Protein 5VNX (pdb70)

Solvent-accessible surface area: 40251 Å² total

Structure (mmCIF, N/CA/C/O backbone):
data_5VNX
#
_entry.id   5VNX
#
_cell.length_a   177.530
_cell.length_b   262.090
_cell.length_c   65.340
_cell.angle_alpha   90.000
_cell.angle_beta   90.000
_cell.angle_gamma   90.000
#
_symmetry.space_group_name_H-M   'C 2 2 2'
#
loop_
_entity.id
_entity.type
_entity.pdbx_description
1 polymer '8-amino-7-oxononanoate synthase'
2 non-polymer BENZAMIDINE
3 non-polymer 1,2-ETHANEDIOL
4 non-polymer 'SULFATE ION'
5 water water
#
loop_
_atom_site.group_PDB
_atom_site.id
_atom_site.type_symbol
_atom_site.label_atom_id
_atom_site.label_alt_id
_atom_site.label_comp_id
_atom_site.label_asym_id
_atom_site.label_entity_id
_atom_site.label_seq_id
_atom_site.pdbx_PDB_ins_code
_atom_site.Cartn_x
_atom_site.Cartn_y
_atom_site.Cartn_z
_atom_site.occupancy
_atom_site.B_iso_or_equiv
_atom_site.auth_seq_id
_atom_site.auth_comp_id
_atom_site.auth_asym_id
_atom_site.auth_atom_id
_atom_site.pdbx_PDB_model_num
ATOM 1 N N . MET A 1 1 ? 70.077 67.725 -6.381 1.00 83.75 1 MET A N 1
ATOM 2 C CA . MET A 1 1 ? 70.988 68.035 -5.285 1.00 75.33 1 MET A CA 1
ATOM 3 C C . MET A 1 1 ? 70.263 68.697 -4.116 1.00 68.96 1 MET A C 1
ATOM 4 O O . MET A 1 1 ? 70.613 68.444 -2.968 1.00 60.60 1 MET A O 1
ATOM 6 N N . ASN A 1 2 ? 69.251 69.530 -4.397 1.00 57.37 2 ASN A N 1
ATOM 7 C CA . ASN A 1 2 ? 68.589 70.258 -3.314 1.00 48.83 2 ASN A CA 1
ATOM 8 C C . ASN A 1 2 ? 67.931 69.310 -2.321 1.00 40.31 2 ASN A C 1
ATOM 9 O O . ASN A 1 2 ? 67.984 69.538 -1.101 1.00 38.64 2 ASN A O 1
ATOM 11 N N . LEU A 1 3 ? 67.337 68.214 -2.812 1.00 38.05 3 LEU A N 1
ATOM 12 C CA . LEU A 1 3 ? 66.741 67.245 -1.900 1.00 35.88 3 LEU A CA 1
ATOM 13 C C . LEU A 1 3 ? 67.800 66.595 -1.028 1.00 33.81 3 LEU A C 1
ATOM 14 O O . LEU A 1 3 ? 67.623 66.455 0.191 1.00 38.89 3 LEU A O 1
ATOM 19 N N . LEU A 1 4 ? 68.918 66.184 -1.636 1.00 36.71 4 LEU A N 1
ATOM 20 C CA . LEU A 1 4 ? 69.954 65.546 -0.831 1.00 32.17 4 LEU A CA 1
ATOM 21 C C . LEU A 1 4 ? 70.633 66.548 0.084 1.00 32.44 4 LEU A C 1
ATOM 22 O O . LEU A 1 4 ? 71.016 66.198 1.203 1.00 31.49 4 LEU A O 1
ATOM 27 N N . ASP A 1 5 ? 70.782 67.796 -0.362 1.00 35.66 5 ASP A N 1
ATOM 28 C CA . ASP A 1 5 ? 71.429 68.791 0.496 1.00 34.89 5 ASP A CA 1
ATOM 29 C C . ASP A 1 5 ? 70.610 69.067 1.757 1.00 35.94 5 ASP A C 1
ATOM 30 O O . ASP A 1 5 ? 71.176 69.289 2.832 1.00 32.55 5 ASP A O 1
ATOM 35 N N . THR A 1 6 ? 69.278 69.066 1.647 1.00 36.46 6 THR A N 1
ATOM 36 C CA . THR A 1 6 ? 68.442 69.260 2.830 1.00 31.72 6 THR A CA 1
ATOM 37 C C . THR A 1 6 ? 68.657 68.151 3.851 1.00 33.57 6 THR A C 1
ATOM 38 O O . THR A 1 6 ? 68.769 68.420 5.056 1.00 32.42 6 THR A O 1
ATOM 42 N N . LEU A 1 7 ? 68.724 66.898 3.394 1.00 29.03 7 LEU A N 1
ATOM 43 C CA . LEU A 1 7 ? 69.014 65.809 4.323 1.00 27.27 7 LEU A CA 1
ATOM 44 C C . LEU A 1 7 ? 70.406 65.963 4.918 1.00 26.63 7 LEU A C 1
ATOM 45 O O . LEU A 1 7 ? 70.596 65.727 6.116 1.00 25.53 7 LEU A O 1
ATOM 50 N N . GLN A 1 8 ? 71.397 66.356 4.101 1.00 27.51 8 GLN A N 1
ATOM 51 C CA . GLN A 1 8 ? 72.756 66.552 4.620 1.00 28.19 8 GLN A CA 1
ATOM 52 C C . GLN A 1 8 ? 72.777 67.599 5.729 1.00 28.30 8 GLN A C 1
ATOM 53 O O . GLN A 1 8 ? 73.420 67.402 6.775 1.00 28.30 8 GLN A O 1
ATOM 55 N N . ARG A 1 9 ? 72.035 68.696 5.551 1.00 30.60 9 ARG A N 1
ATOM 56 C CA . ARG A 1 9 ? 71.994 69.700 6.611 1.00 30.87 9 ARG A CA 1
ATOM 57 C C . ARG A 1 9 ? 71.322 69.136 7.852 1.00 29.75 9 ARG A C 1
ATOM 58 O O . ARG A 1 9 ? 71.701 69.481 8.983 1.00 31.48 9 ARG A O 1
ATOM 66 N N . GLY A 1 10 ? 70.288 68.313 7.664 1.00 26.87 10 GLY A N 1
ATOM 67 C CA . GLY A 1 10 ? 69.649 67.687 8.814 1.00 25.82 10 GLY A CA 1
ATOM 68 C C . GLY A 1 10 ? 70.594 66.787 9.587 1.00 26.84 10 GLY A C 1
ATOM 69 O O . GLY A 1 10 ? 70.587 66.774 10.824 1.00 25.18 10 GLY A O 1
ATOM 70 N N . LEU A 1 11 ? 71.407 66.007 8.869 1.00 24.08 11 LEU A N 1
ATOM 71 C CA . LEU A 1 11 ? 72.369 65.146 9.543 1.00 23.07 11 LEU A CA 1
ATOM 72 C C . LEU A 1 11 ? 73.384 65.979 10.314 1.00 23.55 11 LEU A C 1
ATOM 73 O O . LEU A 1 11 ? 73.753 65.635 11.439 1.00 24.36 11 LEU A O 1
ATOM 78 N N . ALA A 1 12 ? 73.866 67.061 9.701 1.00 24.80 12 ALA A N 1
ATOM 79 C CA . ALA A 1 12 ? 74.820 67.922 10.381 1.00 28.11 12 ALA A CA 1
ATOM 80 C C . ALA A 1 12 ? 74.203 68.526 11.628 1.00 27.48 12 ALA A C 1
ATOM 81 O O . ALA A 1 12 ? 74.867 68.647 12.665 1.00 28.38 12 ALA A O 1
ATOM 83 N N . ASP A 1 13 ? 72.923 68.896 11.550 1.00 27.04 13 ASP A N 1
ATOM 84 C CA A ASP A 1 13 ? 72.244 69.471 12.706 0.42 28.63 13 ASP A CA 1
ATOM 85 C CA B ASP A 1 13 ? 72.259 69.475 12.712 0.58 28.25 13 ASP A CA 1
ATOM 86 C C . ASP A 1 13 ? 72.139 68.458 13.840 1.00 26.05 13 ASP A C 1
ATOM 87 O O . ASP A 1 13 ? 72.357 68.799 15.010 1.00 27.92 13 ASP A O 1
ATOM 96 N N . LEU A 1 14 ? 71.791 67.212 13.513 1.00 23.78 14 LEU A N 1
ATOM 97 C CA . LEU A 1 14 ? 71.740 66.165 14.538 1.00 22.71 14 LEU A CA 1
ATOM 98 C C . LEU A 1 14 ? 73.091 66.004 15.210 1.00 25.99 14 LEU A C 1
ATOM 99 O O . LEU A 1 14 ? 73.171 65.883 16.440 1.00 23.18 14 LEU A O 1
ATOM 104 N N . ASP A 1 15 ? 74.165 65.947 14.413 1.00 23.75 15 ASP A N 1
ATOM 105 C CA A ASP A 1 15 ? 75.532 65.871 14.940 0.51 28.54 15 ASP A CA 1
ATOM 106 C CA B ASP A 1 15 ? 75.478 65.801 15.015 0.49 27.67 15 ASP A CA 1
ATOM 107 C C . ASP A 1 15 ? 75.784 66.966 15.955 1.00 29.36 15 ASP A C 1
ATOM 108 O O . ASP A 1 15 ? 76.313 66.741 17.054 1.00 29.36 15 ASP A O 1
ATOM 117 N N . ALA A 1 16 ? 75.440 68.191 15.563 1.00 25.41 16 ALA A N 1
ATOM 118 C CA . ALA A 1 16 ? 75.748 69.353 16.398 1.00 27.95 16 ALA A CA 1
ATOM 119 C C . ALA A 1 16 ? 74.969 69.324 17.700 1.00 31.07 16 ALA A C 1
ATOM 120 O O . ALA A 1 16 ? 75.423 69.881 18.707 1.00 30.38 16 ALA A O 1
ATOM 122 N N . GLN A 1 17 ? 73.798 68.700 17.697 1.00 26.63 17 GLN A N 1
ATOM 123 C CA . GLN A 1 17 ? 72.978 68.587 18.892 1.00 25.81 17 GLN A CA 1
ATOM 124 C C . GLN A 1 17 ? 73.376 67.418 19.775 1.00 25.13 17 GLN A C 1
ATOM 125 O O . GLN A 1 17 ? 72.761 67.226 20.835 1.00 28.13 17 GLN A O 1
ATOM 131 N N . GLY A 1 18 ? 74.354 66.622 19.358 1.00 24.16 18 GLY A N 1
ATOM 132 C CA . GLY A 1 18 ? 74.724 65.451 20.124 1.00 24.53 18 GLY A CA 1
ATOM 133 C C . GLY A 1 18 ? 73.772 64.296 19.953 1.00 22.03 18 GLY A C 1
ATOM 134 O O . GLY A 1 18 ? 73.652 63.463 20.856 1.00 21.60 18 GLY A O 1
ATOM 135 N N . LEU A 1 19 ? 73.092 64.216 18.808 1.00 21.49 19 LEU A N 1
ATOM 136 C CA . LEU A 1 19 ? 72.035 63.237 18.600 1.00 21.30 19 LEU A CA 1
ATOM 137 C C . LEU A 1 19 ? 72.380 62.215 17.530 1.00 19.51 19 LEU A C 1
ATOM 138 O O . LEU A 1 19 ? 71.511 61.429 17.135 1.00 21.20 19 LEU A O 1
ATOM 143 N N . ARG A 1 20 ? 73.615 62.203 17.023 1.00 19.64 20 ARG A N 1
ATOM 144 C CA . ARG A 1 20 ? 73.935 61.232 15.976 1.00 18.96 20 ARG A CA 1
ATOM 145 C C . ARG A 1 20 ? 73.921 59.812 16.529 1.00 21.84 20 ARG A C 1
ATOM 146 O O . ARG A 1 20 ? 74.557 59.522 17.553 1.00 22.06 20 ARG A O 1
ATOM 154 N N . ARG A 1 21 ? 73.221 58.932 15.831 1.00 19.78 21 ARG A N 1
ATOM 155 C CA . ARG A 1 21 ? 73.111 57.514 16.151 1.00 20.86 21 ARG A CA 1
ATOM 156 C C . ARG A 1 21 ? 74.089 56.719 15.300 1.00 22.93 21 ARG A C 1
ATOM 157 O O . ARG A 1 21 ? 74.270 57.006 14.111 1.00 21.67 21 ARG A O 1
ATOM 165 N N . VAL A 1 22 ? 74.694 55.707 15.916 1.00 21.23 22 VAL A N 1
ATOM 166 C CA . VAL A 1 22 ? 75.739 54.901 15.289 1.00 23.86 22 VAL A CA 1
ATOM 167 C C . VAL A 1 22 ? 75.465 53.444 15.629 1.00 21.20 22 VAL A C 1
ATOM 168 O O . VAL A 1 22 ? 75.466 53.076 16.816 1.00 23.09 22 VAL A O 1
ATOM 172 N N . ARG A 1 23 ? 75.269 52.617 14.604 1.00 20.16 23 ARG A N 1
ATOM 173 C CA . ARG A 1 23 ? 75.128 51.187 14.823 1.00 16.28 23 ARG A CA 1
ATOM 174 C C . ARG A 1 23 ? 76.482 50.560 15.150 1.00 19.09 23 ARG A C 1
ATOM 175 O O . ARG A 1 23 ? 77.535 51.007 14.678 1.00 23.01 23 ARG A O 1
ATOM 183 N N . ARG A 1 24 ? 76.446 49.528 15.982 1.00 16.78 24 ARG A N 1
ATOM 184 C CA . ARG A 1 24 ? 77.586 48.647 16.204 1.00 16.73 24 ARG A CA 1
ATOM 185 C C . ARG A 1 24 ? 77.215 47.277 15.658 1.00 16.77 24 ARG A C 1
ATOM 186 O O . ARG A 1 24 ? 76.029 46.931 15.602 1.00 21.97 24 ARG A O 1
ATOM 194 N N . THR A 1 25 ? 78.207 46.498 15.257 1.00 17.37 25 THR A N 1
ATOM 195 C CA . THR A 1 25 ? 77.938 45.229 14.584 1.00 19.17 25 THR A CA 1
ATOM 196 C C . THR A 1 25 ? 78.390 44.050 15.442 1.00 20.94 25 THR A C 1
ATOM 197 O O . THR A 1 25 ? 79.579 43.927 15.750 1.00 20.61 25 THR A O 1
ATOM 201 N N . ALA A 1 26 ? 77.463 43.141 15.744 1.00 18.61 26 ALA A N 1
ATOM 202 C CA . ALA A 1 26 ? 77.792 41.957 16.536 1.00 19.46 26 ALA A CA 1
ATOM 203 C C . ALA A 1 26 ? 78.371 40.870 15.649 1.00 21.34 26 ALA A C 1
ATOM 204 O O . ALA A 1 26 ? 77.778 40.478 14.639 1.00 20.86 26 ALA A O 1
ATOM 206 N N . ASP A 1 27 ? 79.517 40.340 16.045 1.00 20.23 27 ASP A N 1
ATOM 207 C CA A ASP A 1 27 ? 80.154 39.261 15.326 0.50 20.01 27 ASP A CA 1
ATOM 208 C CA B ASP A 1 27 ? 80.130 39.250 15.307 0.50 20.00 27 ASP A CA 1
ATOM 209 C C . ASP A 1 27 ? 79.875 37.882 15.922 1.00 26.77 27 ASP A C 1
ATOM 210 O O . ASP A 1 27 ? 80.279 36.873 15.335 1.00 33.78 27 ASP A O 1
ATOM 219 N N . SER A 1 28 ? 79.203 37.812 17.062 1.00 20.44 28 SER A N 1
ATOM 220 C CA . SER A 1 28 ? 78.848 36.551 17.682 1.00 22.67 28 SER A CA 1
ATOM 221 C C . SER A 1 28 ? 77.414 36.700 18.150 1.00 21.74 28 SER A C 1
ATOM 222 O O . SER A 1 28 ? 76.847 37.792 18.094 1.00 24.01 28 SER A O 1
ATOM 225 N N . ALA A 1 29 ? 76.824 35.598 18.613 1.00 21.83 29 ALA A N 1
ATOM 226 C CA . ALA A 1 29 ? 75.440 35.631 19.064 1.00 19.70 29 ALA A CA 1
ATOM 227 C C . ALA A 1 29 ? 75.250 36.579 20.240 1.00 21.04 29 ALA A C 1
ATOM 228 O O . ALA A 1 29 ? 76.163 36.816 21.048 1.00 21.49 29 ALA A O 1
ATOM 230 N N . CYS A 1 30 ? 74.035 37.106 20.343 1.00 17.90 30 CYS A N 1
ATOM 231 C CA . CYS A 1 30 ? 73.664 37.926 21.488 1.00 16.17 30 CYS A CA 1
ATOM 232 C C . CYS A 1 30 ? 73.813 37.131 22.786 1.00 18.59 30 CYS A C 1
ATOM 233 O O . CYS A 1 30 ? 73.247 36.043 22.925 1.00 19.88 30 CYS A O 1
ATOM 236 N N . ASP A 1 31 ? 74.599 37.656 23.719 1.00 17.40 31 ASP A N 1
ATOM 237 C CA . ASP A 1 31 ? 74.905 36.943 24.962 1.00 18.48 31 ASP A CA 1
ATOM 238 C C . ASP A 1 31 ? 75.545 37.951 25.911 1.00 20.30 31 ASP A C 1
ATOM 239 O O . ASP A 1 31 ? 75.915 39.052 25.506 1.00 18.99 31 ASP A O 1
ATOM 244 N N . ALA A 1 32 ? 75.691 37.569 27.181 1.00 18.25 32 ALA A N 1
ATOM 245 C CA . ALA A 1 32 ? 76.321 38.487 28.129 1.00 18.85 32 ALA A CA 1
ATOM 246 C C . ALA A 1 32 ? 77.739 38.861 27.699 1.00 23.87 32 ALA A C 1
ATOM 247 O O . ALA A 1 32 ? 78.154 40.025 27.802 1.00 20.03 32 ALA A O 1
ATOM 249 N N . HIS A 1 33 ? 78.523 37.872 27.287 1.00 20.23 33 HIS A N 1
ATOM 250 C CA . HIS A 1 33 ? 79.848 38.096 26.718 1.00 21.08 33 HIS A CA 1
ATOM 2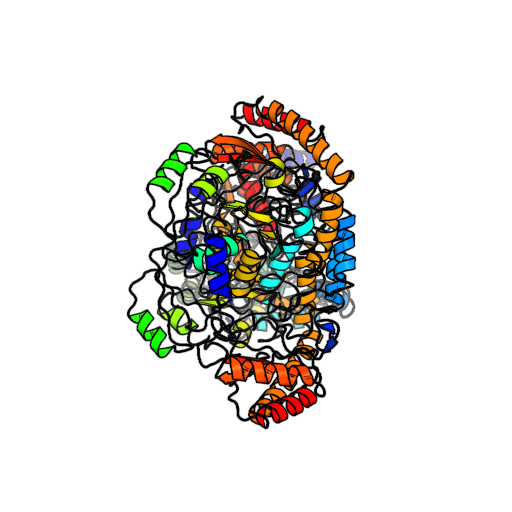51 C C . HIS A 1 33 ? 79.725 37.872 25.220 1.00 28.38 33 HIS A C 1
ATOM 252 O O . HIS A 1 33 ? 79.289 36.798 24.792 1.00 25.73 33 HIS A O 1
ATOM 259 N N A MET A 1 34 ? 80.122 38.853 24.428 0.77 20.14 34 MET A N 1
ATOM 260 N N B MET A 1 34 ? 80.060 38.905 24.440 0.23 23.73 34 MET A N 1
ATOM 261 C CA A MET A 1 34 ? 80.003 38.670 22.984 0.77 19.67 34 MET A CA 1
ATOM 262 C CA B MET A 1 34 ? 79.845 38.973 22.995 0.23 22.18 34 MET A CA 1
ATOM 263 C C A MET A 1 34 ? 80.993 39.585 22.277 0.77 20.23 34 MET A C 1
ATOM 264 C C B MET A 1 34 ? 81.110 39.447 22.293 0.23 21.38 34 MET A C 1
ATOM 265 O O A MET A 1 34 ? 81.699 40.379 22.896 0.77 21.72 34 MET A O 1
ATOM 266 O O B MET A 1 34 ? 82.093 39.838 22.930 0.23 21.52 34 MET A O 1
ATOM 275 N N . THR A 1 35 ? 81.066 39.431 20.955 1.00 20.64 35 THR A N 1
ATOM 276 C CA . THR A 1 35 ? 82.038 40.144 20.123 1.00 22.86 35 THR A CA 1
ATOM 277 C C . THR A 1 35 ? 81.299 41.220 19.348 1.00 25.68 35 THR A C 1
ATOM 278 O O . THR A 1 35 ? 80.334 40.911 18.645 1.00 22.82 35 THR A O 1
ATOM 282 N N . VAL A 1 36 ? 81.715 42.478 19.505 1.00 20.94 36 VAL A N 1
ATOM 283 C CA . VAL A 1 36 ? 81.017 43.606 18.875 1.00 19.88 36 VAL A CA 1
ATOM 284 C C . VAL A 1 36 ? 82.086 44.510 18.295 1.00 24.72 36 VAL A C 1
ATOM 285 O O . VAL A 1 36 ? 83.040 44.860 18.993 1.00 23.26 36 VAL A O 1
ATOM 289 N N . ASN A 1 37 ? 81.941 44.879 17.026 1.00 22.11 37 ASN A N 1
ATOM 290 C CA . ASN A 1 37 ? 82.977 45.642 16.331 1.00 22.96 37 ASN A CA 1
ATOM 291 C C . ASN A 1 37 ? 84.347 44.993 16.529 1.00 25.81 37 ASN A C 1
ATOM 292 O O . ASN A 1 37 ? 85.372 45.664 16.663 1.00 25.88 37 ASN A O 1
ATOM 297 N N . GLY A 1 38 ? 84.381 43.663 16.489 1.00 24.35 38 GLY A N 1
ATOM 298 C CA . GLY A 1 38 ? 85.647 42.963 16.520 1.00 25.42 38 GLY A CA 1
ATOM 299 C C . GLY A 1 38 ? 86.293 42.894 17.885 1.00 25.86 38 GLY A C 1
ATOM 300 O O . GLY A 1 38 ? 87.391 42.343 18.001 1.00 30.16 38 GLY A O 1
ATOM 301 N N . ARG A 1 39 ? 85.625 43.384 18.925 1.00 25.46 39 ARG A N 1
ATOM 302 C CA . ARG A 1 39 ? 86.188 43.389 20.269 1.00 27.40 39 ARG A CA 1
ATOM 303 C C . ARG A 1 39 ? 85.311 42.569 21.204 1.00 25.99 39 ARG A C 1
ATOM 304 O O . ARG A 1 39 ? 84.090 42.571 21.088 1.00 23.64 39 ARG A O 1
ATOM 312 N N . GLU A 1 40 ? 85.950 41.915 22.171 1.00 26.32 40 GLU A N 1
ATOM 313 C CA . GLU A 1 40 ? 85.209 41.165 23.179 1.00 25.27 40 GLU A CA 1
ATOM 314 C C . GLU A 1 40 ? 84.683 42.132 24.234 1.00 24.65 40 GLU A C 1
ATOM 315 O O . GLU A 1 40 ? 85.455 42.922 24.787 1.00 26.54 40 GLU A O 1
ATOM 321 N N . ILE A 1 41 ? 83.377 42.067 24.517 1.00 23.04 41 ILE A N 1
ATOM 322 C CA . ILE A 1 41 ? 82.727 42.977 25.458 1.00 22.50 41 ILE A CA 1
ATOM 323 C C . ILE A 1 41 ? 81.819 42.198 26.398 1.00 23.36 41 ILE A C 1
ATOM 324 O O . ILE A 1 41 ? 81.432 41.058 26.134 1.00 22.63 41 ILE A O 1
ATOM 329 N N . VAL A 1 42 ? 81.477 42.843 27.506 1.00 22.22 42 VAL A N 1
ATOM 330 C CA . VAL A 1 42 ? 80.317 42.454 28.295 1.00 21.57 42 VAL A CA 1
ATOM 331 C C . VAL A 1 42 ? 79.202 43.398 27.877 1.00 20.17 42 VAL A C 1
ATOM 332 O O . VAL A 1 42 ? 79.322 44.613 28.052 1.00 24.14 42 VAL A O 1
ATOM 336 N N . GLY A 1 43 ? 78.126 42.841 27.330 1.00 18.51 43 GLY A N 1
ATOM 337 C CA . GLY A 1 43 ? 77.045 43.640 26.760 1.00 18.75 43 GLY A CA 1
ATOM 338 C C . GLY A 1 43 ? 75.905 43.847 27.740 1.00 20.02 43 GLY A C 1
ATOM 339 O O . GLY A 1 43 ? 75.371 42.891 28.305 1.00 17.90 43 GLY A O 1
ATOM 340 N N . PHE A 1 44 ? 75.518 45.119 27.909 1.00 16.61 44 PHE A N 1
ATOM 341 C CA . PHE A 1 44 ? 74.303 45.462 28.649 1.00 16.41 44 PHE A CA 1
ATOM 342 C C . PHE A 1 44 ? 73.340 46.242 27.763 1.00 17.47 44 PHE A C 1
ATOM 343 O O . PHE A 1 44 ? 72.515 47.032 28.248 1.00 17.30 44 PHE A O 1
ATOM 351 N N . ALA A 1 45 ? 73.418 46.019 26.449 1.00 15.74 45 ALA A N 1
ATOM 352 C CA . ALA A 1 45 ? 72.606 46.784 25.508 1.00 15.17 45 ALA A CA 1
ATOM 353 C C . ALA A 1 45 ? 71.327 46.063 25.106 1.00 19.97 45 ALA A C 1
ATOM 354 O O . ALA A 1 45 ? 70.285 46.709 24.997 1.00 23.65 45 ALA A O 1
ATOM 356 N N . SER A 1 46 ? 71.330 44.737 25.025 1.00 16.88 46 SER A N 1
ATOM 357 C CA . SER A 1 46 ? 70.223 43.995 24.429 1.00 16.04 46 SER A CA 1
ATOM 358 C C . SER A 1 46 ? 69.050 43.866 25.391 1.00 17.80 46 SER A C 1
ATOM 359 O O . SER A 1 46 ? 69.197 44.042 26.604 1.00 23.07 46 SER A O 1
ATOM 362 N N . ASN A 1 47 ? 67.894 43.426 24.873 1.00 13.21 47 ASN A N 1
ATOM 363 C CA . ASN A 1 47 ? 66.724 43.122 25.698 1.00 13.32 47 ASN A CA 1
ATOM 364 C C . ASN A 1 47 ? 66.580 41.628 25.973 1.00 16.30 47 ASN A C 1
ATOM 365 O O . ASN A 1 47 ? 65.468 41.127 26.173 1.00 15.71 47 ASN A O 1
ATOM 370 N N . ASP A 1 48 ? 67.696 40.913 26.015 1.00 15.36 48 ASP A N 1
ATOM 371 C CA . ASP A 1 48 ? 67.694 39.451 26.123 1.00 14.94 48 ASP A CA 1
ATOM 372 C C . ASP A 1 48 ? 67.615 39.025 27.598 1.00 13.73 48 ASP A C 1
ATOM 373 O O . ASP A 1 48 ? 68.517 38.393 28.137 1.00 15.45 48 ASP A O 1
ATOM 378 N N . TYR A 1 49 ? 66.494 39.384 28.246 1.00 14.39 49 TYR A N 1
ATOM 379 C CA . TYR A 1 49 ? 66.447 39.386 29.713 1.00 12.49 49 TYR A CA 1
ATOM 380 C C . TYR A 1 49 ? 66.640 38.001 30.320 1.00 15.22 49 TYR A C 1
ATOM 381 O O . TYR A 1 49 ? 67.105 37.899 31.465 1.00 15.64 49 TYR A O 1
ATOM 390 N N . LEU A 1 50 ? 66.259 36.933 29.605 1.00 13.77 50 LEU A N 1
ATOM 391 C CA . LEU A 1 50 ? 66.410 35.588 30.148 1.00 13.66 50 LEU A CA 1
ATOM 392 C C . LEU A 1 50 ? 67.623 34.861 29.583 1.00 14.30 50 LEU A C 1
ATOM 393 O O . LEU A 1 50 ? 67.821 33.681 29.888 1.00 16.90 50 LEU A O 1
ATOM 398 N N . GLY A 1 51 ? 68.445 35.535 28.765 1.00 15.32 51 GLY A N 1
ATOM 399 C CA . GLY A 1 51 ? 69.596 34.872 28.168 1.00 15.59 51 GLY A CA 1
ATOM 400 C C . GLY A 1 51 ? 69.227 33.827 27.131 1.00 13.42 51 GLY A C 1
ATOM 401 O O . GLY A 1 51 ? 70.008 32.879 26.915 1.00 16.68 51 GLY A O 1
ATOM 402 N N . LEU A 1 52 ? 68.076 33.977 26.475 1.00 16.24 52 LEU A N 1
ATOM 403 C CA . LEU A 1 52 ? 67.629 32.919 25.574 1.00 16.77 52 LEU A CA 1
ATOM 404 C C . LEU A 1 52 ? 68.046 33.128 24.130 1.00 16.49 52 LEU A C 1
ATOM 405 O O . LEU A 1 52 ? 67.986 32.168 23.357 1.00 17.42 52 LEU A O 1
ATOM 410 N N . ALA A 1 53 ? 68.488 34.331 23.750 1.00 15.78 53 ALA A N 1
ATOM 411 C CA . ALA A 1 53 ? 68.756 34.566 22.329 1.00 18.18 53 ALA A CA 1
ATOM 412 C C . ALA A 1 53 ? 69.781 33.595 21.752 1.00 16.83 53 ALA A C 1
ATOM 413 O O . ALA A 1 53 ? 69.722 33.303 20.556 1.00 18.57 53 ALA A O 1
ATOM 415 N N . ALA A 1 54 ? 70.719 33.086 22.558 1.00 14.00 54 ALA A N 1
ATOM 416 C CA . ALA A 1 54 ? 71.734 32.151 22.077 1.00 17.12 54 ALA A CA 1
ATOM 417 C C . ALA A 1 54 ? 71.468 30.714 22.515 1.00 17.05 54 ALA A C 1
ATOM 418 O O . ALA A 1 54 ? 72.367 29.850 22.402 1.00 20.32 54 ALA A O 1
ATOM 420 N N . HIS A 1 55 ? 70.255 30.433 22.991 1.00 17.49 55 HIS A N 1
ATOM 421 C CA . HIS A 1 55 ? 70.000 29.166 23.677 1.00 17.96 55 HIS A CA 1
ATOM 422 C C . HIS A 1 55 ? 70.028 28.005 22.691 1.00 19.37 55 HIS A C 1
ATOM 423 O O . HIS A 1 55 ? 69.401 28.086 21.628 1.00 19.19 55 HIS A O 1
ATOM 430 N N . PRO A 1 56 ? 70.722 26.915 23.012 1.00 18.91 56 PRO A N 1
ATOM 431 C CA . PRO A 1 56 ? 70.826 25.797 22.066 1.00 19.29 56 PRO A CA 1
ATOM 432 C C . PRO A 1 56 ? 69.484 25.209 21.666 1.00 20.52 56 PRO A C 1
ATOM 433 O O . PRO A 1 56 ? 69.373 24.731 20.534 1.00 21.15 56 PRO A O 1
ATOM 437 N N . LYS A 1 57 ? 68.468 25.219 22.531 1.00 19.34 57 LYS A N 1
ATOM 438 C CA . LYS A 1 57 ? 67.176 24.659 22.114 1.00 18.80 57 LYS A CA 1
ATOM 439 C C . LYS A 1 57 ? 66.501 25.509 21.044 1.00 19.01 57 LYS A C 1
ATOM 440 O O . LYS A 1 57 ? 65.793 24.969 20.177 1.00 19.94 57 LYS A O 1
ATOM 446 N N . LEU A 1 58 ? 66.672 26.830 21.117 1.00 18.10 58 LEU A N 1
ATOM 447 C CA . LEU A 1 58 ? 66.082 27.721 20.118 1.00 18.19 58 LEU A CA 1
ATOM 448 C C . LEU A 1 58 ? 66.852 27.626 18.806 1.00 21.75 58 LEU A C 1
ATOM 449 O O . LEU A 1 58 ? 66.259 27.621 17.712 1.00 18.74 58 LEU A O 1
ATOM 454 N N . VAL A 1 59 ? 68.178 27.516 18.888 1.00 18.55 59 VAL A N 1
ATOM 455 C CA . VAL A 1 59 ? 68.988 27.299 17.691 1.00 19.88 59 VAL A CA 1
ATOM 456 C C . VAL A 1 59 ? 68.578 26.007 16.994 1.00 20.10 59 VAL A C 1
ATOM 457 O O . VAL A 1 59 ? 68.425 25.955 15.760 1.00 20.37 59 VAL A O 1
ATOM 461 N N . ALA A 1 60 ? 68.425 24.926 17.766 1.00 17.31 60 ALA A N 1
ATOM 462 C CA . ALA A 1 60 ? 68.049 23.666 17.140 1.00 19.20 60 ALA A CA 1
ATOM 463 C C . ALA A 1 60 ? 66.658 23.750 16.525 1.00 18.95 60 ALA A C 1
ATOM 464 O O . ALA A 1 60 ? 66.386 23.081 15.510 1.00 20.65 60 ALA A O 1
ATOM 466 N N . ALA A 1 61 ? 65.757 24.526 17.148 1.00 19.30 61 ALA A N 1
ATOM 467 C CA . ALA A 1 61 ? 64.404 24.675 16.623 1.00 21.87 61 ALA A CA 1
ATOM 468 C C . ALA A 1 61 ? 64.380 25.435 15.302 1.00 21.01 61 ALA A C 1
ATOM 469 O O . ALA A 1 61 ? 63.534 25.146 14.453 1.00 20.68 61 ALA A O 1
ATOM 471 N N . PHE A 1 62 ? 65.293 26.390 15.093 1.00 21.47 62 PHE A N 1
ATOM 472 C CA . PHE A 1 62 ? 65.392 27.013 13.769 1.00 21.47 62 PHE A CA 1
ATOM 473 C C . PHE A 1 62 ? 65.690 25.979 12.702 1.00 20.90 62 PHE A C 1
ATOM 474 O O . PHE A 1 62 ? 65.096 26.000 11.611 1.00 21.49 62 PHE A O 1
ATOM 482 N N . ALA A 1 63 ? 66.651 25.084 12.967 1.00 19.55 63 ALA A N 1
ATOM 483 C CA . ALA A 1 63 ? 66.984 24.073 11.975 1.00 20.54 63 ALA A CA 1
ATOM 484 C C . ALA A 1 63 ? 65.800 23.155 11.730 1.00 25.36 63 ALA A C 1
ATOM 485 O O . ALA A 1 63 ? 65.442 22.858 10.581 1.00 22.57 63 ALA A O 1
ATOM 487 N N . GLU A 1 64 ? 65.202 22.660 12.811 1.00 20.15 64 GLU A N 1
ATOM 488 C CA . GLU A 1 64 ? 64.123 21.689 12.676 1.00 22.47 64 GLU A CA 1
ATOM 489 C C . GLU A 1 64 ? 62.906 22.316 12.024 1.00 18.19 64 GLU A C 1
ATOM 490 O O . GLU A 1 64 ? 62.252 21.684 11.181 1.00 21.06 64 GLU A O 1
ATOM 496 N N . GLY A 1 65 ? 62.612 23.559 12.393 1.00 17.55 65 GLY A N 1
ATOM 497 C CA . GLY A 1 65 ? 61.456 24.253 11.842 1.00 16.28 65 GLY A CA 1
ATOM 498 C C . GLY A 1 65 ? 61.604 24.489 10.353 1.00 18.84 65 GLY A C 1
ATOM 499 O O . GLY A 1 65 ? 60.643 24.333 9.599 1.00 18.20 65 GLY A O 1
ATOM 500 N N . ALA A 1 66 ? 62.811 24.857 9.907 1.00 17.19 66 ALA A N 1
ATOM 501 C CA . ALA A 1 66 ? 62.990 25.065 8.461 1.00 20.47 66 ALA A CA 1
ATOM 502 C C . ALA A 1 66 ? 62.924 23.747 7.708 1.00 19.65 66 ALA A C 1
ATOM 503 O O . ALA A 1 66 ? 62.393 23.689 6.594 1.00 21.22 66 ALA A O 1
ATOM 505 N N A GLN A 1 67 ? 63.456 22.667 8.288 0.49 20.26 67 GLN A N 1
ATOM 506 N N B GLN A 1 67 ? 63.433 22.675 8.319 0.51 20.12 67 GLN A N 1
ATOM 507 C CA A GLN A 1 67 ? 63.351 21.369 7.626 0.49 22.16 67 GLN A CA 1
ATOM 508 C CA B GLN A 1 67 ? 63.390 21.356 7.704 0.51 22.47 67 GLN A CA 1
ATOM 509 C C A GLN A 1 67 ? 61.899 20.945 7.477 0.49 22.60 67 GLN A C 1
ATOM 510 C C B GLN A 1 67 ? 61.966 20.846 7.558 0.51 21.83 67 GLN A C 1
ATOM 511 O O A GLN A 1 67 ? 61.497 20.424 6.427 0.49 25.55 67 GLN A O 1
ATOM 512 O O B GLN A 1 67 ? 61.649 20.169 6.569 0.51 26.56 67 GLN A O 1
ATOM 523 N N . ARG A 1 68 ? 61.092 21.183 8.508 1.00 19.82 68 ARG A N 1
ATOM 524 C CA . ARG A 1 68 ? 59.711 20.720 8.500 1.00 22.32 68 ARG A CA 1
ATOM 525 C C . ARG A 1 68 ? 58.800 21.601 7.664 1.00 25.90 68 ARG A C 1
ATOM 526 O O . ARG A 1 68 ? 57.899 21.102 6.982 1.00 26.68 68 ARG A O 1
ATOM 534 N N A TYR A 1 69 ? 59.009 22.909 7.669 0.58 21.02 69 TYR A N 1
ATOM 535 N N B TYR A 1 69 ? 59.042 22.908 7.707 0.42 21.33 69 TYR A N 1
ATOM 536 C CA A TYR A 1 69 ? 58.030 23.792 7.060 0.58 19.74 69 TYR A CA 1
ATOM 537 C CA B TYR A 1 69 ? 58.097 23.899 7.236 0.42 20.08 69 TYR A CA 1
ATOM 538 C C A TYR A 1 69 ? 58.599 24.701 5.992 0.58 18.31 69 TYR A C 1
ATOM 539 C C B TYR A 1 69 ? 58.601 24.714 6.053 0.42 19.11 69 TYR A C 1
ATOM 540 O O A TYR A 1 69 ? 57.871 25.576 5.505 0.58 22.07 69 TYR A O 1
ATOM 541 O O B TYR A 1 69 ? 57.827 25.518 5.517 0.42 21.01 69 TYR A O 1
ATOM 558 N N . GLY A 1 70 ? 59.866 24.554 5.649 1.00 17.27 70 GLY A N 1
ATOM 559 C CA . GLY A 1 70 ? 60.446 25.386 4.607 1.00 18.63 70 GLY A CA 1
ATOM 560 C C . GLY A 1 70 ? 60.997 26.683 5.163 1.00 19.79 70 GLY A C 1
ATOM 561 O O . GLY A 1 70 ? 61.099 26.896 6.373 1.00 19.18 70 GLY A O 1
ATOM 562 N N . SER A 1 71 ? 61.383 27.555 4.240 1.00 16.97 71 SER A N 1
ATOM 563 C CA . SER A 1 71 ? 62.002 28.838 4.550 1.00 18.23 71 SER A CA 1
ATOM 564 C C . SER A 1 71 ? 60.967 29.959 4.656 1.00 17.40 71 SER A C 1
ATOM 565 O O . SER A 1 71 ? 60.822 30.596 5.697 1.00 20.45 71 SER A O 1
ATOM 568 N N . GLY A 1 72 ? 60.209 30.199 3.605 1.00 18.17 72 GLY A N 1
ATOM 569 C CA . GLY A 1 72 ? 59.281 31.315 3.591 1.00 17.58 72 GLY A CA 1
ATOM 570 C C . GLY A 1 72 ? 57.854 30.844 3.776 1.00 16.67 72 GLY A C 1
ATOM 571 O O . GLY A 1 72 ? 57.496 29.734 3.379 1.00 18.35 72 GLY A O 1
ATOM 572 N N . SER A 1 73 ? 57.024 31.724 4.357 1.00 15.91 73 SER A N 1
ATOM 573 C CA . SER A 1 73 ? 55.604 31.432 4.457 1.00 14.97 73 SER A CA 1
ATOM 574 C C . SER A 1 73 ? 54.927 31.546 3.106 1.00 17.44 73 SER A C 1
ATOM 575 O O . SER A 1 73 ? 53.919 30.879 2.869 1.00 20.39 73 SER A O 1
ATOM 578 N N . GLY A 1 74 ? 55.453 32.393 2.228 1.00 16.46 74 GLY A N 1
ATOM 579 C CA . GLY A 1 74 ? 54.869 32.605 0.929 1.00 17.31 74 GLY A CA 1
ATOM 580 C C . GLY A 1 74 ? 53.749 33.622 0.861 1.00 21.48 74 GLY A C 1
ATOM 581 O O . GLY A 1 74 ? 53.347 33.974 -0.253 1.00 23.79 74 GLY A O 1
ATOM 582 N N . GLY A 1 75 ? 53.247 34.143 1.982 1.00 16.16 75 GLY A N 1
ATOM 583 C CA . GLY A 1 75 ? 52.248 35.189 1.852 1.00 16.81 75 GLY A CA 1
ATOM 584 C C . GLY A 1 75 ? 51.586 35.565 3.167 1.00 14.19 75 GLY A C 1
ATOM 585 O O . GLY A 1 75 ? 51.973 35.120 4.225 1.00 15.84 75 GLY A O 1
ATOM 586 N N . SER A 1 76 ? 50.540 36.382 3.038 1.00 15.03 76 SER A N 1
ATOM 587 C CA . SER A 1 76 ? 49.746 36.817 4.192 1.00 13.29 76 SER A CA 1
ATOM 588 C C . SER A 1 76 ? 49.127 35.621 4.924 1.00 13.96 76 SER A C 1
ATOM 589 O O . SER A 1 76 ? 48.790 34.597 4.315 1.00 15.73 76 SER A O 1
ATOM 592 N N . HIS A 1 77 ? 48.930 35.769 6.239 1.00 14.36 77 HIS A N 1
ATOM 593 C CA . HIS A 1 77 ? 48.129 34.770 6.967 1.00 15.62 77 HIS A CA 1
ATOM 594 C C . HIS A 1 77 ? 46.735 34.606 6.367 1.00 18.08 77 HIS A C 1
ATOM 595 O O . HIS A 1 77 ? 46.122 33.548 6.549 1.00 18.42 77 HIS A O 1
ATOM 602 N N . LEU A 1 78 ? 46.214 35.609 5.650 1.00 15.49 78 LEU A N 1
ATOM 603 C CA A LEU A 1 78 ? 44.884 35.492 5.067 0.43 18.85 78 LEU A CA 1
ATOM 604 C CA B LEU A 1 78 ? 44.884 35.518 5.061 0.57 19.03 78 LEU A CA 1
ATOM 605 C C . LEU A 1 78 ? 44.908 35.078 3.601 1.00 22.02 78 LEU A C 1
ATOM 606 O O . LEU A 1 78 ? 43.844 35.048 2.952 1.00 24.14 78 LEU A O 1
ATOM 615 N N A LEU A 1 79 ? 46.086 34.829 3.038 0.45 17.71 79 LEU A N 1
ATOM 616 N N B LEU A 1 79 ? 46.067 34.649 3.092 0.55 16.87 79 LEU A N 1
ATOM 617 C CA A LEU A 1 79 ? 46.172 34.234 1.711 0.45 20.39 79 LEU A CA 1
ATOM 618 C CA B LEU A 1 79 ? 46.235 34.348 1.666 0.55 20.63 79 LEU A CA 1
ATOM 619 C C A LEU A 1 79 ? 46.878 32.904 1.927 0.45 22.59 79 LEU A C 1
ATOM 620 C C B LEU A 1 79 ? 47.394 33.370 1.426 0.55 23.48 79 LEU A C 1
ATOM 621 O O A LEU A 1 79 ? 46.421 32.113 2.748 0.45 24.14 79 LEU A O 1
ATOM 622 O O B LEU A 1 79 ? 48.264 33.596 0.584 0.55 25.38 79 LEU A O 1
ATOM 631 N N A GLY A 1 80 ? 48.010 32.668 1.277 0.45 20.58 80 GLY A N 1
ATOM 632 N N B GLY A 1 80 ? 47.430 32.269 2.167 0.55 23.93 80 GLY A N 1
ATOM 633 C CA A GLY A 1 80 ? 48.655 31.386 1.433 0.45 24.46 80 GLY A CA 1
ATOM 634 C CA B GLY A 1 80 ? 48.289 31.145 1.846 0.55 25.71 80 GLY A CA 1
ATOM 635 C C A GLY A 1 80 ? 49.877 31.358 2.329 0.45 21.14 80 GLY A C 1
ATOM 636 C C B GLY A 1 80 ? 49.473 30.966 2.767 0.55 22.45 80 GLY A C 1
ATOM 637 O O A GLY A 1 80 ? 50.859 30.708 1.956 0.45 25.27 80 GLY A O 1
ATOM 638 O O B GLY A 1 80 ? 50.051 29.870 2.812 0.55 22.09 80 GLY A O 1
ATOM 639 N N . GLY A 1 81 ? 49.841 32.003 3.513 1.00 17.60 81 GLY A N 1
ATOM 640 C CA . GLY A 1 81 ? 51.020 31.963 4.365 1.00 16.25 81 GLY A CA 1
ATOM 641 C C . GLY A 1 81 ? 50.837 31.441 5.772 1.00 15.08 81 GLY A C 1
ATOM 642 O O . GLY A 1 81 ? 51.814 31.363 6.518 1.00 18.81 81 GLY A O 1
ATOM 643 N N . HIS A 1 82 ? 49.616 31.089 6.177 1.00 16.14 82 HIS A N 1
ATOM 644 C CA . HIS A 1 82 ? 49.378 30.655 7.550 1.00 15.89 82 HIS A CA 1
ATOM 645 C C . HIS A 1 82 ? 49.737 29.184 7.678 1.00 16.31 82 HIS A C 1
ATOM 646 O O . HIS A 1 82 ? 49.139 28.339 7.002 1.00 20.17 82 HIS A O 1
ATOM 653 N N . SER A 1 83 ? 50.752 28.891 8.490 1.00 15.77 83 SER A N 1
ATOM 654 C CA . SER A 1 83 ? 51.323 27.556 8.641 1.00 16.41 83 SER A CA 1
ATOM 655 C C . SER A 1 83 ? 50.819 26.903 9.917 1.00 15.45 83 SER A C 1
ATOM 656 O O . SER A 1 83 ? 50.452 27.579 10.877 1.00 15.94 83 SER A O 1
ATOM 659 N N . ARG A 1 84 ? 50.848 25.574 9.919 1.00 14.76 84 ARG A N 1
ATOM 660 C CA . ARG A 1 84 ? 50.654 24.837 11.163 1.00 15.87 84 ARG A CA 1
ATOM 661 C C . ARG A 1 84 ? 51.556 25.355 12.284 1.00 16.21 84 ARG A C 1
ATOM 662 O O . ARG A 1 84 ? 51.135 25.392 13.449 1.00 16.82 84 ARG A O 1
ATOM 670 N N . ALA A 1 85 ? 52.777 25.805 11.961 1.00 15.72 85 ALA A N 1
ATOM 671 C CA . ALA A 1 85 ? 53.651 26.344 13.014 1.00 15.90 85 ALA A CA 1
ATOM 672 C C . ALA A 1 85 ? 53.035 27.572 13.682 1.00 14.86 85 ALA A C 1
ATOM 673 O O . ALA A 1 85 ? 53.150 27.749 14.898 1.00 14.64 85 ALA A O 1
ATOM 675 N N . HIS A 1 86 ? 52.398 28.444 12.884 1.00 14.69 86 HIS A N 1
ATOM 676 C CA . HIS A 1 86 ? 51.761 29.637 13.436 1.00 12.70 86 HIS A CA 1
ATOM 677 C C . HIS A 1 86 ? 50.539 29.252 14.249 1.00 13.38 86 HIS A C 1
ATOM 678 O O . HIS A 1 86 ? 50.305 29.806 15.335 1.00 14.01 86 HIS A O 1
ATOM 685 N N . ALA A 1 87 ? 49.750 28.298 13.729 1.00 13.78 87 ALA A N 1
ATOM 686 C CA . ALA A 1 87 ? 48.527 27.882 14.401 1.00 14.10 87 ALA A CA 1
ATOM 687 C C . ALA A 1 87 ? 48.837 27.283 15.764 1.00 14.42 87 ALA A C 1
ATOM 688 O O . ALA A 1 87 ? 48.170 27.589 16.758 1.00 16.11 87 ALA A O 1
ATOM 690 N N . LYS A 1 88 ? 49.829 26.385 15.812 1.00 15.45 88 LYS A N 1
ATOM 691 C CA . LYS A 1 88 ? 50.217 25.769 17.077 1.00 12.94 88 LYS A CA 1
ATOM 692 C C . LYS A 1 88 ? 50.694 26.829 18.065 1.00 14.99 88 LYS A C 1
ATOM 693 O O . LYS A 1 88 ? 50.339 26.790 19.253 1.00 15.08 88 LYS A O 1
ATOM 695 N N . LEU A 1 89 ? 51.525 27.763 17.590 1.00 13.56 89 LEU A N 1
ATOM 696 C CA . LEU A 1 89 ? 52.023 28.818 18.474 1.00 12.55 89 LEU A CA 1
ATOM 697 C C . LEU A 1 89 ? 50.878 29.674 19.014 1.00 15.33 89 LEU A C 1
ATOM 698 O O . LEU A 1 89 ? 50.841 29.985 20.217 1.00 13.62 89 LEU A O 1
ATOM 703 N N . GLU A 1 90 ? 49.902 30.015 18.164 1.00 11.84 90 GLU A N 1
ATOM 704 C CA . GLU A 1 90 ? 48.743 30.762 18.670 1.00 12.90 90 GLU A CA 1
ATOM 705 C C . GLU A 1 90 ? 48.000 29.984 19.754 1.00 15.23 90 GLU A C 1
ATOM 706 O O . GLU A 1 90 ? 47.580 30.570 20.765 1.00 14.42 90 GLU A O 1
ATOM 712 N N . ASP A 1 91 ? 47.830 28.676 19.573 1.00 13.93 91 ASP A N 1
ATOM 713 C CA . ASP A 1 91 ? 47.147 27.888 20.600 1.00 15.16 91 ASP A CA 1
ATOM 714 C C . ASP A 1 91 ? 47.937 27.917 21.898 1.00 15.80 91 ASP A C 1
ATOM 715 O O . ASP A 1 91 ? 47.368 28.049 22.997 1.00 16.45 91 ASP A O 1
ATOM 720 N N . GLU A 1 92 ? 49.263 27.778 21.777 1.00 13.74 92 GLU A N 1
ATOM 721 C CA . GLU A 1 92 ? 50.127 27.751 22.954 1.00 14.63 92 GLU A CA 1
ATOM 722 C C . GLU A 1 92 ? 50.095 29.070 23.705 1.00 13.76 92 GLU A C 1
ATOM 723 O O . GLU A 1 92 ? 50.026 29.079 24.945 1.00 15.35 92 GLU A O 1
ATOM 729 N N . LEU A 1 93 ? 50.133 30.185 22.966 1.00 12.70 93 LEU A N 1
ATOM 730 C CA . LEU A 1 93 ? 50.137 31.513 23.600 1.00 11.79 93 LEU A CA 1
ATOM 731 C C . LEU A 1 93 ? 48.827 31.777 24.333 1.00 12.43 93 LEU A C 1
ATOM 732 O O . LEU A 1 93 ? 48.824 32.326 25.447 1.00 12.40 93 LEU A O 1
ATOM 737 N N . ALA A 1 94 ? 47.693 31.417 23.727 1.00 12.41 94 ALA A N 1
ATOM 738 C CA . ALA A 1 94 ? 46.408 31.595 24.393 1.00 11.93 94 ALA A CA 1
ATOM 739 C C . ALA A 1 94 ? 46.357 30.790 25.696 1.00 13.66 94 ALA A C 1
ATOM 740 O O . ALA A 1 94 ? 45.858 31.267 26.708 1.00 13.53 94 ALA A O 1
ATOM 742 N N . GLY A 1 95 ? 46.883 29.561 25.681 1.00 13.57 95 GLY A N 1
ATOM 743 C CA . GLY A 1 95 ? 46.867 28.751 26.896 1.00 13.85 95 GLY A CA 1
ATOM 744 C C . GLY A 1 95 ? 47.812 29.253 27.963 1.00 15.80 95 GLY A C 1
ATOM 745 O O . GLY A 1 95 ? 47.540 29.092 29.159 1.00 18.71 95 GLY A O 1
ATOM 746 N N . PHE A 1 96 ? 48.914 29.855 27.554 1.00 14.58 96 PHE A N 1
ATOM 747 C CA . PHE A 1 96 ? 49.951 30.278 28.493 1.00 14.63 96 PHE A CA 1
ATOM 748 C C . PHE A 1 96 ? 49.632 31.631 29.114 1.00 15.28 96 PHE A C 1
ATOM 749 O O . PHE A 1 96 ? 49.758 31.804 30.343 1.00 14.50 96 PHE A O 1
ATOM 757 N N . ALA A 1 97 ? 49.257 32.598 28.284 1.00 14.45 97 ALA A N 1
ATOM 758 C CA . ALA A 1 97 ? 49.104 33.990 28.710 1.00 13.11 97 ALA A CA 1
ATOM 759 C C . ALA A 1 97 ? 47.655 34.451 28.756 1.00 14.57 97 ALA A C 1
ATOM 760 O O . ALA A 1 97 ? 47.404 35.603 29.110 1.00 16.28 97 ALA A O 1
ATOM 762 N N . GLY A 1 98 ? 46.681 33.585 28.444 1.00 13.21 98 GLY A N 1
ATOM 763 C CA . GLY A 1 98 ? 45.320 34.074 28.309 1.00 12.00 98 GLY A CA 1
ATOM 764 C C . GLY A 1 98 ? 44.452 33.923 29.544 1.00 13.07 98 GLY A C 1
ATOM 765 O O . GLY A 1 98 ? 43.225 34.006 29.458 1.00 12.33 98 GLY A O 1
ATOM 766 N N . GLY A 1 99 ? 45.077 33.673 30.700 1.00 12.15 99 GLY A N 1
ATOM 767 C CA . GLY A 1 99 ? 44.309 33.409 31.916 1.00 14.81 99 GLY A CA 1
ATOM 768 C C . GLY A 1 99 ? 43.398 34.540 32.362 1.00 12.86 99 GLY A C 1
ATOM 769 O O . GLY A 1 99 ? 42.440 34.293 33.109 1.00 17.32 99 GLY A O 1
ATOM 770 N N . PHE A 1 100 ? 43.686 35.770 31.941 1.00 12.00 100 PHE A N 1
ATOM 771 C CA . PHE A 1 100 ? 42.830 36.903 32.293 1.00 11.13 100 PHE A CA 1
ATOM 772 C C . PHE A 1 100 ? 41.478 36.885 31.597 1.00 11.68 100 PHE A C 1
ATOM 773 O O . PHE A 1 100 ? 40.613 37.689 31.958 1.00 12.52 100 PHE A O 1
ATOM 781 N N . SER A 1 101 ? 41.284 36.029 30.585 1.00 13.28 101 SER A N 1
ATOM 782 C CA . SER A 1 101 ? 40.088 36.011 29.752 1.00 11.72 101 SER A CA 1
ATOM 783 C C . SER A 1 101 ? 39.289 34.748 30.024 1.00 12.90 101 SER A C 1
ATOM 784 O O . SER A 1 101 ? 39.872 33.685 30.243 1.00 14.29 101 SER A O 1
ATOM 787 N N . ASP A 1 102 ? 37.968 34.871 30.003 1.00 13.22 102 ASP A N 1
ATOM 788 C CA . ASP A 1 102 ? 37.116 33.680 30.080 1.00 13.81 102 ASP A CA 1
ATOM 789 C C . ASP A 1 102 ? 36.966 32.970 28.745 1.00 14.54 102 ASP A C 1
ATOM 790 O O . ASP A 1 102 ? 36.385 31.877 28.707 1.00 18.09 102 ASP A O 1
ATOM 795 N N . ALA A 1 103 ? 37.428 33.576 27.650 1.00 13.47 103 ALA A N 1
ATOM 796 C CA . ALA A 1 103 ? 37.296 32.978 26.326 1.00 14.30 103 ALA A CA 1
ATOM 797 C C . ALA A 1 103 ? 38.472 33.440 25.477 1.00 13.62 103 ALA A C 1
ATOM 798 O O . ALA A 1 103 ? 38.308 34.177 24.498 1.00 15.15 103 ALA A O 1
ATOM 800 N N . PRO A 1 104 ? 39.692 33.041 25.840 1.00 12.64 104 PRO A N 1
ATOM 801 C CA . PRO A 1 104 ? 40.882 33.605 25.189 1.00 12.02 104 PRO A CA 1
ATOM 802 C C . PRO A 1 104 ? 41.108 33.093 23.772 1.00 12.42 104 PRO A C 1
ATOM 803 O O . PRO A 1 104 ? 40.772 31.960 23.413 1.00 12.76 104 PRO A O 1
ATOM 807 N N . ARG A 1 105 ? 41.763 33.936 22.984 1.00 12.33 105 ARG A N 1
ATOM 808 C CA . ARG A 1 105 ? 42.334 33.513 21.714 1.00 11.89 105 ARG A CA 1
ATOM 809 C C . ARG A 1 105 ? 43.571 34.378 21.482 1.00 12.08 105 ARG A C 1
ATOM 810 O O . ARG A 1 105 ? 43.647 35.490 21.990 1.00 12.55 105 ARG A O 1
ATOM 818 N N . ALA A 1 106 ? 44.542 33.864 20.734 1.00 12.21 106 ALA A N 1
ATOM 819 C CA . ALA A 1 106 ? 45.773 34.620 20.473 1.00 11.46 106 ALA A CA 1
ATOM 820 C C . ALA A 1 106 ? 45.980 34.747 18.968 1.00 12.24 106 ALA A C 1
ATOM 821 O O . ALA A 1 106 ? 45.533 33.916 18.172 1.00 14.60 106 ALA A O 1
ATOM 823 N N . LEU A 1 107 ? 46.680 35.813 18.593 1.00 10.99 107 LEU A N 1
ATOM 824 C CA . LEU A 1 107 ? 46.928 36.140 17.196 1.00 11.20 107 LEU A CA 1
ATOM 825 C C . LEU A 1 107 ? 48.399 36.500 17.051 1.00 13.62 107 LEU A C 1
ATOM 826 O O . LEU A 1 107 ? 48.867 37.409 17.719 1.00 12.32 107 LEU A O 1
ATOM 831 N N . TYR A 1 108 ? 49.119 35.800 16.174 1.00 11.40 108 TYR A N 1
ATOM 832 C CA . TYR A 1 108 ? 50.566 35.975 16.026 1.00 13.14 108 TYR A CA 1
ATOM 833 C C . TYR A 1 108 ? 50.899 36.962 14.910 1.00 12.88 108 TYR A C 1
ATOM 834 O O . TYR A 1 108 ? 50.394 36.835 13.781 1.00 14.29 108 TYR A O 1
ATOM 843 N N . PHE A 1 109 ? 51.787 37.935 15.218 1.00 11.33 109 PHE A N 1
ATOM 844 C CA . PHE A 1 109 ? 52.264 38.976 14.318 1.00 11.73 109 PHE A CA 1
ATOM 845 C C . PHE A 1 109 ? 53.766 38.859 14.087 1.00 14.51 109 PHE A C 1
ATOM 846 O O . PHE A 1 109 ? 54.483 38.285 14.900 1.00 15.98 109 PHE A O 1
ATOM 854 N N . SER A 1 110 ? 54.257 39.427 12.967 1.00 13.73 110 SER A N 1
ATOM 855 C CA . SER A 1 110 ? 55.688 39.256 12.719 1.00 16.30 110 SER A CA 1
ATOM 856 C C . SER A 1 110 ? 56.549 40.160 13.603 1.00 17.39 110 SER A C 1
ATOM 857 O O . SER A 1 110 ? 57.738 39.846 13.795 1.00 17.90 110 SER A O 1
ATOM 860 N N . THR A 1 111 ? 55.985 41.251 14.126 1.00 15.37 111 THR A N 1
ATOM 861 C CA A THR A 1 111 ? 56.716 42.221 14.969 0.50 15.30 111 THR A CA 1
ATOM 862 C CA B THR A 1 111 ? 56.731 42.028 15.101 0.50 14.57 111 THR A CA 1
ATOM 863 C C . THR A 1 111 ? 55.753 42.818 15.971 1.00 16.92 111 THR A C 1
ATOM 864 O O . THR A 1 111 ? 54.570 43.010 15.648 1.00 14.69 111 THR A O 1
ATOM 871 N N . GLY A 1 112 ? 56.252 43.170 17.171 1.00 12.79 112 GLY A N 1
ATOM 872 C CA . GLY A 1 112 ? 55.408 43.898 18.117 1.00 13.94 112 GLY A CA 1
ATOM 873 C C . GLY A 1 112 ? 54.925 45.227 17.587 1.00 12.21 112 GLY A C 1
ATOM 874 O O . GLY A 1 112 ? 53.801 45.651 17.881 1.00 14.13 112 GLY A O 1
ATOM 875 N N . TYR A 1 113 ? 55.775 45.915 16.797 1.00 14.28 113 TYR A N 1
ATOM 876 C CA . TYR A 1 113 ? 55.362 47.175 16.191 1.00 15.40 113 TYR A CA 1
ATOM 877 C C . TYR A 1 113 ? 54.044 47.004 15.462 1.00 15.24 113 TYR A C 1
ATOM 878 O O . TYR A 1 113 ? 53.106 47.786 15.654 1.00 15.08 113 TYR A O 1
ATOM 887 N N . MET A 1 114 ? 53.946 45.937 14.652 1.00 14.91 114 MET A N 1
ATOM 888 C CA A MET A 1 114 ? 52.708 45.800 13.905 0.53 16.49 114 MET A CA 1
ATOM 889 C CA B MET A 1 114 ? 52.748 45.645 13.858 0.47 16.16 114 MET A CA 1
ATOM 890 C C . MET A 1 114 ? 51.565 45.222 14.739 1.00 13.77 114 MET A C 1
ATOM 891 O O . MET A 1 114 ? 50.399 45.532 14.447 1.00 14.45 114 MET A O 1
ATOM 900 N N . ALA A 1 115 ? 51.834 44.421 15.777 1.00 12.58 115 ALA A N 1
ATOM 901 C CA . ALA A 1 115 ? 50.761 44.024 16.686 1.00 11.00 115 ALA A CA 1
ATOM 902 C C . ALA A 1 115 ? 50.125 45.229 17.355 1.00 14.26 115 ALA A C 1
ATOM 903 O O . ALA A 1 115 ? 48.903 45.299 17.497 1.00 13.42 115 ALA A O 1
ATOM 905 N N . ASN A 1 116 ? 50.949 46.201 17.773 1.00 15.43 116 ASN A N 1
ATOM 906 C CA . ASN A 1 116 ? 50.406 47.403 18.399 1.00 14.74 116 ASN A CA 1
ATOM 907 C C . ASN A 1 116 ? 49.563 48.220 17.421 1.00 14.94 116 ASN A C 1
ATOM 908 O O . ASN A 1 116 ? 48.464 48.675 17.770 1.00 15.53 116 ASN A O 1
ATOM 913 N N . LEU A 1 117 ? 50.039 48.389 16.190 1.00 14.08 117 LEU A N 1
ATOM 914 C CA . LEU A 1 117 ? 49.222 49.101 15.211 1.00 14.66 117 LEU A CA 1
ATOM 915 C C . LEU A 1 117 ? 47.862 48.426 15.066 1.00 15.90 117 LEU A C 1
ATOM 916 O O . LEU A 1 117 ? 46.829 49.097 15.014 1.00 16.56 117 LEU A O 1
ATOM 921 N N . ALA A 1 118 ? 47.848 47.088 15.019 1.00 14.75 118 ALA A N 1
ATOM 922 C CA . ALA A 1 118 ? 46.600 46.358 14.816 1.00 15.19 118 ALA A CA 1
ATOM 923 C C . ALA A 1 118 ? 45.654 46.533 16.000 1.00 16.13 118 ALA A C 1
ATOM 924 O O . ALA A 1 118 ? 44.455 46.807 15.810 1.00 16.31 118 ALA A O 1
ATOM 926 N N . ALA A 1 119 ? 46.159 46.359 17.225 1.00 14.05 119 ALA A N 1
ATOM 927 C CA . ALA A 1 119 ? 45.268 46.443 18.382 1.00 13.61 119 ALA A CA 1
ATOM 928 C C . ALA A 1 119 ? 44.644 47.830 18.505 1.00 18.76 119 ALA A C 1
ATOM 929 O O . ALA A 1 119 ? 43.443 47.958 18.800 1.00 18.87 119 ALA A O 1
ATOM 931 N N . VAL A 1 120 ? 45.431 48.881 18.268 1.00 13.69 120 VAL A N 1
ATOM 932 C CA . VAL A 1 120 ? 44.898 50.227 18.466 1.00 13.27 120 VAL A CA 1
ATOM 933 C C . VAL A 1 120 ? 43.980 50.625 17.328 1.00 15.70 120 VAL A C 1
ATOM 934 O O . VAL A 1 120 ? 42.875 51.128 17.559 1.00 17.15 120 VAL A O 1
ATOM 938 N N . THR A 1 121 ? 44.403 50.411 16.079 1.00 13.52 121 THR A N 1
ATOM 939 C CA . THR A 1 121 ? 43.594 50.892 14.976 1.00 14.67 121 THR A CA 1
ATOM 940 C C . THR A 1 121 ? 42.304 50.090 14.828 1.00 16.57 121 THR A C 1
ATOM 941 O O . THR A 1 121 ? 41.282 50.652 14.421 1.00 17.41 121 THR A O 1
ATOM 945 N N . ALA A 1 122 ? 42.320 48.795 15.156 1.00 15.46 122 ALA A N 1
ATOM 946 C CA . ALA A 1 122 ? 41.107 48.011 14.946 1.00 17.78 122 ALA A CA 1
ATOM 947 C C . ALA A 1 122 ? 40.052 48.334 15.995 1.00 16.42 122 ALA A C 1
ATOM 948 O O . ALA A 1 122 ? 38.847 48.225 15.727 1.00 18.60 122 ALA A O 1
ATOM 950 N N . LEU A 1 123 ? 40.478 48.741 17.181 1.00 14.81 123 LEU A N 1
ATOM 951 C CA . LEU A 1 123 ? 39.523 48.971 18.251 1.00 13.28 123 LEU A CA 1
ATOM 952 C C . LEU A 1 123 ? 39.102 50.426 18.427 1.00 20.16 123 LEU A C 1
ATOM 953 O O . LEU A 1 123 ? 38.094 50.681 19.091 1.00 19.56 123 LEU A O 1
ATOM 958 N N . ALA A 1 124 ? 39.820 51.386 17.845 1.00 17.54 124 ALA A N 1
ATOM 959 C CA . ALA A 1 124 ? 39.513 52.799 18.074 1.00 19.45 124 ALA A CA 1
ATOM 960 C C . ALA A 1 124 ? 39.322 53.467 16.732 1.00 18.17 124 ALA A C 1
ATOM 961 O O . ALA A 1 124 ? 40.280 53.582 15.964 1.00 23.27 124 ALA A O 1
ATOM 963 N N . GLY A 1 125 ? 38.096 53.857 16.428 1.00 19.57 125 GLY A N 1
ATOM 964 C CA . GLY A 1 125 ? 37.777 54.509 15.167 1.00 25.82 125 GLY A CA 1
ATOM 965 C C . GLY A 1 125 ? 37.625 56.016 15.287 1.00 28.10 125 GLY A C 1
ATOM 966 O O . GLY A 1 125 ? 38.044 56.635 16.270 1.00 23.54 125 GLY A O 1
ATOM 967 N N . LYS A 1 126 ? 37.017 56.622 14.251 1.00 28.08 126 LYS A N 1
ATOM 968 C CA . LYS A 1 126 ? 37.034 58.078 14.118 1.00 27.11 126 LYS A CA 1
ATOM 969 C C . LYS A 1 126 ? 36.290 58.776 15.241 1.00 29.31 126 LYS A C 1
ATOM 970 O O . LYS A 1 126 ? 36.567 59.943 15.537 1.00 33.17 126 LYS A O 1
ATOM 972 N N . ASP A 1 127 ? 35.332 58.108 15.859 1.00 26.19 127 ASP A N 1
ATOM 973 C CA . ASP A 1 127 ? 34.562 58.746 16.915 1.00 28.06 127 ASP A CA 1
ATOM 974 C C . ASP A 1 127 ? 35.024 58.336 18.314 1.00 23.88 127 ASP A C 1
ATOM 975 O O . ASP A 1 127 ? 34.411 58.744 19.298 1.00 25.80 127 ASP A O 1
ATOM 980 N N . ALA A 1 128 ? 36.101 57.570 18.424 1.00 19.67 128 ALA A N 1
ATOM 981 C CA . ALA A 1 128 ? 36.572 57.107 19.718 1.00 15.70 128 ALA A CA 1
ATOM 982 C C . ALA A 1 128 ? 37.556 58.113 20.318 1.00 17.72 128 ALA A C 1
ATOM 983 O O . ALA A 1 128 ? 38.047 59.022 19.645 1.00 18.35 128 ALA A O 1
ATOM 985 N N . THR A 1 129 ? 37.833 57.949 21.609 1.00 14.74 129 THR A N 1
ATOM 986 C CA . THR A 1 129 ? 38.922 58.687 22.246 1.00 15.91 129 THR A CA 1
ATOM 987 C C . THR A 1 129 ? 39.897 57.698 22.855 1.00 14.72 129 THR A C 1
ATOM 988 O O . THR A 1 129 ? 39.490 56.761 23.563 1.00 13.48 129 THR A O 1
ATOM 992 N N . ILE A 1 130 ? 41.180 57.891 22.564 1.00 13.20 130 ILE A N 1
ATOM 993 C CA . ILE A 1 130 ? 42.263 57.079 23.134 1.00 12.53 130 ILE A CA 1
ATOM 994 C C . ILE A 1 130 ? 42.944 57.880 24.232 1.00 13.83 130 ILE A C 1
ATOM 995 O O . ILE A 1 130 ? 43.252 59.055 24.033 1.00 15.48 130 ILE A O 1
ATOM 1000 N N . PHE A 1 131 ? 43.181 57.254 25.369 1.00 12.11 131 PHE A N 1
ATOM 1001 C CA . PHE A 1 131 ? 43.927 57.858 26.474 1.00 12.00 131 PHE A CA 1
ATOM 1002 C C . PHE A 1 131 ? 45.246 57.100 26.581 1.00 13.33 131 PHE A C 1
ATOM 1003 O O . PHE A 1 131 ? 45.244 55.894 26.862 1.00 12.98 131 PHE A O 1
ATOM 1011 N N . SER A 1 132 ? 46.359 57.804 26.387 1.00 12.41 132 SER A N 1
ATOM 1012 C CA A SER A 1 132 ? 47.682 57.196 26.220 0.73 12.64 132 SER A CA 1
ATOM 1013 C CA B SER A 1 132 ? 47.656 57.145 26.281 0.27 11.30 132 SER A CA 1
ATOM 1014 C C . SER A 1 132 ? 48.654 57.719 27.278 1.00 12.24 132 SER A C 1
ATOM 1015 O O . SER A 1 132 ? 48.787 58.939 27.430 1.00 14.05 132 SER A O 1
ATOM 1020 N N . ASP A 1 133 ? 49.375 56.813 27.958 1.00 12.01 133 ASP A N 1
ATOM 1021 C CA . ASP A 1 133 ? 50.393 57.251 28.910 1.00 11.98 133 ASP A CA 1
ATOM 1022 C C . ASP A 1 133 ? 51.480 58.037 28.196 1.00 12.92 133 ASP A C 1
ATOM 1023 O O . ASP A 1 133 ? 51.955 57.645 27.123 1.00 14.32 133 ASP A O 1
ATOM 1028 N N . ALA A 1 134 ? 51.868 59.174 28.787 1.00 11.95 134 ALA A N 1
ATOM 1029 C CA . ALA A 1 134 ? 52.864 60.044 28.167 1.00 12.42 134 ALA A CA 1
ATOM 1030 C C . ALA A 1 134 ? 54.149 59.339 27.753 1.00 14.07 134 ALA A C 1
ATOM 1031 O O . ALA A 1 134 ? 54.817 59.807 26.811 1.00 16.35 134 ALA A O 1
ATOM 1033 N N . LEU A 1 135 ? 54.553 58.278 28.455 1.00 13.93 135 LEU A N 1
ATOM 1034 C CA . LEU A 1 135 ? 55.829 57.628 28.160 1.00 12.90 135 LEU A CA 1
ATOM 1035 C C . LEU A 1 135 ? 55.655 56.340 27.360 1.00 16.44 135 LEU A C 1
ATOM 1036 O O . LEU A 1 135 ? 56.584 55.528 27.271 1.00 14.73 135 LEU A O 1
ATOM 1041 N N . ASN A 1 136 ? 54.501 56.154 26.725 1.00 13.82 136 ASN A N 1
ATOM 1042 C CA . ASN A 1 136 ? 54.320 54.972 25.891 1.00 13.45 136 ASN A CA 1
ATOM 1043 C C . ASN A 1 136 ? 55.367 54.861 24.777 1.00 13.95 136 ASN A C 1
ATOM 1044 O O . ASN A 1 136 ? 55.876 55.870 24.248 1.00 15.54 136 ASN A O 1
ATOM 1049 N N . HIS A 1 137 ? 55.607 53.606 24.381 1.00 14.05 137 HIS A N 1
ATOM 1050 C CA . HIS A 1 137 ? 56.492 53.255 23.275 1.00 15.59 137 HIS A CA 1
ATOM 1051 C C . HIS A 1 137 ? 56.064 53.916 21.965 1.00 14.60 137 HIS A C 1
ATOM 1052 O O . HIS A 1 137 ? 54.874 54.099 21.692 1.00 15.56 137 HIS A O 1
ATOM 1059 N N . ALA A 1 138 ? 57.056 54.162 21.089 1.00 15.23 138 ALA A N 1
ATOM 1060 C CA . ALA A 1 138 ? 56.795 54.757 19.771 1.00 15.24 138 ALA A CA 1
ATOM 1061 C C . ALA A 1 138 ? 55.739 54.012 18.944 1.00 17.70 138 ALA A C 1
ATOM 1062 O O . ALA A 1 138 ? 54.931 54.648 18.247 1.00 18.06 138 ALA A O 1
ATOM 1064 N N . SER A 1 139 ? 55.737 52.674 18.972 1.00 17.49 139 SER A N 1
ATOM 1065 C CA . SER A 1 139 ? 54.777 51.948 18.145 1.00 18.82 139 SER A CA 1
ATOM 1066 C C . SER A 1 139 ? 53.339 52.150 18.619 1.00 18.63 139 SER A C 1
ATOM 1067 O O . SER A 1 139 ? 52.414 52.169 17.795 1.00 17.32 139 SER A O 1
ATOM 1070 N N . LEU A 1 140 ? 53.127 52.265 19.939 1.00 16.44 140 LEU A N 1
ATOM 1071 C CA . LEU A 1 140 ? 51.799 52.605 20.443 1.00 16.56 140 LEU A CA 1
ATOM 1072 C C . LEU A 1 140 ? 51.386 53.978 19.977 1.00 17.20 140 LEU A C 1
ATOM 1073 O O . LEU A 1 140 ? 50.242 54.188 19.574 1.00 17.60 140 LEU A O 1
ATOM 1078 N N . ILE A 1 141 ? 52.302 54.930 20.030 1.00 16.27 141 ILE A N 1
ATOM 1079 C CA A ILE A 1 141 ? 51.992 56.281 19.565 0.43 18.54 141 ILE A CA 1
ATOM 1080 C CA B ILE A 1 141 ? 51.961 56.270 19.575 0.57 18.51 141 ILE A CA 1
ATOM 1081 C C . ILE A 1 141 ? 51.659 56.275 18.079 1.00 22.03 141 ILE A C 1
ATOM 1082 O O . ILE A 1 141 ? 50.715 56.937 17.631 1.00 17.93 141 ILE A O 1
ATOM 1091 N N . ASP A 1 142 ? 52.439 55.536 17.276 1.00 18.89 142 ASP A N 1
ATOM 1092 C CA . ASP A 1 142 ? 52.113 55.440 15.853 1.00 17.56 142 ASP A CA 1
ATOM 1093 C C . ASP A 1 142 ? 50.745 54.803 15.654 1.00 15.46 142 ASP A C 1
ATOM 1094 O O . ASP A 1 142 ? 49.978 55.234 14.774 1.00 17.45 142 ASP A O 1
ATOM 1099 N N . GLY A 1 143 ? 50.429 53.783 16.451 1.00 15.14 143 GLY A N 1
ATOM 1100 C CA . GLY A 1 143 ? 49.099 53.205 16.397 1.00 17.73 143 GLY A CA 1
ATOM 1101 C C . GLY A 1 143 ? 48.019 54.238 16.658 1.00 20.36 143 GLY A C 1
ATOM 1102 O O . GLY A 1 143 ? 47.018 54.292 15.946 1.00 16.89 143 GLY A O 1
ATOM 1103 N N . THR A 1 144 ? 48.210 55.078 17.683 1.00 17.15 144 THR A N 1
ATOM 1104 C CA . THR A 1 144 ? 47.185 56.085 17.960 1.00 15.60 144 THR A CA 1
ATOM 1105 C C . THR A 1 144 ? 47.075 57.095 16.830 1.00 16.77 144 THR A C 1
ATOM 1106 O O . THR A 1 144 ? 45.967 57.531 16.493 1.00 18.18 144 THR A O 1
ATOM 1110 N N . ARG A 1 145 ? 48.189 57.426 16.168 1.00 19.94 145 ARG A N 1
ATOM 1111 C CA A ARG A 1 145 ? 48.119 58.353 15.039 0.51 21.01 145 ARG A CA 1
ATOM 1112 C CA B ARG A 1 145 ? 48.105 58.359 15.049 0.49 21.00 145 ARG A CA 1
ATOM 1113 C C . ARG A 1 145 ? 47.415 57.735 13.837 1.00 22.08 145 ARG A C 1
ATOM 1114 O O . ARG A 1 145 ? 46.634 58.412 13.148 1.00 22.02 145 ARG A O 1
ATOM 1129 N N . LEU A 1 146 ? 47.656 56.442 13.569 1.00 17.32 146 LEU A N 1
ATOM 1130 C CA . LEU A 1 146 ? 47.011 55.799 12.431 1.00 17.99 146 LEU A CA 1
ATOM 1131 C C . LEU A 1 146 ? 45.519 55.621 12.670 1.00 18.92 146 LEU A C 1
ATOM 1132 O O . LEU A 1 146 ? 44.727 55.629 11.716 1.00 22.51 146 LEU A O 1
ATOM 1137 N N . SER A 1 147 ? 45.118 55.489 13.930 1.00 17.33 147 SER A N 1
ATOM 1138 C CA . SER A 1 147 ? 43.712 55.280 14.195 1.00 16.71 147 SER A CA 1
ATOM 1139 C C . SER A 1 147 ? 42.969 56.565 13.920 1.00 19.83 147 SER A C 1
ATOM 1140 O O . SER A 1 147 ? 43.549 57.657 13.877 1.00 21.47 147 SER A O 1
ATOM 1143 N N . ARG A 1 148 ? 41.677 56.458 13.693 1.00 21.79 148 ARG A N 1
ATOM 1144 C CA . ARG A 1 148 ? 41.080 57.757 13.389 1.00 29.21 148 ARG A CA 1
ATOM 1145 C C . ARG A 1 148 ? 40.711 58.552 14.655 1.00 32.41 148 ARG A C 1
ATOM 1146 O O . ARG A 1 148 ? 40.146 59.649 14.573 1.00 26.66 148 ARG A O 1
ATOM 1148 N N . ALA A 1 149 ? 41.110 58.067 15.819 1.00 26.32 149 ALA A N 1
ATOM 1149 C CA . ALA A 1 149 ? 40.531 58.531 17.069 1.00 17.76 149 ALA A CA 1
ATOM 1150 C C . ALA A 1 149 ? 41.170 59.813 17.552 1.00 18.59 149 ALA A C 1
ATOM 1151 O O . ALA A 1 149 ? 42.283 60.170 17.170 1.00 23.31 149 ALA A O 1
ATOM 1153 N N . THR A 1 150 ? 40.426 60.520 18.409 1.00 18.04 150 THR A N 1
ATOM 1154 C CA . THR A 1 150 ? 41.003 61.617 19.182 1.00 16.28 150 THR A CA 1
ATOM 1155 C C . THR A 1 150 ? 41.926 61.047 20.238 1.00 18.00 150 THR A C 1
ATOM 1156 O O . THR A 1 150 ? 41.606 60.030 20.854 1.00 17.65 150 THR A O 1
ATOM 1160 N N . VAL A 1 151 ? 43.094 61.663 20.431 1.00 16.83 151 VAL A N 1
ATOM 1161 C CA . VAL A 1 151 ? 44.072 61.131 21.374 1.00 16.99 151 VAL A CA 1
ATOM 1162 C C . VAL A 1 151 ? 44.278 62.143 22.492 1.00 19.66 151 VAL A C 1
ATOM 1163 O O . VAL A 1 151 ? 44.558 63.317 22.208 1.00 18.91 151 VAL A O 1
ATOM 1167 N N A GLN A 1 152 ? 44.014 61.715 23.739 0.60 14.50 152 GLN A N 1
ATOM 1168 N N B GLN A 1 152 ? 44.216 61.667 23.741 0.40 14.61 152 GLN A N 1
ATOM 1169 C CA A GLN A 1 152 ? 44.328 62.442 24.978 0.60 17.08 152 GLN A CA 1
ATOM 1170 C CA B GLN A 1 152 ? 44.387 62.488 24.942 0.40 17.14 152 GLN A CA 1
ATOM 1171 C C A GLN A 1 152 ? 45.551 61.759 25.599 0.60 15.75 152 GLN A C 1
ATOM 1172 C C B GLN A 1 152 ? 45.442 61.853 25.843 0.40 16.07 152 GLN A C 1
ATOM 1173 O O A GLN A 1 152 ? 45.583 60.531 25.716 0.60 16.37 152 GLN A O 1
ATOM 1174 O O B GLN A 1 152 ? 45.236 60.773 26.412 0.40 14.47 152 GLN A O 1
ATOM 1185 N N . VAL A 1 153 ? 46.556 62.532 25.990 1.00 14.41 153 VAL A N 1
ATOM 1186 C CA . VAL A 1 153 ? 47.716 61.982 26.690 1.00 14.09 153 VAL A CA 1
ATOM 1187 C C . VAL A 1 153 ? 47.568 62.242 28.177 1.00 15.76 153 VAL A C 1
ATOM 1188 O O . VAL A 1 153 ? 47.339 63.386 28.591 1.00 19.27 153 VAL A O 1
ATOM 1192 N N . TYR A 1 154 ? 47.711 61.181 28.995 1.00 13.23 154 TYR A N 1
ATOM 1193 C CA . TYR A 1 154 ? 47.704 61.437 30.439 1.00 14.87 154 TYR A CA 1
ATOM 1194 C C . TYR A 1 154 ? 49.122 61.345 31.004 1.00 15.77 154 TYR A C 1
ATOM 1195 O O . TYR A 1 154 ? 49.988 60.653 30.451 1.00 14.21 154 TYR A O 1
ATOM 1204 N N . PRO A 1 155 ? 49.429 62.136 32.034 1.00 14.74 155 PRO A N 1
ATOM 1205 C CA . PRO A 1 155 ? 50.796 62.149 32.576 1.00 13.05 155 PRO A CA 1
ATOM 1206 C C . PRO A 1 155 ? 51.186 60.761 33.050 1.00 12.93 155 PRO A C 1
ATOM 1207 O O . PRO A 1 155 ? 50.341 59.978 33.484 1.00 14.10 155 PRO A O 1
ATOM 1211 N N . HIS A 1 156 ? 52.489 60.472 32.975 1.00 12.56 156 HIS A N 1
ATOM 1212 C CA . HIS A 1 156 ? 52.934 59.106 33.250 1.00 12.13 156 HIS A CA 1
ATOM 1213 C C . HIS A 1 156 ? 52.377 58.542 34.559 1.00 16.31 156 HIS A C 1
ATOM 1214 O O . HIS A 1 156 ? 52.572 59.128 35.643 1.00 15.66 156 HIS A O 1
ATOM 1221 N N . ALA A 1 157 ? 51.706 57.385 34.443 1.00 12.63 157 ALA A N 1
ATOM 1222 C CA . ALA A 1 157 ? 51.190 56.601 35.573 1.00 12.68 157 ALA A CA 1
ATOM 1223 C C . ALA A 1 157 ? 50.213 57.379 36.450 1.00 13.52 157 ALA A C 1
ATOM 1224 O O . ALA A 1 157 ? 49.884 56.951 37.572 1.00 16.95 157 ALA A O 1
ATOM 1226 N N . ASP A 1 158 ? 49.680 58.494 35.943 1.00 14.66 158 ASP A N 1
ATOM 1227 C CA . ASP A 1 158 ? 48.867 59.385 36.774 1.00 14.61 158 ASP A CA 1
ATOM 1228 C C . ASP A 1 158 ? 47.395 59.001 36.634 1.00 15.92 158 ASP A C 1
ATOM 1229 O O . ASP A 1 158 ? 46.662 59.530 35.794 1.00 15.63 158 ASP A O 1
ATOM 1234 N N . THR A 1 159 ? 46.960 58.059 37.469 1.00 15.78 159 THR A N 1
ATOM 1235 C CA . THR A 1 159 ? 45.598 57.555 37.363 1.00 13.29 159 THR A CA 1
ATOM 1236 C C . THR A 1 159 ? 44.595 58.563 37.905 1.00 14.31 159 THR A C 1
ATOM 1237 O O . THR A 1 159 ? 43.418 58.525 37.520 1.00 15.23 159 THR A O 1
ATOM 1241 N N . ALA A 1 160 ? 45.022 59.438 38.825 1.00 15.37 160 ALA A N 1
ATOM 1242 C CA . ALA A 1 160 ? 44.126 60.491 39.286 1.00 18.07 160 ALA A CA 1
ATOM 1243 C C . ALA A 1 160 ? 43.715 61.382 38.126 1.00 16.11 160 ALA A C 1
ATOM 1244 O O . ALA A 1 160 ? 42.525 61.643 37.901 1.00 17.08 160 ALA A O 1
ATOM 1246 N N . THR A 1 161 ? 44.701 61.837 37.360 1.00 16.11 161 THR A N 1
ATOM 1247 C CA . THR A 1 161 ? 44.422 62.650 36.186 1.00 15.84 161 THR A CA 1
ATOM 1248 C C . THR A 1 161 ? 43.654 61.865 35.136 1.00 14.06 161 THR A C 1
ATOM 1249 O O . THR A 1 161 ? 42.681 62.385 34.561 1.00 15.03 161 THR A O 1
ATOM 1253 N N . LEU A 1 162 ? 44.080 60.615 34.858 1.00 13.34 162 LEU A N 1
ATOM 1254 C CA . LEU A 1 162 ? 43.355 59.822 33.856 1.00 12.75 162 LEU A CA 1
ATOM 1255 C C . LEU A 1 162 ? 41.882 59.699 34.223 1.00 15.35 162 LEU A C 1
ATOM 1256 O O . LEU A 1 162 ? 41.003 59.829 33.358 1.00 13.34 162 LEU A O 1
ATOM 1261 N N . GLY A 1 163 ? 41.583 59.428 35.507 1.00 14.72 163 GLY A N 1
ATOM 1262 C CA . GLY A 1 163 ? 40.189 59.310 35.905 1.00 14.01 163 GLY A CA 1
ATOM 1263 C C . GLY A 1 163 ? 39.414 60.586 35.639 1.00 14.34 163 GLY A C 1
ATOM 1264 O O . GLY A 1 163 ? 38.258 60.548 35.195 1.00 15.74 163 GLY A O 1
ATOM 1265 N N . ALA A 1 164 ? 40.040 61.747 35.909 1.00 16.07 164 ALA A N 1
ATOM 1266 C CA . ALA A 1 164 ? 39.373 63.020 35.635 1.00 15.31 164 ALA A CA 1
ATOM 1267 C C . ALA A 1 164 ? 39.141 63.213 34.132 1.00 15.36 164 ALA A C 1
ATOM 1268 O O . ALA A 1 164 ? 38.084 63.699 33.729 1.00 15.97 164 ALA A O 1
ATOM 1270 N N . LEU A 1 165 ? 40.101 62.795 33.299 1.00 14.79 165 LEU A N 1
ATOM 1271 C CA . LEU A 1 165 ? 39.929 62.895 31.850 1.00 14.84 165 LEU A CA 1
ATOM 1272 C C . LEU A 1 165 ? 38.823 61.964 31.351 1.00 15.60 165 LEU A C 1
ATOM 1273 O O . LEU A 1 165 ? 38.031 62.346 30.478 1.00 16.01 165 LEU A O 1
ATOM 1278 N N . LEU A 1 166 ? 38.765 60.741 31.877 1.00 15.79 166 LEU A N 1
ATOM 1279 C CA . LEU A 1 166 ? 37.730 59.801 31.448 1.00 14.80 166 LEU A CA 1
ATOM 1280 C C . LEU A 1 166 ? 36.354 60.302 31.829 1.00 17.16 166 LEU A C 1
ATOM 1281 O O . LEU A 1 166 ? 35.399 60.189 31.049 1.00 18.25 166 LEU A O 1
ATOM 1286 N N . GLU A 1 167 ? 36.231 60.850 33.041 1.00 18.12 167 GLU A N 1
ATOM 1287 C CA . GLU A 1 167 ? 34.953 61.377 33.489 1.00 17.30 167 GLU A CA 1
ATOM 1288 C C . GLU A 1 167 ? 34.490 62.513 32.590 1.00 20.97 167 GLU A C 1
ATOM 1289 O O . GLU A 1 167 ? 33.298 62.637 32.304 1.00 23.32 167 GLU A O 1
ATOM 1295 N N . ALA A 1 168 ? 35.425 63.330 32.099 1.00 18.12 168 ALA A N 1
ATOM 1296 C CA . ALA A 1 168 ? 35.076 64.463 31.254 1.00 19.31 168 ALA A CA 1
ATOM 1297 C C . ALA A 1 168 ? 34.779 64.072 29.810 1.00 21.79 168 ALA A C 1
ATOM 1298 O O . ALA A 1 168 ? 34.281 64.896 29.051 1.00 22.36 168 ALA A O 1
ATOM 1300 N N . CYS A 1 169 ? 35.097 62.856 29.419 1.00 21.14 169 CYS A N 1
ATOM 1301 C CA . CYS A 1 169 ? 35.026 62.434 28.031 1.00 20.28 169 CYS A CA 1
ATOM 1302 C C . CYS A 1 169 ? 33.643 61.905 27.716 1.00 22.74 169 CYS A C 1
ATOM 1303 O O . CYS A 1 169 ? 33.145 61.029 28.423 1.00 27.37 169 CYS A O 1
ATOM 1306 N N . THR A 1 170 ? 33.071 62.366 26.596 1.00 31.35 170 THR A N 1
ATOM 1307 C CA . THR A 1 170 ? 31.739 61.945 26.185 1.00 30.99 170 THR A CA 1
ATOM 1308 C C . THR A 1 170 ? 31.725 60.941 25.024 1.00 31.58 170 THR A C 1
ATOM 1309 O O . THR A 1 170 ? 30.650 60.661 24.493 1.00 35.94 170 THR A O 1
ATOM 1313 N N . SER A 1 171 ? 32.870 60.395 24.614 1.00 26.58 171 SER A N 1
ATOM 1314 C CA . SER A 1 171 ? 32.881 59.430 23.515 1.00 23.32 171 SER A CA 1
ATOM 1315 C C . SER A 1 171 ? 32.216 58.120 23.922 1.00 21.57 171 SER A C 1
ATOM 1316 O O . SER A 1 171 ? 32.439 57.601 25.021 1.00 28.20 171 SER A O 1
ATOM 1319 N N . GLN A 1 172 ? 31.477 57.512 22.980 1.00 26.75 172 GLN A N 1
ATOM 1320 C CA . GLN A 1 172 ? 30.938 56.171 23.221 1.00 26.52 172 GLN A CA 1
ATOM 1321 C C . GLN A 1 172 ? 32.038 55.119 23.335 1.00 29.91 172 GLN A C 1
ATOM 1322 O O . GLN A 1 172 ? 31.948 54.206 24.165 1.00 30.52 172 GLN A O 1
ATOM 1324 N N . THR A 1 173 ? 33.090 55.214 22.522 1.00 20.89 173 THR A N 1
ATOM 1325 C CA . THR A 1 173 ? 34.176 54.247 22.552 1.00 20.20 173 THR A CA 1
ATOM 1326 C C . THR A 1 173 ? 35.391 54.913 23.159 1.00 18.23 173 THR A C 1
ATOM 1327 O O . THR A 1 173 ? 35.801 55.984 22.707 1.00 16.69 173 THR A O 1
ATOM 1331 N N . LYS A 1 174 ? 35.925 54.308 24.200 1.00 15.83 174 LYS A N 1
ATOM 1332 C CA . LYS A 1 174 ? 37.133 54.797 24.852 1.00 15.20 174 LYS A CA 1
ATOM 1333 C C . LYS A 1 174 ? 38.153 53.674 24.937 1.00 18.73 174 LYS A C 1
ATOM 1334 O O . LYS A 1 174 ? 37.805 52.504 25.134 1.00 16.97 174 LYS A O 1
ATOM 1340 N N . LEU A 1 175 ? 39.429 54.024 24.787 1.00 12.90 175 LEU A N 1
ATOM 1341 C CA A LEU A 1 175 ? 40.530 53.066 24.871 0.38 14.39 175 LEU A CA 1
ATOM 1342 C CA B LEU A 1 175 ? 40.492 53.046 24.907 0.62 13.71 175 LEU A CA 1
ATOM 1343 C C . LEU A 1 175 ? 41.602 53.654 25.756 1.00 15.83 175 LEU A C 1
ATOM 1344 O O . LEU A 1 175 ? 42.000 54.798 25.533 1.00 17.30 175 LEU A O 1
ATOM 1353 N N . ILE A 1 176 ? 42.082 52.890 26.744 1.00 12.64 176 ILE A N 1
ATOM 1354 C CA . ILE A 1 176 ? 43.258 53.279 27.535 1.00 11.06 176 ILE A CA 1
ATOM 1355 C C . ILE A 1 176 ? 44.402 52.412 27.039 1.00 12.88 176 ILE A C 1
ATOM 1356 O O . ILE A 1 176 ? 44.224 51.194 26.955 1.00 13.33 176 ILE A O 1
ATOM 1361 N N . VAL A 1 177 ? 45.551 53.009 26.693 1.00 10.39 177 VAL A N 1
ATOM 1362 C CA A VAL A 1 177 ? 46.668 52.241 26.146 0.83 10.14 177 VAL A CA 1
ATOM 1363 C CA B VAL A 1 177 ? 46.688 52.261 26.137 0.17 13.54 177 VAL A CA 1
ATOM 1364 C C . VAL A 1 177 ? 47.928 52.571 26.944 1.00 12.83 177 VAL A C 1
ATOM 1365 O O . VAL A 1 177 ? 48.243 53.747 27.155 1.00 11.78 177 VAL A O 1
ATOM 1372 N N . THR A 1 178 ? 48.648 51.531 27.350 1.00 12.51 178 THR A N 1
ATOM 1373 C CA . THR A 1 178 ? 49.838 51.747 28.171 1.00 11.82 178 THR A CA 1
ATOM 1374 C C . THR A 1 178 ? 50.847 50.614 27.992 1.00 11.88 178 THR A C 1
ATOM 1375 O O . THR A 1 178 ? 50.456 49.453 27.842 1.00 11.74 178 THR A O 1
ATOM 1379 N N . ASP A 1 179 ? 52.149 50.958 28.037 1.00 10.99 179 ASP A N 1
ATOM 1380 C CA . ASP A 1 179 ? 53.174 49.943 28.338 1.00 10.36 179 ASP A CA 1
ATOM 1381 C C . ASP A 1 179 ? 52.866 49.342 29.704 1.00 10.79 179 ASP A C 1
ATOM 1382 O O . ASP A 1 179 ? 52.280 50.001 30.590 1.00 11.67 179 ASP A O 1
ATOM 1387 N N . THR A 1 180 ? 53.314 48.105 29.918 1.00 11.60 180 THR A N 1
ATOM 1388 C CA . THR A 1 180 ? 53.305 47.569 31.295 1.00 10.51 180 THR A CA 1
ATOM 1389 C C . THR A 1 180 ? 54.623 47.972 31.945 1.00 13.94 180 THR A C 1
ATOM 1390 O O . THR A 1 180 ? 54.651 48.852 32.807 1.00 17.29 180 THR A O 1
ATOM 1394 N N . VAL A 1 181 ? 55.725 47.372 31.510 1.00 12.12 181 VAL A N 1
ATOM 1395 C CA . VAL A 1 181 ? 57.061 47.794 31.895 1.00 11.74 181 VAL A CA 1
ATOM 1396 C C . VAL A 1 181 ? 57.490 48.851 30.885 1.00 12.50 181 VAL A C 1
ATOM 1397 O O . VAL A 1 181 ? 57.522 48.585 29.675 1.00 13.84 181 VAL A O 1
ATOM 1401 N N . PHE A 1 182 ? 57.863 50.018 31.371 1.00 11.06 182 PHE A N 1
ATOM 1402 C CA . PHE A 1 182 ? 58.249 51.092 30.458 1.00 12.97 182 PHE A CA 1
ATOM 1403 C C . PHE A 1 182 ? 59.690 50.900 29.959 1.00 15.33 182 PHE A C 1
ATOM 1404 O O . PHE A 1 182 ? 60.637 50.793 30.749 1.00 16.03 182 PHE A O 1
ATOM 1412 N N . SER A 1 183 ? 59.828 50.903 28.614 1.00 13.50 183 SER A N 1
ATOM 1413 C CA A SER A 1 183 ? 61.028 50.389 27.945 0.62 14.85 183 SER A CA 1
ATOM 1414 C CA B SER A 1 183 ? 61.027 50.399 27.933 0.38 14.92 183 SER A CA 1
ATOM 1415 C C . SER A 1 183 ? 62.309 51.101 28.351 1.00 14.74 183 SER A C 1
ATOM 1416 O O . SER A 1 183 ? 63.377 50.487 28.320 1.00 15.10 183 SER A O 1
ATOM 1421 N N . MET A 1 184 ? 62.245 52.399 28.682 1.00 13.80 184 MET A N 1
ATOM 1422 C CA . MET A 1 184 ? 63.446 53.180 28.959 1.00 15.56 184 MET A CA 1
ATOM 1423 C C . MET A 1 184 ? 63.532 53.597 30.420 1.00 14.07 184 MET A C 1
ATOM 1424 O O . MET A 1 184 ? 64.432 54.368 30.787 1.00 17.00 184 MET A O 1
ATOM 1429 N N . ASP A 1 185 ? 62.626 53.082 31.251 1.00 15.08 185 ASP A N 1
ATOM 1430 C CA . ASP A 1 185 ? 62.541 53.467 32.649 1.00 13.84 185 ASP A CA 1
ATOM 1431 C C . ASP A 1 185 ? 62.534 52.245 33.577 1.00 13.89 185 ASP A C 1
ATOM 1432 O O . ASP A 1 185 ? 63.265 52.230 34.561 1.00 17.81 185 ASP A O 1
ATOM 1437 N N . GLY A 1 186 ? 61.746 51.244 33.265 1.00 13.94 186 GLY A N 1
ATOM 1438 C CA . GLY A 1 186 ? 61.760 50.001 34.022 1.00 13.90 186 GLY A CA 1
ATOM 1439 C C . GLY A 1 186 ? 60.705 49.940 35.108 1.00 13.62 186 GLY A C 1
ATOM 1440 O O . GLY A 1 186 ? 60.535 48.865 35.702 1.00 13.88 186 GLY A O 1
ATOM 1441 N N . ASP A 1 187 ? 59.961 51.031 35.344 1.00 13.30 187 ASP A N 1
ATOM 1442 C CA . ASP A 1 187 ? 58.816 50.929 36.234 1.00 12.49 187 ASP A CA 1
ATOM 1443 C C . ASP A 1 187 ? 57.653 50.227 35.544 1.00 15.70 187 ASP A C 1
ATOM 1444 O O . ASP A 1 187 ? 57.626 50.055 34.325 1.00 13.79 187 ASP A O 1
ATOM 1449 N N . ILE A 1 188 ? 56.680 49.821 36.363 1.00 13.25 188 ILE A N 1
ATOM 1450 C CA . ILE A 1 188 ? 55.523 49.050 35.914 1.00 12.37 188 ILE A CA 1
ATOM 1451 C C . ILE A 1 188 ? 54.269 49.875 36.120 1.00 14.08 188 ILE A C 1
ATOM 1452 O O . ILE A 1 188 ? 54.056 50.454 37.202 1.00 14.85 188 ILE A O 1
ATOM 1457 N N . ALA A 1 189 ? 53.433 49.913 35.078 1.00 13.11 189 ALA A N 1
ATOM 1458 C CA . ALA A 1 189 ? 52.191 50.674 35.095 1.00 12.28 189 ALA A CA 1
ATOM 1459 C C . ALA A 1 189 ? 51.301 50.204 36.244 1.00 11.55 189 ALA A C 1
ATOM 1460 O O . ALA A 1 189 ? 51.359 49.026 36.654 1.00 12.09 189 ALA A O 1
ATOM 1462 N N . PRO A 1 190 ? 50.437 51.088 36.752 1.00 13.63 190 PRO A N 1
ATOM 1463 C CA . PRO A 1 190 ? 49.481 50.728 37.833 1.00 13.43 190 PRO A CA 1
ATOM 1464 C C . PRO A 1 190 ? 48.278 50.004 37.238 1.00 11.30 190 PRO A C 1
ATOM 1465 O O . PRO A 1 190 ? 47.164 50.536 37.166 1.00 12.10 190 PRO A O 1
ATOM 1469 N N . LEU A 1 191 ? 48.487 48.734 36.871 1.00 11.76 191 LEU A N 1
ATOM 1470 C CA . LEU A 1 191 ? 47.516 48.036 36.033 1.00 11.93 191 LEU A CA 1
ATOM 1471 C C . LEU A 1 191 ? 46.201 47.797 36.749 1.00 12.54 191 LEU A C 1
ATOM 1472 O O . LEU A 1 191 ? 45.150 47.946 36.136 1.00 12.95 191 LEU A O 1
ATOM 1477 N N . ALA A 1 192 ? 46.216 47.443 38.059 1.00 12.10 192 ALA A N 1
ATOM 1478 C CA . ALA A 1 192 ? 44.932 47.243 38.724 1.00 12.80 192 ALA A CA 1
ATOM 1479 C C . ALA A 1 192 ? 44.073 48.510 38.719 1.00 11.50 192 ALA A C 1
ATOM 1480 O O . ALA A 1 192 ? 42.854 48.429 38.482 1.00 13.73 192 ALA A O 1
ATOM 1482 N N . GLU A 1 193 ? 44.672 49.682 38.972 1.00 12.33 193 GLU A N 1
ATOM 1483 C CA A GLU A 1 193 ? 43.874 50.902 38.980 0.56 14.14 193 GLU A CA 1
ATOM 1484 C CA B GLU A 1 193 ? 43.854 50.890 38.981 0.44 14.05 193 GLU A CA 1
ATOM 1485 C C . GLU A 1 193 ? 43.436 51.277 37.572 1.00 11.05 193 GLU A C 1
ATOM 1486 O O . GLU A 1 193 ? 42.316 51.778 37.379 1.00 15.00 193 GLU A O 1
ATOM 1497 N N . LEU A 1 194 ? 44.313 51.047 36.588 1.00 11.75 194 LEU A N 1
ATOM 1498 C CA . LEU A 1 194 ? 43.921 51.304 35.198 1.00 11.52 194 LEU A CA 1
ATOM 1499 C C . LEU A 1 194 ? 42.739 50.426 34.792 1.00 12.26 194 LEU A C 1
ATOM 1500 O O . LEU A 1 194 ? 41.815 50.893 34.110 1.00 12.50 194 LEU A O 1
ATOM 1505 N N . LEU A 1 195 ? 42.743 49.146 35.208 1.00 10.87 195 LEU A N 1
ATOM 1506 C CA . LEU A 1 195 ? 41.622 48.277 34.871 1.00 10.99 195 LEU A CA 1
ATOM 1507 C C . LEU A 1 195 ? 40.351 48.722 35.584 1.00 12.12 195 LEU A C 1
ATOM 1508 O O . LEU A 1 195 ? 39.261 48.684 35.012 1.00 13.05 195 LEU A O 1
ATOM 1513 N N . ALA A 1 196 ? 40.468 49.144 36.853 1.00 11.51 196 ALA A N 1
ATOM 1514 C CA . ALA A 1 196 ? 39.295 49.637 37.562 1.00 14.31 196 ALA A CA 1
ATOM 1515 C C . ALA A 1 196 ? 38.689 50.828 36.835 1.00 12.35 196 ALA A C 1
ATOM 1516 O O . ALA A 1 196 ? 37.460 50.939 36.709 1.00 15.04 196 ALA A O 1
ATOM 1518 N N . LEU A 1 197 ? 39.548 51.703 36.320 1.00 13.03 197 LEU A N 1
ATOM 1519 C CA . LEU A 1 197 ? 39.081 52.849 35.545 1.00 12.75 197 LEU A CA 1
ATOM 1520 C C . LEU A 1 197 ? 38.455 52.405 34.234 1.00 13.44 197 LEU A C 1
ATOM 1521 O O . LEU A 1 197 ? 37.422 52.939 33.823 1.00 15.04 197 LEU A O 1
ATOM 1526 N N . ALA A 1 198 ? 39.062 51.428 33.567 1.00 12.65 198 ALA A N 1
ATOM 1527 C CA . ALA A 1 198 ? 38.499 50.969 32.289 1.00 13.00 198 ALA A CA 1
ATOM 1528 C C . ALA A 1 198 ? 37.114 50.382 32.498 1.00 16.08 198 ALA A C 1
ATOM 1529 O O . ALA A 1 198 ? 36.195 50.610 31.702 1.00 15.78 198 ALA A O 1
ATOM 1531 N N . GLU A 1 199 ? 36.941 49.613 33.577 1.00 14.01 199 GLU A N 1
ATOM 1532 C CA . GLU A 1 199 ? 35.630 49.026 33.837 1.00 15.01 199 GLU A CA 1
ATOM 1533 C C . GLU A 1 199 ? 34.606 50.086 34.243 1.00 18.19 199 GLU A C 1
ATOM 1534 O O . GLU A 1 199 ? 33.434 50.012 33.839 1.00 19.64 199 GLU A O 1
ATOM 1540 N N . ARG A 1 200 ? 35.026 51.078 35.033 1.00 17.20 200 ARG A N 1
ATOM 1541 C CA . ARG A 1 200 ? 34.112 52.130 35.457 1.00 16.85 200 ARG A CA 1
ATOM 1542 C C . ARG A 1 200 ? 33.639 52.953 34.266 1.00 19.92 200 ARG A C 1
ATOM 1543 O O . ARG A 1 200 ? 32.466 53.358 34.201 1.00 19.08 200 ARG A O 1
ATOM 1551 N N . HIS A 1 201 ? 34.520 53.169 33.285 1.00 18.23 201 HIS A N 1
ATOM 1552 C CA . HIS A 1 201 ? 34.239 54.098 32.192 1.00 16.14 201 HIS A CA 1
ATOM 1553 C C . HIS A 1 201 ? 33.959 53.404 30.869 1.00 20.33 201 HIS A C 1
ATOM 1554 O O . HIS A 1 201 ? 33.872 54.075 29.834 1.00 22.87 201 HIS A O 1
ATOM 1561 N N . GLY A 1 202 ? 33.786 52.087 30.872 1.00 17.12 202 GLY A N 1
ATOM 1562 C CA . GLY A 1 202 ? 33.433 51.394 29.652 1.00 18.93 202 GLY A CA 1
ATOM 1563 C C . GLY A 1 202 ? 34.502 51.454 28.585 1.00 21.13 202 GLY A C 1
ATOM 1564 O O . GLY A 1 202 ? 34.178 51.619 27.400 1.00 23.39 202 GLY A O 1
ATOM 1565 N N . ALA A 1 203 ? 35.768 51.317 28.965 1.00 17.17 203 ALA A N 1
ATOM 1566 C CA . ALA A 1 203 ? 36.881 51.440 28.028 1.00 16.09 203 ALA A CA 1
ATOM 1567 C C . ALA A 1 203 ? 37.616 50.119 27.807 1.00 15.80 203 ALA A C 1
ATOM 1568 O O . ALA A 1 203 ? 37.690 49.261 28.693 1.00 16.52 203 ALA A O 1
ATOM 1570 N N . TRP A 1 204 ? 38.180 49.958 26.615 1.00 13.78 204 TRP A N 1
ATOM 1571 C CA . TRP A 1 204 ? 39.190 48.917 26.442 1.00 11.68 204 TRP A CA 1
ATOM 1572 C C . TRP A 1 204 ? 40.448 49.304 27.197 1.00 14.44 204 TRP A C 1
ATOM 1573 O O . TRP A 1 204 ? 40.772 50.486 27.301 1.00 16.84 204 TRP A O 1
ATOM 1584 N N . LEU A 1 205 ? 41.162 48.296 27.723 1.00 11.70 205 LEU A N 1
ATOM 1585 C CA . LEU A 1 205 ? 42.490 48.525 28.316 1.00 10.25 205 LEU A CA 1
ATOM 1586 C C . LEU A 1 205 ? 43.480 47.687 27.536 1.00 11.66 205 LEU A C 1
ATOM 1587 O O . LEU A 1 205 ? 43.527 46.460 27.697 1.00 11.70 205 LEU A O 1
ATOM 1592 N N . VAL A 1 206 ? 44.266 48.359 26.684 1.00 10.81 206 VAL A N 1
ATOM 1593 C CA . VAL A 1 206 ? 45.271 47.696 25.843 1.00 9.69 206 VAL A CA 1
ATOM 1594 C C . VAL A 1 206 ? 46.594 47.828 26.566 1.00 12.31 206 VAL A C 1
ATOM 1595 O O . VAL A 1 206 ? 47.037 48.956 26.832 1.00 11.74 206 VAL A O 1
ATOM 1599 N N . VAL A 1 207 ? 47.246 46.704 26.885 1.00 10.50 207 VAL A N 1
ATOM 1600 C CA . VAL A 1 207 ? 48.507 46.756 27.639 1.00 10.27 207 VAL A CA 1
ATOM 1601 C C . VAL A 1 207 ? 49.612 46.128 26.808 1.00 11.94 207 VAL A C 1
ATOM 1602 O O . VAL A 1 207 ? 49.442 45.031 26.265 1.00 14.11 207 VAL A O 1
ATOM 1606 N N . ASP A 1 208 ? 50.743 46.797 26.720 1.00 11.25 208 ASP A N 1
ATOM 1607 C CA . ASP A 1 208 ? 51.862 46.331 25.903 1.00 11.19 208 ASP A CA 1
ATOM 1608 C C . ASP A 1 208 ? 52.925 45.792 26.850 1.00 11.20 208 ASP A C 1
ATOM 1609 O O . ASP A 1 208 ? 53.635 46.555 27.510 1.00 12.10 208 ASP A O 1
ATOM 1614 N N . ASP A 1 209 ? 53.010 44.458 26.924 1.00 10.40 209 ASP A N 1
ATOM 1615 C CA . ASP A 1 209 ? 53.888 43.781 27.869 1.00 11.67 209 ASP A CA 1
ATOM 1616 C C . ASP A 1 209 ? 55.169 43.297 27.203 1.00 12.13 209 ASP A C 1
ATOM 1617 O O . ASP A 1 209 ? 55.729 42.275 27.612 1.00 11.95 209 ASP A O 1
ATOM 1622 N N . ALA A 1 210 ? 55.672 44.048 26.197 1.00 11.82 210 ALA A N 1
ATOM 1623 C CA . ALA A 1 210 ? 56.920 43.671 25.543 1.00 12.95 210 ALA A CA 1
ATOM 1624 C C . ALA A 1 210 ? 58.054 43.371 26.520 1.00 12.22 210 ALA A C 1
ATOM 1625 O O . ALA A 1 210 ? 58.840 42.453 26.280 1.00 16.25 210 ALA A O 1
ATOM 1627 N N . HIS A 1 211 ? 58.196 44.162 27.593 1.00 12.35 211 HIS A N 1
ATOM 1628 C CA . HIS A 1 211 ? 59.307 44.006 28.546 1.00 13.31 211 HIS A CA 1
ATOM 1629 C C . HIS A 1 211 ? 58.914 43.259 29.807 1.00 19.05 211 HIS A C 1
ATOM 1630 O O . HIS A 1 211 ? 59.747 43.118 30.706 1.00 21.46 211 HIS A O 1
ATOM 1637 N N . GLY A 1 212 ? 57.682 42.759 29.884 1.00 12.22 212 GLY A N 1
ATOM 1638 C CA . GLY A 1 212 ? 57.267 41.960 31.025 1.00 12.74 212 GLY A CA 1
ATOM 1639 C C . GLY A 1 212 ? 57.035 40.510 30.648 1.00 13.57 212 GLY A C 1
ATOM 1640 O O . GLY A 1 212 ? 57.168 39.620 31.507 1.00 12.88 212 GLY A O 1
ATOM 1641 N N . PHE A 1 213 ? 56.691 40.235 29.392 1.00 13.07 213 PHE A N 1
ATOM 1642 C CA . PHE A 1 213 ? 56.416 38.842 29.021 1.00 11.61 213 PHE A CA 1
ATOM 1643 C C . PHE A 1 213 ? 57.660 37.985 29.213 1.00 12.30 213 PHE A C 1
ATOM 1644 O O . PHE A 1 213 ? 58.763 38.344 28.784 1.00 14.04 213 PHE A O 1
ATOM 1652 N N . GLY A 1 214 ? 57.494 36.842 29.883 1.00 11.87 214 GLY A N 1
ATOM 1653 C CA . GLY A 1 214 ? 58.629 35.984 30.167 1.00 13.66 214 GLY A CA 1
ATOM 1654 C C . GLY A 1 214 ? 59.331 36.251 31.487 1.00 13.41 214 GLY A C 1
ATOM 1655 O O . GLY A 1 214 ? 59.991 35.331 32.001 1.00 14.55 214 GLY A O 1
ATOM 1656 N N . VAL A 1 215 ? 59.229 37.474 32.042 1.00 13.33 215 VAL A N 1
ATOM 1657 C CA . VAL A 1 215 ? 60.015 37.840 33.220 1.00 13.38 215 VAL A CA 1
ATOM 1658 C C . VAL A 1 215 ? 59.141 38.186 34.413 1.00 16.57 215 VAL A C 1
ATOM 1659 O O . VAL A 1 215 ? 59.584 38.036 35.557 1.00 20.27 215 VAL A O 1
ATOM 1663 N N . LEU A 1 216 ? 57.923 38.639 34.177 1.00 12.76 216 LEU A N 1
ATOM 1664 C CA . LEU A 1 216 ? 56.981 38.921 35.242 1.00 11.91 216 LEU A CA 1
ATOM 1665 C C . LEU A 1 216 ? 55.984 37.783 35.353 1.00 13.87 216 LEU A C 1
ATOM 1666 O O . LEU A 1 216 ? 55.678 37.112 34.368 1.00 12.97 216 LEU A O 1
ATOM 1671 N N . GLY A 1 217 ? 55.433 37.617 36.565 1.00 15.69 217 GLY A N 1
ATOM 1672 C CA . GLY A 1 217 ? 54.309 36.728 36.777 1.00 16.15 217 GLY A CA 1
ATOM 1673 C C . GLY A 1 217 ? 54.711 35.278 36.998 1.00 12.67 217 GLY A C 1
ATOM 1674 O O . GLY A 1 217 ? 55.834 34.846 36.702 1.00 13.78 217 GLY A O 1
ATOM 1675 N N . PRO A 1 218 ? 53.755 34.478 37.471 1.00 12.86 218 PRO A N 1
ATOM 1676 C CA . PRO A 1 218 ? 54.015 33.046 37.641 1.00 13.59 218 PRO A CA 1
ATOM 1677 C C . PRO A 1 218 ? 54.393 32.428 36.306 1.00 15.54 218 PRO A C 1
ATOM 1678 O O . PRO A 1 218 ? 53.718 32.649 35.297 1.00 12.99 218 PRO A O 1
ATOM 1682 N N . GLN A 1 219 ? 55.477 31.645 36.319 1.00 14.77 219 GLN A N 1
ATOM 1683 C CA . GLN A 1 219 ? 56.049 30.970 35.146 1.00 13.57 219 GLN A CA 1
ATOM 1684 C C . GLN A 1 219 ? 56.387 31.939 34.005 1.00 12.54 219 GLN A C 1
AT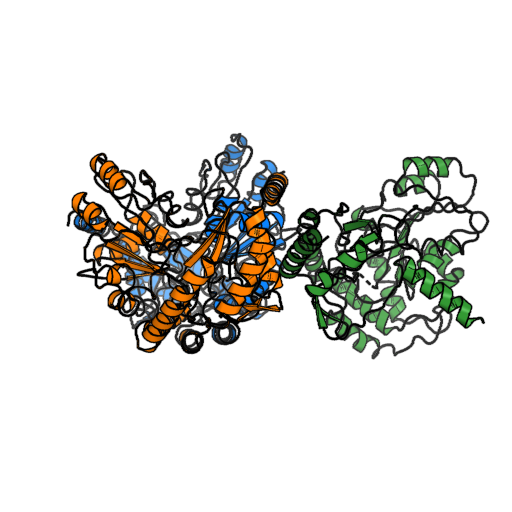OM 1685 O O . GLN A 1 219 ? 56.557 31.499 32.861 1.00 13.73 219 GLN A O 1
ATOM 1691 N N . GLY A 1 220 ? 56.518 33.235 34.309 1.00 12.51 220 GLY A N 1
ATOM 1692 C CA . GLY A 1 220 ? 56.805 34.203 33.259 1.00 12.52 220 GLY A CA 1
ATOM 1693 C C . GLY A 1 220 ? 55.627 34.548 32.382 1.00 12.70 220 GLY A C 1
ATOM 1694 O O . GLY A 1 220 ? 55.819 34.989 31.253 1.00 12.36 220 GLY A O 1
ATOM 1695 N N . ARG A 1 221 ? 54.393 34.310 32.839 1.00 12.24 221 ARG A N 1
ATOM 1696 C CA . ARG A 1 221 ? 53.216 34.547 31.992 1.00 10.88 221 ARG A CA 1
ATOM 1697 C C . ARG A 1 221 ? 52.920 36.020 31.774 1.00 12.69 221 ARG A C 1
ATOM 1698 O O . ARG A 1 221 ? 52.108 36.342 30.891 1.00 14.31 221 ARG A O 1
ATOM 1706 N N . GLY A 1 222 ? 53.566 36.906 32.507 1.00 11.48 222 GLY A N 1
ATOM 1707 C CA . GLY A 1 222 ? 53.550 38.328 32.165 1.00 13.43 222 GLY A CA 1
ATOM 1708 C C . GLY A 1 222 ? 52.896 39.204 33.224 1.00 11.05 222 GLY A C 1
ATOM 1709 O O . GLY A 1 222 ? 52.547 38.763 34.334 1.00 13.46 222 GLY A O 1
ATOM 1710 N N . ALA A 1 223 ? 52.726 40.480 32.866 1.00 11.34 223 ALA A N 1
ATOM 1711 C CA . ALA A 1 223 ? 52.287 41.478 33.835 1.00 11.16 223 ALA A CA 1
ATOM 1712 C C . ALA A 1 223 ? 50.859 41.266 34.313 1.00 11.69 223 ALA A C 1
ATOM 1713 O O . ALA A 1 223 ? 50.546 41.627 35.472 1.00 11.64 223 ALA A O 1
ATOM 1715 N N . LEU A 1 224 ? 49.960 40.746 33.453 1.00 11.36 224 LEU A N 1
ATOM 1716 C CA . LEU A 1 224 ? 48.582 40.563 33.926 1.00 10.90 224 LEU A CA 1
ATOM 1717 C C . LEU A 1 224 ? 48.504 39.392 34.891 1.00 12.14 224 LEU A C 1
ATOM 1718 O O . LEU A 1 224 ? 47.732 39.425 35.846 1.00 14.56 224 LEU A O 1
ATOM 1723 N N . ALA A 1 225 ? 49.277 38.338 34.641 1.00 11.86 225 ALA A N 1
ATOM 1724 C CA . ALA A 1 225 ? 49.335 37.229 35.585 1.00 12.26 225 ALA A CA 1
ATOM 1725 C C . ALA A 1 225 ? 49.950 37.659 36.905 1.00 12.41 225 ALA A C 1
ATOM 1726 O O . ALA A 1 225 ? 49.474 37.256 37.982 1.00 13.66 225 ALA A O 1
ATOM 1728 N N . ALA A 1 226 ? 51.000 38.484 36.848 1.00 11.54 226 ALA A N 1
ATOM 1729 C CA . ALA A 1 226 ? 51.571 39.006 38.094 1.00 12.71 226 ALA A CA 1
ATOM 1730 C C . ALA A 1 226 ? 50.550 39.796 38.894 1.00 13.36 226 ALA A C 1
ATOM 1731 O O . ALA A 1 226 ? 50.438 39.642 40.116 1.00 14.34 226 ALA A O 1
ATOM 1733 N N . ALA A 1 227 ? 49.787 40.645 38.214 1.00 12.25 227 ALA A N 1
ATOM 1734 C CA . ALA A 1 227 ? 48.805 41.488 38.891 1.00 12.24 227 ALA A CA 1
ATOM 1735 C C . ALA A 1 227 ? 47.518 40.756 39.228 1.00 13.30 227 ALA A C 1
ATOM 1736 O O . ALA A 1 227 ? 46.696 41.319 39.966 1.00 14.40 227 ALA A O 1
ATOM 1738 N N . ALA A 1 228 ? 47.380 39.512 38.739 1.00 12.66 228 ALA A N 1
ATOM 1739 C CA . ALA A 1 228 ? 46.213 38.661 38.936 1.00 13.48 228 ALA A CA 1
ATOM 1740 C C . ALA A 1 228 ? 44.932 39.377 38.512 1.00 13.89 228 ALA A C 1
ATOM 1741 O O . ALA A 1 228 ? 43.923 39.391 39.228 1.00 16.33 228 ALA A O 1
ATOM 1743 N N . LEU A 1 229 ? 44.959 39.949 37.306 1.00 12.02 229 LEU A N 1
ATOM 1744 C CA . LEU A 1 229 ? 43.824 40.706 36.791 1.00 11.96 229 LEU A CA 1
ATOM 1745 C C . LEU A 1 229 ? 43.053 39.853 35.799 1.00 13.62 229 LEU A C 1
ATOM 1746 O O . LEU A 1 229 ? 43.662 39.087 35.043 1.00 13.34 229 LEU A O 1
ATOM 1751 N N . ARG A 1 230 ? 41.718 39.968 35.837 1.00 12.72 230 ARG A N 1
ATOM 1752 C CA . ARG A 1 230 ? 40.835 39.286 34.877 1.00 12.49 230 ARG A CA 1
ATOM 1753 C C . ARG A 1 230 ? 39.733 40.245 34.448 1.00 15.64 230 ARG A C 1
ATOM 1754 O O . ARG A 1 230 ? 39.084 40.869 35.292 1.00 18.76 230 ARG A O 1
ATOM 1762 N N . SER A 1 231 ? 39.501 40.333 33.144 1.00 12.34 231 SER A N 1
ATOM 1763 C CA . SER A 1 231 ? 38.442 41.190 32.613 1.00 12.14 231 SER A CA 1
ATOM 1764 C C . SER A 1 231 ? 38.324 40.984 31.109 1.00 12.86 231 SER A C 1
ATOM 1765 O O . SER A 1 231 ? 39.362 40.900 30.430 1.00 14.67 231 SER A O 1
ATOM 1768 N N . PRO A 1 232 ? 37.103 41.024 30.558 1.00 12.78 232 PRO A N 1
ATOM 1769 C CA . PRO A 1 232 ? 36.938 41.096 29.096 1.00 14.95 232 PRO A CA 1
ATOM 1770 C C . PRO A 1 232 ? 37.415 42.402 28.514 1.00 14.22 232 PRO A C 1
ATOM 1771 O O . PRO A 1 232 ? 37.578 42.460 27.285 1.00 16.10 232 PRO A O 1
ATOM 1775 N N . HIS A 1 233 ? 37.641 43.428 29.340 1.00 13.77 233 HIS A N 1
ATOM 1776 C CA . HIS A 1 233 ? 38.138 44.718 28.839 1.00 13.49 233 HIS A CA 1
ATOM 1777 C C . HIS A 1 233 ? 39.604 44.652 28.444 1.00 14.17 233 HIS A C 1
ATOM 1778 O O . HIS A 1 233 ? 40.085 45.568 27.780 1.00 14.32 233 HIS A O 1
ATOM 1785 N N . LEU A 1 234 ? 40.333 43.635 28.885 1.00 12.05 234 LEU A N 1
ATOM 1786 C CA . LEU A 1 234 ? 41.777 43.591 28.677 1.00 11.91 234 LEU A CA 1
ATOM 1787 C C . LEU A 1 234 ? 42.132 43.096 27.277 1.00 11.57 234 LEU A C 1
ATOM 1788 O O . LEU A 1 234 ? 41.572 42.110 26.785 1.00 12.93 234 LEU A O 1
ATOM 1793 N N . VAL A 1 235 ? 43.101 43.770 26.661 1.00 11.03 235 VAL A N 1
ATOM 1794 C CA . VAL A 1 235 ? 43.668 43.374 25.368 1.00 10.83 235 VAL A CA 1
ATOM 1795 C C . VAL A 1 235 ? 45.167 43.347 25.594 1.00 11.56 235 VAL A C 1
ATOM 1796 O O . VAL A 1 235 ? 45.761 44.379 25.915 1.00 13.01 235 VAL A O 1
ATOM 1800 N N . TYR A 1 236 ? 45.775 42.158 25.508 1.00 10.72 236 TYR A N 1
ATOM 1801 C CA . TYR A 1 236 ? 47.167 41.970 25.906 1.00 10.19 236 TYR A CA 1
ATOM 1802 C C . TYR A 1 236 ? 48.066 41.853 24.670 1.00 11.73 236 TYR A C 1
ATOM 1803 O O . TYR A 1 236 ? 47.818 41.016 23.784 1.00 13.03 236 TYR A O 1
ATOM 1812 N N . VAL A 1 237 ? 49.108 42.680 24.599 1.00 9.28 237 VAL A N 1
ATOM 1813 C CA . VAL A 1 237 ? 50.106 42.571 23.534 1.00 10.51 237 VAL A CA 1
ATOM 1814 C C . VAL A 1 237 ? 51.405 42.088 24.165 1.00 13.37 237 VAL A C 1
ATOM 1815 O O . VAL A 1 237 ? 51.919 42.722 25.094 1.00 12.32 237 VAL A O 1
ATOM 1819 N N . GLY A 1 238 ? 51.930 40.957 23.674 1.00 12.42 238 GLY A N 1
ATOM 1820 C CA . GLY A 1 238 ? 53.242 40.513 24.116 1.00 13.49 238 GLY A CA 1
ATOM 1821 C C . GLY A 1 238 ? 54.200 40.537 22.942 1.00 14.19 238 GLY A C 1
ATOM 1822 O O . GLY A 1 238 ? 53.765 40.542 21.788 1.00 14.62 238 GLY A O 1
ATOM 1823 N N . THR A 1 239 ? 55.507 40.537 23.178 1.00 14.69 239 THR A N 1
ATOM 1824 C CA . THR A 1 239 ? 56.397 40.362 22.043 1.00 12.75 239 THR A CA 1
ATOM 1825 C C . THR A 1 239 ? 57.332 39.225 22.343 1.00 14.37 239 THR A C 1
ATOM 1826 O O . THR A 1 239 ? 57.420 38.727 23.473 1.00 17.14 239 THR A O 1
ATOM 1830 N N . LEU A 1 240 ? 57.982 38.748 21.289 1.00 13.94 240 LEU A N 1
ATOM 1831 C CA . LEU A 1 240 ? 58.745 37.512 21.388 1.00 13.89 240 LEU A CA 1
ATOM 1832 C C . LEU A 1 240 ? 60.204 37.699 21.041 1.00 14.69 240 LEU A C 1
ATOM 1833 O O . LEU A 1 240 ? 60.930 36.688 20.976 1.00 15.71 240 LEU A O 1
ATOM 1838 N N . GLY A 1 241 ? 60.660 38.953 20.831 1.00 13.95 241 GLY A N 1
ATOM 1839 C CA . GLY A 1 241 ? 62.071 39.201 20.502 1.00 18.26 241 GLY A CA 1
ATOM 1840 C C . GLY A 1 241 ? 62.909 39.873 21.587 1.00 17.56 241 GLY A C 1
ATOM 1841 O O . GLY A 1 241 ? 64.062 40.267 21.397 1.00 18.41 241 GLY A O 1
ATOM 1870 N N . ALA A 1 243 ? 62.536 39.127 26.096 1.00 14.64 243 ALA A N 1
ATOM 1871 C CA . ALA A 1 243 ? 62.912 37.963 26.890 1.00 12.87 243 ALA A CA 1
ATOM 1872 C C . ALA A 1 243 ? 62.769 36.617 26.174 1.00 14.19 243 ALA A C 1
ATOM 1873 O O . ALA A 1 243 ? 63.523 35.699 26.448 1.00 15.40 243 ALA A O 1
ATOM 1875 N N . ALA A 1 244 ? 61.834 36.491 25.224 1.00 13.98 244 ALA A N 1
ATOM 1876 C CA . ALA A 1 244 ? 61.680 35.177 24.597 1.00 12.82 244 ALA A CA 1
ATOM 1877 C C . ALA A 1 244 ? 62.790 34.812 23.612 1.00 15.08 244 ALA A C 1
ATOM 1878 O O . ALA A 1 244 ? 62.898 33.632 23.237 1.00 16.17 244 ALA A O 1
ATOM 1880 N N . GLY A 1 245 ? 63.653 35.754 23.210 1.00 14.55 245 GLY A N 1
ATOM 1881 C CA . GLY A 1 245 ? 64.848 35.409 22.496 1.00 14.99 245 GLY A CA 1
ATOM 1882 C C . GLY A 1 245 ? 64.680 35.041 21.040 1.00 14.70 245 GLY A C 1
ATOM 1883 O O . GLY A 1 245 ? 65.598 34.477 20.466 1.00 15.42 245 GLY A O 1
ATOM 1884 N N . VAL A 1 246 ? 63.541 35.359 20.422 1.00 14.90 246 VAL A N 1
ATOM 1885 C CA . VAL A 1 246 ? 63.396 35.083 18.990 1.00 14.32 246 VAL A CA 1
ATOM 1886 C C . VAL A 1 246 ? 62.923 36.370 18.316 1.00 17.14 246 VAL A C 1
ATOM 1887 O O . VAL A 1 246 ? 63.656 37.359 18.288 1.00 17.04 246 VAL A O 1
ATOM 1891 N N . ALA A 1 247 ? 61.699 36.369 17.776 1.00 14.59 247 ALA A N 1
ATOM 1892 C CA . ALA A 1 247 ? 61.115 37.564 17.183 1.00 13.39 247 ALA A CA 1
ATOM 1893 C C . ALA A 1 247 ? 59.628 37.305 17.050 1.00 13.00 247 ALA A C 1
ATOM 1894 O O . ALA A 1 247 ? 59.183 36.154 17.060 1.00 16.92 247 ALA A O 1
ATOM 1896 N N . GLY A 1 248 ? 58.889 38.370 16.841 1.00 18.44 248 GLY A N 1
ATOM 1897 C CA . GLY A 1 248 ? 57.456 38.269 16.616 1.00 18.27 248 GLY A CA 1
ATOM 1898 C C . GLY A 1 248 ? 56.705 38.864 17.783 1.00 14.30 248 GLY A C 1
ATOM 1899 O O . GLY A 1 248 ? 57.278 39.451 18.696 1.00 13.85 248 GLY A O 1
ATOM 1900 N N . ALA A 1 249 ? 55.379 38.756 17.723 1.00 12.86 249 ALA A N 1
ATOM 1901 C CA . ALA A 1 249 ? 54.589 39.331 18.797 1.00 10.72 249 ALA A CA 1
ATOM 1902 C C . ALA A 1 249 ? 53.211 38.709 18.732 1.00 12.46 249 ALA A C 1
ATOM 1903 O O . ALA A 1 249 ? 52.918 37.925 17.829 1.00 12.69 249 ALA A O 1
ATOM 1905 N N . PHE A 1 250 ? 52.368 39.046 19.710 1.00 11.27 250 PHE A N 1
ATOM 1906 C CA . PHE A 1 250 ? 51.053 38.401 19.703 1.00 10.29 250 PHE A CA 1
ATOM 1907 C C . PHE A 1 250 ? 50.061 39.248 20.475 1.00 12.03 250 PHE A C 1
ATOM 1908 O O . PHE A 1 250 ? 50.436 40.018 21.362 1.00 14.19 250 PHE A O 1
ATOM 1916 N N . VAL A 1 251 ? 48.781 39.114 20.116 1.00 10.08 251 VAL A N 1
ATOM 1917 C CA . VAL A 1 251 ? 47.701 39.742 20.865 1.00 10.19 251 VAL A CA 1
ATOM 1918 C C . VAL A 1 251 ? 46.887 38.625 21.481 1.00 11.87 251 VAL A C 1
ATOM 1919 O O . VAL A 1 251 ? 46.550 37.667 20.785 1.00 11.17 251 VAL A O 1
ATOM 1923 N N . VAL A 1 252 ? 46.583 38.734 22.778 1.00 11.57 252 V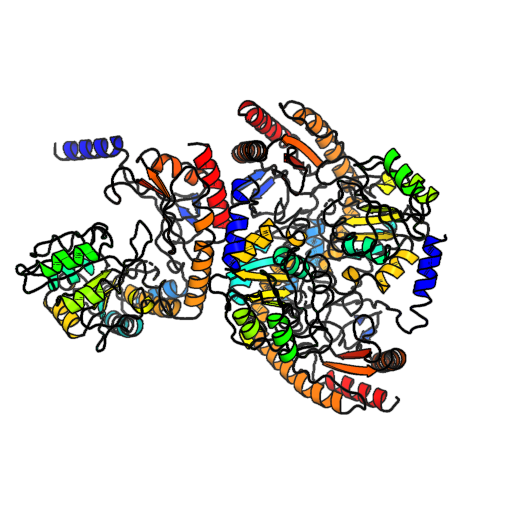AL A N 1
ATOM 1924 C CA . VAL A 1 252 ? 45.645 37.813 23.440 1.00 10.55 252 VAL A CA 1
ATOM 1925 C C . VAL A 1 252 ? 44.462 38.641 23.924 1.00 11.47 252 VAL A C 1
ATOM 1926 O O . VAL A 1 252 ? 44.661 39.715 24.495 1.00 12.21 252 VAL A O 1
ATOM 1930 N N . ALA A 1 253 ? 43.249 38.178 23.657 1.00 11.69 253 ALA A N 1
ATOM 1931 C CA . ALA A 1 253 ? 42.047 38.923 24.028 1.00 12.07 253 ALA A CA 1
ATOM 1932 C C . ALA A 1 253 ? 40.868 37.977 23.984 1.00 11.23 253 ALA A C 1
ATOM 1933 O O . ALA A 1 253 ? 41.010 36.815 23.608 1.00 12.51 253 ALA A O 1
ATOM 1935 N N . HIS A 1 254 ? 39.690 38.499 24.317 1.00 11.58 254 HIS A N 1
ATOM 1936 C CA . HIS A 1 254 ? 38.474 37.730 24.077 1.00 12.61 254 HIS A CA 1
ATOM 1937 C C . HIS A 1 254 ? 38.414 37.252 22.631 1.00 12.44 254 HIS A C 1
ATOM 1938 O O . HIS A 1 254 ? 38.856 37.944 21.720 1.00 12.66 254 HIS A O 1
ATOM 1945 N N . GLU A 1 255 ? 37.881 36.041 22.437 1.00 12.91 255 GLU A N 1
ATOM 1946 C CA . GLU A 1 255 ? 37.807 35.429 21.110 1.00 13.24 255 GLU A CA 1
ATOM 1947 C C . GLU A 1 255 ? 37.226 36.390 20.074 1.00 13.87 255 GLU A C 1
ATOM 1948 O O . GLU A 1 255 ? 37.709 36.465 18.944 1.00 15.22 255 GLU A O 1
ATOM 1954 N N . THR A 1 256 ? 36.216 37.138 20.456 1.00 13.81 256 THR A N 1
ATOM 1955 C CA . THR A 1 256 ? 35.562 38.063 19.529 1.00 16.65 256 THR A CA 1
ATOM 1956 C C . THR A 1 256 ? 36.501 39.186 19.081 1.00 17.30 256 THR A C 1
ATOM 1957 O O . THR A 1 256 ? 36.431 39.645 17.915 1.00 14.75 256 THR A O 1
ATOM 1961 N N . VAL A 1 257 ? 37.342 39.667 19.998 1.00 14.11 257 VAL A N 1
ATOM 1962 C CA . VAL A 1 257 ? 38.310 40.705 19.659 1.00 12.86 257 VAL A CA 1
ATOM 1963 C C . VAL A 1 257 ? 39.273 40.184 18.623 1.00 16.27 257 VAL A C 1
ATOM 1964 O O . VAL A 1 257 ? 39.613 40.883 17.663 1.00 14.16 257 VAL A O 1
ATOM 1968 N N . ILE A 1 258 ? 39.751 38.951 18.816 1.00 12.26 258 ILE A N 1
ATOM 1969 C CA . ILE A 1 258 ? 40.694 38.385 17.853 1.00 13.52 258 ILE A CA 1
ATOM 1970 C C . ILE A 1 258 ? 40.020 38.216 16.499 1.00 14.60 258 ILE A C 1
ATOM 1971 O O . ILE A 1 258 ? 40.642 38.449 15.456 1.00 14.85 258 ILE A O 1
ATOM 1976 N N . GLU A 1 259 ? 38.754 37.759 16.472 1.00 13.91 259 GLU A N 1
ATOM 1977 C CA . GLU A 1 259 ? 38.055 37.652 15.187 1.00 13.99 259 GLU A CA 1
ATOM 1978 C C . GLU A 1 259 ? 38.047 38.987 14.469 1.00 15.28 259 GLU A C 1
ATOM 1979 O O . GLU A 1 259 ? 38.232 39.041 13.245 1.00 16.55 259 GLU A O 1
ATOM 1985 N N . TRP A 1 260 ? 37.798 40.068 15.215 1.00 14.67 260 TRP A N 1
ATOM 1986 C CA . TRP A 1 260 ? 37.760 41.407 14.621 1.00 13.95 260 TRP A CA 1
ATOM 1987 C C . TRP A 1 260 ? 39.133 41.825 14.086 1.00 14.56 260 TRP A C 1
ATOM 1988 O O . TRP A 1 260 ? 39.219 42.368 12.970 1.00 14.75 260 TRP A O 1
ATOM 1999 N N . LEU A 1 261 ? 40.208 41.557 14.831 1.00 15.30 261 LEU A N 1
ATOM 2000 C CA . LEU A 1 261 ? 41.538 41.907 14.325 1.00 14.12 261 LEU A CA 1
ATOM 2001 C C . LEU A 1 261 ? 41.845 41.151 13.029 1.00 16.04 261 LEU A C 1
ATOM 2002 O O . LEU A 1 261 ? 42.414 41.723 12.088 1.00 15.66 261 LEU A O 1
ATOM 2007 N N . ILE A 1 262 ? 41.506 39.850 12.965 1.00 13.94 262 ILE A N 1
ATOM 2008 C CA . ILE A 1 262 ? 41.738 39.094 11.731 1.00 14.66 262 ILE A CA 1
ATOM 2009 C C . ILE A 1 262 ? 40.984 39.712 10.565 1.00 16.60 262 ILE A C 1
ATOM 2010 O O . ILE A 1 262 ? 41.494 39.768 9.431 1.00 17.11 262 ILE A O 1
ATOM 2015 N N . GLN A 1 263 ? 39.756 40.184 10.810 1.00 15.29 263 GLN A N 1
ATOM 2016 C CA . GLN A 1 263 ? 38.949 40.726 9.716 1.00 16.64 263 GLN A CA 1
ATOM 2017 C C . GLN A 1 263 ? 39.394 42.099 9.278 1.00 17.23 263 GLN A C 1
ATOM 2018 O O . GLN A 1 263 ? 39.202 42.457 8.097 1.00 20.02 263 GLN A O 1
ATOM 2024 N N . ARG A 1 264 ? 39.942 42.877 10.193 1.00 16.53 264 ARG A N 1
ATOM 2025 C CA . ARG A 1 264 ? 40.034 44.308 9.967 1.00 17.28 264 ARG A CA 1
ATOM 2026 C C . ARG A 1 264 ? 41.432 44.898 10.055 1.00 16.15 264 ARG A C 1
ATOM 2027 O O . ARG A 1 264 ? 41.642 45.950 9.437 1.00 18.95 264 ARG A O 1
ATOM 2035 N N . ALA A 1 265 ? 42.356 44.324 10.844 1.00 14.29 265 ALA A N 1
ATOM 2036 C CA . ALA A 1 265 ? 43.607 45.022 11.136 1.00 14.35 265 ALA A CA 1
ATOM 2037 C C . ALA A 1 265 ? 44.543 45.000 9.932 1.00 17.34 265 ALA A C 1
ATOM 2038 O O . ALA A 1 265 ? 45.007 43.930 9.525 1.00 14.35 265 ALA A O 1
ATOM 2040 N N . ARG A 1 266 ? 44.872 46.179 9.399 1.00 13.83 266 ARG A N 1
ATOM 2041 C CA . ARG A 1 266 ? 45.694 46.240 8.191 1.00 15.12 266 ARG A CA 1
ATOM 2042 C C . ARG A 1 266 ? 47.091 45.686 8.405 1.00 16.07 266 ARG A C 1
ATOM 2043 O O . ARG A 1 266 ? 47.657 45.074 7.487 1.00 15.65 266 ARG A O 1
ATOM 2051 N N . SER A 1 267 ? 47.677 45.896 9.596 1.00 12.54 267 SER A N 1
ATOM 2052 C CA . SER A 1 267 ? 49.006 45.359 9.853 1.00 13.70 267 SER A CA 1
ATOM 2053 C C . SER A 1 267 ? 48.988 43.889 10.254 1.00 10.91 267 SER A C 1
ATOM 2054 O O . SER A 1 267 ? 50.057 43.304 10.481 1.00 15.66 267 SER A O 1
ATOM 2057 N N . TYR A 1 268 ? 47.798 43.267 10.334 1.00 14.70 268 TYR A N 1
ATOM 2058 C CA . TYR A 1 268 ? 47.733 41.819 10.346 1.00 14.62 268 TYR A CA 1
ATOM 2059 C C . TYR A 1 268 ? 47.567 41.282 8.936 1.00 15.85 268 TYR A C 1
ATOM 2060 O O . TYR A 1 268 ? 48.254 40.334 8.543 1.00 17.26 268 TYR A O 1
ATOM 2069 N N . ILE A 1 269 ? 46.661 41.883 8.180 1.00 13.03 269 ILE A N 1
ATOM 2070 C CA . ILE A 1 269 ? 46.247 41.318 6.900 1.00 13.27 269 ILE A CA 1
ATOM 2071 C C . ILE A 1 269 ? 47.290 41.543 5.810 1.00 20.51 269 ILE A C 1
ATOM 2072 O O . ILE A 1 269 ? 47.612 40.617 5.052 1.00 18.26 269 ILE A O 1
ATOM 2077 N N . PHE A 1 270 ? 47.798 42.768 5.668 1.00 15.63 270 PHE A N 1
ATOM 2078 C CA . PHE A 1 270 ? 48.491 43.143 4.423 1.00 14.76 270 PHE A CA 1
ATOM 2079 C C . PHE A 1 270 ? 50.010 43.045 4.565 1.00 16.34 270 PHE A C 1
ATOM 2080 O O . PHE A 1 270 ? 50.763 43.990 4.275 1.00 19.32 270 PHE A O 1
ATOM 2088 N N . THR A 1 271 ? 50.477 41.880 5.024 1.00 16.41 271 THR A N 1
ATOM 2089 C CA . THR A 1 271 ? 51.894 41.622 5.257 1.00 18.10 271 THR A CA 1
ATOM 2090 C C . THR A 1 271 ? 52.134 40.111 5.241 1.00 18.66 271 THR A C 1
ATOM 2091 O O . THR A 1 271 ? 51.227 39.319 5.540 1.00 19.42 271 THR A O 1
ATOM 2095 N N . THR A 1 272 ? 53.352 39.735 4.850 1.00 16.69 272 THR A N 1
ATOM 2096 C CA . THR A 1 272 ? 53.777 38.337 4.763 1.00 16.95 272 THR A CA 1
ATOM 2097 C C . THR A 1 272 ? 53.884 37.711 6.156 1.00 15.50 272 THR A C 1
ATOM 2098 O O . THR A 1 272 ? 54.491 38.279 7.078 1.00 16.80 272 THR A O 1
ATOM 2102 N N . ALA A 1 273 ? 53.315 36.517 6.319 1.00 14.83 273 ALA A N 1
ATOM 2103 C CA . ALA A 1 273 ? 53.465 35.793 7.570 1.00 13.31 273 ALA A CA 1
ATOM 2104 C C . ALA A 1 273 ? 54.941 35.489 7.817 1.00 13.39 273 ALA A C 1
ATOM 2105 O O . ALA A 1 273 ? 55.692 35.206 6.878 1.00 16.35 273 ALA A O 1
ATOM 2107 N N . ALA A 1 274 ? 55.366 35.585 9.085 1.00 14.23 274 ALA A N 1
ATOM 2108 C CA . ALA A 1 274 ? 56.774 35.347 9.389 1.00 15.32 274 ALA A CA 1
ATOM 2109 C C . ALA A 1 274 ? 57.185 33.924 9.014 1.00 15.93 274 ALA A C 1
ATOM 2110 O O . ALA A 1 274 ? 56.350 33.013 8.929 1.00 15.98 274 ALA A O 1
ATOM 2112 N N . PRO A 1 275 ? 58.472 33.701 8.770 1.00 14.45 275 PRO A N 1
ATOM 2113 C CA . PRO A 1 275 ? 58.923 32.373 8.410 1.00 13.91 275 PRO A CA 1
ATOM 2114 C C . PRO A 1 275 ? 58.490 31.356 9.452 1.00 16.11 275 PRO A C 1
ATOM 2115 O O . PRO A 1 275 ? 58.593 31.603 10.664 1.00 15.68 275 PRO A O 1
ATOM 2119 N N . PRO A 1 276 ? 57.968 30.207 9.037 1.00 14.26 276 PRO A N 1
ATOM 2120 C CA . PRO A 1 276 ? 57.452 29.265 10.041 1.00 15.74 276 PRO A CA 1
ATOM 2121 C C . PRO A 1 276 ? 58.522 28.728 10.972 1.00 15.56 276 PRO A C 1
ATOM 2122 O O . PRO A 1 276 ? 58.180 28.349 12.105 1.00 16.63 276 PRO A O 1
ATOM 2126 N N . ALA A 1 277 ? 59.801 28.699 10.558 1.00 16.33 277 ALA A N 1
ATOM 2127 C CA . ALA A 1 277 ? 60.857 28.306 11.500 1.00 19.38 277 ALA A CA 1
ATOM 2128 C C . ALA A 1 277 ? 60.943 29.243 12.688 1.00 16.62 277 ALA A C 1
ATOM 2129 O O . ALA A 1 277 ? 61.310 28.819 13.796 1.00 16.42 277 ALA A O 1
ATOM 2131 N N . VAL A 1 278 ? 60.643 30.529 12.486 1.00 14.37 278 VAL A N 1
ATOM 2132 C CA . VAL A 1 278 ? 60.648 31.484 13.596 1.00 13.70 278 VAL A CA 1
ATOM 2133 C C . VAL A 1 278 ? 59.570 31.122 14.614 1.00 15.92 278 VAL A C 1
ATOM 2134 O O . VAL A 1 278 ? 59.821 31.096 15.823 1.00 15.67 278 VAL A O 1
ATOM 2138 N N . ALA A 1 279 ? 58.348 30.838 14.143 1.00 14.42 279 ALA A N 1
ATOM 2139 C CA . ALA A 1 279 ? 57.301 30.384 15.055 1.00 15.44 279 ALA A CA 1
ATOM 2140 C C . ALA A 1 279 ? 57.689 29.093 15.779 1.00 15.04 279 ALA A C 1
ATOM 2141 O O . ALA A 1 279 ? 57.424 28.940 16.984 1.00 14.76 279 ALA A O 1
ATOM 2143 N N . HIS A 1 280 ? 58.292 28.153 15.049 1.00 14.30 280 HIS A N 1
ATOM 2144 C CA . HIS A 1 280 ? 58.713 26.888 15.647 1.00 15.31 280 HIS A CA 1
ATOM 2145 C C . HIS A 1 280 ? 59.709 27.145 16.774 1.00 17.23 280 HIS A C 1
ATOM 2146 O O . HIS A 1 280 ? 59.628 26.520 17.838 1.00 16.36 280 HIS A O 1
ATOM 2153 N N . ALA A 1 281 ? 60.639 28.098 16.570 1.00 14.91 281 ALA A N 1
ATOM 2154 C CA . ALA A 1 281 ? 61.618 28.442 17.600 1.00 15.50 281 ALA A CA 1
ATOM 2155 C C . ALA A 1 281 ? 60.955 29.112 18.799 1.00 16.46 281 ALA A C 1
ATOM 2156 O O . ALA A 1 281 ? 61.360 28.871 19.942 1.00 17.12 281 ALA A O 1
ATOM 2158 N N . VAL A 1 282 ? 59.936 29.942 18.565 1.00 13.64 282 VAL A N 1
ATOM 2159 C CA . VAL A 1 282 ? 59.184 30.514 19.691 1.00 13.46 282 VAL A CA 1
ATOM 2160 C C . VAL A 1 282 ? 58.508 29.419 20.499 1.00 15.15 282 VAL A C 1
ATOM 2161 O O . VAL A 1 282 ? 58.495 29.460 21.739 1.00 15.16 282 VAL A O 1
ATOM 2165 N N . SER A 1 283 ? 57.936 28.413 19.831 1.00 15.55 283 SER A N 1
ATOM 2166 C CA . SER A 1 283 ? 57.332 27.314 20.587 1.00 15.37 283 SER A CA 1
ATOM 2167 C C . SER A 1 283 ? 58.342 26.660 21.523 1.00 15.76 283 SER A C 1
ATOM 2168 O O . SER A 1 283 ? 58.024 26.357 22.695 1.00 16.23 283 SER A O 1
ATOM 2171 N N . ALA A 1 284 ? 59.580 26.498 21.051 1.00 16.07 284 ALA A N 1
ATOM 2172 C CA . ALA A 1 284 ? 60.636 25.940 21.889 1.00 15.41 284 ALA A CA 1
ATOM 2173 C C . ALA A 1 284 ? 60.965 26.885 23.027 1.00 16.12 284 ALA A C 1
ATOM 2174 O O . ALA A 1 284 ? 61.159 26.436 24.169 1.00 17.29 284 ALA A O 1
ATOM 2176 N N . SER A 1 285 ? 61.011 28.190 22.729 1.00 15.58 285 SER A N 1
ATOM 2177 C CA . SER A 1 285 ? 61.274 29.171 23.777 1.00 14.24 285 SER A CA 1
ATOM 2178 C C . SER A 1 285 ? 60.204 29.149 24.871 1.00 16.13 285 SER A C 1
ATOM 2179 O O . SER A 1 285 ? 60.526 29.227 26.062 1.00 16.23 285 SER A O 1
ATOM 2182 N N . LEU A 1 286 ? 58.925 29.030 24.506 1.00 14.77 286 LEU A N 1
ATOM 2183 C CA . LEU A 1 286 ? 57.885 29.026 25.542 1.00 13.93 286 LEU A CA 1
ATOM 2184 C C . LEU A 1 286 ? 58.060 27.878 26.523 1.00 15.28 286 LEU A C 1
ATOM 2185 O O . LEU A 1 286 ? 57.765 28.019 27.708 1.00 16.70 286 LEU A O 1
ATOM 2190 N N . LYS A 1 287 ? 58.516 26.720 26.043 1.00 15.24 287 LYS A N 1
ATOM 2191 C CA . LYS A 1 287 ? 58.792 25.605 26.957 1.00 16.68 287 LYS A CA 1
ATOM 2192 C C . LYS A 1 287 ? 59.930 25.938 27.918 1.00 17.55 287 LYS A C 1
ATOM 2193 O O . LYS A 1 287 ? 59.834 25.653 29.123 1.00 19.06 287 LYS A O 1
ATOM 2199 N N . VAL A 1 288 ? 60.973 26.623 27.434 1.00 15.33 288 VAL A N 1
ATOM 2200 C CA . VAL A 1 288 ? 62.060 27.016 28.338 1.00 18.87 288 VAL A CA 1
ATOM 2201 C C . VAL A 1 288 ? 61.552 28.038 29.341 1.00 17.70 288 VAL A C 1
ATOM 2202 O O . VAL A 1 288 ? 61.768 27.899 30.552 1.00 17.83 288 VAL A O 1
ATOM 2206 N N . ILE A 1 289 ? 60.832 29.044 28.851 1.00 15.11 289 ILE A N 1
ATOM 2207 C CA . ILE A 1 289 ? 60.326 30.119 29.711 1.00 13.25 289 ILE A CA 1
ATOM 2208 C C . ILE A 1 289 ? 59.478 29.563 30.844 1.00 16.20 289 ILE A C 1
ATOM 2209 O O . ILE A 1 289 ? 59.586 30.010 31.992 1.00 15.90 289 ILE A O 1
ATOM 2214 N N . ALA A 1 290 ? 58.598 28.603 30.541 1.00 14.68 290 ALA A N 1
ATOM 2215 C CA . ALA A 1 290 ? 57.556 28.215 31.498 1.00 15.09 290 ALA A CA 1
ATOM 2216 C C . ALA A 1 290 ? 58.021 27.225 32.561 1.00 17.49 290 ALA A C 1
ATOM 2217 O O . ALA A 1 290 ? 57.351 27.106 33.600 1.00 17.97 290 ALA A O 1
ATOM 2219 N N . GLY A 1 291 ? 59.111 26.496 32.314 1.00 17.62 291 GLY A N 1
ATOM 2220 C CA . GLY A 1 291 ? 59.514 25.384 33.155 1.00 17.59 291 GLY A CA 1
ATOM 2221 C C . GLY A 1 291 ? 60.541 25.758 34.207 1.00 16.43 291 GLY A C 1
ATOM 2222 O O . GLY A 1 291 ? 60.745 26.938 34.534 1.00 18.97 291 GLY A O 1
ATOM 2223 N N . ASP A 1 292 ? 61.161 24.718 34.784 1.00 17.65 292 ASP A N 1
ATOM 2224 C CA . ASP A 1 292 ? 62.094 24.906 35.886 1.00 19.28 292 ASP A CA 1
ATOM 2225 C C . ASP A 1 292 ? 63.270 25.769 35.473 1.00 17.55 292 ASP A C 1
ATOM 2226 O O . ASP A 1 292 ? 63.783 26.547 36.288 1.00 20.76 292 ASP A O 1
ATOM 2231 N N . GLU A 1 293 ? 63.740 25.622 34.223 1.00 20.52 293 GLU A N 1
ATOM 2232 C CA . GLU A 1 293 ? 64.863 26.443 33.771 1.00 19.83 293 GLU A CA 1
ATOM 2233 C C . GLU A 1 293 ? 64.466 27.907 33.672 1.00 18.50 293 GLU A C 1
ATOM 2234 O O . GLU A 1 293 ? 65.248 28.805 34.038 1.00 17.92 293 GLU A O 1
ATOM 2240 N N . GLY A 1 294 ? 63.270 28.186 33.146 1.00 16.96 294 GLY A N 1
ATOM 2241 C CA . GLY A 1 294 ? 62.794 29.563 33.152 1.00 13.72 294 GLY A CA 1
ATOM 2242 C C . GLY A 1 294 ? 62.694 30.116 34.565 1.00 16.66 294 GLY A C 1
ATOM 2243 O O . GLY A 1 294 ? 63.012 31.281 34.803 1.00 15.26 294 GLY A O 1
ATOM 2244 N N . ASP A 1 295 ? 62.219 29.304 35.511 1.00 15.32 295 ASP A N 1
ATOM 2245 C CA . ASP A 1 295 ? 62.169 29.761 36.905 1.00 15.37 295 ASP A CA 1
ATOM 2246 C C . ASP A 1 295 ? 63.562 30.103 37.421 1.00 16.90 295 ASP A C 1
ATOM 2247 O O . ASP A 1 295 ? 63.758 31.127 38.098 1.00 16.41 295 ASP A O 1
ATOM 2252 N N . ALA A 1 296 ? 64.545 29.255 37.107 1.00 18.51 296 ALA A N 1
ATOM 2253 C CA . ALA A 1 296 ? 65.907 29.493 37.561 1.00 17.64 296 ALA A CA 1
ATOM 2254 C C . ALA A 1 296 ? 66.494 30.744 36.920 1.00 19.24 296 ALA A C 1
ATOM 2255 O O . ALA A 1 296 ? 67.184 31.514 37.595 1.00 19.14 296 ALA A O 1
ATOM 2257 N N . ARG A 1 297 ? 66.225 30.957 35.624 1.00 15.83 297 ARG A N 1
ATOM 2258 C CA . ARG A 1 297 ? 66.715 32.152 34.960 1.00 14.21 297 ARG A CA 1
ATOM 2259 C C . ARG A 1 297 ? 66.081 33.398 35.565 1.00 17.73 297 ARG A C 1
ATOM 2260 O O . ARG A 1 297 ? 66.773 34.399 35.802 1.00 16.89 297 ARG A O 1
ATOM 2268 N N . ARG A 1 298 ? 64.766 33.353 35.841 1.00 15.19 298 ARG A N 1
ATOM 2269 C CA . ARG A 1 298 ? 64.136 34.511 36.467 1.00 13.74 298 ARG A CA 1
ATOM 2270 C C . ARG A 1 298 ? 64.714 34.762 37.857 1.00 14.97 298 ARG A C 1
ATOM 2271 O O . ARG A 1 298 ? 64.911 35.917 38.261 1.00 16.64 298 ARG A O 1
ATOM 2279 N N . ALA A 1 299 ? 64.974 33.695 38.618 1.00 14.71 299 ALA A N 1
ATOM 2280 C CA . ALA A 1 299 ? 65.494 33.881 39.967 1.00 15.59 299 ALA A CA 1
ATOM 2281 C C . ALA A 1 299 ? 66.887 34.509 39.952 1.00 18.08 299 ALA A C 1
ATOM 2282 O O . ALA A 1 299 ? 67.195 35.387 40.781 1.00 17.29 299 ALA A O 1
ATOM 2284 N N . HIS A 1 300 ? 67.745 34.066 39.033 1.00 15.53 300 HIS A N 1
ATOM 2285 C CA . HIS A 1 300 ? 69.059 34.692 38.929 1.00 16.20 300 HIS A CA 1
ATOM 2286 C C . HIS A 1 300 ? 68.940 36.134 38.461 1.00 16.36 300 HIS A C 1
ATOM 2287 O O . HIS A 1 300 ? 69.638 37.017 38.971 1.00 16.19 300 HIS A O 1
ATOM 2294 N N . LEU A 1 301 ? 68.064 36.398 37.482 1.00 15.11 301 LEU A N 1
ATOM 2295 C CA . LEU A 1 301 ? 67.827 37.781 37.062 1.00 14.35 301 LEU A CA 1
ATOM 2296 C C . LEU A 1 301 ? 67.378 38.653 38.242 1.00 16.31 301 LEU A C 1
ATOM 2297 O O . LEU A 1 301 ? 67.819 39.802 38.388 1.00 14.87 301 LEU A O 1
ATOM 2302 N N . ALA A 1 302 ? 66.505 38.133 39.095 1.00 14.80 302 ALA A N 1
ATOM 2303 C CA . ALA A 1 302 ? 66.083 38.928 40.253 1.00 16.41 302 ALA A CA 1
ATOM 2304 C C . ALA A 1 302 ? 67.263 39.252 41.164 1.00 18.66 302 ALA A C 1
ATOM 2305 O O . ALA A 1 302 ? 67.331 40.345 41.742 1.00 15.97 302 ALA A O 1
ATOM 2307 N N . ALA A 1 303 ? 68.181 38.300 41.334 1.00 16.24 303 ALA A N 1
ATOM 2308 C CA . ALA A 1 303 ? 69.372 38.552 42.144 1.00 15.57 303 ALA A CA 1
ATOM 2309 C C . ALA A 1 303 ? 70.256 39.624 41.516 1.00 18.30 303 ALA A C 1
ATOM 2310 O O . ALA A 1 303 ? 70.821 40.471 42.222 1.00 18.03 303 ALA A O 1
ATOM 2312 N N . LEU A 1 304 ? 70.407 39.586 40.177 1.00 15.41 304 LEU A N 1
ATOM 2313 C CA . LEU A 1 304 ? 71.184 40.614 39.490 1.00 14.40 304 LEU A CA 1
ATOM 2314 C C . LEU A 1 304 ? 70.533 41.985 39.658 1.00 16.26 304 LEU A C 1
ATOM 2315 O O . LEU A 1 304 ? 71.225 42.994 39.821 1.00 16.45 304 LEU A O 1
ATOM 2320 N N . ILE A 1 305 ? 69.203 42.030 39.629 1.00 15.97 305 ILE A N 1
ATOM 2321 C CA . ILE A 1 305 ? 68.491 43.294 39.781 1.00 13.83 305 ILE A CA 1
ATOM 2322 C C . ILE A 1 305 ? 68.769 43.880 41.154 1.00 15.59 305 ILE A C 1
ATOM 2323 O O . ILE A 1 305 ? 69.015 45.081 41.281 1.00 15.88 305 ILE A O 1
ATOM 2328 N N . GLU A 1 306 ? 68.729 43.048 42.207 1.00 14.75 306 GLU A N 1
ATOM 2329 C CA . GLU A 1 306 ? 69.053 43.552 43.542 1.00 17.42 306 GLU A CA 1
ATOM 2330 C C . GLU A 1 306 ? 70.441 44.185 43.555 1.00 17.32 306 GLU A C 1
ATOM 2331 O O . GLU A 1 306 ? 70.626 45.295 44.076 1.00 18.74 306 GLU A O 1
ATOM 2337 N N . ARG A 1 307 ? 71.441 43.482 43.008 1.00 16.93 307 ARG A N 1
ATOM 2338 C CA . ARG A 1 307 ? 72.794 44.018 43.075 1.00 16.15 307 ARG A CA 1
ATOM 2339 C C . ARG A 1 307 ? 72.947 45.250 42.212 1.00 16.69 307 ARG A C 1
ATOM 2340 O O . ARG A 1 307 ? 73.741 46.142 42.558 1.00 20.41 307 ARG A O 1
ATOM 2348 N N . THR A 1 308 ? 72.232 45.300 41.084 1.00 17.34 308 THR A N 1
ATOM 2349 C CA . THR A 1 308 ? 72.343 46.451 40.198 1.00 17.02 308 THR A CA 1
ATOM 2350 C C . THR A 1 308 ? 71.694 47.683 40.813 1.00 17.77 308 THR A C 1
ATOM 2351 O O . THR A 1 308 ? 72.238 48.793 40.721 1.00 17.25 308 THR A O 1
ATOM 2355 N N . ARG A 1 309 ? 70.559 47.507 41.492 1.00 14.92 309 ARG A N 1
ATOM 2356 C CA . ARG A 1 309 ? 69.965 48.633 42.210 1.00 15.53 309 ARG A CA 1
ATOM 2357 C C . ARG A 1 309 ? 70.983 49.246 43.155 1.00 19.43 309 ARG A C 1
ATOM 2358 O O . ARG A 1 309 ? 71.105 50.474 43.247 1.00 17.37 309 ARG A O 1
ATOM 2366 N N . ALA A 1 310 ? 71.747 48.404 43.855 1.00 16.33 310 ALA A N 1
ATOM 2367 C CA . ALA A 1 310 ? 72.708 48.927 44.808 1.00 18.50 310 ALA A CA 1
ATOM 2368 C C . ALA A 1 310 ? 73.843 49.664 44.111 1.00 20.95 310 ALA A C 1
ATOM 2369 O O . ALA A 1 310 ? 74.230 50.760 44.537 1.00 21.47 310 ALA A O 1
ATOM 2371 N N . LEU A 1 311 ? 74.419 49.060 43.064 1.00 19.56 311 LEU A N 1
ATOM 2372 C CA . LEU A 1 311 ? 75.628 49.637 42.488 1.00 20.28 311 LEU A CA 1
ATOM 2373 C C . LEU A 1 311 ? 75.310 50.930 41.744 1.00 17.91 311 LEU A C 1
ATOM 2374 O O . LEU A 1 311 ? 76.124 51.862 41.754 1.00 20.53 311 LEU A O 1
ATOM 2379 N N . LEU A 1 312 ? 74.108 51.042 41.169 1.00 18.65 312 LEU A N 1
ATOM 2380 C CA . LEU A 1 312 ? 73.790 52.281 40.466 1.00 18.90 312 LEU A CA 1
ATOM 2381 C C . LEU A 1 312 ? 73.703 53.435 41.439 1.00 21.41 312 LEU A C 1
ATOM 2382 O O . LEU A 1 312 ? 74.098 54.559 41.110 1.00 21.37 312 LEU A O 1
ATOM 2387 N N . ARG A 1 313 ? 73.217 53.172 42.648 1.00 18.03 313 ARG A N 1
ATOM 2388 C CA . ARG A 1 313 ? 73.024 54.210 43.651 1.00 21.39 313 ARG A CA 1
ATOM 2389 C C . ARG A 1 313 ? 74.315 54.642 44.336 1.00 21.21 313 ARG A C 1
ATOM 2390 O O . ARG A 1 313 ? 74.297 55.594 45.137 1.00 24.88 313 ARG A O 1
ATOM 2398 N N . ARG A 1 314 ? 75.429 53.987 44.034 1.00 21.21 314 ARG A N 1
ATOM 2399 C CA . ARG A 1 314 ? 76.731 54.458 44.483 1.00 22.58 314 ARG A CA 1
ATOM 2400 C C . ARG A 1 314 ? 77.288 55.581 43.611 1.00 23.84 314 ARG A C 1
ATOM 2401 O O . ARG A 1 314 ? 78.267 56.224 44.020 1.00 26.27 314 ARG A O 1
ATOM 2409 N N . THR A 1 315 ? 76.697 55.830 42.445 1.00 22.05 315 THR A N 1
ATOM 2410 C CA . THR A 1 315 ? 77.165 56.908 41.584 1.00 22.10 315 THR A CA 1
ATOM 2411 C C . THR A 1 315 ? 76.506 58.229 41.962 1.00 25.02 315 THR A C 1
ATOM 2412 O O . THR A 1 315 ? 75.596 58.287 42.801 1.00 25.02 315 THR A O 1
ATOM 2416 N N . ARG A 1 316 ? 76.963 59.309 41.297 1.00 21.40 316 ARG A N 1
ATOM 2417 C CA . ARG A 1 316 ? 76.383 60.636 41.469 1.00 25.45 316 ARG A CA 1
ATOM 2418 C C . ARG A 1 316 ? 75.084 60.828 40.709 1.00 25.81 316 ARG A C 1
ATOM 2419 O O . ARG A 1 316 ? 74.450 61.882 40.849 1.00 26.19 316 ARG A O 1
ATOM 2427 N N . TRP A 1 317 ? 74.676 59.865 39.897 1.00 20.19 317 TRP A N 1
ATOM 2428 C CA . TRP A 1 317 ? 73.556 60.039 38.991 1.00 18.43 317 TRP A CA 1
ATOM 2429 C C . TRP A 1 317 ? 72.290 59.405 39.572 1.00 23.08 317 TRP A C 1
ATOM 2430 O O . TRP A 1 317 ? 72.331 58.708 40.589 1.00 29.00 317 TRP A O 1
ATOM 2441 N N . GLN A 1 318 ? 71.171 59.619 38.890 1.00 24.29 318 GLN A N 1
ATOM 2442 C CA . GLN A 1 318 ? 69.862 59.234 39.425 1.00 29.21 318 GLN A CA 1
ATOM 2443 C C . GLN A 1 318 ? 69.297 58.019 38.702 1.00 20.84 318 GLN A C 1
ATOM 2444 O O . GLN A 1 318 ? 68.841 58.134 37.548 1.00 23.70 318 GLN A O 1
ATOM 2446 N N . PRO A 1 319 ? 69.292 56.842 39.308 1.00 17.44 319 PRO A N 1
ATOM 2447 C CA . PRO A 1 319 ? 68.639 55.708 38.675 1.00 16.10 319 PRO A CA 1
ATOM 2448 C C . PRO A 1 319 ? 67.136 55.818 38.820 1.00 18.52 319 PRO A C 1
ATOM 2449 O O . PRO A 1 319 ? 66.615 56.485 39.709 1.00 24.16 319 PRO A O 1
ATOM 2453 N N . VAL A 1 320 ? 66.436 55.179 37.886 1.00 17.01 320 VAL A N 1
ATOM 2454 C CA . VAL A 1 320 ? 65.000 54.991 38.044 1.00 17.16 320 VAL A CA 1
ATOM 2455 C C . VAL A 1 320 ? 64.749 53.910 39.090 1.00 20.40 320 VAL A C 1
ATOM 2456 O O . VAL A 1 320 ? 65.559 52.990 39.270 1.00 21.60 320 VAL A O 1
ATOM 2460 N N . ASP A 1 321 ? 63.668 54.063 39.855 1.00 15.46 321 ASP A N 1
ATOM 2461 C CA . ASP A 1 321 ? 63.353 53.075 40.901 1.00 19.17 321 ASP A CA 1
ATOM 2462 C C . ASP A 1 321 ? 62.725 51.878 40.205 1.00 22.22 321 ASP A C 1
ATOM 2463 O O . ASP A 1 321 ? 61.499 51.732 40.161 1.00 23.12 321 ASP A O 1
ATOM 2468 N N . SER A 1 322 ? 63.579 50.975 39.708 1.00 12.86 322 SER A N 1
ATOM 2469 C CA . SER A 1 322 ? 63.134 49.857 38.888 1.00 12.34 322 SER A CA 1
ATOM 2470 C C . SER A 1 322 ? 63.455 48.538 39.571 1.00 12.44 322 SER A C 1
ATOM 2471 O O . SER A 1 322 ? 64.552 48.351 40.097 1.00 13.77 322 SER A O 1
ATOM 2474 N N . HIS A 1 323 ? 62.475 47.627 39.554 1.00 14.89 323 HIS A N 1
ATOM 2475 C CA . HIS A 1 323 ? 62.686 46.260 40.006 1.00 16.15 323 HIS A CA 1
ATOM 2476 C C . HIS A 1 323 ? 62.666 45.273 38.847 1.00 12.25 323 HIS A C 1
ATOM 2477 O O . HIS A 1 323 ? 62.479 44.059 39.061 1.00 14.39 323 HIS A O 1
ATOM 2484 N N . THR A 1 324 ? 62.848 45.762 37.621 1.00 12.26 324 THR A N 1
ATOM 2485 C CA . THR A 1 324 ? 62.946 44.910 36.435 1.00 11.18 324 THR A CA 1
ATOM 2486 C C . THR A 1 324 ? 64.372 44.914 35.869 1.00 12.75 324 THR A C 1
ATOM 2487 O O . THR A 1 324 ? 65.281 45.600 36.350 1.00 15.62 324 THR A O 1
ATOM 2491 N N . ALA A 1 325 ? 64.555 44.143 34.807 1.00 12.57 325 ALA A N 1
ATOM 2492 C CA . ALA A 1 325 ? 65.862 44.073 34.167 1.00 15.04 325 ALA A CA 1
ATOM 2493 C C . ALA A 1 325 ? 66.282 45.391 33.522 1.00 14.44 325 ALA A C 1
ATOM 2494 O O . ALA A 1 325 ? 67.465 45.549 33.174 1.00 15.38 325 ALA A O 1
ATOM 2496 N N . VAL A 1 326 ? 65.342 46.310 33.302 1.00 13.36 326 VAL A N 1
ATOM 2497 C CA . VAL A 1 326 ? 65.632 47.611 32.711 1.00 12.02 326 VAL A CA 1
ATOM 2498 C C . VAL A 1 326 ? 66.093 48.519 33.850 1.00 13.12 326 VAL A C 1
ATOM 2499 O O . VAL A 1 326 ? 65.291 48.901 34.715 1.00 14.47 326 VAL A O 1
ATOM 2503 N N . GLN A 1 327 ? 67.378 48.892 33.842 1.00 11.99 327 GLN A N 1
ATOM 2504 C CA . GLN A 1 327 ? 67.988 49.625 34.957 1.00 13.56 327 GLN A CA 1
ATOM 2505 C C . GLN A 1 327 ? 68.650 50.889 34.438 1.00 13.70 327 GLN A C 1
ATOM 2506 O O . GLN A 1 327 ? 69.870 50.936 34.258 1.00 15.14 327 GLN A O 1
ATOM 2512 N N . PRO A 1 328 ? 67.883 51.946 34.206 1.00 15.68 328 PRO A N 1
ATOM 2513 C CA . PRO A 1 328 ? 68.457 53.140 33.588 1.00 14.37 328 PRO A CA 1
ATOM 2514 C C . PRO A 1 328 ? 69.078 54.040 34.631 1.00 17.72 328 PRO A C 1
ATOM 2515 O O . PRO A 1 328 ? 68.627 54.122 35.775 1.00 19.15 328 PRO A O 1
ATOM 2519 N N . LEU A 1 329 ? 70.108 54.752 34.199 1.00 15.46 329 LEU A N 1
ATOM 2520 C CA . LEU A 1 329 ? 70.819 55.690 35.057 1.00 15.30 329 LEU A CA 1
ATOM 2521 C C . LEU A 1 329 ? 70.793 57.047 34.362 1.00 18.18 329 LEU A C 1
ATOM 2522 O O . LEU A 1 329 ? 71.464 57.245 33.346 1.00 17.61 329 LEU A O 1
ATOM 2527 N N . VAL A 1 330 ? 70.012 57.976 34.894 1.00 17.71 330 VAL A N 1
ATOM 2528 C CA . VAL A 1 330 ? 69.803 59.250 34.205 1.00 18.50 330 VAL A CA 1
ATOM 2529 C C . VAL A 1 330 ? 70.983 60.168 34.474 1.00 21.70 330 VAL A C 1
ATOM 2530 O O . VAL A 1 330 ? 71.335 60.439 35.640 1.00 20.82 330 VAL A O 1
ATOM 2534 N N . ILE A 1 331 ? 71.571 60.699 33.405 1.00 17.73 331 ILE A N 1
ATOM 2535 C CA . ILE A 1 331 ? 72.762 61.532 33.502 1.00 19.47 331 ILE A CA 1
ATOM 2536 C C . ILE A 1 331 ? 72.472 62.990 33.164 1.00 21.93 331 ILE A C 1
ATOM 2537 O O . ILE A 1 331 ? 72.954 63.896 33.854 1.00 23.73 331 ILE A O 1
ATOM 2542 N N . GLY A 1 332 ? 71.680 63.243 32.125 1.00 21.03 332 GLY A N 1
ATOM 2543 C CA . GLY A 1 332 ? 71.247 64.603 31.857 1.00 21.62 332 GLY A CA 1
ATOM 2544 C C . GLY A 1 332 ? 71.471 64.975 30.404 1.00 19.26 332 GLY A C 1
ATOM 2545 O O . GLY A 1 332 ? 70.641 64.672 29.548 1.00 20.07 332 GLY A O 1
ATOM 2546 N N . SER A 1 333 ? 72.604 65.602 30.119 1.00 22.41 333 SER A N 1
ATOM 2547 C CA . SER A 1 333 ? 72.828 66.054 28.757 1.00 19.49 333 SER A CA 1
ATOM 2548 C C . SER A 1 333 ? 73.262 64.915 27.836 1.00 20.10 333 SER A C 1
ATOM 2549 O O . SER A 1 333 ? 73.785 63.879 28.266 1.00 21.65 333 SER A O 1
ATOM 2552 N N . ASN A 1 334 ? 73.115 65.162 26.533 1.00 21.60 334 ASN A N 1
ATOM 2553 C CA . ASN A 1 334 ? 73.601 64.196 25.553 1.00 18.90 334 ASN A CA 1
ATOM 2554 C C . ASN A 1 334 ? 75.099 63.994 25.704 1.00 21.27 334 ASN A C 1
ATOM 2555 O O . ASN A 1 334 ? 75.583 62.856 25.697 1.00 23.73 334 ASN A O 1
ATOM 2560 N N . GLU A 1 335 ? 75.845 65.087 25.850 1.00 22.23 335 GLU A N 1
ATOM 2561 C CA . GLU A 1 335 ? 77.298 64.979 25.891 1.00 24.96 335 GLU A CA 1
ATOM 2562 C C . GLU A 1 335 ? 77.764 64.225 27.125 1.00 24.33 335 GLU A C 1
ATOM 2563 O O . GLU A 1 335 ? 78.649 63.365 27.031 1.00 23.67 335 GLU A O 1
ATOM 2569 N N . ALA A 1 336 ? 77.183 64.518 28.296 1.00 24.35 336 ALA A N 1
ATOM 2570 C CA . ALA A 1 336 ? 77.628 63.804 29.487 1.00 26.59 336 ALA A CA 1
ATOM 2571 C C . ALA A 1 336 ? 77.251 62.327 29.418 1.00 22.31 336 ALA A C 1
ATOM 2572 O O . ALA A 1 336 ? 78.002 61.475 29.914 1.00 22.27 336 ALA A O 1
ATOM 2574 N N . THR A 1 337 ? 76.110 62.003 28.791 1.00 21.31 337 THR A N 1
ATOM 2575 C CA . THR A 1 337 ? 75.716 60.606 28.663 1.00 17.82 337 THR A CA 1
ATOM 2576 C C . THR A 1 337 ? 76.650 59.864 27.717 1.00 21.44 337 THR A C 1
ATOM 2577 O O . THR A 1 337 ? 77.066 58.738 28.007 1.00 21.13 337 THR A O 1
ATOM 2581 N N . LEU A 1 338 ? 76.964 60.464 26.561 1.00 19.23 338 LEU A N 1
ATOM 2582 C CA . LEU A 1 338 ? 77.902 59.822 25.639 1.00 21.01 338 LEU A CA 1
ATOM 2583 C C . LEU A 1 338 ? 79.267 59.639 26.287 1.00 21.96 338 LEU A C 1
ATOM 2584 O O . LEU A 1 338 ? 79.939 58.621 26.078 1.00 20.84 338 LEU A O 1
ATOM 2589 N N . ALA A 1 339 ? 79.693 60.622 27.071 1.00 21.14 339 ALA A N 1
ATOM 2590 C CA . ALA A 1 339 ? 80.988 60.533 27.725 1.00 20.87 339 ALA A CA 1
ATOM 2591 C C . ALA A 1 339 ? 81.010 59.356 28.689 1.00 21.83 339 ALA A C 1
ATOM 2592 O O . ALA A 1 339 ? 82.013 58.624 28.774 1.00 23.19 339 ALA A O 1
ATOM 2594 N N . ALA A 1 340 ? 79.919 59.177 29.439 1.00 21.45 340 ALA A N 1
ATOM 2595 C CA . ALA A 1 340 ? 79.848 58.064 30.379 1.00 20.20 340 ALA A CA 1
ATOM 2596 C C . ALA A 1 340 ? 79.838 56.743 29.636 1.00 19.87 340 ALA A C 1
ATOM 2597 O O . ALA A 1 340 ? 80.534 55.806 30.029 1.00 20.32 340 ALA A O 1
ATOM 2599 N N . MET A 1 341 ? 79.103 56.669 28.522 1.00 19.77 341 MET A N 1
ATOM 2600 C CA . MET A 1 341 ? 79.121 55.456 27.712 1.00 21.00 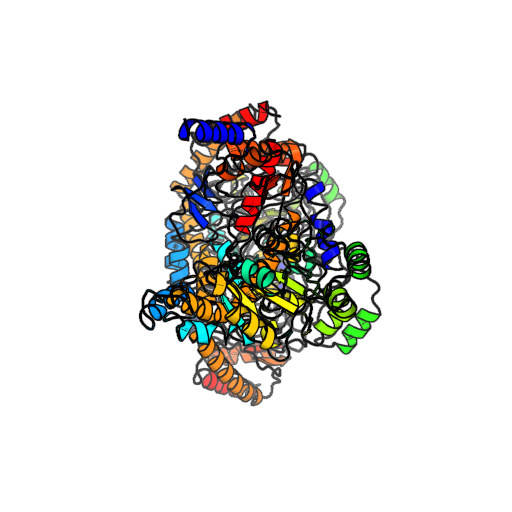341 MET A CA 1
ATOM 2601 C C . MET A 1 341 ? 80.531 55.148 27.212 1.00 20.25 341 MET A C 1
ATOM 2602 O O . MET A 1 341 ? 80.992 53.996 27.281 1.00 20.98 341 MET A O 1
ATOM 2607 N N . ARG A 1 342 ? 81.242 56.171 26.710 1.00 19.48 342 ARG A N 1
ATOM 2608 C CA . ARG A 1 342 ? 82.589 55.943 26.192 1.00 23.54 342 ARG A CA 1
ATOM 2609 C C . ARG A 1 342 ? 83.537 55.493 27.296 1.00 22.35 342 ARG A C 1
ATOM 2610 O O . ARG A 1 342 ? 84.445 54.693 27.048 1.00 22.65 342 ARG A O 1
ATOM 2618 N N . ALA A 1 343 ? 83.347 56.003 28.518 1.00 21.18 343 ALA A N 1
ATOM 2619 C CA . ALA A 1 343 ? 84.181 55.566 29.636 1.00 23.47 343 ALA A CA 1
ATOM 2620 C C . ALA A 1 343 ? 83.972 54.081 29.924 1.00 22.72 343 ALA A C 1
ATOM 2621 O O . ALA A 1 343 ? 84.945 53.347 30.159 1.00 24.58 343 ALA A O 1
ATOM 2623 N N . LEU A 1 344 ? 82.716 53.619 29.866 1.00 21.43 344 LEU A N 1
ATOM 2624 C CA . LEU A 1 344 ? 82.446 52.203 30.069 1.00 19.49 344 LEU A CA 1
ATOM 2625 C C . LEU A 1 344 ? 82.970 51.364 28.914 1.00 23.61 344 LEU A C 1
ATOM 2626 O O . LEU A 1 344 ? 83.487 50.265 29.140 1.00 21.82 344 LEU A O 1
ATOM 2631 N N . ASP A 1 345 ? 82.876 51.871 27.675 1.00 22.32 345 ASP A N 1
ATOM 2632 C CA . ASP A 1 345 ? 83.457 51.147 26.540 1.00 22.64 345 ASP A CA 1
ATOM 2633 C C . ASP A 1 345 ? 84.927 50.855 26.781 1.00 23.96 345 ASP A C 1
ATOM 2634 O O . ASP A 1 345 ? 85.435 49.802 26.382 1.00 24.72 345 ASP A O 1
ATOM 2639 N N . ALA A 1 346 ? 85.639 51.789 27.426 1.00 24.26 346 ALA A N 1
ATOM 2640 C CA . ALA A 1 346 ? 87.063 51.603 27.657 1.00 28.10 346 ALA A CA 1
ATOM 2641 C C . ALA A 1 346 ? 87.354 50.524 28.689 1.00 24.64 346 ALA A C 1
ATOM 2642 O O . ALA A 1 346 ? 88.500 50.069 28.777 1.00 29.34 346 ALA A O 1
ATOM 2644 N N . HIS A 1 347 ? 86.364 50.137 29.489 1.00 23.53 347 HIS A N 1
ATOM 2645 C CA . HIS A 1 347 ? 86.428 49.006 30.407 1.00 23.56 347 HIS A CA 1
ATOM 2646 C C . HIS A 1 347 ? 85.883 47.729 29.798 1.00 25.99 347 HIS A C 1
ATOM 2647 O O . HIS A 1 347 ? 85.649 46.757 30.528 1.00 26.91 347 HIS A O 1
ATOM 2654 N N . GLY A 1 348 ? 85.643 47.725 28.491 1.00 24.77 348 GLY A N 1
ATOM 2655 C CA . GLY A 1 348 ? 85.149 46.533 27.829 1.00 25.36 348 GLY A CA 1
ATOM 2656 C C . GLY A 1 348 ? 83.697 46.216 28.064 1.00 23.15 348 GLY A C 1
ATOM 2657 O O . GLY A 1 348 ? 83.312 45.052 27.920 1.00 22.99 348 GLY A O 1
ATOM 2658 N N . LEU A 1 349 ? 82.882 47.215 28.428 1.00 18.94 349 LEU A N 1
ATOM 2659 C CA . LEU A 1 349 ? 81.470 47.062 28.739 1.00 17.98 349 LEU A CA 1
ATOM 2660 C C . LEU A 1 349 ? 80.671 47.922 27.768 1.00 23.00 349 LEU A C 1
ATOM 2661 O O . LEU A 1 349 ? 81.052 49.065 27.505 1.00 25.15 349 LEU A O 1
ATOM 2666 N N . TRP A 1 350 ? 79.531 47.421 27.273 1.00 16.91 350 TRP A N 1
ATOM 2667 C CA . TRP A 1 350 ? 78.664 48.242 26.431 1.00 20.17 350 TRP A CA 1
ATOM 2668 C C . TRP A 1 350 ? 77.384 48.558 27.199 1.00 21.30 350 TRP A C 1
ATOM 2669 O O . TRP A 1 350 ? 76.543 47.681 27.406 1.00 18.99 350 TRP A O 1
ATOM 2680 N N . VAL A 1 351 ? 77.256 49.803 27.653 1.00 15.64 351 VAL A N 1
ATOM 2681 C CA . VAL A 1 351 ? 76.009 50.262 28.260 1.00 16.11 351 VAL A CA 1
ATOM 2682 C C . VAL A 1 351 ? 75.564 51.446 27.425 1.00 15.12 351 VAL A C 1
ATOM 2683 O O . VAL A 1 351 ? 76.229 52.488 27.460 1.00 17.03 351 VAL A O 1
ATOM 2687 N N . PRO A 1 352 ? 74.482 51.328 26.657 1.00 14.42 352 PRO A N 1
ATOM 2688 C CA . PRO A 1 352 ? 74.192 52.321 25.620 1.00 16.65 352 PRO A CA 1
ATOM 2689 C C . PRO A 1 352 ? 73.618 53.611 26.182 1.00 17.19 352 PRO A C 1
ATOM 2690 O O . PRO A 1 352 ? 72.834 53.615 27.123 1.00 17.48 352 PRO A O 1
ATOM 2694 N N . ALA A 1 353 ? 74.034 54.721 25.584 1.00 16.20 353 ALA A N 1
ATOM 2695 C CA . ALA A 1 353 ? 73.391 56.006 25.810 1.00 16.75 353 ALA A CA 1
ATOM 2696 C C . ALA A 1 353 ? 72.034 56.040 25.129 1.00 19.55 353 ALA A C 1
ATOM 2697 O O . ALA A 1 353 ? 71.882 55.559 24.001 1.00 18.28 353 ALA A O 1
ATOM 2699 N N . ILE A 1 354 ? 71.051 56.619 25.817 1.00 14.53 354 ILE A N 1
ATOM 2700 C CA . ILE A 1 354 ? 69.699 56.842 25.297 1.00 14.82 354 ILE A CA 1
ATOM 2701 C C . ILE A 1 354 ? 69.456 58.338 25.334 1.00 16.87 354 ILE A C 1
ATOM 2702 O O . ILE A 1 354 ? 69.685 58.964 26.372 1.00 16.97 354 ILE A O 1
ATOM 2707 N N . ARG A 1 355 ? 68.960 58.907 24.209 1.00 14.38 355 ARG A N 1
ATOM 2708 C CA . ARG A 1 355 ? 68.849 60.354 24.039 1.00 16.03 355 ARG A CA 1
ATOM 2709 C C . ARG A 1 355 ? 67.517 60.696 23.389 1.00 15.52 355 ARG A C 1
ATOM 2710 O O . ARG A 1 355 ? 66.832 59.811 22.872 1.00 16.23 355 ARG A O 1
ATOM 2718 N N . PRO A 1 356 ? 67.120 61.962 23.370 1.00 17.90 356 PRO A N 1
ATOM 2719 C CA . PRO A 1 356 ? 65.970 62.349 22.549 1.00 16.88 356 PRO A CA 1
ATOM 2720 C C . PRO A 1 356 ? 66.141 61.825 21.130 1.00 16.80 356 PRO A C 1
ATOM 2721 O O . PRO A 1 356 ? 67.276 61.734 20.637 1.00 19.72 356 PRO A O 1
ATOM 2725 N N . PRO A 1 357 ? 65.052 61.489 20.436 1.00 18.45 357 PRO A N 1
ATOM 2726 C CA . PRO A 1 357 ? 63.665 61.689 20.887 1.00 19.01 357 PRO A CA 1
ATOM 2727 C C . PRO A 1 357 ? 63.105 60.582 21.757 1.00 20.08 357 PRO A C 1
ATOM 2728 O O . PRO A 1 357 ? 61.937 60.674 22.146 1.00 21.71 357 PRO A O 1
ATOM 2732 N N . THR A 1 358 ? 63.914 59.553 22.055 1.00 16.03 358 THR A N 1
ATOM 2733 C CA . THR A 1 358 ? 63.442 58.404 22.804 1.00 15.96 358 THR A CA 1
ATOM 2734 C C . THR A 1 358 ? 63.022 58.801 24.207 1.00 16.89 358 THR A C 1
ATOM 2735 O O . THR A 1 358 ? 62.060 58.245 24.756 1.00 18.28 358 THR A O 1
ATOM 2739 N N . VAL A 1 359 ? 63.777 59.712 24.819 1.00 17.25 359 VAL A N 1
ATOM 2740 C CA . VAL A 1 359 ? 63.488 60.178 26.178 1.00 15.72 359 VAL A CA 1
ATOM 2741 C C . VAL A 1 359 ? 63.405 61.699 26.151 1.00 16.59 359 VAL A C 1
ATOM 2742 O O . VAL A 1 359 ? 63.895 62.360 25.221 1.00 16.98 359 VAL A O 1
ATOM 2746 N N . PRO A 1 360 ? 62.815 62.302 27.181 1.00 19.74 360 PRO A N 1
ATOM 2747 C CA . PRO A 1 360 ? 62.700 63.759 27.194 1.00 21.44 360 PRO A CA 1
ATOM 2748 C C . PRO A 1 360 ? 64.053 64.454 27.286 1.00 19.37 360 PRO A C 1
ATOM 2749 O O . PRO A 1 360 ? 64.998 63.966 27.923 1.00 21.12 360 PRO A O 1
ATOM 2753 N N . ALA A 1 361 ? 64.129 65.620 26.642 1.00 20.37 361 ALA A N 1
ATOM 2754 C CA . ALA A 1 361 ? 65.340 66.425 26.705 1.00 22.66 361 ALA A CA 1
ATOM 2755 C C . ALA A 1 361 ? 65.746 66.661 28.154 1.00 23.52 361 ALA A C 1
ATOM 2756 O O . ALA A 1 361 ? 64.902 66.920 29.020 1.00 26.60 361 ALA A O 1
ATOM 2758 N N . GLY A 1 362 ? 67.050 66.579 28.416 1.00 22.09 362 GLY A N 1
ATOM 2759 C CA . GLY A 1 362 ? 67.581 66.766 29.750 1.00 24.64 362 GLY A CA 1
ATOM 2760 C C . GLY A 1 362 ? 67.563 65.515 30.594 1.00 23.22 362 GLY A C 1
ATOM 2761 O O . GLY A 1 362 ? 68.008 65.555 31.754 1.00 22.40 362 GLY A O 1
ATOM 2762 N N . THR A 1 363 ? 67.074 64.398 30.043 1.00 19.29 363 THR A N 1
ATOM 2763 C CA . THR A 1 363 ? 67.026 63.128 30.751 1.00 17.75 363 THR A CA 1
ATOM 2764 C C . THR A 1 363 ? 67.756 62.041 29.984 1.00 17.22 363 THR A C 1
ATOM 2765 O O . THR A 1 363 ? 67.451 60.869 30.141 1.00 15.80 363 THR A O 1
ATOM 2769 N N . SER A 1 364 ? 68.756 62.409 29.198 1.00 16.64 364 SER A N 1
ATOM 2770 C CA . SER A 1 364 ? 69.565 61.385 28.539 1.00 15.75 364 SER A CA 1
ATOM 2771 C C . SER A 1 364 ? 70.190 60.485 29.598 1.00 19.43 364 SER A C 1
ATOM 2772 O O . SER A 1 364 ? 70.480 60.935 30.712 1.00 18.10 364 SER A O 1
ATOM 2775 N N . ARG A 1 365 ? 70.354 59.200 29.265 1.00 16.02 365 ARG A N 1
ATOM 2776 C CA . ARG A 1 365 ? 70.587 58.204 30.316 1.00 14.74 365 ARG A CA 1
ATOM 2777 C C . ARG A 1 365 ? 71.372 57.021 29.764 1.00 18.32 365 ARG A C 1
ATOM 2778 O O . ARG A 1 365 ? 71.326 56.727 28.571 1.00 16.98 365 ARG A O 1
ATOM 2786 N N . LEU A 1 366 ? 72.086 56.320 30.658 1.00 15.10 366 LEU A N 1
ATOM 2787 C CA . LEU A 1 366 ? 72.599 55.007 30.291 1.00 16.39 366 LEU A CA 1
ATOM 2788 C C . LEU A 1 366 ? 71.508 53.971 30.556 1.00 17.72 366 LEU A C 1
ATOM 2789 O O . LEU A 1 366 ? 70.825 54.039 31.575 1.00 19.10 366 LEU A O 1
ATOM 2794 N N . ARG A 1 367 ? 71.333 53.008 29.640 1.00 13.49 367 ARG A N 1
ATOM 2795 C CA . ARG A 1 367 ? 70.327 51.958 29.862 1.00 12.90 367 ARG A CA 1
ATOM 2796 C C . ARG A 1 367 ? 71.048 50.644 30.155 1.00 14.98 367 ARG A C 1
ATOM 2797 O O . ARG A 1 367 ? 71.481 49.944 29.243 1.00 15.04 367 ARG 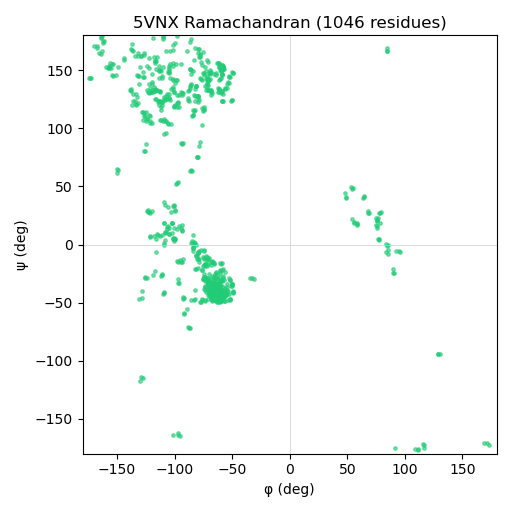A O 1
ATOM 2805 N N . ILE A 1 368 ? 71.237 50.334 31.442 1.00 13.90 368 ILE A N 1
ATOM 2806 C CA . ILE A 1 368 ? 71.781 49.030 31.814 1.00 13.24 368 ILE A CA 1
ATOM 2807 C C . ILE A 1 368 ? 70.651 48.030 31.625 1.00 14.64 368 ILE A C 1
ATOM 2808 O O . ILE A 1 368 ? 69.645 48.092 32.326 1.00 16.03 368 ILE A O 1
ATOM 2813 N N . SER A 1 369 ? 70.796 47.095 30.689 1.00 13.82 369 SER A N 1
ATOM 2814 C CA A SER A 1 369 ? 69.786 46.059 30.473 0.73 13.13 369 SER A CA 1
ATOM 2815 C CA B SER A 1 369 ? 69.772 46.072 30.532 0.27 13.55 369 SER A CA 1
ATOM 2816 C C . SER A 1 369 ? 70.365 44.734 30.944 1.00 12.23 369 SER A C 1
ATOM 2817 O O . SER A 1 369 ? 71.368 44.275 30.380 1.00 16.81 369 SER A O 1
ATOM 2822 N N . LEU A 1 370 ? 69.774 44.152 31.998 1.00 13.68 370 LEU A N 1
ATOM 2823 C CA . LEU A 1 370 ? 70.278 42.923 32.583 1.00 13.73 370 LEU A CA 1
ATOM 2824 C C . LEU A 1 370 ? 69.734 41.681 31.891 1.00 14.04 370 LEU A C 1
ATOM 2825 O O . LEU A 1 370 ? 68.613 41.663 31.374 1.00 15.58 370 LEU A O 1
ATOM 2830 N N . SER A 1 371 ? 70.542 40.626 31.925 1.00 14.20 371 SER A N 1
ATOM 2831 C CA . SER A 1 371 ? 70.217 39.333 31.353 1.00 15.78 371 SER A CA 1
ATOM 2832 C C . SER A 1 371 ? 70.523 38.258 32.378 1.00 16.36 371 SER A C 1
ATOM 2833 O O . SER A 1 371 ? 71.528 38.335 33.090 1.00 16.27 371 SER A O 1
ATOM 2836 N N . ALA A 1 372 ? 69.712 37.200 32.387 1.00 14.30 372 ALA A N 1
ATOM 2837 C CA . ALA A 1 372 ? 70.055 36.060 33.222 1.00 17.10 372 ALA A CA 1
ATOM 2838 C C . ALA A 1 372 ? 71.410 35.461 32.855 1.00 17.85 372 ALA A C 1
ATOM 2839 O O . ALA A 1 372 ? 71.949 34.674 33.634 1.00 18.18 372 ALA A O 1
ATOM 2841 N N . ALA A 1 373 ? 71.952 35.779 31.664 1.00 17.05 373 ALA A N 1
ATOM 2842 C CA . ALA A 1 373 ? 73.286 35.311 31.306 1.00 18.08 373 ALA A CA 1
ATOM 2843 C C . ALA A 1 373 ? 74.400 36.068 32.025 1.00 18.93 373 ALA A C 1
ATOM 2844 O O . ALA A 1 373 ? 75.550 35.602 32.017 1.00 20.30 373 ALA A O 1
ATOM 2846 N N . HIS A 1 374 ? 74.105 37.243 32.581 1.00 17.40 374 HIS A N 1
ATOM 2847 C CA . HIS A 1 374 ? 75.122 38.011 33.304 1.00 17.49 374 HIS A CA 1
ATOM 2848 C C . HIS A 1 374 ? 75.514 37.321 34.602 1.00 20.47 374 HIS A C 1
ATOM 2849 O O . HIS A 1 374 ? 74.702 36.660 35.254 1.00 19.28 374 HIS A O 1
ATOM 2856 N N . SER A 1 375 ? 76.771 37.496 34.980 1.00 18.47 375 SER A N 1
ATOM 2857 C CA . SER A 1 375 ? 77.289 36.969 36.242 1.00 17.70 375 SER A CA 1
ATOM 2858 C C . SER A 1 375 ? 77.436 38.085 37.268 1.00 19.33 375 SER A C 1
ATOM 2859 O O . SER A 1 375 ? 77.426 39.268 36.938 1.00 20.84 375 SER A O 1
ATOM 2862 N N . PHE A 1 376 ? 77.631 37.695 38.531 1.00 19.62 376 PHE A N 1
ATOM 2863 C CA . PHE A 1 376 ? 77.961 38.703 39.533 1.00 21.38 376 PHE A CA 1
ATOM 2864 C C . PHE A 1 376 ? 79.313 39.356 39.241 1.00 21.18 376 PHE A C 1
ATOM 2865 O O . PHE A 1 376 ? 79.493 40.543 39.534 1.00 22.44 376 PHE A O 1
ATOM 2873 N N . ASP A 1 377 ? 80.273 38.622 38.652 1.00 22.63 377 ASP A N 1
ATOM 2874 C CA A ASP A 1 377 ? 81.523 39.254 38.256 0.51 21.93 377 ASP A CA 1
ATOM 2875 C CA B ASP A 1 377 ? 81.517 39.284 38.275 0.49 21.84 377 ASP A CA 1
ATOM 2876 C C . ASP A 1 377 ? 81.278 40.321 37.192 1.00 21.21 377 ASP A C 1
ATOM 2877 O O . ASP A 1 377 ? 81.937 41.360 37.197 1.00 22.32 377 ASP A O 1
ATOM 2886 N N . ASP A 1 378 ? 80.328 40.071 36.275 1.00 20.04 378 ASP A N 1
ATOM 2887 C CA . ASP A 1 378 ? 79.989 41.096 35.287 1.00 19.80 378 ASP A CA 1
ATOM 2888 C C . ASP A 1 378 ? 79.519 42.370 35.982 1.00 20.52 378 ASP A C 1
ATOM 2889 O O . ASP A 1 378 ? 79.922 43.479 35.612 1.00 19.16 378 ASP A O 1
ATOM 2894 N N . LEU A 1 379 ? 78.667 42.233 36.998 1.00 19.90 379 LEU A N 1
ATOM 2895 C CA . LEU A 1 379 ? 78.195 43.411 37.716 1.00 17.77 379 LEU A CA 1
ATOM 2896 C C . LEU A 1 379 ? 79.303 44.076 38.518 1.00 20.02 379 LEU A C 1
ATOM 2897 O O . LEU A 1 379 ? 79.291 45.304 38.693 1.00 20.20 379 LEU A O 1
ATOM 2902 N N . ALA A 1 380 ? 80.255 43.293 39.037 1.00 19.22 380 ALA A N 1
ATOM 2903 C CA . ALA A 1 380 ? 81.368 43.899 39.760 1.00 22.18 380 ALA A CA 1
ATOM 2904 C C . ALA A 1 380 ? 82.180 44.785 38.831 1.00 21.36 380 ALA A C 1
ATOM 2905 O O . ALA A 1 380 ? 82.584 45.889 39.210 1.00 22.91 380 ALA A O 1
ATOM 2907 N N . ARG A 1 381 ? 82.396 44.325 37.591 1.00 20.73 381 ARG A N 1
ATOM 2908 C CA . ARG A 1 381 ? 83.072 45.144 36.588 1.00 22.54 381 ARG A CA 1
ATOM 2909 C C . ARG A 1 381 ? 82.268 46.401 36.256 1.00 21.25 381 ARG A C 1
ATOM 2910 O O . ARG A 1 381 ? 82.842 47.493 36.119 1.00 22.27 381 ARG A O 1
ATOM 2918 N N . LEU A 1 382 ? 80.945 46.255 36.105 1.00 18.98 382 LEU A N 1
ATOM 2919 C CA . LEU A 1 382 ? 80.077 47.401 35.825 1.00 18.76 382 LEU A CA 1
ATOM 2920 C C . LEU A 1 382 ? 80.144 48.418 36.960 1.00 20.65 382 LEU A C 1
ATOM 2921 O O . LEU A 1 382 ? 80.217 49.638 36.728 1.00 19.74 382 LEU A O 1
ATOM 2926 N N . GLU A 1 383 ? 80.109 47.929 38.202 1.00 19.95 383 GLU A N 1
ATOM 2927 C CA . GLU A 1 383 ? 80.209 48.821 39.359 1.00 20.46 383 GLU A CA 1
ATOM 2928 C C . GLU A 1 383 ? 81.523 49.609 39.341 1.00 21.65 383 GLU A C 1
ATOM 2929 O O . GLU A 1 383 ? 81.526 50.833 39.509 1.00 24.34 383 GLU A O 1
ATOM 2935 N N . THR A 1 384 ? 82.649 48.926 39.121 1.00 22.30 384 THR A N 1
ATOM 2936 C CA . THR A 1 384 ? 83.944 49.610 39.107 1.00 22.93 384 THR A CA 1
ATOM 2937 C C . THR A 1 384 ? 83.990 50.680 38.029 1.00 23.77 384 THR A C 1
ATOM 2938 O O . THR A 1 384 ? 84.468 51.800 38.265 1.00 27.23 384 THR A O 1
ATOM 2942 N N . ALA A 1 385 ? 83.514 50.340 36.834 1.00 22.41 385 ALA A N 1
ATOM 2943 C CA . ALA A 1 385 ? 83.550 51.273 35.713 1.00 24.65 385 ALA A CA 1
ATOM 2944 C C . ALA A 1 385 ? 82.652 52.480 35.959 1.00 21.96 385 ALA A C 1
ATOM 2945 O O . ALA A 1 385 ? 83.059 53.614 35.688 1.00 25.08 385 ALA A O 1
ATOM 2947 N N . LEU A 1 386 ? 81.430 52.253 36.466 1.00 21.92 386 LEU A N 1
ATOM 2948 C CA . LEU A 1 386 ? 80.513 53.362 36.729 1.00 20.73 386 LEU A CA 1
ATOM 2949 C C . LEU A 1 386 ? 81.030 54.269 37.832 1.00 23.25 386 LEU A C 1
ATOM 2950 O O . LEU A 1 386 ? 80.915 55.495 37.738 1.00 25.58 386 LEU A O 1
ATOM 2955 N N . LEU A 1 387 ? 81.614 53.695 38.891 1.00 24.14 387 LEU A N 1
ATOM 2956 C CA . LEU A 1 387 ? 82.195 54.545 39.924 1.00 25.10 387 LEU A CA 1
ATOM 2957 C C . LEU A 1 387 ? 83.318 55.399 39.360 1.00 27.01 387 LEU A C 1
ATOM 2958 O O . LEU A 1 387 ? 83.440 56.574 39.713 1.00 27.12 387 LEU A O 1
ATOM 2963 N N . ARG A 1 388 ? 84.141 54.840 38.467 1.00 27.05 388 ARG A N 1
ATOM 2964 C CA . ARG A 1 388 ? 85.194 55.644 37.856 1.00 31.34 388 ARG A CA 1
ATOM 2965 C C . ARG A 1 388 ? 84.603 56.722 36.942 1.00 27.95 388 ARG A C 1
ATOM 2966 O O . ARG A 1 388 ? 85.012 57.892 37.001 1.00 32.63 388 ARG A O 1
ATOM 2974 N N . ALA A 1 389 ? 83.631 56.350 36.106 1.00 26.51 389 ALA A N 1
ATOM 2975 C CA . ALA A 1 389 ? 82.959 57.331 35.252 1.00 26.72 389 ALA A CA 1
ATOM 2976 C C . ALA A 1 389 ? 82.305 58.423 36.084 1.00 31.73 389 ALA A C 1
ATOM 2977 O O . ALA A 1 389 ? 82.317 59.601 35.703 1.00 30.39 389 ALA A O 1
ATOM 2979 N N . SER A 1 390 ? 81.697 58.038 37.214 1.00 29.30 390 SER A N 1
ATOM 2980 C CA . SER A 1 390 ? 81.078 59.016 38.101 1.00 26.12 390 SER A CA 1
ATOM 2981 C C . SER A 1 390 ? 82.118 59.927 38.743 1.00 33.46 390 SER A C 1
ATOM 2982 O O . SER A 1 390 ? 81.908 61.142 38.845 1.00 31.75 390 SER A O 1
ATOM 2985 N N . GLU A 1 391 ? 83.255 59.362 39.171 1.00 32.89 391 GLU A N 1
ATOM 2986 C CA . GLU A 1 391 ? 84.298 60.170 39.793 1.00 37.25 391 GLU A CA 1
ATOM 2987 C C . GLU A 1 391 ? 84.908 61.145 38.791 1.00 37.95 391 GLU A C 1
ATOM 2988 O O . GLU A 1 391 ? 85.195 62.296 39.134 1.00 42.79 391 GLU A O 1
ATOM 2990 N N . GLU A 1 392 ? 85.091 60.712 37.544 1.00 38.43 392 GLU A N 1
ATOM 2991 C CA A GLU A 1 392 ? 85.654 61.491 36.442 0.53 42.73 392 GLU A CA 1
ATOM 2992 C CA B GLU A 1 392 ? 85.717 61.643 36.621 0.47 42.89 392 GLU A CA 1
ATOM 2993 C C . GLU A 1 392 ? 84.714 62.570 35.934 1.00 44.41 392 GLU A C 1
ATOM 2994 O O . GLU A 1 392 ? 85.132 63.417 35.141 1.00 45.39 392 GLU A O 1
ATOM 3005 N N . ALA A 1 393 ? 83.428 62.492 36.267 1.00 44.60 393 ALA A N 1
ATOM 3006 C CA . ALA A 1 393 ? 82.449 63.412 35.684 1.00 48.52 393 ALA A CA 1
ATOM 3007 C C . ALA A 1 393 ? 82.553 64.807 36.311 1.00 56.74 393 ALA A C 1
ATOM 3008 O O . ALA A 1 393 ? 82.460 64.960 37.530 1.00 63.13 393 ALA A O 1
ATOM 3010 N N . ASN B 1 2 ? 29.102 45.829 26.486 1.00 51.62 2 ASN B N 1
ATOM 3011 C CA . ASN B 1 2 ? 28.644 46.433 25.235 1.00 55.25 2 ASN B CA 1
ATOM 3012 C C . ASN B 1 2 ? 29.798 46.625 24.271 1.00 47.04 2 ASN B C 1
ATOM 3013 O O . ASN B 1 2 ? 29.583 46.737 23.062 1.00 43.81 2 ASN B O 1
ATOM 3018 N N . LEU B 1 3 ? 31.026 46.732 24.798 1.00 40.96 3 LEU B N 1
ATOM 3019 C CA . LEU B 1 3 ? 32.163 46.860 23.903 1.00 37.95 3 LEU B CA 1
ATOM 3020 C C . LEU B 1 3 ? 32.233 45.659 22.979 1.00 35.64 3 LEU B C 1
ATOM 3021 O O . LEU B 1 3 ? 32.484 45.802 21.773 1.00 31.13 3 LEU B O 1
ATOM 3026 N N . LEU B 1 4 ? 32.002 44.457 23.524 1.00 34.20 4 LEU B N 1
ATOM 3027 C CA . LEU B 1 4 ? 32.059 43.270 22.681 1.00 31.24 4 LEU B CA 1
ATOM 3028 C C . LEU B 1 4 ? 30.875 43.211 21.742 1.00 33.68 4 LEU B C 1
ATOM 3029 O O . LEU B 1 4 ? 31.017 42.734 20.611 1.00 34.27 4 LEU B O 1
ATOM 3034 N N . ASP B 1 5 ? 29.719 43.719 22.180 1.00 37.32 5 ASP B N 1
ATOM 3035 C CA . ASP B 1 5 ? 28.515 43.676 21.354 1.00 38.91 5 ASP B CA 1
ATOM 3036 C C . ASP B 1 5 ? 28.686 44.478 20.076 1.00 38.13 5 ASP B C 1
ATOM 3037 O O . ASP B 1 5 ? 28.238 44.050 19.004 1.00 34.12 5 ASP B O 1
ATOM 3042 N N . THR B 1 6 ? 29.346 45.631 20.161 1.00 33.01 6 THR B N 1
ATOM 3043 C CA . THR B 1 6 ? 29.629 46.403 18.957 1.00 38.09 6 THR B CA 1
ATOM 3044 C C . THR B 1 6 ? 30.475 45.611 17.962 1.00 35.22 6 THR B C 1
ATOM 3045 O O . THR B 1 6 ? 30.209 45.631 16.753 1.00 33.04 6 THR B O 1
ATOM 3049 N N . LEU B 1 7 ? 31.506 44.908 18.440 1.00 29.44 7 LEU B N 1
ATOM 3050 C CA . LEU B 1 7 ? 32.300 44.083 17.537 1.00 27.86 7 LEU B CA 1
ATOM 3051 C C . LEU B 1 7 ? 31.483 42.934 16.979 1.00 27.90 7 LEU B C 1
ATOM 3052 O O . LEU B 1 7 ? 31.624 42.577 15.803 1.00 27.48 7 LEU B O 1
ATOM 3057 N N . GLN B 1 8 ? 30.656 42.307 17.818 1.00 29.84 8 GLN B N 1
ATOM 3058 C CA . GLN B 1 8 ? 29.842 41.198 17.327 1.00 32.00 8 GLN B CA 1
ATOM 3059 C C . GLN B 1 8 ? 28.934 41.651 16.190 1.00 33.94 8 GLN B C 1
ATOM 3060 O O . GLN B 1 8 ? 28.773 40.940 15.190 1.00 34.48 8 GLN B O 1
ATOM 3062 N N . ARG B 1 9 ? 28.352 42.843 16.314 1.00 31.81 9 ARG B N 1
ATOM 3063 C CA . ARG B 1 9 ? 27.487 43.356 15.257 1.00 34.40 9 ARG B CA 1
ATOM 3064 C C . ARG B 1 9 ? 28.288 43.674 14.001 1.00 36.21 9 ARG B C 1
ATOM 3065 O O . ARG B 1 9 ? 27.833 43.404 12.882 1.00 37.46 9 ARG B O 1
ATOM 3073 N N . GLY B 1 10 ? 29.483 44.236 14.170 1.00 31.44 10 GLY B N 1
ATOM 3074 C CA . GLY B 1 10 ? 30.341 44.488 13.024 1.00 30.72 10 GLY B CA 1
ATOM 3075 C C . GLY B 1 10 ? 30.718 43.220 12.280 1.00 30.78 10 GLY B C 1
ATOM 3076 O O . GLY B 1 10 ? 30.780 43.208 11.043 1.00 29.65 10 GLY B O 1
ATOM 3077 N N . LEU B 1 11 ? 31.020 42.146 13.021 1.00 28.09 11 LEU B N 1
ATOM 3078 C CA . LEU B 1 11 ? 31.347 40.873 12.385 1.00 27.04 11 LEU B CA 1
ATOM 3079 C C . LEU B 1 11 ? 30.145 40.324 11.633 1.00 30.54 11 LEU B C 1
ATOM 3080 O O . LEU B 1 11 ? 30.278 39.854 10.495 1.00 32.99 11 LEU B O 1
ATOM 3085 N N . ALA B 1 12 ? 28.968 40.397 12.250 1.00 31.85 12 ALA B N 1
ATOM 3086 C CA . ALA B 1 12 ? 27.753 39.927 11.590 1.00 33.43 12 ALA B CA 1
ATOM 3087 C C . ALA B 1 12 ? 27.490 40.710 10.310 1.00 40.39 12 ALA B C 1
ATOM 3088 O O . ALA B 1 12 ? 27.068 40.138 9.296 1.00 39.65 12 ALA B O 1
ATOM 3090 N N . ASP B 1 13 ? 27.742 42.021 10.337 1.00 37.08 13 ASP B N 1
ATOM 3091 C CA A ASP B 1 13 ? 27.534 42.827 9.144 0.55 38.02 13 ASP B CA 1
ATOM 3092 C CA B ASP B 1 13 ? 27.548 42.842 9.145 0.45 38.04 13 ASP B CA 1
ATOM 3093 C C . ASP B 1 13 ? 28.523 42.453 8.038 1.00 39.28 13 ASP B C 1
ATOM 3094 O O . ASP B 1 13 ? 28.154 42.441 6.853 1.00 40.69 13 ASP B O 1
ATOM 3103 N N . LEU B 1 14 ? 29.768 42.114 8.394 1.00 34.59 14 LEU B N 1
ATOM 3104 C CA . LEU B 1 14 ? 30.725 41.654 7.385 1.00 35.04 14 LEU B CA 1
ATOM 3105 C C . LEU B 1 14 ? 30.240 40.392 6.690 1.00 41.41 14 LEU B C 1
ATOM 3106 O O . LEU B 1 14 ? 30.348 40.279 5.462 1.00 40.02 14 LEU B O 1
ATOM 3111 N N . ASP B 1 15 ? 29.742 39.414 7.459 1.00 40.66 15 ASP B N 1
ATOM 3112 C CA . ASP B 1 15 ? 29.180 38.212 6.851 1.00 54.52 15 ASP B CA 1
ATOM 3113 C C . ASP B 1 15 ? 28.120 38.597 5.825 1.00 52.04 15 ASP B C 1
ATOM 3114 O O . ASP B 1 15 ? 28.148 38.146 4.672 1.00 49.50 15 ASP B O 1
ATOM 3119 N N . ALA B 1 16 ? 27.214 39.492 6.221 1.00 44.86 16 ALA B N 1
ATOM 3120 C CA . ALA B 1 16 ? 26.085 39.848 5.375 1.00 45.46 16 ALA B CA 1
ATOM 3121 C C . ALA B 1 16 ? 26.519 40.569 4.105 1.00 48.35 16 ALA B C 1
ATOM 3122 O O . ALA B 1 16 ? 25.830 40.480 3.084 1.00 46.70 16 ALA B O 1
ATOM 3124 N N . GLN B 1 17 ? 27.638 41.294 4.138 1.00 40.12 17 GLN B N 1
ATOM 3125 C CA . GLN B 1 17 ? 28.096 41.948 2.920 1.00 41.49 17 GLN B CA 1
ATOM 3126 C C . GLN B 1 17 ? 28.909 41.020 2.025 1.00 37.72 17 GLN B C 1
ATOM 3127 O O . GLN B 1 17 ? 29.300 41.432 0.925 1.00 39.81 17 GLN B O 1
ATOM 3133 N N . GLY B 1 18 ? 29.158 39.784 2.447 1.00 34.09 18 GLY B N 1
ATOM 3134 C CA . GLY B 1 18 ? 30.019 38.910 1.681 1.00 34.07 18 GLY B CA 1
ATOM 3135 C C . GLY B 1 18 ? 31.493 39.185 1.880 1.00 31.47 18 GLY B C 1
ATOM 3136 O O . GLY B 1 18 ? 32.296 38.912 0.989 1.00 31.63 18 GLY B O 1
ATOM 3137 N N . LEU B 1 19 ? 31.877 39.709 3.043 1.00 29.33 19 LEU B N 1
ATOM 3138 C CA . LEU B 1 19 ? 33.240 40.175 3.239 1.00 27.60 19 LEU B CA 1
ATOM 3139 C C . LEU B 1 19 ? 34.007 39.408 4.302 1.00 25.55 19 LEU B C 1
ATOM 3140 O O . LEU B 1 19 ? 35.147 39.782 4.594 1.00 24.26 19 LEU B O 1
ATOM 3145 N N . ARG B 1 20 ? 33.444 38.344 4.878 1.00 25.44 20 ARG B N 1
ATOM 3146 C CA . ARG B 1 20 ? 34.156 37.586 5.907 1.00 23.82 20 ARG B CA 1
ATOM 3147 C C . ARG B 1 20 ? 35.344 36.835 5.327 1.00 22.40 20 ARG B C 1
ATOM 3148 O O . ARG B 1 20 ? 35.226 36.167 4.293 1.00 24.04 20 ARG B O 1
ATOM 3156 N N . ARG B 1 21 ? 36.490 36.967 5.978 1.00 20.98 21 ARG B N 1
ATOM 3157 C CA . ARG B 1 21 ? 37.728 36.286 5.614 1.00 20.86 21 ARG B CA 1
ATOM 3158 C C . ARG B 1 21 ? 37.956 35.082 6.523 1.00 27.83 21 ARG B C 1
ATOM 3159 O O . ARG B 1 21 ? 37.663 35.141 7.720 1.00 30.08 21 ARG B O 1
ATOM 3167 N N . VAL B 1 22 ? 38.476 33.996 5.953 1.00 25.36 22 VAL B N 1
ATOM 3168 C CA . VAL B 1 22 ? 38.699 32.756 6.700 1.00 26.48 22 VAL B CA 1
ATOM 3169 C C . VAL B 1 22 ? 40.114 32.303 6.386 1.00 28.02 22 VAL B C 1
ATOM 3170 O O . VAL B 1 22 ? 40.443 32.078 5.215 1.00 27.86 22 VAL B O 1
ATOM 3174 N N . ARG B 1 23 ? 40.950 32.164 7.422 1.00 19.82 23 ARG B N 1
ATOM 3175 C CA . ARG B 1 23 ? 42.299 31.683 7.196 1.00 17.91 23 ARG B CA 1
ATOM 3176 C C . ARG B 1 23 ? 42.252 30.196 6.870 1.00 19.54 23 ARG B C 1
ATOM 3177 O O . ARG B 1 23 ? 41.360 29.481 7.306 1.00 22.66 23 ARG B O 1
ATOM 3185 N N . ARG B 1 24 ? 43.206 29.753 6.058 1.00 17.53 24 ARG B N 1
ATOM 3186 C CA . ARG B 1 24 ? 43.453 28.336 5.821 1.00 16.62 24 ARG B CA 1
ATOM 3187 C C . ARG B 1 24 ? 44.836 28.010 6.328 1.00 18.08 24 ARG B C 1
ATOM 3188 O O . ARG B 1 24 ? 45.714 28.874 6.312 1.00 25.56 24 ARG B O 1
ATOM 3196 N N . THR B 1 25 ? 45.046 26.763 6.763 1.00 17.36 25 THR B N 1
ATOM 3197 C CA . THR B 1 25 ? 46.292 26.398 7.435 1.00 19.00 25 THR B CA 1
ATOM 3198 C C . THR B 1 25 ? 47.087 25.422 6.584 1.00 20.99 25 THR B C 1
ATOM 3199 O O . THR B 1 25 ? 46.596 24.339 6.258 1.00 22.80 25 THR B O 1
ATOM 3203 N N . ALA B 1 26 ? 48.323 25.796 6.269 1.00 18.59 26 ALA B N 1
ATOM 3204 C CA . ALA B 1 26 ? 49.212 24.947 5.476 1.00 20.79 26 ALA B CA 1
ATOM 3205 C C . ALA B 1 26 ? 49.903 23.922 6.361 1.00 21.84 26 ALA B C 1
ATOM 3206 O O . ALA B 1 26 ? 50.563 24.269 7.353 1.00 23.40 26 ALA B O 1
ATOM 3208 N N A ASP B 1 27 ? 49.761 22.641 6.024 0.43 21.25 27 ASP B N 1
ATOM 3209 N N B ASP B 1 27 ? 49.782 22.655 5.974 0.57 21.22 27 ASP B N 1
ATOM 3210 C CA A ASP B 1 27 ? 50.454 21.635 6.813 0.43 22.88 27 ASP B CA 1
ATOM 3211 C CA B ASP B 1 27 ? 50.379 21.569 6.721 0.57 22.49 27 ASP B CA 1
ATOM 3212 C C A ASP B 1 27 ? 51.807 21.251 6.237 0.43 25.29 27 ASP B C 1
ATOM 3213 C C B ASP B 1 27 ? 51.705 21.112 6.131 0.57 25.36 27 ASP B C 1
ATOM 3214 O O A ASP B 1 27 ? 52.551 20.508 6.891 0.43 34.23 27 ASP B O 1
ATOM 3215 O O B ASP B 1 27 ? 52.335 20.196 6.673 0.57 36.95 27 ASP B O 1
ATOM 3224 N N . SER B 1 28 ? 52.143 21.730 5.046 1.00 20.73 28 SER B N 1
ATOM 3225 C CA . SER B 1 28 ? 53.413 21.424 4.416 1.00 24.97 28 SER B CA 1
ATOM 3226 C C . SER B 1 28 ? 54.009 22.735 3.928 1.00 25.05 28 SER B C 1
ATOM 3227 O O . SER B 1 28 ? 53.330 23.762 3.898 1.00 23.63 28 SER B O 1
ATOM 3230 N N . ALA B 1 29 ? 55.270 22.698 3.503 1.00 22.65 29 ALA B N 1
ATOM 3231 C CA . ALA B 1 29 ? 55.912 23.934 3.032 1.00 21.21 29 ALA B CA 1
ATOM 3232 C C . ALA B 1 29 ? 55.196 24.563 1.841 1.00 21.58 29 ALA B C 1
ATOM 3233 O O . ALA B 1 29 ? 54.560 23.894 1.017 1.00 22.03 29 ALA B O 1
ATOM 3235 N N . CYS B 1 30 ? 55.332 25.887 1.728 1.00 17.29 30 CYS B N 1
ATOM 3236 C CA . CYS B 1 30 ? 54.814 26.599 0.568 1.00 16.12 30 CYS B CA 1
ATOM 3237 C C . CYS B 1 30 ? 55.451 26.068 -0.709 1.00 20.03 30 CYS B C 1
ATOM 3238 O O . CYS B 1 30 ? 56.678 26.069 -0.837 1.00 17.91 30 CYS B O 1
ATOM 3241 N N . ASP B 1 31 ? 54.616 25.617 -1.638 1.00 16.58 31 ASP B N 1
ATOM 3242 C CA . ASP B 1 31 ? 55.061 24.995 -2.892 1.00 17.13 31 ASP B CA 1
ATOM 3243 C C . ASP B 1 31 ? 53.863 24.902 -3.829 1.00 19.44 31 ASP B C 1
ATOM 3244 O O . ASP B 1 31 ? 52.719 25.144 -3.428 1.00 20.21 31 ASP B O 1
ATOM 3249 N N . ALA B 1 32 ? 54.123 24.533 -5.084 1.00 17.63 32 ALA B N 1
ATOM 3250 C CA . ALA B 1 32 ? 52.998 24.443 -6.018 1.00 17.90 32 ALA B CA 1
ATOM 3251 C C . ALA B 1 32 ? 51.983 23.413 -5.545 1.00 18.47 32 ALA B C 1
ATOM 3252 O O . ALA B 1 32 ? 50.773 23.590 -5.714 1.00 19.51 32 ALA B O 1
ATOM 3254 N N . HIS B 1 33 ? 52.466 22.273 -5.076 1.00 19.18 33 HIS B N 1
ATOM 3255 C CA . HIS B 1 33 ? 51.639 21.220 -4.506 1.00 20.07 33 HIS B CA 1
ATOM 3256 C C . HIS B 1 33 ? 51.863 21.241 -3.005 1.00 24.37 33 HIS B C 1
ATOM 3257 O O . HIS B 1 33 ? 53.009 21.168 -2.559 1.00 23.99 33 HIS B O 1
ATOM 3264 N N . MET B 1 34 ? 50.772 21.355 -2.238 1.00 20.98 34 MET B N 1
ATOM 3265 C CA . MET B 1 34 ? 50.824 21.585 -0.799 1.00 20.38 34 MET B CA 1
ATOM 3266 C C . MET B 1 34 ? 49.709 20.848 -0.098 1.00 22.62 34 MET B C 1
ATOM 3267 O O . MET B 1 34 ? 48.682 20.548 -0.696 1.00 25.85 34 MET B O 1
ATOM 3272 N N . THR B 1 35 ? 49.879 20.638 1.213 1.00 20.65 35 THR B N 1
ATOM 3273 C CA . THR B 1 35 ? 48.805 20.136 2.067 1.00 22.11 35 THR B CA 1
ATOM 3274 C C . THR B 1 35 ? 48.204 21.327 2.793 1.00 26.32 35 THR B C 1
ATOM 3275 O O . THR B 1 35 ? 48.918 22.046 3.496 1.00 25.94 35 THR B O 1
ATOM 3279 N N . VAL B 1 36 ? 46.915 21.574 2.584 1.00 23.81 36 VAL B N 1
ATOM 3280 C CA . VAL B 1 36 ? 46.253 22.737 3.172 1.00 23.91 36 VAL B CA 1
ATOM 3281 C C . VAL B 1 36 ? 44.951 22.251 3.771 1.00 28.38 36 VAL B C 1
ATOM 3282 O O . VAL B 1 36 ? 44.212 21.506 3.122 1.00 25.71 36 VAL B O 1
ATOM 3286 N N . ASN B 1 37 ? 44.710 22.601 5.042 1.00 25.80 37 ASN B N 1
ATOM 3287 C CA . ASN B 1 37 ? 43.548 22.082 5.763 1.00 29.11 37 ASN B CA 1
ATOM 3288 C C . ASN B 1 37 ? 43.432 20.567 5.589 1.00 29.92 37 ASN B C 1
ATOM 3289 O O . ASN B 1 37 ? 42.358 20.025 5.311 1.00 27.99 37 ASN B O 1
ATOM 3294 N N . GLY B 1 38 ? 44.565 19.875 5.707 1.00 28.67 38 GLY B N 1
ATOM 3295 C CA . GLY B 1 38 ? 44.566 18.426 5.715 1.00 26.61 38 GLY B CA 1
ATOM 3296 C C . GLY B 1 38 ? 44.412 17.734 4.381 1.00 34.55 38 GLY B C 1
ATOM 3297 O O . GLY B 1 38 ? 44.321 16.492 4.361 1.00 34.49 38 GLY B O 1
ATOM 3298 N N . ARG B 1 39 ? 44.364 18.476 3.268 1.00 32.70 39 ARG B N 1
ATOM 3299 C CA . ARG B 1 39 ? 44.182 17.903 1.935 1.00 34.17 39 ARG B CA 1
ATOM 3300 C C . ARG B 1 39 ? 45.271 18.380 0.966 1.00 27.28 39 ARG B C 1
ATOM 3301 O O . ARG B 1 39 ? 45.769 19.503 1.069 1.00 29.54 39 ARG B O 1
ATOM 3303 N N . GLU B 1 40 ? 45.617 17.514 0.020 1.00 30.52 40 GLU B N 1
ATOM 3304 C CA . GLU B 1 40 ? 46.600 17.842 -1.009 1.00 31.93 40 GLU B CA 1
ATOM 3305 C C . GLU B 1 40 ? 45.955 18.693 -2.094 1.00 26.29 40 GLU B C 1
ATOM 3306 O O . GLU B 1 40 ? 45.001 18.253 -2.748 1.00 32.14 40 GLU B O 1
ATOM 3312 N N . ILE B 1 41 ? 46.541 19.864 -2.358 1.00 22.83 41 ILE B N 1
ATOM 3313 C CA . ILE B 1 41 ? 45.985 20.805 -3.320 1.00 22.27 41 ILE B CA 1
ATOM 3314 C C . ILE B 1 41 ? 47.082 21.271 -4.265 1.00 21.55 41 ILE B C 1
ATOM 3315 O O . ILE B 1 41 ? 48.270 21.101 -4.003 1.00 21.00 41 ILE B O 1
ATOM 3320 N N . VAL B 1 42 ? 46.660 21.883 -5.373 1.00 21.45 42 VAL B N 1
ATOM 3321 C CA . VAL B 1 42 ? 47.540 22.718 -6.191 1.00 20.59 42 VAL B CA 1
ATOM 3322 C C . VAL B 1 42 ? 47.224 24.156 -5.818 1.00 20.68 42 VAL B C 1
ATOM 3323 O O . VAL B 1 42 ? 46.085 24.590 -5.996 1.00 19.97 42 VAL B O 1
ATOM 3327 N N . GLY B 1 43 ? 48.220 24.873 -5.303 1.00 18.22 43 GLY B N 1
ATOM 3328 C CA . GLY B 1 43 ? 48.019 26.209 -4.745 1.00 18.03 43 GLY B CA 1
ATOM 3329 C C . GLY B 1 43 ? 48.429 27.298 -5.718 1.00 15.65 43 GLY B C 1
ATOM 3330 O O . GLY B 1 43 ? 49.538 27.283 -6.250 1.00 17.35 43 GLY B O 1
ATOM 3331 N N . PHE B 1 44 ? 47.534 28.290 -5.891 1.00 14.40 44 PHE B N 1
ATOM 3332 C CA . PHE B 1 44 ? 47.828 29.517 -6.624 1.00 14.91 44 PHE B CA 1
ATOM 3333 C C . PHE B 1 44 ? 47.619 30.741 -5.748 1.00 13.91 44 PHE B C 1
ATOM 3334 O O . PHE B 1 44 ? 47.279 31.832 -6.240 1.00 15.42 44 PHE B O 1
ATOM 3342 N N . ALA B 1 45 ? 47.789 30.571 -4.437 1.00 13.74 45 ALA B N 1
ATOM 3343 C CA . ALA B 1 45 ? 47.512 31.637 -3.499 1.00 14.01 45 ALA B CA 1
ATOM 3344 C C . ALA B 1 45 ? 48.760 32.430 -3.096 1.00 19.73 45 ALA B C 1
ATOM 3345 O O . ALA B 1 45 ? 48.677 33.654 -2.946 1.00 22.88 45 ALA B O 1
ATOM 3347 N N . SER B 1 46 ? 49.919 31.810 -3.026 1.00 17.91 46 SER B N 1
ATOM 3348 C CA . SER B 1 46 ? 51.092 32.455 -2.428 1.00 15.82 46 SER B CA 1
ATOM 3349 C C . SER B 1 46 ? 51.769 33.423 -3.387 1.00 18.85 46 SER B C 1
ATOM 3350 O O . SER B 1 46 ? 51.518 33.407 -4.598 1.00 24.06 46 SER B O 1
ATOM 3353 N N . ASN B 1 47 ? 52.693 34.243 -2.845 1.00 11.41 47 ASN B N 1
ATOM 3354 C CA . ASN B 1 47 ? 53.516 35.146 -3.652 1.00 14.37 47 ASN B CA 1
ATOM 3355 C C . ASN B 1 47 ? 54.905 34.578 -3.897 1.00 16.38 47 ASN B C 1
ATOM 3356 O O . ASN B 1 47 ? 55.866 35.339 -4.085 1.00 15.47 47 ASN B O 1
ATOM 3361 N N . ASP B 1 48 ? 55.011 33.252 -3.916 1.00 14.95 48 ASP B N 1
ATOM 3362 C CA . ASP B 1 48 ? 56.290 32.566 -4.002 1.00 13.64 48 ASP B CA 1
ATOM 3363 C C . ASP B 1 48 ? 56.709 32.438 -5.484 1.00 14.39 48 ASP B C 1
ATOM 3364 O O . ASP B 1 48 ? 56.824 31.356 -6.029 1.00 15.26 48 ASP B O 1
ATOM 3369 N N . TYR B 1 49 ? 56.939 33.594 -6.132 1.00 12.31 49 TYR B N 1
ATOM 3370 C CA . TYR B 1 49 ? 56.942 33.651 -7.600 1.00 14.68 49 TYR B CA 1
ATOM 3371 C C . TYR B 1 49 ? 58.057 32.818 -8.230 1.00 14.81 49 TYR B C 1
ATOM 3372 O O . TYR B 1 49 ? 57.906 32.321 -9.368 1.00 14.65 49 TYR B O 1
ATOM 3381 N N . LEU B 1 50 ? 59.179 32.653 -7.527 1.00 14.00 50 LEU B N 1
ATOM 3382 C CA . LEU B 1 50 ? 60.298 31.886 -8.051 1.00 15.02 50 LEU B CA 1
ATOM 3383 C C . LEU B 1 50 ? 60.368 30.479 -7.480 1.00 14.95 50 LEU B C 1
ATOM 3384 O O . LEU B 1 50 ? 61.311 29.743 -7.789 1.00 17.66 50 LEU B O 1
ATOM 3389 N N . GLY B 1 51 ? 59.401 30.095 -6.657 1.00 15.60 51 GLY B N 1
ATOM 3390 C CA . GLY B 1 51 ? 59.429 28.778 -6.045 1.00 15.30 51 GLY B CA 1
ATOM 3391 C C . GLY B 1 51 ? 60.528 28.577 -5.032 1.00 16.82 51 GLY B C 1
ATOM 3392 O O . GLY B 1 51 ? 60.969 27.436 -4.827 1.00 18.96 51 GLY B O 1
ATOM 3393 N N . LEU B 1 52 ? 60.978 29.655 -4.380 1.00 14.83 52 LEU B N 1
ATOM 3394 C CA . LEU B 1 52 ? 62.115 29.543 -3.470 1.00 15.01 52 LEU B CA 1
ATOM 3395 C C . LEU B 1 52 ? 61.721 29.295 -2.013 1.00 17.27 52 LEU B C 1
ATOM 3396 O O . LEU B 1 52 ? 62.607 28.952 -1.219 1.00 17.36 52 LEU B O 1
ATOM 3401 N N . ALA B 1 53 ? 60.441 29.450 -1.620 1.00 15.41 53 ALA B N 1
ATOM 3402 C CA . ALA B 1 53 ? 60.114 29.331 -0.188 1.00 15.29 53 ALA B CA 1
ATOM 3403 C C . ALA B 1 53 ? 60.464 27.968 0.379 1.00 17.46 53 ALA B C 1
ATOM 3404 O O . ALA B 1 53 ? 60.761 27.862 1.577 1.00 19.14 53 ALA B O 1
ATOM 3406 N N . ALA B 1 54 ? 60.463 26.914 -0.439 1.00 16.00 54 ALA B N 1
ATOM 3407 C CA . ALA B 1 54 ? 60.819 25.579 0.038 1.00 19.11 54 ALA B CA 1
ATOM 3408 C C . ALA B 1 54 ? 62.212 25.124 -0.419 1.00 18.71 54 ALA B C 1
ATOM 3409 O O . ALA B 1 54 ? 62.547 23.926 -0.317 1.00 19.43 54 ALA B O 1
ATOM 3411 N N . HIS B 1 55 ? 63.040 26.050 -0.887 1.00 18.05 55 HIS B N 1
ATOM 3412 C CA . HIS B 1 55 ? 64.285 25.682 -1.562 1.00 17.60 55 HIS B CA 1
ATOM 3413 C C . HIS B 1 55 ? 65.299 25.116 -0.579 1.00 20.69 55 HIS B C 1
ATOM 3414 O O . HIS B 1 55 ? 65.544 25.719 0.472 1.00 19.10 55 HIS B O 1
ATOM 3421 N N . PRO B 1 56 ? 65.934 23.989 -0.895 1.00 20.73 56 PRO B N 1
ATOM 3422 C CA . PRO B 1 56 ? 66.863 23.382 0.072 1.00 20.72 56 PRO B CA 1
ATOM 3423 C C . PRO B 1 56 ? 68.013 24.291 0.474 1.00 22.84 56 PRO B C 1
ATOM 3424 O O . PRO B 1 56 ? 68.479 24.183 1.612 1.00 22.17 56 PRO B O 1
ATOM 3428 N N . LYS B 1 57 ? 68.486 25.189 -0.407 1.00 21.66 57 LYS B N 1
ATOM 3429 C CA . LYS B 1 57 ? 69.597 26.061 -0.007 1.00 20.42 57 LYS B CA 1
ATOM 3430 C C . LYS B 1 57 ? 69.170 27.072 1.044 1.00 21.46 57 LYS B C 1
ATOM 3431 O O . LYS B 1 57 ? 69.990 27.449 1.893 1.00 22.09 57 LYS B O 1
ATOM 3437 N N . LEU B 1 58 ? 67.913 27.544 0.988 1.00 19.19 58 LEU B N 1
ATOM 3438 C CA . LEU B 1 58 ? 67.409 28.481 1.985 1.00 19.25 58 LEU B CA 1
ATOM 3439 C C . LEU B 1 58 ? 67.127 27.755 3.290 1.00 18.86 58 LEU B C 1
ATOM 3440 O O . LEU B 1 58 ? 67.397 28.276 4.385 1.00 19.95 58 LEU B O 1
ATOM 3445 N N . VAL B 1 59 ? 66.600 26.535 3.197 1.00 18.70 59 VAL B N 1
ATOM 3446 C CA . VAL B 1 59 ? 66.407 25.723 4.401 1.00 19.34 59 VAL B CA 1
ATOM 3447 C C . VAL B 1 59 ? 67.733 25.481 5.103 1.00 20.44 59 VAL B C 1
ATOM 3448 O O . VAL B 1 59 ? 67.847 25.608 6.335 1.00 21.10 59 VAL B O 1
ATOM 3452 N N . ALA B 1 60 ? 68.765 25.130 4.338 1.00 19.77 60 ALA B N 1
ATOM 3453 C CA . ALA B 1 60 ? 70.064 24.871 4.948 1.00 19.37 60 ALA B CA 1
ATOM 3454 C C . ALA B 1 60 ? 70.643 26.139 5.564 1.00 26.07 60 ALA B C 1
ATOM 3455 O O . ALA B 1 60 ? 71.294 26.088 6.611 1.00 23.92 60 ALA B O 1
ATOM 3457 N N . ALA B 1 61 ? 70.402 27.288 4.936 1.00 21.74 61 ALA B N 1
ATOM 3458 C CA . ALA B 1 61 ? 70.920 28.543 5.480 1.00 22.41 61 ALA B CA 1
ATOM 3459 C C . ALA B 1 61 ? 70.278 28.924 6.805 1.00 24.48 61 ALA B C 1
ATOM 3460 O O . ALA B 1 61 ? 70.946 29.544 7.643 1.00 20.74 61 ALA B O 1
ATOM 3462 N N . PHE B 1 62 ? 68.996 28.592 7.016 1.00 20.89 62 PHE B N 1
ATOM 3463 C CA . PHE B 1 62 ? 68.396 28.806 8.343 1.00 22.88 62 PHE B CA 1
ATOM 3464 C C . PHE B 1 62 ? 69.155 28.049 9.417 1.00 22.99 62 PHE B C 1
ATOM 3465 O O . PHE B 1 62 ? 69.407 28.583 10.503 1.00 20.75 62 PHE B O 1
ATOM 3473 N N . ALA B 1 63 ? 69.469 26.768 9.164 1.00 22.24 63 ALA B N 1
ATOM 3474 C CA . ALA B 1 63 ? 70.192 25.994 10.154 1.00 19.70 63 ALA B CA 1
ATOM 3475 C C . ALA B 1 63 ? 71.565 26.592 10.391 1.00 23.08 63 ALA B C 1
ATOM 3476 O O . ALA B 1 63 ? 71.970 26.814 11.539 1.00 21.49 63 ALA B O 1
ATOM 3478 N N . GLU B 1 64 ? 72.297 26.868 9.304 1.00 21.74 64 GLU B N 1
ATOM 3479 C CA . GLU B 1 64 ? 73.658 27.368 9.428 1.00 20.63 64 GLU B CA 1
ATOM 3480 C C . GLU B 1 64 ? 73.671 28.741 10.078 1.00 19.57 64 GLU B C 1
ATOM 3481 O O . GLU B 1 64 ? 74.545 29.033 10.901 1.00 20.49 64 GLU B O 1
ATOM 3487 N N . GLY B 1 65 ? 72.705 29.587 9.720 1.00 20.05 65 GLY B N 1
ATOM 3488 C CA . GLY B 1 65 ? 72.655 30.938 10.269 1.00 17.17 65 GLY B CA 1
ATOM 3489 C C . GLY B 1 65 ? 72.382 30.932 11.757 1.00 18.39 65 GLY B C 1
ATOM 3490 O O . GLY B 1 65 ? 72.986 31.695 12.511 1.00 18.29 65 GLY B O 1
ATOM 3491 N N . ALA B 1 66 ? 71.481 30.065 12.201 1.00 17.32 66 ALA B N 1
ATOM 3492 C CA . ALA B 1 66 ? 71.198 30.000 13.633 1.00 17.49 66 ALA B CA 1
ATOM 3493 C C . ALA B 1 66 ? 72.391 29.443 14.398 1.00 21.40 66 ALA B C 1
ATOM 3494 O O . ALA B 1 66 ? 72.697 29.896 15.517 1.00 20.61 66 ALA B O 1
ATOM 3496 N N . GLN B 1 67 ? 73.089 28.459 13.818 1.00 19.88 67 GLN B N 1
ATOM 3497 C CA A GLN B 1 67 ? 74.283 27.926 14.458 0.49 23.16 67 GLN B CA 1
ATOM 3498 C CA B GLN B 1 67 ? 74.263 27.943 14.504 0.51 23.46 67 GLN B CA 1
ATOM 3499 C C . GLN B 1 67 ? 75.350 29.000 14.605 1.00 23.76 67 GLN B C 1
ATOM 3500 O O . GLN B 1 67 ? 76.068 29.040 15.598 1.00 26.55 67 GLN B O 1
ATOM 3511 N N . ARG B 1 68 ? 75.467 29.878 13.609 1.00 21.94 68 ARG B N 1
ATOM 3512 C CA . ARG B 1 68 ? 76.555 30.851 13.619 1.00 24.15 68 ARG B CA 1
ATOM 3513 C C . ARG B 1 68 ? 76.227 32.057 14.474 1.00 24.13 68 ARG B C 1
ATOM 3514 O O . ARG B 1 68 ? 77.104 32.594 15.164 1.00 24.40 68 ARG B O 1
ATOM 3522 N N A TYR B 1 69 ? 74.968 32.495 14.469 0.65 20.08 69 TYR B N 1
ATOM 3523 N N B TYR B 1 69 ? 74.967 32.480 14.438 0.35 20.42 69 TYR B N 1
ATOM 3524 C CA A TYR B 1 69 ? 74.620 33.777 15.056 0.65 18.84 69 TYR B CA 1
ATOM 3525 C CA B TYR B 1 69 ? 74.556 33.766 14.951 0.35 19.97 69 TYR B CA 1
ATOM 3526 C C A TYR B 1 69 ? 73.530 33.685 16.107 0.65 22.16 69 TYR B C 1
ATOM 3527 C C B TYR B 1 69 ? 73.582 33.680 16.116 0.35 21.70 69 TYR B C 1
ATOM 3528 O O A TYR B 1 69 ? 73.050 34.724 16.567 0.65 22.28 69 TYR B O 1
ATOM 3529 O O B TYR B 1 69 ? 73.242 34.724 16.680 0.35 22.20 69 TYR B O 1
ATOM 3546 N N . GLY B 1 70 ? 73.116 32.487 16.483 1.00 20.40 70 GLY B N 1
ATOM 3547 C CA . GLY B 1 70 ? 72.089 32.356 17.504 1.00 19.77 70 GLY B CA 1
ATOM 3548 C C . GLY B 1 70 ? 70.692 32.508 16.925 1.00 17.92 70 GLY B C 1
ATOM 3549 O O . GLY B 1 70 ? 70.473 32.559 15.714 1.00 19.92 70 GLY B O 1
ATOM 3550 N N . SER B 1 71 ? 69.721 32.573 17.841 1.00 16.70 71 SER B N 1
ATOM 3551 C CA . SER B 1 71 ? 68.303 32.653 17.512 1.00 16.26 71 SER B CA 1
ATOM 3552 C C . SER B 1 71 ? 67.815 34.092 17.418 1.00 18.71 71 SER B C 1
ATOM 3553 O O . SER B 1 71 ? 67.373 34.535 16.369 1.00 19.51 71 SER B O 1
ATOM 3556 N N . GLY B 1 72 ? 67.917 34.860 18.484 1.00 19.26 72 GLY B N 1
ATOM 3557 C CA . GLY B 1 72 ? 67.363 36.196 18.472 1.00 15.69 72 GLY B CA 1
ATOM 3558 C C . GLY B 1 72 ? 68.448 37.246 18.334 1.00 14.29 72 GLY B C 1
ATOM 3559 O O . GLY B 1 72 ? 69.592 37.025 18.721 1.00 17.66 72 GLY B O 1
ATOM 3560 N N . SER B 1 73 ? 68.084 38.382 17.716 1.00 14.22 73 SER B N 1
ATOM 3561 C CA . SER B 1 73 ? 69.040 39.490 17.630 1.00 13.67 73 SER B CA 1
ATOM 3562 C C . SER B 1 73 ? 69.247 40.159 18.979 1.00 16.95 73 SER B C 1
ATOM 3563 O O . SER B 1 73 ? 70.307 40.751 19.227 1.00 20.98 73 SER B O 1
ATOM 3566 N N . GLY B 1 74 ? 68.238 40.111 19.819 1.00 15.98 74 GLY B N 1
ATOM 3567 C CA . GLY B 1 74 ? 68.294 40.714 21.138 1.00 18.64 74 GLY B CA 1
ATOM 3568 C C . GLY B 1 74 ? 67.941 42.194 21.196 1.00 21.47 74 GLY B C 1
ATOM 3569 O O . GLY B 1 74 ? 67.898 42.759 22.300 1.00 24.07 74 GLY B O 1
ATOM 3570 N N . GLY B 1 75 ? 67.706 42.864 20.074 1.00 16.18 75 GLY B N 1
ATOM 3571 C CA . GLY B 1 75 ? 67.267 44.242 20.184 1.00 15.96 75 GLY B CA 1
ATOM 3572 C C . GLY B 1 75 ? 67.288 45.006 18.868 1.00 15.97 75 GLY B C 1
ATOM 3573 O O . GLY B 1 75 ? 67.494 44.450 17.799 1.00 15.19 75 GLY B O 1
ATOM 3574 N N . SER B 1 76 ? 67.076 46.312 18.989 1.00 13.23 76 SER B N 1
ATOM 3575 C CA . SER B 1 76 ? 67.105 47.223 17.842 1.00 12.26 76 SER B CA 1
ATOM 3576 C C . SER B 1 76 ? 68.458 47.162 17.118 1.00 12.27 76 SER B C 1
ATOM 3577 O O . SER B 1 76 ? 69.513 46.953 17.728 1.00 14.67 76 SER B O 1
ATOM 3580 N N . HIS B 1 77 ? 68.430 47.424 15.812 1.00 13.16 77 HIS B N 1
ATOM 3581 C CA . HIS B 1 77 ? 69.684 47.617 15.064 1.00 13.27 77 HIS B CA 1
ATOM 3582 C C . HIS B 1 77 ? 70.506 48.766 15.620 1.00 15.78 77 HIS B C 1
ATOM 3583 O O . HIS B 1 77 ? 71.729 48.800 15.422 1.00 16.45 77 HIS B O 1
ATOM 3590 N N . LEU B 1 78 ? 69.881 49.701 16.337 1.00 15.34 78 LEU B N 1
ATOM 3591 C CA A LEU B 1 78 ? 70.624 50.807 16.923 0.28 15.97 78 LEU B CA 1
ATOM 3592 C CA B LEU B 1 78 ? 70.589 50.831 16.940 0.72 15.06 78 LEU B CA 1
ATOM 3593 C C . LEU B 1 78 ? 70.952 50.579 18.394 1.00 20.47 78 LEU B C 1
ATOM 3594 O O . LEU B 1 78 ? 71.534 51.470 19.033 1.00 21.90 78 LEU B O 1
ATOM 3603 N N A LEU B 1 79 ? 70.676 49.382 18.934 0.63 16.44 79 LEU B N 1
ATOM 3604 N N B LEU B 1 79 ? 70.586 49.427 18.937 0.37 17.28 79 LEU B N 1
ATOM 3605 C CA A LEU B 1 79 ? 70.876 49.116 20.371 0.63 16.91 79 LEU B CA 1
ATOM 3606 C CA B LEU B 1 79 ? 71.081 49.030 20.242 0.37 18.20 79 LEU B CA 1
ATOM 3607 C C A LEU B 1 79 ? 71.205 47.640 20.639 0.63 19.39 79 LEU B C 1
ATOM 3608 C C B LEU B 1 79 ? 71.867 47.745 20.026 0.37 18.37 79 LEU B C 1
ATOM 3609 O O A LEU B 1 79 ? 70.647 47.002 21.532 0.63 21.15 79 LEU B O 1
ATOM 3610 O O B LEU B 1 79 ? 72.718 47.676 19.131 0.37 16.08 79 LEU B O 1
ATOM 3619 N N A GLY B 1 80 ? 72.120 47.069 19.867 0.63 18.46 80 GLY B N 1
ATOM 3620 N N B GLY B 1 80 ? 71.560 46.710 20.789 0.37 15.12 80 GLY B N 1
ATOM 3621 C CA A GLY B 1 80 ? 72.726 45.794 20.210 0.63 19.77 80 GLY B CA 1
ATOM 3622 C CA B GLY B 1 80 ? 72.316 45.490 20.659 0.37 16.38 80 GLY B CA 1
ATOM 3623 C C A GLY B 1 80 ? 72.284 44.622 19.368 0.63 19.25 80 GLY B C 1
ATOM 3624 C C B GLY B 1 80 ? 71.716 44.439 19.749 0.37 17.24 80 GLY B C 1
ATOM 3625 O O A GLY B 1 80 ? 72.881 43.542 19.479 0.63 19.01 80 GLY B O 1
ATOM 3626 O O B GLY B 1 80 ? 71.689 43.270 20.148 0.37 23.37 80 GLY B O 1
ATOM 3627 N N . GLY B 1 81 ? 71.255 44.800 18.540 1.00 15.60 81 GLY B N 1
ATOM 3628 C CA . GLY B 1 81 ? 70.700 43.763 17.688 1.00 16.07 81 GLY B CA 1
ATOM 3629 C C . GLY B 1 81 ? 71.263 43.684 16.288 1.00 18.33 81 GLY B C 1
ATOM 3630 O O . GLY B 1 81 ? 70.840 42.814 15.524 1.00 17.95 81 GLY B O 1
ATOM 3631 N N . HIS B 1 82 ? 72.185 44.572 15.918 1.00 16.66 82 HIS B N 1
ATOM 3632 C CA . HIS B 1 82 ? 72.686 44.594 14.549 1.00 14.47 82 HIS B CA 1
ATOM 3633 C C . HIS B 1 82 ? 73.790 43.556 14.414 1.00 17.36 82 HIS B C 1
ATOM 3634 O O . HIS B 1 82 ? 74.841 43.670 15.054 1.00 20.43 82 HIS B O 1
ATOM 3641 N N . SER B 1 83 ? 73.542 42.529 13.594 1.00 16.00 83 SER B N 1
ATOM 3642 C CA . SER B 1 83 ? 74.454 41.407 13.416 1.00 16.70 83 SER B CA 1
ATOM 3643 C C . SER B 1 83 ? 75.289 41.576 12.153 1.00 18.28 83 SER B C 1
ATOM 3644 O O . SER B 1 83 ? 74.871 42.231 11.196 1.00 17.48 83 SER B O 1
ATOM 3647 N N . ARG B 1 84 ? 76.462 40.937 12.148 1.00 18.02 84 ARG B N 1
ATOM 3648 C CA . ARG B 1 84 ? 77.217 40.783 10.913 1.00 16.37 84 ARG B CA 1
ATOM 3649 C C . ARG B 1 84 ? 76.342 40.225 9.794 1.00 17.52 84 ARG B C 1
ATOM 3650 O O . ARG B 1 84 ? 76.533 40.585 8.626 1.00 17.61 84 ARG B O 1
ATOM 3658 N N . ALA B 1 85 ? 75.382 39.352 10.122 1.00 17.73 85 ALA B N 1
ATOM 3659 C CA . ALA B 1 85 ? 74.517 38.821 9.071 1.00 16.19 85 ALA B CA 1
ATOM 3660 C C . ALA B 1 85 ? 73.710 39.934 8.409 1.00 14.87 85 ALA B C 1
ATOM 3661 O O . ALA B 1 85 ? 73.467 39.902 7.192 1.00 17.08 85 ALA B O 1
ATOM 3663 N N . HIS B 1 86 ? 73.232 40.900 9.204 1.00 14.88 86 HIS B N 1
ATOM 3664 C CA . HIS B 1 86 ? 72.494 42.026 8.637 1.00 16.70 86 HIS B CA 1
ATOM 3665 C C . HIS B 1 86 ? 73.424 42.919 7.832 1.00 17.00 86 HIS B C 1
ATOM 3666 O O . HIS B 1 86 ? 73.058 43.393 6.749 1.00 16.28 86 HIS B O 1
ATOM 3673 N N . ALA B 1 87 ? 74.631 43.179 8.355 1.00 15.56 87 ALA B N 1
ATOM 3674 C CA . ALA B 1 87 ? 75.549 44.071 7.656 1.00 16.61 87 ALA B CA 1
ATOM 3675 C C . ALA B 1 87 ? 75.954 43.487 6.303 1.00 16.88 87 ALA B C 1
ATOM 3676 O O . ALA B 1 87 ? 76.001 44.198 5.292 1.00 18.14 87 ALA B O 1
ATOM 3678 N N . LYS B 1 88 ? 76.280 42.192 6.279 1.00 18.91 88 LYS B N 1
ATOM 3679 C CA A LYS B 1 88 ? 76.624 41.541 5.016 0.59 17.21 88 LYS B CA 1
ATOM 3680 C CA B LYS B 1 88 ? 76.619 41.527 5.025 0.41 17.70 88 LYS B CA 1
ATOM 3681 C C . LYS B 1 88 ? 75.468 41.606 4.027 1.00 16.02 88 LYS B C 1
ATOM 3682 O O . LYS B 1 88 ? 75.677 41.877 2.830 1.00 16.83 88 LYS B O 1
ATOM 3693 N N . LEU B 1 89 ? 74.248 41.365 4.494 1.00 14.79 89 LEU B N 1
ATOM 3694 C CA . LEU B 1 89 ? 73.091 41.373 3.605 1.00 16.66 89 LEU B CA 1
ATOM 3695 C C . LEU B 1 89 ? 72.869 42.760 3.024 1.00 16.87 89 LEU B C 1
ATOM 3696 O O . LEU B 1 89 ? 72.598 42.900 1.816 1.00 15.47 89 LEU B O 1
ATOM 3701 N N . GLU B 1 90 ? 73.039 43.803 3.854 1.00 15.88 90 GLU B N 1
ATOM 3702 C CA . GLU B 1 90 ? 72.905 45.176 3.351 1.00 17.87 90 GLU B CA 1
ATOM 3703 C C . GLU B 1 90 ? 73.923 45.485 2.257 1.00 19.69 90 GLU B C 1
ATOM 3704 O O . GLU B 1 90 ? 73.581 46.136 1.254 1.00 18.20 90 GLU B O 1
ATOM 3710 N N A ASP B 1 91 ? 75.183 45.063 2.434 0.60 15.95 91 ASP B N 1
ATOM 3711 N N B ASP B 1 91 ? 75.161 45.015 2.413 0.40 16.37 91 ASP B N 1
ATOM 3712 C CA A ASP B 1 91 ? 76.166 45.215 1.361 0.60 14.99 91 ASP B CA 1
ATOM 3713 C CA B ASP B 1 91 ? 76.154 45.230 1.366 0.40 16.99 91 ASP B CA 1
ATOM 3714 C C A ASP B 1 91 ? 75.692 44.517 0.093 0.60 16.07 91 ASP B C 1
ATOM 3715 C C B ASP B 1 91 ? 75.789 44.476 0.093 0.40 16.33 91 ASP B C 1
ATOM 3716 O O A ASP B 1 91 ? 75.775 45.074 -1.014 0.60 18.66 91 ASP B O 1
ATOM 3717 O O B ASP B 1 91 ? 76.041 44.965 -1.019 0.40 18.03 91 ASP B O 1
ATOM 3726 N N . GLU B 1 92 ? 75.198 43.284 0.239 1.00 17.60 92 GLU B N 1
ATOM 3727 C CA . GLU B 1 92 ? 74.838 42.475 -0.924 1.00 16.55 92 GLU B CA 1
ATOM 3728 C C . GLU B 1 92 ? 73.679 43.101 -1.674 1.00 16.14 92 GLU B C 1
ATOM 3729 O O . GLU B 1 92 ? 73.714 43.178 -2.917 1.00 17.03 92 GLU B O 1
ATOM 3735 N N . LEU B 1 93 ? 72.693 43.617 -0.932 1.00 15.91 93 LEU B N 1
ATOM 3736 C CA . LEU B 1 93 ? 71.523 44.263 -1.539 1.00 15.75 93 LEU B CA 1
ATOM 3737 C C . LEU B 1 93 ? 71.916 45.536 -2.267 1.00 18.73 93 LEU B C 1
ATOM 3738 O O . LEU B 1 93 ? 71.440 45.794 -3.385 1.00 17.01 93 LEU B O 1
ATOM 3743 N N . ALA B 1 94 ? 72.791 46.346 -1.669 1.00 15.72 94 ALA B N 1
ATOM 3744 C CA . ALA B 1 94 ? 73.233 47.557 -2.355 1.00 17.84 94 ALA B CA 1
ATOM 3745 C C . ALA B 1 94 ? 73.956 47.228 -3.659 1.00 20.72 94 ALA B C 1
ATOM 3746 O O . ALA B 1 94 ? 73.754 47.899 -4.678 1.00 19.57 94 ALA B O 1
ATOM 3748 N N . GLY B 1 95 ? 74.808 46.199 -3.650 1.00 17.35 95 GLY B N 1
ATOM 3749 C CA . GLY B 1 95 ? 75.529 45.847 -4.860 1.00 17.81 95 GLY B CA 1
ATOM 3750 C C . GLY B 1 95 ? 74.631 45.240 -5.920 1.00 19.25 95 GLY B C 1
ATOM 3751 O O . GLY B 1 95 ? 74.874 45.425 -7.120 1.00 23.57 95 GLY B O 1
ATOM 3752 N N . PHE B 1 96 ? 73.586 44.529 -5.504 1.00 18.29 96 PHE B N 1
ATOM 3753 C CA . PHE B 1 96 ? 72.723 43.813 -6.453 1.00 16.63 96 PHE B CA 1
ATOM 3754 C C . PHE B 1 96 ? 71.684 44.739 -7.058 1.00 18.66 96 PHE B C 1
ATOM 3755 O O . PHE B 1 96 ? 71.504 44.774 -8.290 1.00 18.58 96 PHE B O 1
ATOM 3763 N N . ALA B 1 97 ? 71.014 45.525 -6.221 1.00 16.71 97 ALA B N 1
ATOM 3764 C CA . ALA B 1 97 ? 69.872 46.316 -6.653 1.00 16.52 97 ALA B CA 1
ATOM 3765 C C . ALA B 1 97 ? 70.144 47.808 -6.712 1.00 19.27 97 ALA B C 1
ATOM 3766 O O . ALA B 1 97 ? 69.225 48.566 -7.041 1.00 18.52 97 ALA B O 1
ATOM 3768 N N . GLY B 1 98 ? 71.355 48.258 -6.372 1.00 18.11 98 GLY B N 1
ATOM 3769 C CA . GLY B 1 98 ? 71.597 49.682 -6.285 1.00 18.40 98 GLY B CA 1
ATOM 3770 C C . GLY B 1 98 ? 72.151 50.352 -7.526 1.00 16.59 98 GLY B C 1
ATOM 3771 O O . GLY B 1 98 ? 72.682 51.464 -7.439 1.00 19.00 98 GLY B O 1
ATOM 3772 N N . GLY B 1 99 ? 72.065 49.691 -8.687 1.00 17.80 99 GLY B N 1
ATOM 3773 C CA . GLY B 1 99 ? 72.669 50.231 -9.901 1.00 18.66 99 GLY B CA 1
ATOM 3774 C C . GLY B 1 99 ? 72.128 51.583 -10.326 1.00 20.03 99 GLY B C 1
ATOM 3775 O O . GLY B 1 99 ? 72.801 52.293 -11.095 1.00 22.60 99 GLY B O 1
ATOM 3776 N N . PHE B 1 100 ? 70.918 51.930 -9.883 1.00 15.60 100 PHE B N 1
ATOM 3777 C CA . PHE B 1 100 ? 70.313 53.210 -10.233 1.00 18.32 100 PHE B CA 1
ATOM 3778 C C . PHE B 1 100 ? 70.981 54.380 -9.523 1.00 19.40 100 PHE B C 1
ATOM 3779 O O . PHE B 1 100 ? 70.723 55.529 -9.892 1.00 18.88 100 PHE B O 1
ATOM 3787 N N . SER B 1 101 ? 71.804 54.105 -8.508 1.00 15.79 101 SER B N 1
ATOM 3788 C CA . SER B 1 101 ? 72.397 55.121 -7.652 1.00 15.94 101 SER B CA 1
ATOM 3789 C C . SER B 1 101 ? 73.897 55.207 -7.908 1.00 20.60 101 SER B C 1
ATOM 3790 O O . SER B 1 101 ? 74.551 54.187 -8.149 1.00 21.73 101 SER B O 1
ATOM 3793 N N . ASP B 1 102 ? 74.454 56.430 -7.815 1.00 20.16 102 ASP B N 1
ATOM 3794 C CA . ASP B 1 102 ? 75.904 56.619 -7.840 1.00 20.50 102 ASP B CA 1
ATOM 3795 C C . ASP B 1 102 ? 76.584 56.362 -6.493 1.00 21.56 102 ASP B C 1
ATOM 3796 O O . ASP B 1 102 ? 77.824 56.362 -6.431 1.00 25.86 102 ASP B O 1
ATOM 3801 N N . ALA B 1 103 ? 75.820 56.199 -5.423 1.00 22.19 103 ALA B N 1
ATOM 3802 C CA . ALA B 1 103 ? 76.370 55.935 -4.095 1.00 24.51 103 ALA B CA 1
ATOM 3803 C C . ALA B 1 103 ? 75.385 55.094 -3.299 1.00 21.00 103 ALA B C 1
ATOM 3804 O O . ALA B 1 103 ? 74.889 55.529 -2.243 1.00 21.41 103 ALA B O 1
ATOM 3806 N N . PRO B 1 104 ? 75.070 53.889 -3.767 1.00 19.16 104 PRO B N 1
ATOM 3807 C CA . PRO B 1 104 ? 73.992 53.124 -3.134 1.00 17.23 104 PRO B CA 1
ATOM 3808 C C . PRO B 1 104 ? 74.365 52.605 -1.752 1.00 17.39 104 PRO B C 1
ATOM 3809 O O . PRO B 1 104 ? 75.510 52.222 -1.492 1.00 20.44 104 PRO B O 1
ATOM 3813 N N A ARG B 1 105 ? 73.392 52.648 -0.851 0.68 18.39 105 ARG B N 1
ATOM 3814 N N B ARG B 1 105 ? 73.369 52.605 -0.872 0.32 17.78 105 ARG B N 1
ATOM 3815 C CA A ARG B 1 105 ? 73.424 51.884 0.392 0.68 15.23 105 ARG B CA 1
ATOM 3816 C CA B ARG B 1 105 ? 73.415 51.917 0.410 0.32 16.27 105 ARG B CA 1
ATOM 3817 C C A ARG B 1 105 ? 72.082 51.192 0.542 0.68 17.51 105 ARG B C 1
ATOM 3818 C C B ARG B 1 105 ? 72.069 51.241 0.605 0.32 16.99 105 ARG B C 1
ATOM 3819 O O A ARG B 1 105 ? 71.085 51.578 -0.078 0.68 16.85 105 ARG B O 1
ATOM 3820 O O B ARG B 1 105 ? 71.058 51.682 0.052 0.32 16.24 105 ARG B O 1
ATOM 3835 N N . ALA B 1 106 ? 72.052 50.164 1.388 1.00 18.59 106 ALA B N 1
ATOM 3836 C CA . ALA B 1 106 ? 70.810 49.449 1.634 1.00 14.77 106 ALA B CA 1
ATOM 3837 C C . ALA B 1 106 ? 70.581 49.345 3.132 1.00 14.32 106 ALA B C 1
ATOM 3838 O O . ALA B 1 106 ? 71.527 49.325 3.938 1.00 17.13 106 ALA B O 1
ATOM 3840 N N . LEU B 1 107 ? 69.298 49.268 3.489 1.00 14.19 107 LEU B N 1
ATOM 3841 C CA . LEU B 1 107 ? 68.885 49.227 4.882 1.00 12.90 107 LEU B CA 1
ATOM 3842 C C . LEU B 1 107 ? 67.858 48.118 5.036 1.00 12.96 107 LEU B C 1
ATOM 3843 O O . LEU B 1 107 ? 66.808 48.157 4.398 1.00 15.27 107 LEU B O 1
ATOM 3848 N N . TYR B 1 108 ? 68.156 47.137 5.897 1.00 14.48 108 TYR B N 1
ATOM 3849 C CA . TYR B 1 108 ? 67.318 45.953 6.036 1.00 15.20 108 TYR B CA 1
ATOM 3850 C C . TYR B 1 108 ? 66.301 46.129 7.172 1.00 16.48 108 TYR B C 1
ATOM 3851 O O . TYR B 1 108 ? 66.666 46.520 8.291 1.00 17.50 108 TYR B O 1
ATOM 3860 N N . PHE B 1 109 ? 65.030 45.836 6.872 1.00 12.33 109 PHE B N 1
ATOM 3861 C CA . PHE B 1 109 ? 63.887 45.920 7.782 1.00 12.74 109 PHE B CA 1
ATOM 3862 C C . PHE B 1 109 ? 63.292 44.537 7.995 1.00 15.82 109 PHE B C 1
ATOM 3863 O O . PHE B 1 109 ? 63.470 43.638 7.168 1.00 17.96 109 PHE B O 1
ATOM 3871 N N . SER B 1 110 ? 62.564 44.361 9.111 1.00 13.08 110 SER B N 1
ATOM 3872 C CA . SER B 1 110 ? 62.031 43.036 9.363 1.00 15.28 110 SER B CA 1
ATOM 3873 C C . SER B 1 110 ? 60.812 42.731 8.489 1.00 17.03 110 SER B C 1
ATOM 3874 O O . SER B 1 110 ? 60.512 41.541 8.275 1.00 19.27 110 SER B O 1
ATOM 3877 N N . THR B 1 111 ? 60.130 43.748 7.988 1.00 14.84 111 THR B N 1
ATOM 3878 C CA A THR B 1 111 ? 59.087 43.489 7.017 0.34 16.84 111 THR B CA 1
ATOM 3879 C CA B THR B 1 111 ? 58.940 43.588 7.137 0.66 16.40 111 THR B CA 1
ATOM 3880 C C . THR B 1 111 ? 58.916 44.704 6.114 1.00 16.67 111 THR B C 1
ATOM 3881 O O . THR B 1 111 ? 59.337 45.819 6.412 1.00 15.15 111 THR B O 1
ATOM 3888 N N . GLY B 1 112 ? 58.357 44.432 4.926 1.00 14.68 112 GLY B N 1
ATOM 3889 C CA . GLY B 1 112 ? 58.124 45.516 3.985 1.00 15.03 112 GLY B CA 1
ATOM 3890 C C . GLY B 1 112 ? 57.156 46.559 4.496 1.00 15.42 112 GLY B C 1
ATOM 3891 O O . GLY B 1 112 ? 57.302 47.741 4.181 1.00 14.20 112 GLY B O 1
ATOM 3892 N N . TYR B 1 113 ? 56.152 46.138 5.281 1.00 14.66 113 TYR B N 1
ATOM 3893 C CA . TYR B 1 113 ? 55.228 47.101 5.868 1.00 16.82 113 TYR B CA 1
ATOM 3894 C C . TYR B 1 113 ? 56.007 48.181 6.578 1.00 17.71 113 TYR B C 1
ATOM 3895 O O . TYR B 1 113 ? 55.782 49.372 6.354 1.00 16.91 113 TYR B O 1
ATOM 3904 N N . MET B 1 114 ? 56.990 47.758 7.388 1.00 16.38 114 MET B N 1
ATOM 3905 C CA A MET B 1 114 ? 57.706 48.760 8.154 0.50 17.87 114 MET B CA 1
ATOM 3906 C CA B MET B 1 114 ? 57.806 48.669 8.195 0.50 16.36 114 MET B CA 1
ATOM 3907 C C . MET B 1 114 ? 58.744 49.502 7.331 1.00 17.05 114 MET B C 1
ATOM 3908 O O . MET B 1 114 ? 59.022 50.661 7.636 1.00 16.25 114 MET B O 1
ATOM 3917 N N . ALA B 1 115 ? 59.321 48.892 6.291 1.00 13.08 115 ALA B N 1
ATOM 3918 C CA . ALA B 1 115 ? 60.185 49.664 5.408 1.00 13.28 115 ALA B CA 1
ATOM 3919 C C . ALA B 1 115 ? 59.426 50.796 4.738 1.00 13.66 115 ALA B C 1
ATOM 3920 O O . ALA B 1 115 ? 59.971 51.891 4.557 1.00 14.69 115 ALA B O 1
ATOM 3922 N N . ASN B 1 116 ? 58.179 50.531 4.323 1.00 14.57 116 ASN B N 1
ATOM 3923 C CA . ASN B 1 116 ? 57.395 51.568 3.657 1.00 16.83 116 ASN B CA 1
ATOM 3924 C C . ASN B 1 116 ? 57.077 52.701 4.622 1.00 18.42 116 ASN B C 1
ATOM 3925 O O . ASN B 1 116 ? 57.148 53.876 4.243 1.00 17.02 116 ASN B O 1
ATOM 3930 N N . LEU B 1 117 ? 56.697 52.365 5.857 1.00 14.75 117 LEU B N 1
ATOM 3931 C CA . LEU B 1 117 ? 56.431 53.414 6.828 1.00 13.03 117 LEU B CA 1
ATOM 3932 C C . LEU B 1 117 ? 57.657 54.296 6.961 1.00 17.32 117 LEU B C 1
ATOM 3933 O O . LEU B 1 117 ? 57.544 55.519 7.057 1.00 19.19 117 LEU B O 1
ATOM 3938 N N . ALA B 1 118 ? 58.843 53.678 6.982 1.00 16.04 118 ALA B N 1
ATOM 3939 C CA . ALA B 1 118 ? 60.083 54.420 7.189 1.00 15.80 118 ALA B CA 1
ATOM 3940 C C . ALA B 1 118 ? 60.389 55.338 6.022 1.00 19.54 118 ALA B C 1
ATOM 3941 O O . ALA B 1 118 ? 60.738 56.513 6.223 1.00 19.23 118 ALA B O 1
ATOM 3943 N N . ALA B 1 119 ? 60.305 54.810 4.804 1.00 16.77 119 ALA B N 1
ATOM 3944 C CA . ALA B 1 119 ? 60.674 55.622 3.645 1.00 19.12 119 ALA B CA 1
ATOM 3945 C C . ALA B 1 119 ? 59.753 56.830 3.526 1.00 20.86 119 ALA B C 1
ATOM 3946 O O . ALA B 1 119 ? 60.207 57.957 3.309 1.00 21.55 119 ALA B O 1
ATOM 3948 N N . VAL B 1 120 ? 58.456 56.624 3.751 1.00 17.65 120 VAL B N 1
ATOM 3949 C CA . VAL B 1 120 ? 57.513 57.722 3.593 1.00 15.82 120 VAL B CA 1
ATOM 3950 C C . VAL B 1 120 ? 57.634 58.717 4.741 1.00 17.05 120 VAL B C 1
ATOM 3951 O O . VAL B 1 120 ? 57.716 59.936 4.527 1.00 18.96 120 VAL B O 1
ATOM 3955 N N . THR B 1 121 ? 57.642 58.242 5.988 1.00 15.04 121 THR B N 1
ATOM 3956 C CA . THR B 1 121 ? 57.595 59.210 7.086 1.00 16.42 121 THR B CA 1
ATOM 3957 C C . THR B 1 121 ? 58.901 59.975 7.225 1.00 16.91 121 THR B C 1
ATOM 3958 O O . THR B 1 121 ? 58.885 61.148 7.620 1.00 21.01 121 THR B O 1
ATOM 3962 N N . ALA B 1 122 ? 60.039 59.341 6.931 1.00 19.28 122 ALA B N 1
ATOM 3963 C CA . ALA B 1 122 ? 61.304 60.048 7.128 1.00 17.84 122 ALA B CA 1
ATOM 3964 C C . ALA B 1 122 ? 61.533 61.113 6.060 1.00 18.23 122 ALA B C 1
ATOM 3965 O O . ALA B 1 122 ? 62.240 62.100 6.309 1.00 20.70 122 ALA B O 1
ATOM 3967 N N . LEU B 1 123 ? 60.980 60.931 4.874 1.00 17.18 123 LEU B N 1
ATOM 3968 C CA . LEU B 1 123 ? 61.242 61.883 3.802 1.00 18.56 123 LEU B CA 1
ATOM 3969 C C . LEU B 1 123 ? 60.158 62.940 3.614 1.00 26.67 123 LEU B C 1
ATOM 3970 O O . LEU B 1 123 ? 60.403 63.921 2.901 1.00 25.65 123 LEU B O 1
ATOM 3975 N N . ALA B 1 124 ? 58.968 62.760 4.199 1.00 21.33 124 ALA B N 1
ATOM 3976 C CA . ALA B 1 124 ? 57.842 63.674 3.991 1.00 18.62 124 ALA B CA 1
ATOM 3977 C C . ALA B 1 124 ? 57.331 64.145 5.350 1.00 23.72 124 ALA B C 1
ATOM 3978 O O . ALA B 1 124 ? 56.789 63.348 6.118 1.00 28.50 124 ALA B O 1
ATOM 3980 N N . GLY B 1 125 ? 57.538 65.418 5.670 1.00 28.22 125 GLY B N 1
ATOM 3981 C CA . GLY B 1 125 ? 57.084 65.979 6.924 1.00 31.67 125 GLY B CA 1
ATOM 3982 C C . GLY B 1 125 ? 55.839 66.839 6.770 1.00 30.01 125 GLY B C 1
ATOM 3983 O O . GLY B 1 125 ? 55.162 66.844 5.742 1.00 27.69 125 GLY B O 1
ATOM 3984 N N A LYS B 1 126 ? 55.491 67.508 7.869 0.50 30.47 126 LYS B N 1
ATOM 3985 N N B LYS B 1 126 ? 55.568 67.635 7.813 0.50 29.91 126 LYS B N 1
ATOM 3986 C CA A LYS B 1 126 ? 54.600 68.642 7.764 0.50 30.46 126 LYS B CA 1
ATOM 3987 C CA B LYS B 1 126 ? 54.343 68.427 7.847 0.50 30.46 126 LYS B CA 1
ATOM 3988 C C A LYS B 1 126 ? 55.217 69.620 6.778 0.50 31.23 126 LYS B C 1
ATOM 3989 C C B LYS B 1 126 ? 54.279 69.477 6.744 0.50 28.18 126 LYS B C 1
ATOM 3990 O O A LYS B 1 126 ? 56.437 69.821 6.763 0.50 35.44 126 LYS B O 1
ATOM 3991 O O B LYS B 1 126 ? 53.184 69.933 6.414 0.50 32.29 126 LYS B O 1
ATOM 3994 N N A ASP B 1 127 ? 54.375 70.175 5.920 0.50 31.80 127 ASP B N 1
ATOM 3995 N N B ASP B 1 127 ? 55.429 69.857 6.176 0.50 27.95 127 ASP B N 1
ATOM 3996 C CA A ASP B 1 127 ? 54.706 71.075 4.822 0.50 27.00 127 ASP B CA 1
ATOM 3997 C CA B ASP B 1 127 ? 55.550 70.857 5.120 0.50 29.75 127 ASP B CA 1
ATOM 3998 C C A ASP B 1 127 ? 55.243 70.341 3.580 0.50 26.51 127 ASP B C 1
ATOM 3999 C C B ASP B 1 127 ? 55.208 70.306 3.738 0.50 26.25 127 ASP B C 1
ATOM 4000 O O A ASP B 1 127 ? 55.592 71.027 2.607 0.50 32.33 127 ASP B O 1
ATOM 4001 O O B ASP B 1 127 ? 54.793 71.064 2.853 0.50 24.54 127 ASP B O 1
ATOM 4010 N N . ALA B 1 128 ? 55.337 69.004 3.562 1.00 25.50 128 ALA B N 1
ATOM 4011 C CA . ALA B 1 128 ? 55.494 68.329 2.275 1.00 19.98 128 ALA B CA 1
ATOM 4012 C C . ALA B 1 128 ? 54.141 67.972 1.680 1.00 20.44 128 ALA B C 1
ATOM 4013 O O . ALA B 1 128 ? 53.108 68.010 2.352 1.00 21.16 128 ALA B O 1
ATOM 4015 N N . THR B 1 129 ? 54.142 67.648 0.388 1.00 16.99 129 THR B N 1
ATOM 4016 C CA . THR B 1 129 ? 52.967 67.030 -0.230 1.00 16.98 129 THR B CA 1
ATOM 4017 C C . THR B 1 129 ? 53.390 65.706 -0.839 1.00 19.29 129 THR B C 1
ATOM 4018 O O . THR B 1 129 ? 54.392 65.639 -1.549 1.00 16.74 129 THR B O 1
ATOM 4022 N N . ILE B 1 130 ? 52.629 64.648 -0.546 1.00 14.72 130 ILE B N 1
ATOM 4023 C CA . ILE B 1 130 ? 52.828 63.324 -1.118 1.00 13.74 130 ILE B CA 1
ATOM 4024 C C . ILE B 1 130 ? 51.808 63.124 -2.214 1.00 16.91 130 ILE B C 1
ATOM 4025 O O . ILE B 1 130 ? 50.625 63.424 -2.023 1.00 18.50 130 ILE B O 1
ATOM 4030 N N . PHE B 1 131 ? 52.249 62.587 -3.352 1.00 12.93 131 PHE B N 1
ATOM 4031 C CA . PHE B 1 131 ? 51.358 62.245 -4.454 1.00 13.03 131 PHE B CA 1
ATOM 4032 C C . PHE B 1 131 ? 51.384 60.737 -4.576 1.00 14.03 131 PHE B C 1
ATOM 4033 O O . PHE B 1 131 ? 52.445 60.157 -4.837 1.00 14.35 131 PHE B O 1
ATOM 4041 N N . SER B 1 132 ? 50.226 60.105 -4.421 1.00 12.96 132 SER B N 1
ATOM 4042 C CA A SER B 1 132 ? 50.134 58.654 -4.214 0.71 12.14 132 SER B CA 1
ATOM 4043 C CA B SER B 1 132 ? 50.199 58.656 -4.287 0.29 12.79 132 SER B CA 1
ATOM 4044 C C . SER B 1 132 ? 49.222 58.040 -5.282 1.00 13.03 132 SER B C 1
ATOM 4045 O O . SER B 1 132 ? 48.093 58.502 -5.452 1.00 13.46 132 SER B O 1
ATOM 4050 N N . ASP B 1 133 ? 49.673 56.972 -5.965 1.00 12.58 133 ASP B N 1
ATOM 4051 C CA . ASP B 1 133 ? 48.803 56.276 -6.906 1.00 12.78 133 ASP B CA 1
ATOM 4052 C C . ASP B 1 133 ? 47.577 55.699 -6.184 1.00 14.10 133 ASP B C 1
ATOM 4053 O O . ASP B 1 133 ? 47.699 55.102 -5.110 1.00 13.86 133 ASP B O 1
ATOM 4058 N N . ALA B 1 134 ? 46.394 55.902 -6.778 1.00 13.66 134 ALA B N 1
ATOM 4059 C CA . ALA B 1 134 ? 45.152 55.443 -6.162 1.00 13.97 134 ALA B CA 1
ATOM 4060 C C . ALA B 1 134 ? 45.142 53.964 -5.761 1.00 14.71 134 ALA B C 1
ATOM 4061 O O . ALA B 1 134 ? 44.433 53.596 -4.809 1.00 17.03 134 ALA B O 1
ATOM 4063 N N . LEU B 1 135 ? 45.893 53.110 -6.462 1.00 13.77 135 LEU B N 1
ATOM 4064 C CA . LEU B 1 135 ? 45.855 51.681 -6.186 1.00 12.34 135 LEU B CA 1
ATOM 4065 C C . LEU B 1 135 ? 47.053 51.204 -5.383 1.00 12.11 135 LEU B C 1
ATOM 4066 O O . LEU B 1 135 ? 47.303 49.991 -5.314 1.00 14.32 135 LEU B O 1
ATOM 4071 N N . ASN B 1 136 ? 47.757 52.123 -4.710 1.00 12.95 136 ASN B N 1
ATOM 4072 C CA . ASN B 1 136 ? 48.900 51.731 -3.881 1.00 14.41 136 ASN B CA 1
ATOM 4073 C C . ASN B 1 136 ? 48.513 50.756 -2.774 1.00 16.22 136 ASN B C 1
ATOM 4074 O O . ASN B 1 136 ? 47.399 50.787 -2.233 1.00 16.62 136 ASN B O 1
ATOM 4079 N N . HIS B 1 137 ? 49.496 49.937 -2.394 1.00 14.87 137 HIS B N 1
ATOM 4080 C CA . HIS B 1 137 ? 49.377 48.987 -1.288 1.00 16.37 137 HIS B CA 1
ATOM 4081 C C . HIS B 1 137 ? 48.999 49.679 0.015 1.00 14.05 137 HIS B C 1
ATOM 4082 O O . HIS B 1 137 ? 49.420 50.798 0.292 1.00 16.23 137 HIS B O 1
ATOM 4089 N N . ALA B 1 138 ? 48.301 48.932 0.881 1.00 17.20 138 ALA B N 1
ATOM 4090 C CA . ALA B 1 138 ? 47.876 49.457 2.176 1.00 16.48 138 ALA B CA 1
ATOM 4091 C C . ALA B 1 138 ? 49.021 50.017 3.016 1.00 17.70 138 ALA B C 1
ATOM 4092 O O . ALA B 1 138 ? 48.831 51.010 3.736 1.00 18.85 138 ALA B O 1
ATOM 4094 N N . SER B 1 139 ? 50.190 49.364 3.006 1.00 18.33 139 SER B N 1
ATOM 4095 C CA . SER B 1 139 ? 51.285 49.852 3.841 1.00 19.97 139 SER B CA 1
ATOM 4096 C C . SER B 1 139 ? 51.807 51.193 3.359 1.00 21.61 139 SER B C 1
ATOM 4097 O O . SER B 1 139 ? 52.232 52.018 4.171 1.00 18.41 139 SER B O 1
ATOM 4100 N N . LEU B 1 140 ? 51.821 51.423 2.040 1.00 17.55 140 LEU B N 1
ATOM 4101 C CA . LEU B 1 140 ? 52.188 52.744 1.537 1.00 17.04 140 LEU B CA 1
ATOM 4102 C C . LEU B 1 140 ? 51.175 53.768 1.987 1.00 18.57 140 LEU B C 1
ATOM 4103 O O . LEU B 1 140 ? 51.535 54.858 2.404 1.00 19.47 140 LEU B O 1
ATOM 4108 N N A ILE B 1 141 ? 49.888 53.438 1.904 0.60 18.49 141 ILE B N 1
ATOM 4109 N N B ILE B 1 141 ? 49.889 53.432 1.872 0.40 17.95 141 ILE B N 1
ATOM 4110 C CA A ILE B 1 141 ? 48.872 54.376 2.364 0.60 17.82 141 ILE B CA 1
ATOM 4111 C CA B ILE B 1 141 ? 48.834 54.308 2.367 0.40 18.40 141 ILE B CA 1
ATOM 4112 C C A ILE B 1 141 ? 49.019 54.655 3.861 0.60 21.46 141 ILE B C 1
ATOM 4113 C C B ILE B 1 141 ? 49.063 54.643 3.837 0.40 20.58 141 ILE B C 1
ATOM 4114 O O A ILE B 1 141 ? 48.900 55.807 4.305 0.60 20.19 141 ILE B O 1
ATOM 4115 O O B ILE B 1 141 ? 49.034 55.813 4.234 0.40 20.30 141 ILE B O 1
ATOM 4124 N N . ASP B 1 142 ? 49.284 53.616 4.674 1.00 16.77 142 ASP B N 1
ATOM 4125 C CA . ASP B 1 142 ? 49.522 53.857 6.094 1.00 17.43 142 ASP B CA 1
ATOM 4126 C C . ASP B 1 142 ? 50.732 54.763 6.321 1.00 20.82 142 ASP B C 1
ATOM 4127 O O . ASP B 1 142 ? 50.710 55.630 7.213 1.00 20.94 142 ASP B O 1
ATOM 4132 N N . GLY B 1 143 ? 51.803 54.571 5.538 1.00 19.71 143 GLY B N 1
ATOM 4133 C CA . GLY B 1 143 ? 52.937 55.484 5.639 1.00 19.41 143 GLY B CA 1
ATOM 4134 C C . GLY B 1 143 ? 52.537 56.925 5.373 1.00 18.44 143 GLY B C 1
ATOM 4135 O O . GLY B 1 143 ? 52.941 57.844 6.100 1.00 20.16 143 GLY B O 1
ATOM 4136 N N . THR B 1 144 ? 51.715 57.141 4.351 1.00 17.01 144 THR B N 1
ATOM 4137 C CA . THR B 1 144 ? 51.315 58.524 4.053 1.00 16.99 144 THR B CA 1
ATOM 4138 C C . THR B 1 144 ? 50.449 59.110 5.157 1.00 19.26 144 THR B C 1
ATOM 4139 O O . THR B 1 144 ? 50.560 60.306 5.458 1.00 23.62 144 THR B O 1
ATOM 4143 N N . ARG B 1 145 ? 49.623 58.294 5.835 1.00 19.89 145 ARG B N 1
ATOM 4144 C CA A ARG B 1 145 ? 48.845 58.807 6.966 0.54 23.99 145 ARG B CA 1
ATOM 4145 C CA B ARG B 1 145 ? 48.849 58.823 6.952 0.46 23.93 145 ARG B CA 1
ATOM 4146 C C . ARG B 1 145 ? 49.738 59.137 8.151 1.00 24.98 145 ARG B C 1
ATOM 4147 O O . ARG B 1 145 ? 49.536 60.158 8.825 1.00 25.99 145 ARG B O 1
ATOM 4162 N N . LEU B 1 146 ? 50.736 58.279 8.434 1.00 18.76 146 LEU B N 1
ATOM 4163 C CA . LEU B 1 146 ? 51.620 58.547 9.551 1.00 18.20 146 LEU B CA 1
ATOM 4164 C C . LEU B 1 146 ? 52.479 59.775 9.326 1.00 19.88 146 LEU B C 1
ATOM 4165 O O . LEU B 1 146 ? 52.855 60.430 10.299 1.00 26.46 146 LEU B O 1
ATOM 4170 N N A SER B 1 147 ? 52.725 60.142 8.061 0.45 20.16 147 SER B N 1
ATOM 4171 N N B SER B 1 147 ? 52.868 60.042 8.080 0.55 20.64 147 SER B N 1
ATOM 4172 C CA A SER B 1 147 ? 53.699 61.178 7.725 0.45 20.74 147 SER B CA 1
ATOM 4173 C CA B SER B 1 147 ? 53.594 61.268 7.798 0.55 20.98 147 SER B CA 1
ATOM 4174 C C A SER B 1 147 ? 53.275 62.588 8.123 0.45 22.94 147 SER B C 1
ATOM 4175 C C B SER B 1 147 ? 52.690 62.453 8.091 0.55 22.40 147 SER B C 1
ATOM 4176 O O A SER B 1 147 ? 54.151 63.436 8.315 0.45 24.85 147 SER B O 1
ATOM 4177 O O B SER B 1 147 ? 51.466 62.367 7.975 0.55 21.32 147 SER B O 1
ATOM 4182 N N A ARG B 1 148 ? 51.969 62.857 8.242 0.45 22.74 148 ARG B N 1
ATOM 4183 N N B ARG B 1 148 ? 53.295 63.555 8.527 0.55 22.22 148 ARG B N 1
ATOM 4184 C CA A ARG B 1 148 ? 51.420 64.194 8.484 0.45 23.45 148 ARG B CA 1
ATOM 4185 C CA B ARG B 1 148 ? 52.530 64.769 8.740 0.55 26.43 148 ARG B CA 1
ATOM 4186 C C A ARG B 1 148 ? 51.552 65.156 7.292 0.45 28.86 148 ARG B C 1
ATOM 4187 C C B ARG B 1 148 ? 52.218 65.497 7.433 0.55 29.67 148 ARG B C 1
ATOM 4188 O O A ARG B 1 148 ? 50.898 66.205 7.294 0.45 27.83 148 ARG B O 1
ATOM 4189 O O B ARG B 1 148 ? 51.778 66.645 7.470 0.55 30.36 148 ARG B O 1
ATOM 4192 N N . ALA B 1 149 ? 52.389 64.842 6.287 1.00 26.21 149 ALA B N 1
ATOM 4193 C CA . ALA B 1 149 ? 52.356 65.548 5.003 1.00 21.21 149 ALA B CA 1
ATOM 4194 C C . ALA B 1 149 ? 50.929 65.637 4.479 1.00 22.98 149 ALA B C 1
ATOM 4195 O O . ALA B 1 149 ? 50.081 64.821 4.824 1.00 26.03 149 ALA B O 1
ATOM 4197 N N . THR B 1 150 ? 50.664 66.617 3.609 1.00 19.05 150 THR B N 1
ATOM 4198 C CA . THR B 1 150 ? 49.432 66.612 2.835 1.00 20.17 150 THR B CA 1
ATOM 4199 C C . THR B 1 150 ? 49.493 65.522 1.768 1.00 20.72 150 THR B C 1
ATOM 4200 O O . THR B 1 150 ? 50.525 65.347 1.118 1.00 20.87 150 THR B O 1
ATOM 4204 N N . VAL B 1 151 ? 48.388 64.787 1.572 1.00 18.48 151 VAL B N 1
ATOM 4205 C CA . VAL B 1 151 ? 48.374 63.668 0.619 1.00 19.12 151 VAL B CA 1
ATOM 4206 C C . VAL B 1 151 ? 47.390 63.982 -0.501 1.00 21.30 151 VAL B C 1
ATOM 4207 O O . VAL B 1 151 ? 46.239 64.345 -0.228 1.00 23.05 151 VAL B O 1
ATOM 4211 N N . GLN B 1 152 ? 47.874 63.933 -1.747 1.00 17.28 152 GLN B N 1
ATOM 4212 C CA A GLN B 1 152 ? 47.036 64.033 -2.927 0.43 18.26 152 GLN B CA 1
ATOM 4213 C CA B GLN B 1 152 ? 47.079 64.068 -2.977 0.57 18.08 152 GLN B CA 1
ATOM 4214 C C . GLN B 1 152 ? 47.103 62.718 -3.687 1.00 20.38 152 GLN B C 1
ATOM 4215 O O . GLN B 1 152 ? 48.181 62.195 -3.951 1.00 22.07 152 GLN B O 1
ATOM 4226 N N . VAL B 1 153 ? 45.947 62.178 -4.028 1.00 15.91 153 VAL B N 1
ATOM 4227 C CA . VAL B 1 153 ? 45.877 60.881 -4.698 1.00 14.89 153 VAL B CA 1
ATOM 4228 C C . VAL B 1 153 ? 45.724 61.118 -6.190 1.00 18.00 153 VAL B C 1
ATOM 4229 O O . VAL B 1 153 ? 44.867 61.896 -6.618 1.00 21.65 153 VAL B O 1
ATOM 4233 N N . TYR B 1 154 ? 46.573 60.478 -6.985 1.00 14.57 154 TYR B N 1
ATOM 4234 C CA . TYR B 1 154 ? 46.372 60.617 -8.416 1.00 16.12 154 TYR B CA 1
ATOM 4235 C C . TYR B 1 154 ? 45.771 59.329 -8.981 1.00 17.37 154 TYR B C 1
ATOM 4236 O O . TYR B 1 154 ? 45.994 58.238 -8.434 1.00 15.06 154 TYR B O 1
ATOM 4245 N N . PRO B 1 155 ? 44.958 59.431 -10.033 1.00 14.67 155 PRO B N 1
ATOM 4246 C CA . PRO B 1 155 ? 44.293 58.246 -10.597 1.00 14.19 155 PRO B CA 1
ATOM 4247 C C . PRO B 1 155 ? 45.336 57.250 -11.079 1.00 13.94 155 PRO B C 1
ATOM 4248 O O . PRO B 1 155 ? 46.436 57.624 -11.481 1.00 14.41 155 PRO B O 1
ATOM 4252 N N . HIS B 1 156 ? 44.982 55.965 -11.023 1.00 14.48 156 HIS B N 1
ATOM 4253 C CA . HIS B 1 156 ? 45.950 54.910 -11.276 1.00 14.93 156 HIS B CA 1
ATOM 4254 C C . HIS B 1 156 ? 46.706 55.139 -12.576 1.00 14.92 156 HIS B C 1
ATOM 4255 O O . HIS B 1 156 ? 46.092 55.274 -13.646 1.00 16.59 156 HIS B O 1
ATOM 4262 N N . ALA B 1 157 ? 48.029 55.182 -12.454 1.00 14.80 157 ALA B N 1
ATOM 4263 C CA . ALA B 1 157 ? 48.962 55.263 -13.574 1.00 16.26 157 ALA B CA 1
ATOM 4264 C C . ALA B 1 157 ? 48.741 56.486 -14.439 1.00 15.83 157 ALA B C 1
ATOM 4265 O O . ALA B 1 157 ? 49.285 56.568 -15.543 1.00 18.63 157 ALA B O 1
ATOM 4267 N N . ASP B 1 158 ? 48.029 57.496 -13.925 1.00 16.01 158 ASP B N 1
ATOM 4268 C CA . ASP B 1 158 ? 47.610 58.645 -14.740 1.00 16.27 158 ASP B CA 1
ATOM 4269 C C . ASP B 1 158 ? 48.657 59.746 -14.599 1.00 18.96 158 ASP B C 1
ATOM 4270 O O . ASP B 1 158 ? 48.564 60.640 -13.742 1.00 17.31 158 ASP B O 1
ATOM 4275 N N . THR B 1 159 ? 49.682 59.664 -15.438 1.00 17.69 159 THR B N 1
ATOM 4276 C CA . THR B 1 159 ? 50.783 60.618 -15.343 1.00 15.24 159 THR B CA 1
ATOM 4277 C C . THR B 1 159 ? 50.393 61.985 -15.878 1.00 18.32 159 THR B C 1
ATOM 4278 O O . THR B 1 159 ? 50.982 62.978 -15.455 1.00 17.62 159 THR B O 1
ATOM 4282 N N . ALA B 1 160 ? 49.455 62.061 -16.826 1.00 17.27 160 ALA B N 1
ATOM 4283 C CA . ALA B 1 160 ? 48.976 63.376 -17.266 1.00 18.43 160 ALA B CA 1
ATOM 4284 C C . ALA B 1 160 ? 48.369 64.144 -16.099 1.00 19.93 160 ALA B C 1
ATOM 4285 O O . ALA B 1 160 ? 48.676 65.328 -15.884 1.00 20.10 160 ALA B O 1
ATOM 4287 N N . THR B 1 161 ? 47.486 63.487 -15.340 1.00 16.85 161 THR B N 1
ATOM 4288 C CA . THR B 1 161 ? 46.908 64.130 -14.169 1.00 18.10 161 THR B CA 1
ATOM 4289 C C . THR B 1 161 ? 47.969 64.413 -13.107 1.00 17.89 161 THR B C 1
ATOM 4290 O O . THR B 1 161 ? 48.001 65.512 -12.535 1.00 17.97 161 THR B O 1
ATOM 4294 N N . LEU B 1 162 ? 48.847 63.436 -12.819 1.00 15.15 162 LEU B N 1
ATOM 4295 C CA . LEU B 1 162 ? 49.886 63.685 -11.816 1.00 15.83 162 LEU B CA 1
ATOM 4296 C C . LEU B 1 162 ? 50.697 64.919 -12.181 1.00 15.42 162 LEU B C 1
ATOM 4297 O O . LEU B 1 162 ? 50.985 65.756 -11.326 1.00 15.63 162 LEU B O 1
ATOM 4302 N N . GLY B 1 163 ? 51.066 65.055 -13.451 1.00 14.35 163 GLY B N 1
ATOM 4303 C CA . GLY B 1 163 ? 51.817 66.234 -13.856 1.00 14.74 163 GLY B CA 1
ATOM 4304 C C . GLY B 1 163 ? 51.060 67.528 -13.597 1.00 16.80 163 GLY B C 1
ATOM 4305 O O . GLY B 1 163 ? 51.642 68.536 -13.177 1.00 20.29 163 GLY B O 1
ATOM 4306 N N . ALA B 1 164 ? 49.762 67.529 -13.865 1.00 16.56 164 ALA B N 1
ATOM 4307 C CA . ALA B 1 164 ? 48.990 68.744 -13.609 1.00 16.48 164 ALA B CA 1
ATOM 4308 C C . ALA B 1 164 ? 48.951 69.043 -12.114 1.00 17.95 164 ALA B C 1
ATOM 4309 O O . ALA B 1 164 ? 48.977 70.222 -11.723 1.00 18.64 164 ALA B O 1
ATOM 4311 N N . LEU B 1 165 ? 48.830 67.996 -11.291 1.00 18.44 165 LEU B N 1
ATOM 4312 C CA . LEU B 1 165 ? 48.821 68.193 -9.835 1.00 15.87 165 LEU B CA 1
ATOM 4313 C C . LEU B 1 165 ? 50.163 68.698 -9.346 1.00 17.76 165 LEU B C 1
ATOM 4314 O O . LEU B 1 165 ? 50.211 69.593 -8.494 1.00 18.90 165 LEU B O 1
ATOM 4319 N N . LEU B 1 166 ? 51.266 68.136 -9.864 1.00 18.49 166 LEU B N 1
ATOM 4320 C CA . LEU B 1 166 ? 52.589 68.612 -9.453 1.00 21.40 166 LEU B CA 1
ATOM 4321 C C . LEU B 1 166 ? 52.803 70.071 -9.831 1.00 23.61 166 LEU B C 1
ATOM 4322 O O . LEU B 1 166 ? 53.350 70.857 -9.038 1.00 22.30 166 LEU B O 1
ATOM 4327 N N . GLU B 1 167 ? 52.395 70.456 -11.049 1.00 20.57 167 GLU B N 1
ATOM 4328 C CA . GLU B 1 167 ? 52.564 71.825 -11.490 1.00 20.25 167 GLU B CA 1
ATOM 4329 C C . GLU B 1 167 ? 51.801 72.796 -10.591 1.00 24.56 167 GLU B C 1
ATOM 4330 O O . GLU B 1 167 ? 52.275 73.918 -10.340 1.00 25.31 167 GLU B O 1
ATOM 4336 N N . ALA B 1 168 ? 50.642 72.371 -10.080 1.00 22.65 168 ALA B N 1
ATOM 4337 C CA . ALA B 1 168 ? 49.781 73.189 -9.223 1.00 24.49 168 ALA B CA 1
ATOM 4338 C C . ALA B 1 168 ? 50.253 73.272 -7.783 1.00 23.28 168 ALA B C 1
ATOM 4339 O O . ALA B 1 168 ? 49.787 74.153 -7.040 1.00 26.61 168 ALA B O 1
ATOM 4341 N N . CYS B 1 169 ? 51.172 72.399 -7.378 1.00 22.08 169 CYS B N 1
ATOM 4342 C CA . CYS B 1 169 ? 51.582 72.267 -5.987 1.00 22.32 169 CYS B CA 1
ATOM 4343 C C . CYS B 1 169 ? 52.711 73.230 -5.667 1.00 27.16 169 CYS B C 1
ATOM 4344 O O . CYS B 1 169 ? 53.717 73.260 -6.375 1.00 29.16 169 CYS B O 1
ATOM 4347 N N . THR B 1 170 ? 52.589 73.940 -4.540 1.00 29.33 170 THR B N 1
ATOM 4348 C CA . THR B 1 170 ? 53.601 74.905 -4.134 1.00 34.63 170 THR B CA 1
ATOM 4349 C C . THR B 1 170 ? 54.498 74.432 -2.981 1.00 34.90 170 THR B C 1
ATOM 4350 O O . THR B 1 170 ? 55.276 75.231 -2.461 1.00 36.42 170 THR B O 1
ATOM 4354 N N . SER B 1 171 ? 54.429 73.171 -2.576 1.00 28.44 171 SER B N 1
ATOM 4355 C CA . SER B 1 171 ? 55.241 72.712 -1.454 1.00 26.40 171 SER B CA 1
ATOM 4356 C C . SER B 1 171 ? 56.712 72.642 -1.832 1.00 28.82 171 SER B C 1
ATOM 4357 O O . SER B 1 171 ? 57.056 72.185 -2.921 1.00 30.52 171 SER B O 1
ATOM 4360 N N . GLN B 1 172 ? 57.588 73.001 -0.879 1.00 28.64 172 GLN B N 1
ATOM 4361 C CA . GLN B 1 172 ? 59.029 72.850 -1.094 1.00 29.96 172 GLN B CA 1
ATOM 4362 C C . GLN B 1 172 ? 59.437 71.391 -1.222 1.00 33.09 172 GLN B C 1
ATOM 4363 O O . GLN B 1 172 ? 60.290 71.056 -2.054 1.00 36.63 172 GLN B O 1
ATOM 4365 N N . THR B 1 173 ? 58.842 70.500 -0.423 1.00 25.36 173 THR B N 1
ATOM 4366 C CA . THR B 1 173 ? 59.165 69.074 -0.459 1.00 22.45 173 THR B CA 1
ATOM 4367 C C . THR B 1 173 ? 57.989 68.348 -1.085 1.00 24.57 173 THR B C 1
ATOM 4368 O O . THR B 1 173 ? 56.856 68.504 -0.633 1.00 22.19 173 THR B O 1
ATOM 4372 N N . LYS B 1 174 ? 58.255 67.579 -2.149 1.00 17.16 174 LYS B N 1
ATOM 4373 C CA . LYS B 1 174 ? 57.250 66.760 -2.805 1.00 16.49 174 LYS B CA 1
ATOM 4374 C C . LYS B 1 174 ? 57.770 65.333 -2.898 1.00 17.82 174 LYS B C 1
ATOM 4375 O O . LYS B 1 174 ? 58.972 65.118 -3.073 1.00 19.91 174 LYS B O 1
ATOM 4381 N N . LEU B 1 175 ? 56.865 64.363 -2.755 1.00 15.14 175 LEU B N 1
ATOM 4382 C CA A LEU B 1 175 ? 57.205 62.954 -2.851 0.59 15.05 175 LEU B CA 1
ATOM 4383 C CA B LEU B 1 175 ? 57.180 62.940 -2.829 0.41 15.68 175 LEU B CA 1
ATOM 4384 C C . LEU B 1 175 ? 56.133 62.288 -3.699 1.00 17.40 175 LEU B C 1
ATOM 4385 O O . LEU B 1 175 ? 54.943 62.523 -3.491 1.00 20.22 175 LEU B O 1
ATOM 4394 N N . ILE B 1 176 ? 56.569 61.491 -4.679 1.00 16.00 176 ILE B N 1
ATOM 4395 C CA . ILE B 1 176 ? 55.680 60.653 -5.493 1.00 13.67 176 ILE B CA 1
ATOM 4396 C C . ILE B 1 176 ? 55.898 59.232 -5.018 1.00 13.09 176 ILE B C 1
ATOM 4397 O O . ILE B 1 176 ? 57.053 58.818 -4.899 1.00 15.14 176 ILE B O 1
ATOM 4402 N N . VAL B 1 177 ? 54.825 58.502 -4.713 1.00 11.38 177 VAL B N 1
ATOM 4403 C CA A VAL B 1 177 ? 54.972 57.154 -4.154 0.62 11.88 177 VAL B CA 1
ATOM 4404 C CA B VAL B 1 177 ? 54.947 57.164 -4.132 0.38 12.29 177 VAL B CA 1
ATOM 4405 C C . VAL B 1 177 ? 54.068 56.199 -4.916 1.00 13.16 177 VAL B C 1
ATOM 4406 O O . VAL B 1 177 ? 52.888 56.485 -5.149 1.00 13.53 177 VAL B O 1
ATOM 4413 N N . THR B 1 178 ? 54.632 55.059 -5.310 1.00 12.88 178 THR B N 1
ATOM 4414 C CA . THR B 1 178 ? 53.875 54.138 -6.148 1.00 11.66 178 THR B CA 1
ATOM 4415 C C . THR B 1 178 ? 54.394 52.713 -5.972 1.00 12.69 178 THR B C 1
ATOM 4416 O O . THR B 1 178 ? 55.586 52.498 -5.783 1.00 12.75 178 THR B O 1
ATOM 4420 N N . ASP B 1 179 ? 53.480 51.740 -6.051 1.00 11.76 179 ASP B N 1
ATOM 4421 C CA . ASP B 1 179 ? 53.893 50.365 -6.313 1.00 10.58 179 ASP B CA 1
ATOM 4422 C C . ASP B 1 179 ? 54.568 50.343 -7.683 1.00 10.58 179 ASP B C 1
ATOM 4423 O O . ASP B 1 179 ? 54.236 51.130 -8.563 1.00 14.19 179 ASP B O 1
ATOM 4428 N N . THR B 1 180 ? 55.442 49.365 -7.895 1.00 10.56 180 THR B N 1
ATOM 4429 C CA . THR B 1 180 ? 55.886 49.088 -9.274 1.00 9.95 180 THR B CA 1
ATOM 4430 C C . THR B 1 180 ? 54.902 48.113 -9.915 1.00 12.06 180 THR B C 1
ATOM 4431 O O . THR B 1 180 ? 54.087 48.507 -10.750 1.00 16.96 180 THR B O 1
ATOM 4435 N N . VAL B 1 181 ? 54.928 46.858 -9.483 1.00 12.67 181 VAL B N 1
ATOM 4436 C CA . VAL B 1 181 ? 53.926 45.865 -9.890 1.00 14.91 181 VAL B CA 1
ATOM 4437 C C . VAL B 1 181 ? 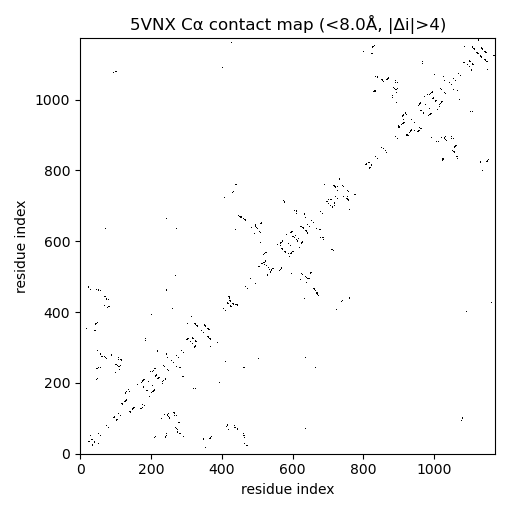52.778 46.006 -8.895 1.00 13.73 181 VAL B C 1
ATOM 4438 O O . VAL B 1 181 ? 53.000 45.858 -7.689 1.00 14.93 181 VAL B O 1
ATOM 4442 N N . PHE B 1 182 ? 51.562 46.254 -9.384 1.00 12.90 182 PHE B N 1
ATOM 4443 C CA . PHE B 1 182 ? 50.433 46.428 -8.469 1.00 15.16 182 PHE B CA 1
ATOM 4444 C C . PHE B 1 182 ? 49.902 45.078 -7.968 1.00 16.48 182 PHE B C 1
ATOM 4445 O O . PHE B 1 182 ? 49.559 44.194 -8.747 1.00 17.25 182 PHE B O 1
ATOM 4453 N N . SER B 1 183 ? 49.892 44.915 -6.632 1.00 13.65 183 SER B N 1
ATOM 4454 C CA . SER B 1 183 ? 49.775 43.602 -5.989 1.00 14.10 183 SER B CA 1
ATOM 4455 C C . SER B 1 183 ? 48.525 42.813 -6.385 1.00 15.20 183 SER B C 1
ATOM 4456 O O . SER B 1 183 ? 48.552 41.579 -6.339 1.00 16.84 183 SER B O 1
ATOM 4459 N N . MET B 1 184 ? 47.407 43.488 -6.700 1.00 14.60 184 MET B N 1
ATOM 4460 C CA . MET B 1 184 ? 46.136 42.816 -6.958 1.00 16.88 184 MET B CA 1
ATOM 4461 C C . MET B 1 184 ? 45.726 42.916 -8.427 1.00 16.23 184 MET B C 1
ATOM 4462 O O . MET B 1 184 ? 44.604 42.528 -8.777 1.00 17.73 184 MET B O 1
ATOM 4467 N N . ASP B 1 185 ? 46.626 43.424 -9.269 1.00 15.26 185 ASP B N 1
ATOM 4468 C CA . ASP B 1 185 ? 46.350 43.710 -10.680 1.00 16.28 185 ASP B CA 1
ATOM 4469 C C . ASP B 1 185 ? 47.421 43.136 -11.610 1.00 16.41 185 ASP B C 1
ATOM 4470 O O . ASP B 1 185 ? 47.106 42.510 -12.630 1.00 18.98 185 ASP B O 1
ATOM 4475 N N . GLY B 1 186 ? 48.688 43.345 -11.284 1.00 13.11 186 GLY B N 1
ATOM 4476 C CA . GLY B 1 186 ? 49.750 42.753 -12.061 1.00 14.68 186 GLY B CA 1
ATOM 4477 C C . GLY B 1 186 ? 50.320 43.670 -13.114 1.00 14.79 186 GLY B C 1
ATOM 4478 O O . GLY B 1 186 ? 51.342 43.317 -13.703 1.00 15.29 186 GLY B O 1
ATOM 4479 N N . ASP B 1 187 ? 49.726 44.858 -13.311 1.00 13.49 187 ASP B N 1
ATOM 4480 C CA . ASP B 1 187 ? 50.333 45.839 -14.205 1.00 14.69 187 ASP B CA 1
ATOM 4481 C C . ASP B 1 187 ? 51.491 46.550 -13.524 1.00 15.31 187 ASP B C 1
ATOM 4482 O O . ASP B 1 187 ? 51.689 46.438 -12.318 1.00 14.23 187 ASP B O 1
ATOM 4487 N N . ILE B 1 188 ? 52.308 47.213 -14.340 1.00 14.63 188 ILE B N 1
ATOM 4488 C CA . ILE B 1 188 ? 53.546 47.848 -13.882 1.00 13.96 188 ILE B CA 1
ATOM 4489 C C . ILE B 1 188 ? 53.435 49.345 -14.103 1.00 13.05 188 ILE B C 1
ATOM 4490 O O . ILE B 1 188 ? 53.041 49.788 -15.193 1.00 16.35 188 ILE B O 1
ATOM 4495 N N . ALA B 1 189 ? 53.792 50.102 -13.066 1.00 12.87 189 ALA B N 1
ATOM 4496 C CA . ALA B 1 189 ? 53.718 51.562 -13.097 1.00 12.16 189 ALA B CA 1
ATOM 4497 C C . ALA B 1 189 ? 54.580 52.117 -14.222 1.00 13.88 189 ALA B C 1
ATOM 4498 O O . ALA B 1 189 ? 55.601 51.532 -14.588 1.00 15.61 189 ALA B O 1
ATOM 4500 N N . PRO B 1 190 ? 54.226 53.281 -14.739 1.00 14.44 190 PRO B N 1
ATOM 4501 C CA . PRO B 1 190 ? 54.996 53.961 -15.815 1.00 12.87 190 PRO B CA 1
ATOM 4502 C C . PRO B 1 190 ? 56.206 54.663 -15.207 1.00 16.10 190 PRO B C 1
ATOM 4503 O O . PRO B 1 190 ? 56.264 55.896 -15.079 1.00 14.82 190 PRO B O 1
ATOM 4507 N N . LEU B 1 191 ? 57.226 53.868 -14.842 1.00 14.56 191 LEU B N 1
ATOM 4508 C CA . LEU B 1 191 ? 58.291 54.396 -13.978 1.00 14.28 191 LEU B CA 1
ATOM 4509 C C . LEU B 1 191 ? 59.125 55.466 -14.678 1.00 12.80 191 LEU B C 1
ATOM 4510 O O . LEU B 1 191 ? 59.527 56.445 -14.050 1.00 15.12 191 LEU B O 1
ATOM 4515 N N . ALA B 1 192 ? 59.418 55.300 -15.973 1.00 13.79 192 ALA B N 1
ATOM 4516 C CA . ALA B 1 192 ? 60.222 56.308 -16.654 1.00 13.30 192 ALA B CA 1
ATOM 4517 C C . ALA B 1 192 ? 59.513 57.664 -16.658 1.00 16.71 192 ALA B C 1
ATOM 4518 O O . ALA B 1 192 ? 60.151 58.700 -16.395 1.00 16.57 192 ALA B O 1
ATOM 4520 N N . GLU B 1 193 ? 58.194 57.688 -16.909 1.00 17.32 193 GLU B N 1
ATOM 4521 C CA B GLU B 1 193 ? 57.495 58.977 -16.917 0.48 16.15 193 GLU B CA 1
ATOM 4522 C CA C GLU B 1 193 ? 57.512 58.983 -16.919 0.52 16.11 193 GLU B CA 1
ATOM 4523 C C . GLU B 1 193 ? 57.385 59.541 -15.508 1.00 14.88 193 GLU B C 1
ATOM 4524 O O . GLU B 1 193 ? 57.476 60.770 -15.313 1.00 17.24 193 GLU B O 1
ATOM 4535 N N . LEU B 1 194 ? 57.161 58.664 -14.519 1.00 14.13 194 LEU B N 1
ATOM 4536 C CA . LEU B 1 194 ? 57.126 59.140 -13.134 1.00 13.93 194 LEU B CA 1
ATOM 4537 C C . LEU B 1 194 ? 58.464 59.748 -12.728 1.00 14.77 194 LEU B C 1
ATOM 4538 O O . LEU B 1 194 ? 58.501 60.783 -12.041 1.00 15.13 194 LEU B O 1
ATOM 4543 N N . LEU B 1 195 ? 59.578 59.128 -13.137 1.00 14.71 195 LEU B N 1
ATOM 4544 C CA . LEU B 1 195 ? 60.881 59.712 -12.794 1.00 14.46 195 LEU B CA 1
ATOM 4545 C C . LEU B 1 195 ? 61.106 61.040 -13.503 1.00 15.71 195 LEU B C 1
ATOM 4546 O O . LEU B 1 195 ? 61.641 61.991 -12.902 1.00 16.85 195 LEU B O 1
ATOM 4551 N N . ALA B 1 196 ? 60.700 61.141 -14.781 1.00 14.97 196 ALA B N 1
ATOM 4552 C CA . ALA B 1 196 ? 60.812 62.414 -15.478 1.00 18.44 196 ALA B CA 1
ATOM 4553 C C . ALA B 1 196 ? 60.028 63.501 -14.752 1.00 15.60 196 ALA B C 1
ATOM 4554 O O . ALA B 1 196 ? 60.492 64.641 -14.650 1.00 18.33 196 ALA B O 1
ATOM 4556 N N . LEU B 1 197 ? 58.841 63.161 -14.247 1.00 17.66 197 LEU B N 1
ATOM 4557 C CA . LEU B 1 197 ? 58.060 64.127 -13.471 1.00 17.16 197 LEU B CA 1
ATOM 4558 C C . LEU B 1 197 ? 58.754 64.471 -12.155 1.00 17.59 197 LEU B C 1
ATOM 4559 O O . LEU B 1 197 ? 58.813 65.643 -11.771 1.00 16.74 197 LEU B O 1
ATOM 4564 N N . ALA B 1 198 ? 59.320 63.473 -11.486 1.00 16.85 198 ALA B N 1
ATOM 4565 C CA . ALA B 1 198 ? 60.012 63.719 -10.214 1.00 16.54 198 ALA B CA 1
ATOM 4566 C C . ALA B 1 198 ? 61.182 64.662 -10.414 1.00 18.08 198 ALA B C 1
ATOM 4567 O O . ALA B 1 198 ? 61.381 65.587 -9.625 1.00 19.70 198 ALA B O 1
ATOM 4569 N N . GLU B 1 199 ? 61.953 64.461 -11.495 1.00 15.69 199 GLU B N 1
ATOM 4570 C CA . GLU B 1 199 ? 63.096 65.319 -11.749 1.00 17.36 199 GLU B CA 1
ATOM 4571 C C . GLU B 1 199 ? 62.650 66.720 -12.161 1.00 23.35 199 GLU B C 1
ATOM 4572 O O . GLU B 1 199 ? 63.268 67.709 -11.754 1.00 25.89 199 GLU B O 1
ATOM 4578 N N . ARG B 1 200 ? 61.582 66.829 -12.962 1.00 19.03 200 ARG B N 1
ATOM 4579 C CA . ARG B 1 200 ? 61.077 68.141 -13.370 1.00 20.36 200 ARG B CA 1
ATOM 4580 C C . ARG B 1 200 ? 60.567 68.950 -12.187 1.00 20.72 200 ARG B C 1
ATOM 4581 O O . ARG B 1 200 ? 60.734 70.187 -12.153 1.00 24.42 200 ARG B O 1
ATOM 4589 N N . HIS B 1 201 ? 59.969 68.274 -11.198 1.00 19.43 201 HIS B N 1
ATOM 4590 C CA . HIS B 1 201 ? 59.276 68.954 -10.113 1.00 20.85 201 HIS B CA 1
ATOM 4591 C C . HIS B 1 201 ? 60.011 68.866 -8.782 1.00 22.87 201 HIS B C 1
ATOM 4592 O O . HIS B 1 201 ? 59.439 69.236 -7.746 1.00 26.21 201 HIS B O 1
ATOM 4599 N N . GLY B 1 202 ? 61.257 68.403 -8.784 1.00 19.66 202 GLY B N 1
ATOM 4600 C CA . GLY B 1 202 ? 62.052 68.384 -7.565 1.00 22.83 202 GLY B CA 1
ATOM 4601 C C . GLY B 1 202 ? 61.502 67.476 -6.486 1.00 23.60 202 GLY B C 1
ATOM 4602 O O . GLY B 1 202 ? 61.496 67.850 -5.299 1.00 25.62 202 GLY B O 1
ATOM 4603 N N . ALA B 1 203 ? 61.035 66.295 -6.864 1.00 19.71 203 ALA B N 1
ATOM 4604 C CA . ALA B 1 203 ? 60.375 65.377 -5.951 1.00 18.33 203 ALA B CA 1
ATOM 4605 C C . ALA B 1 203 ? 61.180 64.098 -5.733 1.00 20.41 203 ALA B C 1
ATOM 4606 O O . ALA B 1 203 ? 61.876 63.621 -6.636 1.00 18.94 203 ALA B O 1
ATOM 4608 N N . TRP B 1 204 ? 61.056 63.520 -4.539 1.00 16.49 204 TRP B N 1
ATOM 4609 C CA . TRP B 1 204 ? 61.472 62.134 -4.381 1.00 14.99 204 TRP B CA 1
ATOM 4610 C C . TRP B 1 204 ? 60.523 61.234 -5.148 1.00 15.60 204 TRP B C 1
ATOM 4611 O O . TRP B 1 204 ? 59.330 61.516 -5.241 1.00 17.65 204 TRP B O 1
ATOM 4622 N N . LEU B 1 205 ? 61.046 60.118 -5.657 1.00 16.01 205 LEU B N 1
ATOM 4623 C CA . LEU B 1 205 ? 60.201 59.065 -6.226 1.00 12.90 205 LEU B CA 1
ATOM 4624 C C . LEU B 1 205 ? 60.460 57.779 -5.460 1.00 15.88 205 LEU B C 1
ATOM 4625 O O . LEU B 1 205 ? 61.511 57.160 -5.630 1.00 14.17 205 LEU B O 1
ATOM 4630 N N . VAL B 1 206 ? 59.508 57.395 -4.618 1.00 14.07 206 VAL B N 1
ATOM 4631 C CA . VAL B 1 206 ? 59.612 56.198 -3.795 1.00 11.49 206 VAL B CA 1
ATOM 4632 C C . VAL B 1 206 ? 58.859 55.106 -4.531 1.00 13.06 206 VAL B C 1
ATOM 4633 O O . VAL B 1 206 ? 57.664 55.282 -4.825 1.00 14.90 206 VAL B O 1
ATOM 4637 N N . VAL B 1 207 ? 59.529 53.999 -4.842 1.00 12.12 207 VAL B N 1
ATOM 4638 C CA . VAL B 1 207 ? 58.903 52.914 -5.605 1.00 12.47 207 VAL B CA 1
ATOM 4639 C C . VAL B 1 207 ? 58.945 51.639 -4.770 1.00 14.46 207 VAL B C 1
ATOM 4640 O O . VAL B 1 207 ? 59.983 51.311 -4.191 1.00 15.04 207 VAL B O 1
ATOM 4644 N N . ASP B 1 208 ? 57.812 50.960 -4.668 1.00 11.22 208 ASP B N 1
ATOM 4645 C CA . ASP B 1 208 ? 57.679 49.753 -3.846 1.00 11.89 208 ASP B CA 1
ATOM 4646 C C . ASP B 1 208 ? 57.644 48.575 -4.807 1.00 14.13 208 ASP B C 1
ATOM 4647 O O . ASP B 1 208 ? 56.618 48.321 -5.452 1.00 13.85 208 ASP B O 1
ATOM 4652 N N . ASP B 1 209 ? 58.767 47.848 -4.881 1.00 11.96 209 ASP B N 1
ATOM 4653 C CA . ASP B 1 209 ? 58.947 46.765 -5.849 1.00 11.98 209 ASP B CA 1
ATOM 4654 C C . ASP B 1 209 ? 58.747 45.404 -5.190 1.00 13.56 209 ASP B C 1
ATOM 4655 O O . ASP B 1 209 ? 59.410 44.423 -5.545 1.00 13.62 209 ASP B O 1
ATOM 4660 N N . ALA B 1 210 ? 57.850 45.334 -4.210 1.00 14.84 210 ALA B N 1
ATOM 4661 C CA . ALA B 1 210 ? 57.566 44.067 -3.537 1.00 15.06 210 ALA B CA 1
ATOM 4662 C C . ALA B 1 210 ? 57.308 42.913 -4.502 1.00 16.48 210 ALA B C 1
ATOM 4663 O O . ALA B 1 210 ? 57.758 41.784 -4.263 1.00 18.64 210 ALA B O 1
ATOM 4665 N N . HIS B 1 211 ? 56.568 43.154 -5.585 1.00 12.90 211 HIS B N 1
ATOM 4666 C CA . HIS B 1 211 ? 56.218 42.079 -6.507 1.00 13.01 211 HIS B CA 1
ATOM 4667 C C . HIS B 1 211 ? 57.063 42.067 -7.766 1.00 19.36 211 HIS B C 1
ATOM 4668 O O . HIS B 1 211 ? 56.775 41.272 -8.682 1.00 22.14 211 HIS B O 1
ATOM 4675 N N . GLY B 1 212 ? 58.072 42.937 -7.848 1.00 13.55 212 GLY B N 1
ATOM 4676 C CA . GLY B 1 212 ? 58.983 42.888 -8.990 1.00 12.95 212 GLY B CA 1
ATOM 4677 C C . GLY B 1 212 ? 60.379 42.416 -8.612 1.00 13.97 212 GLY B C 1
ATOM 4678 O O . GLY B 1 212 ? 61.103 41.871 -9.466 1.00 14.88 212 GLY B O 1
ATOM 4679 N N . PHE B 1 213 ? 60.788 42.601 -7.354 1.00 15.84 213 PHE B N 1
ATOM 4680 C CA . PHE B 1 213 ? 62.139 42.200 -6.977 1.00 12.46 213 PHE B CA 1
ATOM 4681 C C . PHE B 1 213 ? 62.297 40.699 -7.176 1.00 15.67 213 PHE B C 1
ATOM 4682 O O . PHE B 1 213 ? 61.446 39.914 -6.740 1.00 15.46 213 PHE B O 1
ATOM 4690 N N . GLY B 1 214 ? 63.387 40.304 -7.853 1.00 13.66 214 GLY B N 1
ATOM 4691 C CA . GLY B 1 214 ? 63.650 38.912 -8.135 1.00 12.58 214 GLY B CA 1
ATOM 4692 C C . GLY B 1 214 ? 63.063 38.426 -9.449 1.00 13.80 214 GLY B C 1
ATOM 4693 O O . GLY B 1 214 ? 63.522 37.401 -9.970 1.00 16.03 214 GLY B O 1
ATOM 4694 N N . VAL B 1 215 ? 62.015 39.075 -9.958 1.00 14.29 215 VAL B N 1
ATOM 4695 C CA . VAL B 1 215 ? 61.342 38.570 -11.151 1.00 13.38 215 VAL B CA 1
ATOM 4696 C C . VAL B 1 215 ? 61.432 39.523 -12.328 1.00 16.91 215 VAL B C 1
ATOM 4697 O O . VAL B 1 215 ? 61.286 39.072 -13.475 1.00 20.96 215 VAL B O 1
ATOM 4701 N N . LEU B 1 216 ? 61.653 40.799 -12.109 1.00 15.71 216 LEU B N 1
ATOM 4702 C CA . LEU B 1 216 ? 61.837 41.744 -13.204 1.00 14.06 216 LEU B CA 1
ATOM 4703 C C . LEU B 1 216 ? 63.311 42.094 -13.337 1.00 16.03 216 LEU B C 1
ATOM 4704 O O . LEU B 1 216 ? 64.075 42.030 -12.369 1.00 16.35 216 LEU B O 1
ATOM 4709 N N . GLY B 1 217 ? 63.690 42.499 -14.543 1.00 18.18 217 GLY B N 1
ATOM 4710 C CA . GLY B 1 217 ? 64.993 43.086 -14.751 1.00 17.32 217 GLY B CA 1
ATOM 4711 C C . GLY B 1 217 ? 66.085 42.061 -14.955 1.00 18.29 217 GLY B C 1
ATOM 4712 O O . GLY B 1 217 ? 65.916 40.864 -14.697 1.00 17.59 217 GLY B O 1
ATOM 4713 N N . PRO B 1 218 ? 67.240 42.524 -15.426 1.00 16.71 218 PRO B N 1
ATOM 4714 C CA . PRO B 1 218 ? 68.374 41.612 -15.605 1.00 17.33 218 PRO B CA 1
ATOM 4715 C C . PRO B 1 218 ? 68.733 40.964 -14.272 1.00 16.25 218 PRO B C 1
ATOM 4716 O O . PRO B 1 218 ? 68.833 41.638 -13.242 1.00 16.90 218 PRO B O 1
ATOM 4720 N N . GLN B 1 219 ? 68.906 39.633 -14.302 1.00 15.83 219 GLN B N 1
ATOM 4721 C CA . GLN B 1 219 ? 69.214 38.819 -13.127 1.00 18.41 219 GLN B CA 1
ATOM 4722 C C . GLN B 1 219 ? 68.192 38.987 -12.001 1.00 17.55 219 GLN B C 1
ATOM 4723 O O . GLN B 1 219 ? 68.490 38.640 -10.845 1.00 16.65 219 GLN B O 1
ATOM 4729 N N . GLY B 1 220 ? 66.993 39.495 -12.296 1.00 16.14 220 GLY B N 1
ATOM 4730 C CA . GLY B 1 220 ? 66.009 39.680 -11.229 1.00 18.20 220 GLY B CA 1
ATOM 4731 C C . GLY B 1 220 ? 66.282 40.872 -10.337 1.00 15.82 220 GLY B C 1
ATOM 4732 O O . GLY B 1 220 ? 65.772 40.927 -9.210 1.00 13.77 220 GLY B O 1
ATOM 4733 N N . ARG B 1 221 ? 67.062 41.835 -10.813 1.00 13.40 221 ARG B N 1
ATOM 4734 C CA . ARG B 1 221 ? 67.421 42.988 -9.987 1.00 13.95 221 ARG B CA 1
ATOM 4735 C C . ARG B 1 221 ? 66.251 43.932 -9.753 1.00 14.21 221 ARG B C 1
ATOM 4736 O O . ARG B 1 221 ? 66.350 44.792 -8.878 1.00 15.93 221 ARG B O 1
ATOM 4744 N N . GLY B 1 222 ? 65.151 43.785 -10.482 1.00 14.66 222 GLY B N 1
ATOM 4745 C CA . GLY B 1 222 ? 63.911 44.468 -10.145 1.00 14.13 222 GLY B CA 1
ATOM 4746 C C . GLY B 1 222 ? 63.477 45.474 -11.196 1.00 16.15 222 GLY B C 1
ATOM 4747 O O . GLY B 1 222 ? 64.033 45.570 -12.300 1.00 15.78 222 GLY B O 1
ATOM 4748 N N . ALA B 1 223 ? 62.444 46.242 -10.822 1.00 14.46 223 ALA B N 1
ATOM 4749 C CA . ALA B 1 223 ? 61.743 47.098 -11.780 1.00 14.89 223 ALA B CA 1
ATOM 4750 C C . ALA B 1 223 ? 62.589 48.266 -12.250 1.00 13.58 223 ALA B C 1
ATOM 4751 O O . ALA B 1 223 ? 62.414 48.716 -13.388 1.00 13.98 223 ALA B O 1
ATOM 4753 N N . LEU B 1 224 ? 63.440 48.826 -11.396 1.00 13.84 224 LEU B N 1
ATOM 4754 C CA . LEU B 1 224 ? 64.269 49.935 -11.873 1.00 12.94 224 LEU B CA 1
ATOM 4755 C C . LEU B 1 224 ? 65.328 49.448 -12.838 1.00 16.18 224 LEU B C 1
ATOM 4756 O O . LEU B 1 224 ? 65.691 50.144 -13.792 1.00 17.83 224 LEU B O 1
ATOM 4761 N N . ALA B 1 225 ? 65.886 48.273 -12.579 1.00 13.79 225 ALA B N 1
ATOM 4762 C CA . ALA B 1 225 ? 66.846 47.702 -13.509 1.00 14.19 225 ALA B CA 1
ATOM 4763 C C . ALA B 1 225 ? 66.192 47.381 -14.843 1.00 14.23 225 ALA B C 1
ATOM 4764 O O . ALA B 1 225 ? 66.797 47.589 -15.909 1.00 17.54 225 ALA B O 1
ATOM 4766 N N . ALA B 1 226 ? 64.954 46.863 -14.799 1.00 13.56 226 ALA B N 1
ATOM 4767 C CA . ALA B 1 226 ? 64.232 46.592 -16.037 1.00 13.57 226 ALA B CA 1
ATOM 4768 C C . ALA B 1 226 ? 64.001 47.871 -16.820 1.00 15.27 226 ALA B C 1
ATOM 4769 O O . ALA B 1 226 ? 64.173 47.899 -18.038 1.00 17.02 226 ALA B O 1
ATOM 4771 N N . ALA B 1 227 ? 63.624 48.933 -16.125 1.00 16.22 227 ALA B N 1
ATOM 4772 C CA . ALA B 1 227 ? 63.341 50.207 -16.783 1.00 14.89 227 ALA B CA 1
ATOM 4773 C C . ALA B 1 227 ? 64.599 50.984 -17.129 1.00 16.79 227 ALA B C 1
ATOM 4774 O O . ALA B 1 227 ? 64.512 51.992 -17.846 1.00 16.93 227 ALA B O 1
ATOM 4776 N N . ALA B 1 228 ? 65.763 50.501 -16.673 1.00 17.78 228 ALA B N 1
ATOM 4777 C CA . ALA B 1 228 ? 67.075 51.126 -16.933 1.00 17.76 228 ALA B CA 1
ATOM 4778 C C . ALA B 1 228 ? 67.107 52.595 -16.503 1.00 15.12 228 ALA B C 1
ATOM 4779 O O . ALA B 1 228 ? 67.540 53.490 -17.242 1.00 20.29 228 ALA B O 1
ATOM 4781 N N . LEU B 1 229 ? 66.645 52.839 -15.281 1.00 15.12 229 LEU B N 1
ATOM 4782 C CA . LEU B 1 229 ? 66.553 54.192 -14.756 1.00 16.77 229 LEU B CA 1
ATOM 4783 C C . LEU B 1 229 ? 67.677 54.452 -13.760 1.00 17.63 229 LEU B C 1
ATOM 4784 O O . LEU B 1 229 ? 68.054 53.566 -12.998 1.00 18.83 229 LEU B O 1
ATOM 4789 N N . ARG B 1 230 ? 68.201 55.682 -13.779 1.00 17.41 230 ARG B N 1
ATOM 4790 C CA . ARG B 1 230 ? 69.192 56.106 -12.782 1.00 16.09 230 ARG B CA 1
ATOM 4791 C C . ARG B 1 230 ? 68.860 57.521 -12.349 1.00 17.80 230 ARG B C 1
ATOM 4792 O O . ARG B 1 230 ? 68.616 58.374 -13.203 1.00 21.20 230 ARG B O 1
ATOM 4800 N N . SER B 1 231 ? 68.869 57.764 -11.029 1.00 18.26 231 SER B N 1
ATOM 4801 C CA . SER B 1 231 ? 68.636 59.105 -10.500 1.00 17.58 231 SER B CA 1
ATOM 4802 C C . SER B 1 231 ? 68.876 59.132 -9.006 1.00 16.67 231 SER B C 1
ATOM 4803 O O . SER B 1 231 ? 68.509 58.181 -8.316 1.00 19.56 231 SER B O 1
ATOM 4806 N N . PRO B 1 232 ? 69.427 60.220 -8.469 1.00 17.19 232 PRO B N 1
ATOM 4807 C CA . PRO B 1 232 ? 69.457 60.375 -7.001 1.00 18.96 232 PRO B CA 1
ATOM 4808 C C . PRO B 1 232 ? 68.072 60.567 -6.399 1.00 20.24 232 PRO B C 1
ATOM 4809 O O . PRO B 1 232 ? 67.942 60.460 -5.172 1.00 22.27 232 PRO B O 1
ATOM 4813 N N . HIS B 1 233 ? 67.053 60.873 -7.213 1.00 19.25 233 HIS B N 1
ATOM 4814 C CA . HIS B 1 233 ? 65.689 61.073 -6.723 1.00 20.22 233 HIS B CA 1
ATOM 4815 C C . HIS B 1 233 ? 65.021 59.765 -6.324 1.00 17.26 233 HIS B C 1
ATOM 4816 O O . HIS B 1 233 ? 63.967 59.796 -5.678 1.00 17.54 233 HIS B O 1
ATOM 4823 N N . LEU B 1 234 ? 65.560 58.622 -6.765 1.00 16.63 234 LEU B N 1
ATOM 4824 C CA . LEU B 1 234 ? 64.910 57.325 -6.568 1.00 15.73 234 LEU B CA 1
ATOM 4825 C C . LEU B 1 234 ? 65.185 56.771 -5.178 1.00 14.77 234 LEU B C 1
ATOM 4826 O O . LEU B 1 234 ? 66.330 56.761 -4.706 1.00 15.43 234 LEU B O 1
ATOM 4831 N N . VAL B 1 235 ? 64.127 56.249 -4.568 1.00 13.45 235 VAL B N 1
ATOM 4832 C CA . VAL B 1 235 ? 64.164 55.544 -3.295 1.00 14.24 235 VAL B CA 1
ATOM 4833 C C . VAL B 1 235 ? 63.469 54.216 -3.551 1.00 15.13 235 VAL B C 1
ATOM 4834 O O . VAL B 1 235 ? 62.273 54.196 -3.840 1.00 15.28 235 VAL B O 1
ATOM 4838 N N . TYR B 1 236 ? 64.211 53.115 -3.470 1.00 13.63 236 TYR B N 1
ATOM 4839 C CA . TYR B 1 236 ? 63.727 51.802 -3.893 1.00 11.53 236 TYR B CA 1
ATOM 4840 C C . TYR B 1 236 ? 63.395 50.965 -2.666 1.00 13.75 236 TYR B C 1
ATOM 4841 O O . TYR B 1 236 ? 64.258 50.797 -1.794 1.00 15.03 236 TYR B O 1
ATOM 4850 N N . VAL B 1 237 ? 62.176 50.424 -2.598 1.00 11.75 237 VAL B N 1
ATOM 4851 C CA . VAL B 1 237 ? 61.809 49.511 -1.502 1.00 12.29 237 VAL B CA 1
ATOM 4852 C C . VAL B 1 237 ? 61.585 48.135 -2.117 1.00 14.14 237 VAL B C 1
ATOM 4853 O O . VAL B 1 237 ? 60.792 47.996 -3.057 1.00 15.78 237 VAL B O 1
ATOM 4857 N N . GLY B 1 238 ? 62.310 47.127 -1.619 1.00 16.04 238 GLY B N 1
ATOM 4858 C CA . GLY B 1 238 ? 62.093 45.759 -2.041 1.00 16.22 238 GLY B CA 1
ATOM 4859 C C . GLY B 1 238 ? 61.644 44.919 -0.859 1.00 18.67 238 GLY B C 1
ATOM 4860 O O . GLY B 1 238 ? 61.902 45.307 0.282 1.00 15.81 238 GLY B O 1
ATOM 4861 N N . THR B 1 239 ? 60.982 43.788 -1.079 1.00 17.08 239 THR B N 1
ATOM 4862 C CA . THR B 1 239 ? 60.691 42.904 0.041 1.00 16.22 239 THR B CA 1
ATOM 4863 C C . THR B 1 239 ? 61.304 41.556 -0.256 1.00 16.44 239 THR B C 1
ATOM 4864 O O . THR B 1 239 ? 61.689 41.245 -1.392 1.00 17.78 239 THR B O 1
ATOM 4868 N N . LEU B 1 240 ? 61.469 40.789 0.807 1.00 14.42 240 LEU B N 1
ATOM 4869 C CA . LEU B 1 240 ? 62.190 39.538 0.710 1.00 14.19 240 LEU B CA 1
ATOM 4870 C C . LEU B 1 240 ? 61.319 38.345 1.058 1.00 14.75 240 LEU B C 1
ATOM 4871 O O . LEU B 1 240 ? 61.844 37.227 1.134 1.00 17.42 240 LEU B O 1
ATOM 4876 N N . GLY B 1 241 ? 60.005 38.542 1.247 1.00 14.92 241 GLY B N 1
ATOM 4877 C CA . GLY B 1 241 ? 59.109 37.447 1.578 1.00 16.81 241 GLY B CA 1
ATOM 4878 C C . GLY B 1 241 ? 58.152 37.003 0.478 1.00 14.94 241 GLY B C 1
ATOM 4879 O O . GLY B 1 241 ? 57.233 36.213 0.673 1.00 17.25 241 GLY B O 1
ATOM 4908 N N . ALA B 1 243 ? 59.028 37.002 -4.001 1.00 16.12 243 ALA B N 1
ATOM 4909 C CA . ALA B 1 243 ? 59.855 36.108 -4.808 1.00 14.30 243 ALA B CA 1
ATOM 4910 C C . ALA B 1 243 ? 61.099 35.577 -4.103 1.00 14.38 243 ALA B C 1
ATOM 4911 O O . ALA B 1 243 ? 61.591 34.476 -4.452 1.00 17.23 243 ALA B O 1
ATOM 4913 N N . ALA B 1 244 ? 61.642 36.341 -3.148 1.00 12.98 244 ALA B N 1
ATOM 4914 C CA . ALA B 1 244 ? 62.884 35.870 -2.520 1.00 16.02 244 ALA B CA 1
ATOM 4915 C C . ALA B 1 244 ? 62.695 34.724 -1.527 1.00 16.61 244 ALA B C 1
ATOM 4916 O O . ALA B 1 244 ? 63.683 34.095 -1.123 1.00 17.44 244 ALA B O 1
ATOM 4918 N N . GLY B 1 245 ? 61.468 34.390 -1.140 1.00 14.82 245 GLY B N 1
ATOM 4919 C CA . GLY B 1 245 ? 61.217 33.156 -0.426 1.00 15.74 245 GLY B CA 1
ATOM 4920 C C . GLY B 1 245 ? 61.610 33.116 1.044 1.00 15.98 245 GLY B C 1
ATOM 4921 O O . GLY B 1 245 ? 61.648 32.028 1.607 1.00 17.18 245 GLY B O 1
ATOM 4922 N N . VAL B 1 246 ? 61.884 34.263 1.675 1.00 15.93 246 VAL B N 1
ATOM 4923 C CA . VAL B 1 246 ? 62.191 34.291 3.107 1.00 16.12 246 VAL B CA 1
ATOM 4924 C C . VAL B 1 246 ? 61.263 35.310 3.772 1.00 18.12 246 VAL B C 1
ATOM 4925 O O . VAL B 1 246 ? 60.043 35.124 3.772 1.00 18.47 246 VAL B O 1
ATOM 4929 N N . ALA B 1 247 ? 61.813 36.395 4.305 1.00 17.41 247 ALA B N 1
ATOM 4930 C CA . ALA B 1 247 ? 61.031 37.472 4.925 1.00 14.97 247 ALA B CA 1
ATOM 4931 C C . ALA B 1 247 ? 61.951 38.670 5.076 1.00 16.85 247 ALA B C 1
ATOM 4932 O O . ALA B 1 247 ? 63.176 38.532 5.035 1.00 19.01 247 ALA B O 1
ATOM 4934 N N . GLY B 1 248 ? 61.353 39.829 5.322 1.00 18.57 248 GLY B N 1
ATOM 4935 C CA . GLY B 1 248 ? 62.114 41.051 5.512 1.00 18.57 248 GLY B CA 1
ATOM 4936 C C . GLY B 1 248 ? 61.918 41.967 4.315 1.00 14.56 248 GLY B C 1
ATOM 4937 O O . GLY B 1 248 ? 61.143 41.692 3.394 1.00 15.56 248 GLY B O 1
ATOM 4938 N N . ALA B 1 249 ? 62.631 43.087 4.345 1.00 14.52 249 ALA B N 1
ATOM 4939 C CA . ALA B 1 249 ? 62.506 44.047 3.263 1.00 13.42 249 ALA B CA 1
ATOM 4940 C C . ALA B 1 249 ? 63.712 44.966 3.318 1.00 14.32 249 ALA B C 1
ATOM 4941 O O . ALA B 1 249 ? 64.532 44.877 4.232 1.00 15.29 249 ALA B O 1
ATOM 4943 N N . PHE B 1 250 ? 63.831 45.837 2.314 1.00 14.15 250 PHE B N 1
ATOM 4944 C CA . PHE B 1 250 ? 65.017 46.684 2.316 1.00 15.10 250 PHE B CA 1
ATOM 4945 C C . PHE B 1 250 ? 64.720 47.952 1.538 1.00 17.97 250 PHE B C 1
ATOM 4946 O O . PHE B 1 250 ? 63.858 47.975 0.668 1.00 16.59 250 PHE B O 1
ATOM 4954 N N . VAL B 1 251 ? 65.411 49.016 1.903 1.00 13.34 251 VAL B N 1
ATOM 4955 C CA . VAL B 1 251 ? 65.384 50.272 1.167 1.00 12.72 251 VAL B CA 1
ATOM 4956 C C . VAL B 1 251 ? 66.766 50.450 0.562 1.00 14.20 251 VAL B C 1
ATOM 4957 O O . VAL B 1 251 ? 67.782 50.236 1.249 1.00 15.79 251 VAL B O 1
ATOM 4961 N N . VAL B 1 252 ? 66.819 50.769 -0.728 1.00 12.34 252 VAL B N 1
ATOM 4962 C CA . VAL B 1 252 ? 68.078 51.128 -1.386 1.00 13.92 252 VAL B CA 1
ATOM 4963 C C . VAL B 1 252 ? 67.958 52.563 -1.866 1.00 15.46 252 VAL B C 1
ATOM 4964 O O . VAL B 1 252 ? 66.947 52.933 -2.480 1.00 15.46 252 VAL B O 1
ATOM 4968 N N . ALA B 1 253 ? 68.976 53.365 -1.584 1.00 14.23 253 ALA B N 1
ATOM 4969 C CA . ALA B 1 253 ? 68.935 54.768 -1.973 1.00 15.91 253 ALA B CA 1
ATOM 4970 C C . ALA B 1 253 ? 70.342 55.329 -1.888 1.00 14.85 253 ALA B C 1
ATOM 4971 O O . ALA B 1 253 ? 71.285 54.643 -1.485 1.00 17.16 253 ALA B O 1
ATOM 4973 N N . HIS B 1 254 ? 70.471 56.605 -2.242 1.00 15.75 254 HIS B N 1
ATOM 4974 C CA . HIS B 1 254 ? 71.716 57.302 -2.006 1.00 16.71 254 HIS B CA 1
ATOM 4975 C C . HIS B 1 254 ? 72.131 57.159 -0.551 1.00 16.03 254 HIS B C 1
ATOM 4976 O O . HIS B 1 254 ? 71.278 57.124 0.338 1.00 17.30 254 HIS B O 1
ATOM 4983 N N . GLU B 1 255 ? 73.444 57.069 -0.329 1.00 17.32 255 GLU B N 1
ATOM 4984 C CA . GLU B 1 255 ? 73.968 56.891 1.035 1.00 17.58 255 GLU B CA 1
ATOM 4985 C C . GLU B 1 255 ? 73.398 57.923 2.010 1.00 20.27 255 GLU B C 1
ATOM 4986 O O . GLU B 1 255 ? 73.145 57.608 3.182 1.00 18.62 255 GLU B O 1
ATOM 4992 N N . THR B 1 256 ? 73.170 59.153 1.548 1.00 18.75 256 THR B N 1
ATOM 4993 C CA . THR B 1 256 ? 72.637 60.190 2.434 1.00 17.88 256 THR B CA 1
ATOM 4994 C C . THR B 1 256 ? 71.205 59.892 2.872 1.00 19.05 256 THR B C 1
ATOM 4995 O O . THR B 1 256 ? 70.843 60.156 4.033 1.00 20.30 256 THR B O 1
ATOM 4999 N N . VAL B 1 257 ? 70.379 59.367 1.958 1.00 16.70 257 VAL B N 1
ATOM 5000 C CA . VAL B 1 257 ? 69.016 58.992 2.301 1.00 15.30 257 VAL B CA 1
ATOM 5001 C C . VAL B 1 257 ? 69.039 57.868 3.319 1.00 15.87 257 VAL B C 1
ATOM 5002 O O . VAL B 1 257 ? 68.300 57.882 4.308 1.00 17.57 257 VAL B O 1
ATOM 5006 N N . ILE B 1 258 ? 69.885 56.874 3.089 1.00 16.68 258 ILE B N 1
ATOM 5007 C CA . ILE B 1 258 ? 69.923 55.755 4.019 1.00 15.61 258 ILE B CA 1
ATOM 5008 C C . ILE B 1 258 ? 70.363 56.230 5.396 1.00 16.55 258 ILE B C 1
ATOM 5009 O O . ILE B 1 258 ? 69.792 55.817 6.415 1.00 16.71 258 ILE B O 1
ATOM 5014 N N . GLU B 1 259 ? 71.380 57.097 5.454 1.00 15.52 259 GLU B N 1
ATOM 5015 C CA . GLU B 1 259 ? 71.836 57.618 6.744 1.00 16.59 259 GLU B CA 1
ATOM 5016 C C . GLU B 1 259 ? 70.709 58.352 7.462 1.00 19.86 259 GLU B C 1
ATOM 5017 O O . GLU B 1 259 ? 70.547 58.218 8.681 1.00 19.55 259 GLU B O 1
ATOM 5023 N N . TRP B 1 260 ? 69.908 59.115 6.714 1.00 17.02 260 TRP B N 1
ATOM 5024 C CA . TRP B 1 260 ? 68.769 59.821 7.305 1.00 17.43 260 TRP B CA 1
ATOM 5025 C C . TRP B 1 260 ? 67.745 58.842 7.886 1.00 16.16 260 TRP B C 1
ATOM 5026 O O . TRP B 1 260 ? 67.268 59.058 9.007 1.00 17.18 260 TRP B O 1
ATOM 5037 N N . LEU B 1 261 ? 67.452 57.747 7.184 1.00 17.64 261 LEU B N 1
ATOM 5038 C CA . LEU B 1 261 ? 66.514 56.756 7.727 1.00 14.78 261 LEU B CA 1
ATOM 5039 C C . LEU B 1 261 ? 67.066 56.134 9.006 1.00 15.39 261 LEU B C 1
ATOM 5040 O O . LEU B 1 261 ? 66.336 55.958 9.997 1.00 17.06 261 LEU B O 1
ATOM 5045 N N . ILE B 1 262 ? 68.365 55.816 9.021 1.00 15.00 262 ILE B N 1
ATOM 5046 C CA . ILE B 1 262 ? 68.973 55.278 10.256 1.00 15.90 262 ILE B CA 1
ATOM 5047 C C . ILE B 1 262 ? 68.799 56.242 11.428 1.00 18.62 262 ILE B C 1
ATOM 5048 O O . ILE B 1 262 ? 68.536 55.821 12.572 1.00 20.10 262 ILE B O 1
ATOM 5053 N N . GLN B 1 263 ? 68.958 57.554 11.176 1.00 17.93 263 GLN B N 1
ATOM 5054 C CA . GLN B 1 263 ? 68.875 58.533 12.241 1.00 19.83 263 GLN B CA 1
ATOM 5055 C C . GLN B 1 263 ? 67.456 58.775 12.724 1.00 19.07 263 GLN B C 1
ATOM 5056 O O . GLN B 1 263 ? 67.266 59.135 13.907 1.00 21.15 263 GLN B O 1
ATOM 5062 N N . ARG B 1 264 ? 66.478 58.647 11.827 1.00 18.00 264 ARG B N 1
ATOM 5063 C CA . ARG B 1 264 ? 65.158 59.239 12.043 1.00 23.53 264 ARG B CA 1
ATOM 5064 C C . ARG B 1 264 ? 63.969 58.285 11.947 1.00 18.74 264 ARG B C 1
ATOM 5065 O O . ARG B 1 264 ? 62.950 58.562 12.587 1.00 20.79 264 ARG B O 1
ATOM 5073 N N . ALA B 1 265 ? 64.053 57.203 11.173 1.00 16.89 265 ALA B N 1
ATOM 5074 C CA . ALA B 1 265 ? 62.840 56.427 10.851 1.00 16.10 265 ALA B CA 1
ATOM 5075 C C . ALA B 1 265 ? 62.397 55.593 12.066 1.00 16.50 265 ALA B C 1
ATOM 5076 O O . ALA B 1 265 ? 63.116 54.692 12.506 1.00 16.84 265 ALA B O 1
ATOM 5078 N N . ARG B 1 266 ? 61.212 55.899 12.602 1.00 16.74 266 ARG B N 1
ATOM 5079 C CA . ARG B 1 266 ? 60.755 55.215 13.822 1.00 16.75 266 ARG B CA 1
ATOM 5080 C C . ARG B 1 266 ? 60.587 53.716 13.610 1.00 18.03 266 ARG B C 1
ATOM 5081 O O . ARG B 1 266 ? 60.891 52.919 14.504 1.00 15.62 266 ARG B O 1
ATOM 5089 N N . SER B 1 267 ? 60.105 53.298 12.426 1.00 16.19 267 SER B N 1
ATOM 5090 C CA . SER B 1 267 ? 59.933 51.864 12.199 1.00 15.73 267 SER B CA 1
ATOM 5091 C C . SER B 1 267 ? 61.223 51.182 11.767 1.00 14.26 267 SER B C 1
ATOM 5092 O O . SER B 1 267 ? 61.213 49.976 11.528 1.00 16.50 267 SER B O 1
ATOM 5095 N N . TYR B 1 268 ? 62.328 51.916 11.694 1.00 14.11 268 TYR B N 1
ATOM 5096 C CA . TYR B 1 268 ? 63.633 51.283 11.647 1.00 14.65 268 TYR B CA 1
ATOM 5097 C C . TYR B 1 268 ? 64.200 51.147 13.055 1.00 15.32 268 TYR B C 1
ATOM 5098 O O . TYR B 1 268 ? 64.682 50.074 13.415 1.00 18.13 268 TYR B O 1
ATOM 5107 N N . ILE B 1 269 ? 64.127 52.225 13.838 1.00 14.19 269 ILE B N 1
ATOM 5108 C CA . ILE B 1 269 ? 64.830 52.310 15.119 1.00 14.78 269 ILE B CA 1
ATOM 5109 C C . ILE B 1 269 ? 64.125 51.512 16.208 1.00 17.83 269 ILE B C 1
ATOM 5110 O O . ILE B 1 269 ? 64.775 50.776 16.954 1.00 19.14 269 ILE B O 1
ATOM 5115 N N . PHE B 1 270 ? 62.821 51.697 16.369 1.00 15.19 270 PHE B N 1
ATOM 5116 C CA . PHE B 1 270 ? 62.161 51.292 17.614 1.00 15.76 270 PHE B CA 1
ATOM 5117 C C . PHE B 1 270 ? 61.499 49.926 17.465 1.00 15.81 270 PHE B C 1
ATOM 5118 O O . PHE B 1 270 ? 60.297 49.749 17.700 1.00 17.19 270 PHE B O 1
ATOM 5126 N N . THR B 1 271 ? 62.300 48.960 17.009 1.00 17.77 271 THR B N 1
ATOM 5127 C CA . THR B 1 271 ? 61.827 47.600 16.781 1.00 19.49 271 THR B CA 1
ATOM 5128 C C . THR B 1 271 ? 63.025 46.645 16.818 1.00 17.75 271 THR B C 1
ATOM 5129 O O . THR B 1 271 ? 64.166 47.051 16.573 1.00 17.68 271 THR B O 1
ATOM 5133 N N . THR B 1 272 ? 62.753 45.393 17.206 1.00 17.13 272 THR B N 1
ATOM 5134 C CA . THR B 1 272 ? 63.775 44.352 17.301 1.00 17.86 272 THR B CA 1
ATOM 5135 C C . THR B 1 272 ? 64.281 43.979 15.909 1.00 15.48 272 THR B C 1
ATOM 5136 O O . THR B 1 272 ? 63.481 43.695 14.994 1.00 18.41 272 THR B O 1
ATOM 5140 N N . ALA B 1 273 ? 65.601 43.925 15.754 1.00 13.43 273 ALA B N 1
ATOM 5141 C CA . ALA B 1 273 ? 66.170 43.445 14.492 1.00 13.47 273 ALA B CA 1
ATOM 5142 C C . ALA B 1 273 ? 65.704 42.009 14.240 1.00 13.55 273 ALA B C 1
ATOM 5143 O O . ALA B 1 273 ? 65.585 41.204 15.161 1.00 15.76 273 ALA B O 1
ATOM 5145 N N . ALA B 1 274 ? 65.451 41.679 12.969 1.00 15.21 274 ALA B N 1
ATOM 5146 C CA . ALA B 1 274 ? 65.013 40.314 12.657 1.00 16.46 274 ALA B CA 1
ATOM 5147 C C . ALA B 1 274 ? 66.085 39.284 13.037 1.00 12.74 274 ALA B C 1
ATOM 5148 O O . ALA B 1 274 ? 67.279 39.596 13.104 1.00 15.13 274 ALA B O 1
ATOM 5150 N N . PRO B 1 275 ? 65.682 38.040 13.272 1.00 13.26 275 PRO B N 1
ATOM 5151 C CA . PRO B 1 275 ? 66.658 37.014 13.678 1.00 14.57 275 PRO B CA 1
ATOM 5152 C C . PRO B 1 275 ? 67.769 36.922 12.648 1.00 14.69 275 PRO B C 1
ATOM 5153 O O . PRO B 1 275 ? 67.487 36.925 11.431 1.00 15.79 275 PRO B O 1
ATOM 5157 N N . PRO B 1 276 ? 69.041 36.868 13.064 1.00 14.81 276 PRO B N 1
ATOM 5158 C CA . PRO B 1 276 ? 70.119 36.874 12.047 1.00 16.11 276 PRO B CA 1
ATOM 5159 C C . PRO B 1 276 ? 70.083 35.660 11.125 1.00 17.70 276 PRO B C 1
ATOM 5160 O O . PRO B 1 276 ? 70.533 35.764 9.968 1.00 17.97 276 PRO B O 1
ATOM 5164 N N . ALA B 1 277 ? 69.532 34.519 11.564 1.00 16.16 277 ALA B N 1
ATOM 5165 C CA . ALA B 1 277 ? 69.386 33.390 10.626 1.00 18.20 277 ALA B CA 1
ATOM 5166 C C . ALA B 1 277 ? 68.497 33.749 9.438 1.00 18.99 277 ALA B C 1
ATOM 5167 O O . ALA B 1 277 ? 68.704 33.242 8.328 1.00 17.52 277 ALA B O 1
ATOM 5169 N N . VAL B 1 278 ? 67.505 34.628 9.632 1.00 15.00 278 VAL B N 1
ATOM 5170 C CA . VAL B 1 278 ? 66.672 35.044 8.506 1.00 14.30 278 VAL B CA 1
ATOM 5171 C C . VAL B 1 278 ? 67.501 35.802 7.477 1.00 16.33 278 VAL B C 1
ATOM 5172 O O . VAL B 1 278 ? 67.405 35.546 6.269 1.00 16.77 278 VAL B O 1
ATOM 5176 N N . ALA B 1 279 ? 68.312 36.763 7.927 1.00 15.32 279 ALA B N 1
ATOM 5177 C CA . ALA B 1 279 ? 69.190 37.475 7.018 1.00 16.25 279 ALA B CA 1
ATOM 5178 C C . ALA B 1 279 ? 70.148 36.524 6.315 1.00 17.81 279 ALA B C 1
ATOM 5179 O O . ALA B 1 279 ? 70.425 36.700 5.128 1.00 17.33 279 ALA B O 1
ATOM 5181 N N . HIS B 1 280 ? 70.707 35.548 7.051 1.00 17.18 280 HIS B N 1
ATOM 5182 C CA . HIS B 1 280 ? 71.610 34.570 6.434 1.00 17.47 280 HIS B CA 1
ATOM 5183 C C . HIS B 1 280 ? 70.900 33.807 5.324 1.00 20.82 280 HIS B C 1
ATOM 5184 O O . HIS B 1 280 ? 71.489 33.538 4.270 1.00 17.50 280 HIS B O 1
ATOM 5191 N N . ALA B 1 281 ? 69.640 33.437 5.547 1.00 17.44 281 ALA B N 1
ATOM 5192 C CA . ALA B 1 281 ? 68.876 32.759 4.506 1.00 16.47 281 ALA B CA 1
ATOM 5193 C C . ALA B 1 281 ? 68.598 33.671 3.313 1.00 17.70 281 ALA B C 1
ATOM 5194 O O . ALA B 1 281 ? 68.574 33.203 2.177 1.00 19.72 281 ALA B O 1
ATOM 5196 N N . VAL B 1 282 ? 68.355 34.965 3.540 1.00 14.68 282 VAL B N 1
ATOM 5197 C CA . VAL B 1 282 ? 68.193 35.886 2.405 1.00 17.94 282 VAL B CA 1
ATOM 5198 C C . VAL B 1 282 ? 69.483 35.960 1.588 1.00 18.76 282 VAL B C 1
ATOM 5199 O O . VAL B 1 282 ? 69.449 35.990 0.352 1.00 17.03 282 VAL B O 1
ATOM 5203 N N . SER B 1 283 ? 70.642 36.013 2.254 1.00 15.93 283 SER B N 1
ATOM 5204 C CA . SER B 1 283 ? 71.898 36.025 1.503 1.00 15.84 283 SER B CA 1
ATOM 5205 C C . SER B 1 283 ? 71.997 34.814 0.581 1.00 19.99 283 SER B C 1
ATOM 5206 O O . SER B 1 283 ? 72.430 34.932 -0.572 1.00 19.60 283 SER B O 1
ATOM 5209 N N . ALA B 1 284 ? 71.569 33.643 1.070 1.00 18.61 284 ALA B N 1
ATOM 5210 C CA . ALA B 1 284 ? 71.559 32.455 0.219 1.00 18.63 284 ALA B CA 1
ATOM 5211 C C . ALA B 1 284 ? 70.555 32.613 -0.913 1.00 21.15 284 ALA B C 1
ATOM 5212 O O . ALA B 1 284 ? 70.852 32.240 -2.052 1.00 20.17 284 ALA B O 1
ATOM 5214 N N . SER B 1 285 ? 69.380 33.188 -0.629 1.00 18.09 285 SER B N 1
ATOM 5215 C CA . SER B 1 285 ? 68.387 33.406 -1.690 1.00 15.33 285 SER B CA 1
ATOM 5216 C C . SER B 1 285 ? 68.913 34.321 -2.796 1.00 17.09 285 SER B C 1
ATOM 5217 O O . SER B 1 285 ? 68.701 34.043 -3.987 1.00 16.44 285 SER B O 1
ATOM 5220 N N . LEU B 1 286 ? 69.602 35.411 -2.438 1.00 17.51 286 LEU B N 1
ATOM 5221 C CA . LEU B 1 286 ? 70.113 36.319 -3.471 1.00 16.22 286 LEU B CA 1
ATOM 5222 C C . LEU B 1 286 ? 71.024 35.599 -4.451 1.00 19.06 286 LEU B C 1
ATOM 5223 O O . LEU B 1 286 ? 71.038 35.923 -5.647 1.00 18.25 286 LEU B O 1
ATOM 5228 N N . LYS B 1 287 ? 71.818 34.639 -3.965 1.00 18.67 287 LYS B N 1
ATOM 5229 C CA . LYS B 1 287 ? 72.682 33.913 -4.885 1.00 19.15 287 LYS B CA 1
ATOM 5230 C C . LYS B 1 287 ? 71.867 33.061 -5.842 1.00 21.79 287 LYS B C 1
ATOM 5231 O O . LYS B 1 287 ? 72.211 32.948 -7.024 1.00 22.97 287 LYS B O 1
ATOM 5237 N N . VAL B 1 288 ? 70.779 32.451 -5.360 1.00 18.24 288 VAL B N 1
ATOM 5238 C CA . VAL B 1 288 ? 69.921 31.684 -6.262 1.00 19.19 288 VAL B CA 1
ATOM 5239 C C . VAL B 1 288 ? 69.253 32.618 -7.260 1.00 18.62 288 VAL B C 1
ATOM 5240 O O . VAL B 1 288 ? 69.196 32.335 -8.465 1.00 19.07 288 VAL B O 1
ATOM 5244 N N . ILE B 1 289 ? 68.723 33.735 -6.769 1.00 15.48 289 ILE B N 1
ATOM 5245 C CA . ILE B 1 289 ? 68.010 34.675 -7.632 1.00 15.29 289 ILE B CA 1
ATOM 5246 C C . ILE B 1 289 ? 68.890 35.140 -8.775 1.00 15.35 289 ILE B C 1
ATOM 5247 O O . ILE B 1 289 ? 68.436 35.234 -9.928 1.00 16.10 289 ILE B O 1
ATOM 5252 N N . ALA B 1 290 ? 70.150 35.478 -8.480 1.00 17.07 290 ALA B N 1
ATOM 5253 C CA . ALA B 1 290 ? 70.989 36.204 -9.433 1.00 18.61 290 ALA B CA 1
ATOM 5254 C C . ALA B 1 290 ? 71.647 35.338 -10.505 1.00 20.01 290 ALA B C 1
ATOM 5255 O O . ALA B 1 290 ? 72.085 35.878 -11.534 1.00 21.36 290 ALA B O 1
ATOM 5257 N N . GLY B 1 291 ? 71.784 34.039 -10.273 1.00 19.22 291 GLY B N 1
ATOM 5258 C CA . GLY B 1 291 ? 72.559 33.162 -11.135 1.00 21.09 291 GLY B CA 1
ATOM 5259 C C . GLY B 1 291 ? 71.731 32.407 -12.161 1.00 22.88 291 GLY B C 1
ATOM 5260 O O . GLY B 1 291 ? 70.577 32.746 -12.452 1.00 21.32 291 GLY B O 1
ATOM 5261 N N . ASP B 1 292 ? 72.353 31.362 -12.727 1.00 21.82 292 ASP B N 1
ATOM 5262 C CA . ASP B 1 292 ? 71.739 30.594 -13.810 1.00 21.93 292 ASP B CA 1
ATOM 5263 C C . ASP B 1 292 ? 70.429 29.966 -13.378 1.00 20.86 292 ASP B C 1
ATOM 5264 O O . ASP B 1 292 ? 69.487 29.875 -14.172 1.00 21.57 292 ASP B O 1
ATOM 5269 N N . GLU B 1 293 ? 70.355 29.503 -12.129 1.00 19.66 293 GLU B N 1
ATOM 5270 C CA . GLU B 1 293 ? 69.108 28.906 -11.666 1.00 20.01 293 GLU B CA 1
ATOM 5271 C C . GLU B 1 293 ? 68.005 29.951 -11.577 1.00 19.08 293 GLU B C 1
ATOM 5272 O O . GLU B 1 293 ? 66.857 29.684 -11.950 1.00 19.50 293 GLU B O 1
ATOM 5278 N N . GLY B 1 294 ? 68.320 31.149 -11.075 1.00 19.31 294 GLY B N 1
ATOM 5279 C CA . GLY B 1 294 ? 67.329 32.216 -11.073 1.00 15.90 294 GLY B CA 1
ATOM 5280 C C . GLY B 1 294 ? 66.875 32.563 -12.479 1.00 17.47 294 GLY B C 1
ATOM 5281 O O . GLY B 1 294 ? 65.688 32.783 -12.716 1.00 16.96 294 GLY B O 1
ATOM 5282 N N . ASP B 1 295 ? 67.809 32.588 -13.430 1.00 16.66 295 ASP B N 1
ATOM 5283 C CA . ASP B 1 295 ? 67.426 32.834 -14.821 1.00 16.67 295 ASP B CA 1
ATOM 5284 C C . ASP B 1 295 ? 66.477 31.757 -15.323 1.00 20.46 295 ASP B C 1
ATOM 5285 O O . ASP B 1 295 ? 65.480 32.061 -15.995 1.00 19.67 295 ASP B O 1
ATOM 5290 N N . ALA B 1 296 ? 66.751 30.498 -14.990 1.00 17.85 296 ALA B N 1
ATOM 5291 C CA . ALA B 1 296 ? 65.895 29.419 -15.464 1.00 16.60 296 ALA B CA 1
ATOM 5292 C C . ALA B 1 296 ? 64.513 29.492 -14.843 1.00 17.78 296 ALA B C 1
ATOM 5293 O O . ALA B 1 296 ? 63.510 29.202 -15.512 1.00 19.72 296 ALA B O 1
ATOM 5295 N N . ARG B 1 297 ? 64.451 29.814 -13.545 1.00 16.45 297 ARG B N 1
ATOM 5296 C CA . ARG B 1 297 ? 63.167 29.958 -12.871 1.00 14.79 297 ARG B CA 1
ATOM 5297 C C . ARG B 1 297 ? 62.367 31.102 -13.470 1.00 17.94 297 ARG B C 1
ATOM 5298 O O . ARG B 1 297 ? 61.170 30.950 -13.738 1.00 16.57 297 ARG B O 1
ATOM 5306 N N . ARG B 1 298 ? 63.022 32.235 -13.755 1.00 16.42 298 ARG B N 1
ATOM 5307 C CA . ARG B 1 298 ? 62.315 33.343 -14.402 1.00 15.93 298 ARG B CA 1
ATOM 5308 C C . ARG B 1 298 ? 61.831 32.950 -15.797 1.00 18.75 298 ARG B C 1
ATOM 5309 O O . ARG B 1 298 ? 60.732 33.339 -16.198 1.00 17.58 298 ARG B O 1
ATOM 5317 N N . ALA B 1 299 ? 62.642 32.212 -16.562 1.00 18.21 299 ALA B N 1
ATOM 5318 C CA . ALA B 1 299 ? 62.206 31.822 -17.901 1.00 17.39 299 ALA B CA 1
ATOM 5319 C C . ALA B 1 299 ? 60.997 30.899 -17.844 1.00 19.88 299 ALA B C 1
ATOM 5320 O O . ALA B 1 299 ? 60.079 31.022 -18.667 1.00 17.30 299 ALA B O 1
ATOM 5322 N N . HIS B 1 300 ? 60.989 29.937 -16.916 1.00 17.64 300 HIS B N 1
ATOM 5323 C CA . HIS B 1 300 ? 59.808 29.075 -16.813 1.00 18.56 300 HIS B CA 1
ATOM 5324 C C . HIS B 1 300 ? 58.585 29.865 -16.369 1.00 17.28 300 HIS B C 1
ATOM 5325 O O . HIS B 1 300 ? 57.485 29.669 -16.895 1.00 16.50 300 HIS B O 1
ATOM 5332 N N . LEU B 1 301 ? 58.759 30.774 -15.403 1.00 14.66 301 LEU B N 1
ATOM 5333 C CA . LEU B 1 301 ? 57.672 31.654 -14.979 1.00 14.63 301 LEU B CA 1
ATOM 5334 C C . LEU B 1 301 ? 57.126 32.460 -16.164 1.00 15.87 301 LEU B C 1
ATOM 5335 O O . LEU B 1 301 ? 55.908 32.581 -16.329 1.00 14.10 301 LEU B O 1
ATOM 5340 N N . ALA B 1 302 ? 58.001 32.975 -17.027 1.00 15.33 302 ALA B N 1
ATOM 5341 C CA . ALA B 1 302 ? 57.505 33.706 -18.192 1.00 15.05 302 ALA B CA 1
ATOM 5342 C C . ALA B 1 302 ? 56.674 32.799 -19.094 1.00 15.89 302 ALA B C 1
ATOM 5343 O O . ALA B 1 302 ? 55.665 33.238 -19.661 1.00 15.38 302 ALA B O 1
ATOM 5345 N N . ALA B 1 303 ? 57.076 31.527 -19.241 1.00 16.09 303 ALA B N 1
ATOM 5346 C CA . ALA B 1 303 ? 56.296 30.596 -20.045 1.00 17.60 303 ALA B CA 1
ATOM 5347 C C . ALA B 1 303 ? 54.945 30.312 -19.397 1.00 17.56 303 ALA B C 1
ATOM 5348 O O . ALA B 1 303 ? 53.925 30.229 -20.093 1.00 17.50 303 ALA B O 1
ATOM 5350 N N . LEU B 1 304 ? 54.923 30.165 -18.066 1.00 15.20 304 LEU B N 1
ATOM 5351 C CA . LEU B 1 304 ? 53.653 29.976 -17.368 1.00 12.84 304 LEU B CA 1
ATOM 5352 C C . LEU B 1 304 ? 52.735 31.175 -17.567 1.00 14.72 304 LEU B C 1
ATOM 5353 O O . LEU B 1 304 ? 51.517 31.019 -17.711 1.00 16.05 304 LEU B O 1
ATOM 5358 N N . ILE B 1 305 ? 53.307 32.373 -17.572 1.00 14.86 305 ILE B N 1
ATOM 5359 C CA . ILE B 1 305 ? 52.510 33.595 -17.738 1.00 13.92 305 ILE B CA 1
ATOM 5360 C C . ILE B 1 305 ? 51.866 33.623 -19.111 1.00 15.86 305 ILE B C 1
ATOM 5361 O O . ILE B 1 305 ? 50.678 33.953 -19.244 1.00 14.95 305 ILE B O 1
ATOM 5366 N N . GLU B 1 306 ? 52.630 33.264 -20.162 1.00 15.65 306 GLU B N 1
ATOM 5367 C CA . GLU B 1 306 ? 52.028 33.209 -21.499 1.00 16.22 306 GLU B CA 1
ATOM 5368 C C . GLU B 1 306 ? 50.828 32.267 -21.506 1.00 17.28 306 GLU B C 1
ATOM 5369 O O . GLU B 1 306 ? 49.756 32.604 -22.031 1.00 17.86 306 GLU B O 1
ATOM 5375 N N . ARG B 1 307 ? 50.995 31.062 -20.950 1.00 15.05 307 ARG B N 1
ATOM 5376 C CA . ARG B 1 307 ? 49.894 30.109 -20.997 1.00 16.27 307 ARG B CA 1
ATOM 5377 C C . ARG B 1 307 ? 48.719 30.552 -20.139 1.00 15.57 307 ARG B C 1
ATOM 5378 O O . ARG B 1 307 ? 47.557 30.257 -20.479 1.00 18.15 307 ARG B O 1
ATOM 5386 N N . THR B 1 308 ? 49.004 31.207 -19.014 1.00 14.68 308 THR B N 1
ATOM 5387 C CA . THR B 1 308 ? 47.933 31.651 -18.125 1.00 14.95 308 THR B CA 1
ATOM 5388 C C . THR B 1 308 ? 47.150 32.795 -18.762 1.00 14.58 308 THR B C 1
ATOM 5389 O O . THR B 1 308 ? 45.922 32.867 -18.626 1.00 14.85 308 THR B O 1
ATOM 5393 N N . ARG B 1 309 ? 47.835 33.708 -19.441 1.00 15.07 309 ARG B N 1
ATOM 5394 C CA . ARG B 1 309 ? 47.101 34.759 -20.144 1.00 14.41 309 ARG B CA 1
ATOM 5395 C C . ARG B 1 309 ? 46.093 34.142 -21.107 1.00 16.19 309 ARG B C 1
ATOM 5396 O O . ARG B 1 309 ? 44.945 34.586 -21.198 1.00 17.08 309 ARG B O 1
ATOM 5404 N N . ALA B 1 310 ? 46.510 33.105 -21.825 1.00 16.98 310 ALA B N 1
ATOM 5405 C CA . ALA B 1 310 ? 45.615 32.456 -22.773 1.00 19.47 310 ALA B CA 1
ATOM 5406 C C . ALA B 1 310 ? 44.453 31.763 -22.060 1.00 18.76 310 ALA B C 1
ATOM 5407 O O . ALA B 1 310 ? 43.293 31.896 -22.477 1.00 18.80 310 ALA B O 1
ATOM 5409 N N . LEU B 1 311 ? 44.731 30.990 -20.996 1.00 18.38 311 LEU B N 1
ATOM 5410 C CA . LEU B 1 311 ? 43.643 30.209 -20.434 1.00 19.39 311 LEU B CA 1
ATOM 5411 C C . LEU B 1 311 ? 42.630 31.092 -19.715 1.00 17.82 311 LEU B C 1
ATOM 5412 O O . LEU B 1 311 ? 41.433 30.796 -19.731 1.00 18.40 311 LEU B O 1
ATOM 5417 N N . LEU B 1 312 ? 43.077 32.164 -19.059 1.00 14.95 312 LEU B N 1
ATOM 5418 C CA . LEU B 1 312 ? 42.109 33.020 -18.393 1.00 17.37 312 LEU B CA 1
ATOM 5419 C C . LEU B 1 312 ? 41.145 33.633 -19.398 1.00 24.28 312 LEU B C 1
ATOM 5420 O O . LEU B 1 312 ? 39.951 33.768 -19.123 1.00 20.99 312 LEU B O 1
ATOM 5425 N N . ARG B 1 313 ? 41.634 33.957 -20.587 1.00 16.99 313 ARG B N 1
ATOM 5426 C CA . ARG B 1 313 ? 40.781 34.566 -21.592 1.00 17.89 313 ARG B CA 1
ATOM 5427 C C . ARG B 1 313 ? 39.806 33.584 -22.235 1.00 20.47 313 ARG B C 1
ATOM 5428 O O . ARG B 1 313 ? 38.977 34.013 -23.041 1.00 24.22 313 ARG B O 1
ATOM 5436 N N . ARG B 1 314 ? 39.882 32.295 -21.921 1.00 21.99 314 ARG B N 1
ATOM 5437 C CA A ARG B 1 314 ? 38.892 31.351 -22.409 0.49 25.55 314 ARG B CA 1
ATOM 5438 C CA B ARG B 1 314 ? 38.901 31.335 -22.401 0.51 25.56 314 ARG B CA 1
ATOM 5439 C C . ARG B 1 314 ? 37.685 31.223 -21.490 1.00 25.82 314 ARG B C 1
ATOM 5440 O O . ARG B 1 314 ? 36.728 30.521 -21.848 1.00 26.50 314 ARG B O 1
ATOM 5455 N N . THR B 1 315 ? 37.697 31.876 -20.333 1.00 27.04 315 THR B N 1
ATOM 5456 C CA . THR B 1 315 ? 36.549 31.904 -19.439 1.00 26.00 315 THR B CA 1
ATOM 5457 C C . THR B 1 315 ? 35.611 33.037 -19.846 1.00 26.74 315 THR B C 1
ATOM 5458 O O . THR B 1 315 ? 35.907 33.817 -20.752 1.00 28.59 315 THR B O 1
ATOM 5462 N N . ARG B 1 316 ? 34.472 33.141 -19.150 1.00 28.26 316 ARG B N 1
ATOM 5463 C CA . ARG B 1 316 ? 33.535 34.239 -19.378 1.00 32.61 316 ARG B CA 1
ATOM 5464 C C . ARG B 1 316 ? 33.951 35.539 -18.697 1.00 30.80 316 ARG B C 1
ATOM 5465 O O . ARG B 1 316 ? 33.281 36.561 -18.905 1.00 30.14 316 ARG B O 1
ATOM 5473 N N . TRP B 1 317 ? 35.004 35.524 -17.885 1.00 26.35 317 TRP B N 1
ATOM 5474 C CA . TRP B 1 317 ? 35.366 36.660 -17.050 1.00 20.63 317 TRP B CA 1
ATOM 5475 C C . TRP B 1 317 ? 36.523 37.444 -17.671 1.00 29.29 317 TRP B C 1
ATOM 5476 O O . TRP B 1 317 ? 37.165 36.990 -18.611 1.00 29.85 317 TRP B O 1
ATOM 5487 N N . GLN B 1 318 ? 36.835 38.606 -17.084 1.00 27.12 318 GLN B N 1
ATOM 5488 C CA . GLN B 1 318 ? 37.815 39.512 -17.686 1.00 26.01 318 GLN B CA 1
ATOM 5489 C C . GLN B 1 318 ? 39.102 39.553 -16.875 1.00 18.10 318 GLN B C 1
ATOM 5490 O O . GLN B 1 318 ? 39.119 40.124 -15.777 1.00 21.98 318 GLN B O 1
ATOM 5492 N N . PRO B 1 319 ? 40.200 38.978 -17.338 1.00 17.64 319 PRO B N 1
ATOM 5493 C CA . PRO B 1 319 ? 41.458 39.135 -16.613 1.00 19.17 319 PRO B CA 1
ATOM 5494 C C . PRO B 1 319 ? 42.071 40.506 -16.852 1.00 18.36 319 PRO B C 1
ATOM 5495 O O . PRO B 1 319 ? 41.799 41.184 -17.842 1.00 22.98 319 PRO B O 1
ATOM 5499 N N . VAL B 1 320 ? 42.904 40.899 -15.892 1.00 18.09 320 VAL B N 1
ATOM 5500 C CA . VAL B 1 320 ? 43.723 42.094 -16.045 1.00 16.20 320 VAL B CA 1
ATOM 5501 C C . VAL B 1 320 ? 44.818 41.803 -17.067 1.00 17.09 320 VAL B C 1
ATOM 5502 O O . VAL B 1 320 ? 45.264 40.662 -17.222 1.00 20.45 320 VAL B O 1
ATOM 5506 N N . ASP B 1 321 ? 45.180 42.818 -17.853 1.00 16.12 321 ASP B N 1
ATOM 5507 C CA . ASP B 1 321 ? 46.225 42.662 -18.869 1.00 15.09 321 ASP B CA 1
ATOM 5508 C C . ASP B 1 321 ? 47.567 42.704 -18.132 1.00 16.36 321 ASP B C 1
ATOM 5509 O O . ASP B 1 321 ? 48.233 43.742 -18.048 1.00 19.25 321 ASP B O 1
ATOM 5514 N N . SER B 1 322 ? 48.019 41.528 -17.682 1.00 13.65 322 SER B N 1
ATOM 5515 C CA . SER B 1 322 ? 49.202 41.400 -16.865 1.00 13.53 322 SER B CA 1
ATOM 5516 C C . SER B 1 322 ? 50.210 40.507 -17.546 1.00 13.03 322 SER B C 1
ATOM 5517 O O . SER B 1 322 ? 49.845 39.450 -18.062 1.00 13.33 322 SER B O 1
ATOM 5520 N N . HIS B 1 323 ? 51.474 40.946 -17.538 1.00 13.20 323 HIS B N 1
ATOM 5521 C CA . HIS B 1 323 ? 52.587 40.116 -17.973 1.00 13.91 323 HIS B CA 1
ATOM 5522 C C . HIS B 1 323 ? 53.474 39.684 -16.805 1.00 15.19 323 HIS B C 1
ATOM 5523 O O . HIS B 1 323 ? 54.635 39.277 -17.022 1.00 15.08 323 HIS B O 1
ATOM 5530 N N . THR B 1 324 ? 52.959 39.762 -15.568 1.00 13.73 324 THR B N 1
ATOM 5531 C CA . THR B 1 324 ? 53.666 39.319 -14.369 1.00 13.38 324 THR B CA 1
ATOM 5532 C C . THR B 1 324 ? 52.997 38.064 -13.807 1.00 12.63 324 THR B C 1
ATOM 5533 O O . THR B 1 324 ? 51.954 37.616 -14.292 1.00 13.72 324 THR B O 1
ATOM 5537 N N . ALA B 1 325 ? 53.595 37.521 -12.743 1.00 12.90 325 ALA B N 1
ATOM 5538 C CA . ALA B 1 325 ? 53.059 36.328 -12.097 1.00 12.71 325 ALA B CA 1
ATOM 5539 C C . ALA B 1 325 ? 51.716 36.582 -11.454 1.00 14.51 325 ALA B C 1
ATOM 5540 O O . ALA B 1 325 ? 51.015 35.625 -11.130 1.00 16.36 325 ALA B O 1
ATOM 5542 N N . VAL B 1 326 ? 51.344 37.852 -11.262 1.00 12.77 326 VAL B N 1
ATOM 5543 C CA . VAL B 1 326 ? 50.047 38.196 -10.701 1.00 14.29 326 VAL B CA 1
ATOM 5544 C C . VAL B 1 326 ? 49.033 38.200 -11.838 1.00 15.12 326 VAL B C 1
ATOM 5545 O O . VAL B 1 326 ? 49.076 39.070 -12.721 1.00 14.85 326 VAL B O 1
ATOM 5549 N N . GLN B 1 327 ? 48.101 37.234 -11.822 1.00 12.17 327 GLN B N 1
ATOM 5550 C CA . GLN B 1 327 ? 47.154 37.016 -12.924 1.00 13.30 327 GLN B CA 1
ATOM 5551 C C . GLN B 1 327 ? 45.717 37.035 -12.397 1.00 15.06 327 GLN B C 1
ATOM 5552 O O . GLN B 1 327 ? 45.081 35.980 -12.263 1.00 15.01 327 GLN B O 1
ATOM 5558 N N . PRO B 1 328 ? 45.139 38.213 -12.176 1.00 14.60 328 PRO B N 1
ATOM 5559 C CA . PRO B 1 328 ? 43.804 38.283 -11.573 1.00 13.98 328 PRO B CA 1
ATOM 5560 C C . PRO B 1 328 ? 42.743 38.117 -12.632 1.00 17.21 328 PRO B C 1
ATOM 5561 O O . PRO B 1 328 ? 42.907 38.511 -13.789 1.00 16.35 328 PRO B O 1
ATOM 5565 N N . LEU B 1 329 ? 41.620 37.547 -12.207 1.00 16.42 329 LEU B N 1
ATOM 5566 C CA . LEU B 1 329 ? 40.487 37.300 -13.081 1.00 15.88 329 LEU B CA 1
ATOM 5567 C C . LEU B 1 329 ? 39.304 37.987 -12.420 1.00 17.24 329 LEU B C 1
ATOM 5568 O O . LEU B 1 329 ? 38.819 37.530 -11.384 1.00 16.38 329 LEU B O 1
ATOM 5573 N N . VAL B 1 330 ? 38.843 39.097 -12.998 1.00 16.04 330 VAL B N 1
ATOM 5574 C CA . VAL B 1 330 ? 37.804 39.879 -12.346 1.00 17.97 330 VAL B CA 1
ATOM 5575 C C . VAL B 1 330 ? 36.461 39.234 -12.596 1.00 23.00 330 VAL B C 1
ATOM 5576 O O . VAL B 1 330 ? 36.075 38.981 -13.748 1.00 23.72 330 VAL B O 1
ATOM 5580 N N . ILE B 1 331 ? 35.722 38.999 -11.520 1.00 19.82 331 ILE B N 1
ATOM 5581 C CA . ILE B 1 331 ? 34.438 38.339 -11.597 1.00 23.91 331 ILE B CA 1
ATOM 5582 C C . ILE B 1 331 ? 33.291 39.296 -11.309 1.00 24.51 331 ILE B C 1
ATOM 5583 O O . ILE B 1 331 ? 32.292 39.298 -12.030 1.00 26.15 331 ILE B O 1
ATOM 5588 N N . GLY B 1 332 ? 33.439 40.164 -10.308 1.00 21.30 332 GLY B N 1
ATOM 5589 C CA . GLY B 1 332 ? 32.456 41.194 -10.073 1.00 22.57 332 GLY B CA 1
ATOM 5590 C C . GLY B 1 332 ? 31.983 41.226 -8.634 1.00 22.95 332 GLY B C 1
ATOM 5591 O O . GLY B 1 332 ? 32.608 41.883 -7.795 1.00 26.33 332 GLY B O 1
ATOM 5592 N N . SER B 1 333 ? 30.885 40.544 -8.336 1.00 23.78 333 SER B N 1
ATOM 5593 C CA . SER B 1 333 ? 30.316 40.613 -6.998 1.00 24.44 333 SER B CA 1
ATOM 5594 C C . SER B 1 333 ? 31.098 39.732 -6.027 1.00 22.84 333 SER B C 1
ATOM 5595 O O . SER B 1 333 ? 31.807 38.792 -6.414 1.00 23.67 333 SER B O 1
ATOM 5598 N N . ASN B 1 334 ? 30.921 40.019 -4.734 1.00 24.66 334 ASN B N 1
ATOM 5599 C CA . ASN B 1 334 ? 31.532 39.171 -3.715 1.00 22.23 334 ASN B CA 1
ATOM 5600 C C . ASN B 1 334 ? 31.028 37.737 -3.826 1.00 23.04 334 ASN B C 1
ATOM 5601 O O . ASN B 1 334 ? 31.822 36.783 -3.815 1.00 23.04 334 ASN B O 1
ATOM 5606 N N . GLU B 1 335 ? 29.709 37.567 -3.953 1.00 24.78 335 GLU B N 1
ATOM 5607 C CA . GLU B 1 335 ? 29.159 36.218 -3.924 1.00 28.39 335 GLU B CA 1
ATOM 5608 C C . GLU B 1 335 ? 29.579 35.423 -5.161 1.00 23.32 335 GLU B C 1
ATOM 5609 O O . GLU B 1 335 ? 29.933 34.246 -5.047 1.00 26.28 335 GLU B O 1
ATOM 5615 N N . ALA B 1 336 ? 29.596 36.057 -6.337 1.00 24.50 336 ALA B N 1
ATOM 5616 C CA . ALA B 1 336 ? 30.013 35.311 -7.531 1.00 24.64 336 ALA B CA 1
ATOM 5617 C C . ALA B 1 336 ? 31.490 34.935 -7.481 1.00 28.00 336 ALA B C 1
ATOM 5618 O O . ALA B 1 336 ? 31.882 33.893 -8.025 1.00 19.85 336 ALA B O 1
ATOM 5620 N N . THR B 1 337 ? 32.325 35.788 -6.872 1.00 20.75 337 THR B N 1
ATOM 5621 C CA . THR B 1 337 ? 33.744 35.484 -6.739 1.00 18.02 337 THR B CA 1
ATOM 5622 C C . THR B 1 337 ? 33.961 34.334 -5.758 1.00 21.33 337 THR B C 1
ATOM 5623 O O . THR B 1 337 ? 34.732 33.412 -6.041 1.00 19.55 337 THR B O 1
ATOM 5627 N N . LEU B 1 338 ? 33.260 34.357 -4.608 1.00 20.69 338 LEU B N 1
ATOM 5628 C CA . LEU B 1 338 ? 33.353 33.251 -3.662 1.00 21.14 338 LEU B CA 1
ATOM 5629 C C . LEU B 1 338 ? 32.843 31.958 -4.281 1.00 19.72 338 LEU B C 1
ATOM 5630 O O . LEU B 1 338 ? 33.419 30.885 -4.046 1.00 19.66 338 LEU B O 1
ATOM 5635 N N . ALA B 1 339 ? 31.779 32.041 -5.082 1.00 19.39 339 ALA B N 1
ATOM 5636 C CA . ALA B 1 339 ? 31.272 30.833 -5.731 1.00 20.05 339 ALA B CA 1
ATOM 5637 C C . ALA B 1 339 ? 32.328 30.232 -6.647 1.00 22.14 339 ALA B C 1
ATOM 5638 O O . ALA B 1 339 ? 32.527 29.011 -6.669 1.00 21.40 339 ALA B O 1
ATOM 5640 N N . ALA B 1 340 ? 33.014 31.071 -7.414 1.00 20.05 340 ALA B N 1
ATOM 5641 C CA . ALA B 1 340 ? 34.024 30.523 -8.310 1.00 18.77 340 ALA B CA 1
ATOM 5642 C C . ALA B 1 340 ? 35.175 29.917 -7.531 1.00 18.13 340 ALA B C 1
ATOM 5643 O O . ALA B 1 340 ? 35.711 28.876 -7.928 1.00 21.67 340 ALA B O 1
ATOM 5645 N N . MET B 1 341 ? 35.576 30.566 -6.427 1.00 17.73 341 MET B N 1
ATOM 5646 C CA . MET B 1 341 ? 36.654 30.025 -5.600 1.00 17.78 341 MET B CA 1
ATOM 5647 C C . MET B 1 341 ? 36.278 28.647 -5.091 1.00 17.41 341 MET B C 1
ATOM 5648 O O . MET B 1 341 ? 37.088 27.707 -5.173 1.00 19.75 341 MET B O 1
ATOM 5653 N N . ARG B 1 342 ? 35.035 28.497 -4.614 1.00 18.63 342 ARG B N 1
ATOM 5654 C CA . ARG B 1 342 ? 34.574 27.223 -4.068 1.00 18.24 342 ARG B CA 1
ATOM 5655 C C . ARG B 1 342 ? 34.505 26.149 -5.149 1.00 18.54 342 ARG B C 1
ATOM 5656 O O . ARG B 1 342 ? 34.738 24.956 -4.877 1.00 19.86 342 ARG B O 1
ATOM 5664 N N . ALA B 1 343 ? 34.116 26.534 -6.376 1.00 18.86 343 ALA B N 1
ATOM 5665 C CA . ALA B 1 343 ? 34.113 25.559 -7.463 1.00 19.79 343 ALA B CA 1
ATOM 5666 C C . ALA B 1 343 ? 35.527 25.034 -7.711 1.00 19.17 343 ALA B C 1
ATOM 5667 O O . ALA B 1 343 ? 35.709 23.835 -7.961 1.00 22.22 343 ALA B O 1
ATOM 5669 N N . LEU B 1 344 ? 36.532 25.920 -7.650 1.00 19.86 344 LEU B N 1
ATOM 5670 C CA . LEU B 1 344 ? 37.921 25.486 -7.807 1.00 18.50 344 LEU B CA 1
ATOM 5671 C C . LEU B 1 344 ? 38.378 24.650 -6.611 1.00 18.75 344 LEU B C 1
ATOM 5672 O O . LEU B 1 344 ? 39.081 23.645 -6.790 1.00 20.55 344 LEU B O 1
ATOM 5677 N N . ASP B 1 345 ? 37.966 25.028 -5.400 1.00 18.98 345 ASP B N 1
ATOM 5678 C CA . ASP B 1 345 ? 38.284 24.214 -4.225 1.00 17.83 345 ASP B CA 1
ATOM 5679 C C . ASP B 1 345 ? 37.782 22.787 -4.417 1.00 19.37 345 ASP B C 1
ATOM 5680 O O . ASP B 1 345 ? 38.427 21.813 -4.003 1.00 22.18 345 ASP B O 1
ATOM 5685 N N . ALA B 1 346 ? 36.618 22.642 -5.048 1.00 20.12 346 ALA B N 1
ATOM 5686 C CA . ALA B 1 346 ? 36.056 21.314 -5.245 1.00 23.20 346 ALA B CA 1
ATOM 5687 C C . ALA B 1 346 ? 36.870 20.480 -6.235 1.00 23.84 346 ALA B C 1
ATOM 5688 O O . ALA B 1 346 ? 36.663 19.254 -6.308 1.00 29.78 346 ALA B O 1
ATOM 5690 N N . HIS B 1 347 ? 37.721 21.117 -7.044 1.00 24.66 347 HIS B N 1
ATOM 5691 C CA . HIS B 1 347 ? 38.659 20.440 -7.933 1.00 26.49 347 HIS B CA 1
ATOM 5692 C C . HIS B 1 347 ? 40.064 20.334 -7.336 1.00 23.88 347 HIS B C 1
ATOM 5693 O O . HIS B 1 347 ? 41.012 20.091 -8.080 1.00 24.67 347 HIS B O 1
ATOM 5700 N N . GLY B 1 348 ? 40.245 20.594 -6.039 1.00 22.86 348 GLY B N 1
ATOM 5701 C CA . GLY B 1 348 ? 41.589 20.481 -5.480 1.00 22.09 348 GLY B CA 1
ATOM 5702 C C . GLY B 1 348 ? 42.529 21.625 -5.799 1.00 20.93 348 GLY B C 1
ATOM 5703 O O . GLY B 1 348 ? 43.751 21.439 -5.764 1.00 20.80 348 GLY B O 1
ATOM 5704 N N . LEU B 1 349 ? 42.004 22.795 -6.121 1.00 16.55 349 LEU B N 1
ATOM 5705 C CA . LEU B 1 349 ? 42.799 23.964 -6.492 1.00 16.30 349 LEU B CA 1
ATOM 5706 C C . LEU B 1 349 ? 42.464 25.097 -5.546 1.00 21.17 349 LEU B C 1
ATOM 5707 O O . LEU B 1 349 ? 41.293 25.322 -5.249 1.00 23.69 349 LEU B O 1
ATOM 5712 N N . TRP B 1 350 ? 43.474 25.838 -5.108 1.00 16.15 350 TRP B N 1
ATOM 5713 C CA . TRP B 1 350 ? 43.236 27.006 -4.260 1.00 16.54 350 TRP B CA 1
ATOM 5714 C C . TRP B 1 350 ? 43.608 28.249 -5.042 1.00 15.57 350 TRP B C 1
ATOM 5715 O O . TRP B 1 350 ? 44.794 28.495 -5.301 1.00 16.49 350 TRP B O 1
ATOM 5726 N N . VAL B 1 351 ? 42.594 29.004 -5.459 1.00 14.89 351 VAL B N 1
ATOM 5727 C CA . VAL B 1 351 ? 42.793 30.317 -6.075 1.00 15.72 351 VAL B CA 1
ATOM 5728 C C . VAL B 1 351 ? 41.968 31.285 -5.251 1.00 17.66 351 VAL B C 1
ATOM 5729 O O . VAL B 1 351 ? 40.732 31.165 -5.244 1.00 18.84 351 VAL B O 1
ATOM 5733 N N . PRO B 1 352 ? 42.574 32.230 -4.542 1.00 16.59 352 PRO B N 1
ATOM 5734 C CA . PRO B 1 352 ? 41.814 32.987 -3.546 1.00 16.65 352 PRO B CA 1
ATOM 5735 C C . PRO B 1 352 ? 40.938 34.070 -4.150 1.00 15.68 352 PRO B C 1
ATOM 5736 O O . PRO B 1 352 ? 41.312 34.730 -5.110 1.00 17.08 352 PRO B O 1
ATOM 5740 N N . ALA B 1 353 ? 39.771 34.250 -3.548 1.00 16.24 353 ALA B N 1
ATOM 5741 C CA . ALA B 1 353 ? 38.947 35.424 -3.792 1.00 16.05 353 ALA B CA 1
ATOM 5742 C C . ALA B 1 353 ? 39.547 36.662 -3.116 1.00 17.43 353 ALA B C 1
ATOM 5743 O O . ALA B 1 353 ? 39.966 36.617 -1.952 1.00 20.00 353 ALA B O 1
ATOM 5745 N N . ILE B 1 354 ? 39.547 37.773 -3.840 1.00 15.12 354 ILE B N 1
ATOM 5746 C CA . ILE B 1 354 ? 39.941 39.088 -3.338 1.00 17.15 354 ILE B CA 1
ATOM 5747 C C . ILE B 1 354 ? 38.719 39.974 -3.452 1.00 17.12 354 ILE B C 1
ATOM 5748 O O . ILE B 1 354 ? 38.116 40.065 -4.529 1.00 18.27 354 ILE B O 1
ATOM 5753 N N . ARG B 1 355 ? 38.406 40.703 -2.367 1.00 16.25 355 ARG B N 1
ATOM 5754 C CA . ARG B 1 355 ? 37.200 41.507 -2.217 1.00 15.83 355 ARG B CA 1
ATOM 5755 C C . ARG B 1 355 ? 37.538 42.847 -1.584 1.00 20.68 355 ARG B C 1
ATOM 5756 O O . ARG B 1 355 ? 38.635 43.008 -1.044 1.00 18.21 355 ARG B O 1
ATOM 5764 N N . PRO B 1 356 ? 36.620 43.807 -1.600 1.00 21.44 356 PRO B N 1
ATOM 5765 C CA . PRO B 1 356 ? 36.778 45.015 -0.748 1.00 19.79 356 PRO B CA 1
ATOM 5766 C C . PRO B 1 356 ? 37.111 44.621 0.680 1.00 25.10 356 PRO B C 1
ATOM 5767 O O . PRO B 1 356 ? 36.663 43.560 1.141 1.00 23.29 356 PRO B O 1
ATOM 5771 N N . PRO B 1 357 ? 37.905 45.433 1.410 1.00 23.11 357 PRO B N 1
ATOM 5772 C CA . PRO B 1 357 ? 38.409 46.750 0.982 1.00 22.56 357 PRO B CA 1
ATOM 5773 C C . PRO B 1 357 ? 39.682 46.677 0.133 1.00 23.01 357 PRO B C 1
ATOM 5774 O O . PRO B 1 357 ? 40.192 47.742 -0.265 1.00 26.71 357 PRO B O 1
ATOM 5778 N N . THR B 1 358 ? 40.186 45.469 -0.149 1.00 20.35 358 THR B N 1
ATOM 5779 C CA . THR B 1 358 ? 41.442 45.337 -0.882 1.00 20.72 358 THR B CA 1
ATOM 5780 C C . THR B 1 358 ? 41.320 45.880 -2.296 1.00 24.98 358 THR B C 1
ATOM 5781 O O . THR B 1 358 ? 42.270 46.462 -2.827 1.00 26.45 358 THR B O 1
ATOM 5785 N N . VAL B 1 359 ? 40.177 45.649 -2.933 1.00 20.64 359 VAL B N 1
ATOM 5786 C CA . VAL B 1 359 ? 39.949 46.092 -4.309 1.00 18.64 359 VAL B CA 1
ATOM 5787 C C . VAL B 1 359 ? 38.636 46.849 -4.338 1.00 19.01 359 VAL B C 1
ATOM 5788 O O . VAL B 1 359 ? 37.816 46.730 -3.416 1.00 22.50 359 VAL B O 1
ATOM 5792 N N . PRO B 1 360 ? 38.405 47.642 -5.384 1.00 21.15 360 PRO B N 1
ATOM 5793 C CA . PRO B 1 360 ? 37.182 48.438 -5.433 1.00 21.76 360 PRO B CA 1
ATOM 5794 C C . PRO B 1 360 ? 35.934 47.568 -5.491 1.00 20.25 360 PRO B C 1
ATOM 5795 O O . PRO B 1 360 ? 35.932 46.498 -6.090 1.00 23.20 360 PRO B O 1
ATOM 5799 N N . ALA B 1 361 ? 34.849 48.077 -4.884 1.00 25.44 361 ALA B N 1
ATOM 5800 C CA . ALA B 1 361 ? 33.564 47.380 -4.916 1.00 27.88 361 ALA B CA 1
ATOM 5801 C C . ALA B 1 361 ? 33.152 47.071 -6.354 1.00 24.67 361 ALA B C 1
ATOM 5802 O O . ALA B 1 361 ? 33.327 47.891 -7.246 1.00 28.26 361 ALA B O 1
ATOM 5804 N N . GLY B 1 362 ? 32.619 45.868 -6.580 1.00 24.08 362 GLY B N 1
ATOM 5805 C CA . GLY B 1 362 ? 32.252 45.481 -7.926 1.00 28.34 362 GLY B CA 1
ATOM 5806 C C . GLY B 1 362 ? 33.390 44.937 -8.768 1.00 26.48 362 GLY B C 1
ATOM 5807 O O . GLY B 1 362 ? 33.160 44.573 -9.940 1.00 23.09 362 GLY B O 1
ATOM 5808 N N . THR B 1 363 ? 34.613 44.858 -8.212 1.00 22.81 363 THR B N 1
ATOM 5809 C CA . THR B 1 363 ? 35.751 44.318 -8.946 1.00 19.25 363 THR B CA 1
ATOM 5810 C C . THR B 1 363 ? 36.366 43.147 -8.188 1.00 19.97 363 THR B C 1
ATOM 5811 O O . THR B 1 363 ? 37.557 42.852 -8.336 1.00 19.42 363 THR B O 1
ATOM 5815 N N . SER B 1 364 ? 35.548 42.446 -7.396 1.00 19.22 364 SER B N 1
ATOM 5816 C CA . SER B 1 364 ? 36.028 41.255 -6.708 1.00 15.37 364 SER B CA 1
ATOM 5817 C C . SER B 1 364 ? 36.528 40.248 -7.742 1.00 20.31 364 SER B C 1
ATOM 5818 O O . SER B 1 364 ? 36.024 40.175 -8.864 1.00 20.06 364 SER B O 1
ATOM 5821 N N . ARG B 1 365 ? 37.563 39.500 -7.374 1.00 16.50 365 ARG B N 1
ATOM 5822 C CA . ARG B 1 365 ? 38.346 38.809 -8.395 1.00 16.29 365 ARG B CA 1
ATOM 5823 C C . ARG B 1 365 ? 39.016 37.588 -7.800 1.00 17.08 365 ARG B C 1
ATOM 5824 O O . ARG B 1 365 ? 39.279 37.533 -6.605 1.00 16.48 365 ARG B O 1
ATOM 5832 N N . LEU B 1 366 ? 39.323 36.597 -8.657 1.00 14.79 366 LEU B N 1
ATOM 5833 C CA . LEU B 1 366 ? 40.241 35.530 -8.263 1.00 14.59 366 LEU B CA 1
ATOM 5834 C C . LEU B 1 366 ? 41.653 35.995 -8.553 1.00 14.66 366 LEU B C 1
ATOM 5835 O O . LEU B 1 366 ? 41.921 36.545 -9.622 1.00 20.13 366 LEU B O 1
ATOM 5840 N N . ARG B 1 367 ? 42.574 35.755 -7.606 1.00 14.28 367 ARG B N 1
ATOM 5841 C CA . ARG B 1 367 ? 43.965 36.160 -7.848 1.00 15.55 367 ARG B CA 1
ATOM 5842 C C . ARG B 1 367 ? 44.800 34.910 -8.098 1.00 14.07 367 ARG B C 1
ATOM 5843 O O . ARG B 1 367 ? 45.218 34.246 -7.147 1.00 16.29 367 ARG B O 1
ATOM 5851 N N . ILE B 1 368 ? 44.992 34.572 -9.365 1.00 13.22 368 ILE B N 1
ATOM 5852 C CA . ILE B 1 368 ? 45.876 33.456 -9.713 1.00 12.46 368 ILE B CA 1
ATOM 5853 C C . ILE B 1 368 ? 47.297 33.980 -9.553 1.00 15.92 368 ILE B C 1
ATOM 5854 O O . ILE B 1 368 ? 47.690 34.928 -10.231 1.00 16.93 368 ILE B O 1
ATOM 5859 N N . SER B 1 369 ? 48.058 33.393 -8.643 1.00 14.26 369 SER B N 1
ATOM 5860 C CA . SER B 1 369 ? 49.435 33.808 -8.442 1.00 13.12 369 SER B CA 1
ATOM 5861 C C . SER B 1 369 ? 50.329 32.672 -8.905 1.00 16.69 369 SER B C 1
ATOM 5862 O O . SER B 1 369 ? 50.265 31.570 -8.343 1.00 14.93 369 SER B O 1
ATOM 5865 N N . LEU B 1 370 ? 51.115 32.924 -9.949 1.00 13.39 370 LEU B N 1
ATOM 5866 C CA . LEU B 1 370 ? 51.973 31.897 -10.515 1.00 12.25 370 LEU B CA 1
ATOM 5867 C C . LEU B 1 370 ? 53.324 31.808 -9.819 1.00 13.39 370 LEU B C 1
ATOM 5868 O O . LEU B 1 370 ? 53.873 32.799 -9.324 1.00 14.80 370 LEU B O 1
ATOM 5873 N N . SER B 1 371 ? 53.876 30.596 -9.836 1.00 13.71 371 SER B N 1
ATOM 5874 C CA . SER B 1 371 ? 55.162 30.291 -9.243 1.00 12.85 371 SER B CA 1
ATOM 5875 C C . SER B 1 371 ? 55.980 29.494 -10.249 1.00 14.33 371 SER B C 1
ATOM 5876 O O . SER B 1 371 ? 55.445 28.642 -10.956 1.00 15.04 371 SER B O 1
ATOM 5879 N N . ALA B 1 372 ? 57.292 29.700 -10.242 1.00 13.96 372 ALA B N 1
ATOM 5880 C CA . ALA B 1 372 ? 58.148 28.859 -11.085 1.00 15.06 372 ALA B CA 1
ATOM 5881 C C . ALA B 1 372 ? 58.050 27.389 -10.717 1.00 17.16 372 ALA B C 1
ATOM 5882 O O . ALA B 1 372 ? 58.494 26.535 -11.502 1.00 18.37 372 ALA B O 1
ATOM 5884 N N . ALA B 1 373 ? 57.511 27.078 -9.542 1.00 16.12 373 ALA B N 1
ATOM 5885 C CA . ALA B 1 373 ? 57.289 25.682 -9.173 1.00 14.27 373 ALA B CA 1
ATOM 5886 C C . ALA B 1 373 ? 56.107 25.055 -9.876 1.00 17.22 373 ALA B C 1
ATOM 5887 O O . ALA B 1 373 ? 55.994 23.813 -9.883 1.00 18.27 373 ALA B O 1
ATOM 5889 N N . HIS B 1 374 ? 55.204 25.855 -10.420 1.00 17.25 374 HIS B N 1
ATOM 5890 C CA . HIS B 1 374 ? 54.069 25.279 -11.132 1.00 16.86 374 HIS B CA 1
ATOM 5891 C C . HIS B 1 374 ? 54.515 24.613 -12.418 1.00 15.64 374 HIS B C 1
ATOM 5892 O O . HIS B 1 374 ? 55.447 25.065 -13.091 1.00 16.64 374 HIS B O 1
ATOM 5899 N N . SER B 1 375 ? 53.787 23.556 -12.777 1.00 15.40 375 SER B N 1
ATOM 5900 C CA . SER B 1 375 ? 53.978 22.853 -14.040 1.00 16.80 375 SER B CA 1
ATOM 5901 C C . SER B 1 375 ? 52.919 23.241 -15.071 1.00 18.22 375 SER B C 1
ATOM 5902 O O . SER B 1 375 ? 51.882 23.808 -14.756 1.00 17.20 375 SER B O 1
ATOM 5905 N N . PHE B 1 376 ? 53.169 22.861 -16.320 1.00 18.99 376 PHE B N 1
ATOM 5906 C CA . PHE B 1 376 ? 52.122 23.065 -17.318 1.00 17.39 376 PHE B CA 1
ATOM 5907 C C . PHE B 1 376 ? 50.909 22.191 -16.996 1.00 20.33 376 PHE B C 1
ATOM 5908 O O . PHE B 1 376 ? 49.769 22.601 -17.240 1.00 21.94 376 PHE B O 1
ATOM 5916 N N . ASP B 1 377 ? 51.110 21.009 -16.400 1.00 19.93 377 ASP B N 1
ATOM 5917 C CA A ASP B 1 377 ? 49.965 20.203 -15.991 0.51 20.69 377 ASP B CA 1
ATOM 5918 C CA B ASP B 1 377 ? 49.930 20.237 -16.023 0.49 20.55 377 ASP B CA 1
ATOM 5919 C C . ASP B 1 377 ? 49.134 20.929 -14.928 1.00 19.53 377 ASP B C 1
ATOM 5920 O O . ASP B 1 377 ? 47.899 20.832 -14.918 1.00 20.53 377 ASP B O 1
ATOM 5929 N N . ASP B 1 378 ? 49.802 21.638 -13.996 1.00 18.33 378 ASP B N 1
ATOM 5930 C CA . ASP B 1 378 ? 49.064 22.443 -13.018 1.00 18.12 378 ASP B CA 1
ATOM 5931 C C . ASP B 1 378 ? 48.170 23.457 -13.724 1.00 18.69 378 ASP B C 1
ATOM 5932 O O . ASP B 1 378 ? 47.020 23.677 -13.324 1.00 17.74 378 ASP B O 1
ATOM 5937 N N . LEU B 1 379 ? 48.687 24.106 -14.769 1.00 18.03 379 LEU B N 1
ATOM 5938 C CA . LEU B 1 379 ? 47.837 25.050 -15.477 1.00 18.01 379 LEU B CA 1
ATOM 5939 C C . LEU B 1 379 ? 46.696 24.352 -16.196 1.00 17.58 379 LEU B C 1
ATOM 5940 O O . LEU B 1 379 ? 45.626 24.939 -16.337 1.00 21.25 379 LEU B O 1
ATOM 5945 N N . ALA B 1 380 ? 46.907 23.126 -16.701 1.00 17.24 380 ALA B N 1
ATOM 5946 C CA . ALA B 1 380 ? 45.807 22.417 -17.350 1.00 21.59 380 ALA B CA 1
ATOM 5947 C C . ALA B 1 380 ? 44.698 22.112 -16.347 1.00 23.81 380 ALA B C 1
ATOM 5948 O O . ALA B 1 380 ? 43.501 22.208 -16.674 1.00 22.64 380 ALA B O 1
ATOM 5950 N N . ARG B 1 381 ? 45.079 21.726 -15.121 1.00 20.80 381 ARG B N 1
ATOM 5951 C CA . ARG B 1 381 ? 44.079 21.506 -14.080 1.00 22.58 381 ARG B CA 1
ATOM 5952 C C . ARG B 1 381 ? 43.340 22.783 -13.758 1.00 22.39 381 ARG B C 1
ATOM 5953 O O . ARG B 1 381 ? 42.111 22.771 -13.596 1.00 21.50 381 ARG B O 1
ATOM 5961 N N . LEU B 1 382 ? 44.080 23.896 -13.660 1.00 16.90 382 LEU B N 1
ATOM 5962 C CA . LEU B 1 382 ? 43.469 25.192 -13.398 1.00 18.38 382 LEU B CA 1
ATOM 5963 C C . LEU B 1 382 ? 42.465 25.549 -14.488 1.00 22.19 382 LEU B C 1
ATOM 5964 O O . LEU B 1 382 ? 41.347 25.980 -14.199 1.00 19.28 382 LEU B O 1
ATOM 5969 N N . GLU B 1 383 ? 42.855 25.385 -15.752 1.00 19.75 383 GLU B N 1
ATOM 5970 C CA . GLU B 1 383 ? 41.953 25.694 -16.856 1.00 20.30 383 GLU B CA 1
ATOM 5971 C C . GLU B 1 383 ? 40.678 24.860 -16.814 1.00 22.96 383 GLU B C 1
ATOM 5972 O O . GLU B 1 383 ? 39.577 25.389 -16.988 1.00 22.15 383 GLU B O 1
ATOM 5978 N N . THR B 1 384 ? 40.804 23.551 -16.579 1.00 21.36 384 THR B N 1
ATOM 5979 C CA . THR B 1 384 ? 39.622 22.694 -16.557 1.00 21.36 384 THR B CA 1
ATOM 5980 C C . THR B 1 384 ? 38.637 23.167 -15.498 1.00 21.95 384 THR B C 1
ATOM 5981 O O . THR B 1 384 ? 37.430 23.283 -15.761 1.00 26.29 384 THR B O 1
ATOM 5985 N N . ALA B 1 385 ? 39.143 23.438 -14.299 1.00 19.12 385 ALA B N 1
ATOM 5986 C CA . ALA B 1 385 ? 38.280 23.876 -13.201 1.00 21.99 385 ALA B CA 1
ATOM 5987 C C . ALA B 1 385 ? 37.637 25.223 -13.488 1.00 21.40 385 ALA B C 1
ATOM 5988 O O . ALA B 1 385 ? 36.449 25.419 -13.203 1.00 22.34 385 ALA B O 1
ATOM 5990 N N . LEU B 1 386 ? 38.413 26.185 -14.023 1.00 20.53 386 LEU B N 1
ATOM 5991 C CA . LEU B 1 386 ? 37.860 27.502 -14.310 1.00 21.84 386 LEU B CA 1
ATOM 5992 C C . LEU B 1 386 ? 36.792 27.435 -15.390 1.00 19.74 386 LEU B C 1
ATOM 5993 O O . LEU B 1 386 ? 35.798 28.166 -15.333 1.00 23.37 386 LEU B O 1
ATOM 5998 N N . LEU B 1 387 ? 36.983 26.586 -16.404 1.00 20.70 387 LEU B N 1
ATOM 5999 C CA . LEU B 1 387 ? 35.955 26.479 -17.439 1.00 23.05 387 LEU B CA 1
ATOM 6000 C C . LEU B 1 387 ? 34.657 25.891 -16.882 1.00 29.16 387 LEU B C 1
ATOM 6001 O O . LEU B 1 387 ? 33.570 26.295 -17.290 1.00 26.70 387 LEU B O 1
ATOM 6006 N N . ARG B 1 388 ? 34.742 24.925 -15.957 1.00 25.74 388 ARG B N 1
ATOM 6007 C CA . ARG B 1 388 ? 33.535 24.425 -15.298 1.00 25.35 388 ARG B CA 1
ATOM 6008 C C . ARG B 1 388 ? 32.906 25.503 -14.411 1.00 24.84 388 ARG B C 1
ATOM 6009 O O . ARG B 1 388 ? 31.670 25.648 -14.389 1.00 26.43 388 ARG B O 1
ATOM 6017 N N . ALA B 1 389 ? 33.730 26.229 -13.647 1.00 22.77 389 ALA B N 1
ATOM 6018 C CA . ALA B 1 389 ? 33.209 27.316 -12.820 1.00 23.14 389 ALA B CA 1
ATOM 6019 C C . ALA B 1 389 ? 32.485 28.332 -13.682 1.00 28.89 389 ALA B C 1
ATOM 6020 O O . ALA B 1 389 ? 31.405 28.831 -13.320 1.00 22.77 389 ALA B O 1
ATOM 6022 N N . SER B 1 390 ? 33.052 28.611 -14.850 1.00 21.09 390 SER B N 1
ATOM 6023 C CA . SER B 1 390 ? 32.455 29.581 -15.757 1.00 26.68 390 SER B CA 1
ATOM 6024 C C . SER B 1 390 ? 31.095 29.092 -16.264 1.00 28.52 390 SER B C 1
ATOM 6025 O O . SER B 1 390 ? 30.132 29.860 -16.344 1.00 26.37 390 SER B O 1
ATOM 6028 N N . GLU B 1 391 ? 30.974 27.802 -16.566 1.00 25.22 391 GLU B N 1
ATOM 6029 C CA . GLU B 1 391 ? 29.685 27.267 -16.999 1.00 25.77 391 GLU B CA 1
ATOM 6030 C C . GLU B 1 391 ? 28.626 27.339 -15.910 1.00 32.42 391 GLU B C 1
ATOM 6031 O O . GLU B 1 391 ? 27.452 27.610 -16.197 1.00 33.38 391 GLU B O 1
ATOM 6037 N N . GLU B 1 392 ? 29.008 27.013 -14.675 1.00 27.92 392 GLU B N 1
ATOM 6038 C CA . GLU B 1 392 ? 28.073 26.969 -13.551 1.00 30.64 392 GLU B CA 1
ATOM 6039 C C . GLU B 1 392 ? 27.453 28.330 -13.276 1.00 31.80 392 GLU B C 1
ATOM 6040 O O . GLU B 1 392 ? 26.311 28.414 -12.807 1.00 39.41 392 GLU B O 1
ATOM 6046 N N . ALA B 1 393 ? 28.211 29.394 -13.495 1.00 26.52 393 ALA B N 1
ATOM 6047 C CA . ALA B 1 393 ? 27.741 30.725 -13.170 1.00 31.54 393 ALA B CA 1
ATOM 6048 C C . ALA B 1 393 ? 26.638 31.130 -14.149 1.00 43.49 393 ALA B C 1
ATOM 6049 O O . ALA B 1 393 ? 26.720 32.188 -14.769 1.00 52.55 393 ALA B O 1
ATOM 6051 N N . ASN C 1 2 ? 10.492 -17.111 9.495 1.00 62.33 2 ASN C N 1
ATOM 6052 C CA . ASN C 1 2 ? 9.427 -16.123 9.572 1.00 60.70 2 ASN C CA 1
ATOM 6053 C C . ASN C 1 2 ? 9.740 -15.025 10.589 1.00 54.72 2 ASN C C 1
ATOM 6054 O O . ASN C 1 2 ? 9.434 -13.847 10.371 1.00 44.58 2 ASN C O 1
ATOM 6059 N N . LEU C 1 3 ? 10.354 -15.409 11.709 1.00 44.66 3 LEU C N 1
ATOM 6060 C CA . LEU C 1 3 ? 10.724 -14.413 12.702 1.00 49.54 3 LEU C CA 1
ATOM 6061 C C . LEU C 1 3 ? 11.759 -13.456 12.142 1.00 39.71 3 LEU C C 1
ATOM 6062 O O . LEU C 1 3 ? 11.680 -12.236 12.356 1.00 38.74 3 LEU C O 1
ATOM 6067 N N . LEU C 1 4 ? 12.753 -14.000 11.438 1.00 41.90 4 LEU C N 1
ATOM 6068 C CA . LEU C 1 4 ? 13.798 -13.163 10.876 1.00 41.29 4 LEU C CA 1
ATOM 6069 C C . LEU C 1 4 ? 13.252 -12.316 9.738 1.00 40.45 4 LEU C C 1
ATOM 6070 O O . LEU C 1 4 ? 13.689 -11.173 9.554 1.00 38.96 4 LEU C O 1
ATOM 6075 N N . ASP C 1 5 ? 12.289 -12.845 8.980 1.00 40.70 5 ASP C N 1
ATOM 6076 C CA . ASP C 1 5 ? 11.715 -12.055 7.895 1.00 41.24 5 ASP C CA 1
ATOM 6077 C C . ASP C 1 5 ? 10.967 -10.834 8.428 1.00 43.54 5 ASP C C 1
ATOM 6078 O O . ASP C 1 5 ? 11.034 -9.751 7.833 1.00 40.64 5 ASP C O 1
ATOM 6083 N N . THR C 1 6 ? 10.269 -10.980 9.557 1.00 42.41 6 THR C N 1
ATOM 6084 C CA . THR C 1 6 ? 9.606 -9.830 10.167 1.00 43.62 6 THR C CA 1
ATOM 6085 C C . THR C 1 6 ? 10.606 -8.742 10.545 1.00 40.79 6 THR C C 1
ATOM 6086 O O . THR C 1 6 ? 10.357 -7.549 10.313 1.00 38.76 6 THR C O 1
ATOM 6090 N N . LEU C 1 7 ? 11.741 -9.126 11.135 1.00 37.03 7 LEU C N 1
ATOM 6091 C CA . LEU C 1 7 ? 12.771 -8.138 11.437 1.00 34.75 7 LEU C CA 1
ATOM 6092 C C . LEU C 1 7 ? 13.341 -7.535 10.164 1.00 34.29 7 LEU C C 1
ATOM 6093 O O . LEU C 1 7 ? 13.593 -6.322 10.102 1.00 33.33 7 LEU C O 1
ATOM 6098 N N . GLN C 1 8 ? 13.555 -8.362 9.139 1.00 35.14 8 GLN C N 1
ATOM 6099 C CA . GLN C 1 8 ? 14.107 -7.835 7.894 1.00 36.19 8 GLN C CA 1
ATOM 6100 C C . GLN C 1 8 ? 13.190 -6.769 7.292 1.00 36.87 8 GLN C C 1
ATOM 6101 O O . GLN C 1 8 ? 13.669 -5.733 6.812 1.00 35.77 8 GLN C O 1
ATOM 6103 N N . ARG C 1 9 ? 11.868 -6.983 7.340 1.00 38.12 9 ARG C N 1
ATOM 6104 C CA . ARG C 1 9 ? 10.942 -5.978 6.814 1.00 39.49 9 ARG C CA 1
ATOM 6105 C C . ARG C 1 9 ? 10.977 -4.701 7.640 1.00 41.20 9 ARG C C 1
ATOM 6106 O O . ARG C 1 9 ? 10.857 -3.597 7.092 1.00 38.44 9 ARG C O 1
ATOM 6114 N N . GLY C 1 10 ? 11.103 -4.830 8.960 1.00 37.11 10 GLY C N 1
ATOM 6115 C CA . GLY C 1 10 ? 11.231 -3.650 9.793 1.00 35.94 10 GLY C CA 1
ATOM 6116 C C . GLY C 1 10 ? 12.467 -2.843 9.455 1.00 33.95 10 GLY C C 1
ATOM 6117 O O . GLY C 1 10 ? 12.438 -1.610 9.466 1.00 34.09 10 GLY C O 1
ATOM 6118 N N . LEU C 1 11 ? 13.581 -3.528 9.182 1.00 32.72 11 LEU C N 1
ATOM 6119 C CA . LEU C 1 11 ? 14.806 -2.835 8.811 1.00 31.05 11 LEU C CA 1
ATOM 6120 C C . LEU C 1 11 ? 14.637 -2.088 7.492 1.00 32.04 11 LEU C C 1
ATOM 6121 O O . LEU C 1 11 ? 15.135 -0.964 7.333 1.00 31.20 11 LEU C O 1
ATOM 6126 N N . ALA C 1 12 ? 13.988 -2.724 6.517 1.00 33.94 12 ALA C N 1
ATOM 6127 C CA . ALA C 1 12 ? 13.731 -2.060 5.241 1.00 35.28 12 ALA C CA 1
ATOM 6128 C C . ALA C 1 12 ? 12.846 -0.833 5.416 1.00 37.44 12 ALA C C 1
ATOM 6129 O O . ALA C 1 12 ? 13.042 0.189 4.745 1.00 37.19 12 ALA C O 1
ATOM 6131 N N . ASP C 1 13 ? 11.836 -0.930 6.282 1.00 36.82 13 ASP C N 1
ATOM 6132 C CA . ASP C 1 13 ? 10.979 0.219 6.549 1.00 37.78 13 ASP C CA 1
ATOM 6133 C C . ASP C 1 13 ? 11.763 1.362 7.196 1.00 35.83 13 ASP C C 1
ATOM 6134 O O . ASP C 1 13 ? 11.583 2.526 6.825 1.00 36.36 13 ASP C O 1
ATOM 6139 N N . LEU C 1 14 ? 12.626 1.061 8.174 1.00 33.75 14 LEU C N 1
ATOM 6140 C CA . LEU C 1 14 ? 13.490 2.114 8.717 1.00 31.96 14 LEU C CA 1
ATOM 6141 C C . LEU C 1 14 ? 14.322 2.753 7.616 1.00 31.52 14 LEU C C 1
ATOM 6142 O O . LEU C 1 14 ? 14.440 3.986 7.544 1.00 31.39 14 LEU C O 1
ATOM 6147 N N . ASP C 1 15 ? 14.888 1.927 6.734 1.00 31.52 15 ASP C N 1
ATOM 6148 C CA . ASP C 1 15 ? 15.697 2.452 5.642 1.00 31.40 15 ASP C CA 1
ATOM 6149 C C . ASP C 1 15 ? 14.871 3.363 4.738 1.00 35.08 15 ASP C C 1
ATOM 6150 O O . ASP C 1 15 ? 15.322 4.453 4.359 1.00 39.91 15 ASP C O 1
ATOM 6155 N N . ALA C 1 16 ? 13.638 2.969 4.431 1.00 35.38 16 ALA C N 1
ATOM 6156 C CA . ALA C 1 16 ? 12.810 3.787 3.546 1.00 37.54 16 ALA C CA 1
ATOM 6157 C C . ALA C 1 16 ? 12.421 5.115 4.190 1.00 41.51 16 ALA C C 1
ATOM 6158 O O . ALA C 1 16 ? 12.143 6.089 3.480 1.00 41.08 16 ALA C O 1
ATOM 6160 N N . GLN C 1 17 ? 12.347 5.164 5.515 1.00 36.36 17 GLN C N 1
ATOM 6161 C CA . GLN C 1 17 ? 12.011 6.386 6.236 1.00 36.42 17 GLN C CA 1
ATOM 6162 C C . GLN C 1 17 ? 13.209 7.296 6.467 1.00 34.47 17 GLN C C 1
ATOM 6163 O O . GLN C 1 17 ? 13.034 8.394 7.011 1.00 34.55 17 GLN C O 1
ATOM 6169 N N . GLY C 1 18 ? 14.404 6.877 6.071 1.00 32.93 18 GLY C N 1
ATOM 6170 C CA . GLY C 1 18 ? 15.590 7.662 6.350 1.00 31.16 18 GLY C CA 1
ATOM 6171 C C . GLY C 1 18 ? 16.098 7.528 7.765 1.00 32.94 18 GLY C C 1
ATOM 6172 O O . GLY C 1 18 ? 16.774 8.446 8.256 1.00 28.22 18 GLY C O 1
ATOM 6173 N N . LEU C 1 19 ? 15.827 6.387 8.423 1.00 28.98 19 LEU C N 1
ATOM 6174 C CA . LEU C 1 19 ? 16.103 6.183 9.845 1.00 27.65 19 LEU C CA 1
ATOM 6175 C C . LEU C 1 19 ? 17.154 5.112 10.106 1.00 29.31 19 LEU C C 1
ATOM 6176 O O . LEU C 1 19 ? 17.351 4.720 11.262 1.00 25.16 19 LEU C O 1
ATOM 6181 N N . ARG C 1 20 ? 17.829 4.615 9.078 1.00 26.33 20 ARG C N 1
ATOM 6182 C CA . ARG C 1 20 ? 18.826 3.581 9.326 1.00 24.65 20 ARG C CA 1
ATOM 6183 C C . ARG C 1 20 ? 20.010 4.160 10.088 1.00 24.65 20 ARG C C 1
ATOM 6184 O O . ARG C 1 20 ? 20.590 5.169 9.673 1.00 25.81 20 ARG C O 1
ATOM 6192 N N . ARG C 1 21 ? 20.378 3.504 11.183 1.00 25.24 21 ARG C N 1
ATOM 6193 C CA . ARG C 1 21 ? 21.532 3.881 11.993 1.00 25.43 21 ARG C CA 1
ATOM 6194 C C . ARG C 1 21 ? 22.720 2.993 11.653 1.00 25.35 21 ARG C C 1
ATOM 6195 O O . ARG C 1 21 ? 22.578 1.780 11.510 1.00 25.86 21 ARG C O 1
ATOM 6203 N N . VAL C 1 22 ? 23.899 3.603 11.567 1.00 23.70 22 VAL C N 1
ATOM 6204 C CA . VAL C 1 22 ? 25.106 2.918 11.124 1.00 25.96 22 VAL C CA 1
ATOM 6205 C C . VAL C 1 22 ? 26.250 3.319 12.043 1.00 23.59 22 VAL C C 1
ATOM 6206 O O . VAL C 1 22 ? 26.552 4.512 12.167 1.00 26.16 22 VAL C O 1
ATOM 6210 N N . ARG C 1 23 ? 26.892 2.335 12.668 1.00 19.26 23 ARG C N 1
ATOM 6211 C CA . ARG C 1 23 ? 28.082 2.599 13.471 1.00 17.92 23 ARG C CA 1
ATOM 6212 C C . ARG C 1 23 ? 29.291 2.867 12.584 1.00 17.83 23 ARG C C 1
ATOM 6213 O O . ARG C 1 23 ? 29.421 2.328 11.480 1.00 23.57 23 ARG C O 1
ATOM 6221 N N . ARG C 1 24 ? 30.173 3.729 13.074 1.00 16.68 24 ARG C N 1
ATOM 6222 C CA . ARG C 1 24 ? 31.500 3.911 12.500 1.00 18.34 24 ARG C CA 1
ATOM 6223 C C . ARG C 1 24 ? 32.517 3.437 13.521 1.00 19.28 24 ARG C C 1
ATOM 6224 O O . ARG C 1 24 ? 32.265 3.529 14.727 1.00 23.23 24 ARG C O 1
ATOM 6232 N N . THR C 1 25 ? 33.666 2.941 13.059 1.00 18.33 25 THR C N 1
ATOM 6233 C CA . THR C 1 25 ? 34.654 2.359 13.974 1.00 16.36 25 THR C CA 1
ATOM 6234 C C . THR C 1 25 ? 35.877 3.261 14.065 1.00 18.74 25 THR C C 1
ATOM 6235 O O . THR C 1 25 ? 36.492 3.585 13.044 1.00 21.92 25 THR C O 1
ATOM 6239 N N . ALA C 1 26 ? 36.217 3.665 15.294 1.00 17.84 26 ALA C N 1
ATOM 6240 C CA . ALA C 1 26 ? 37.356 4.537 15.557 1.00 19.63 26 ALA C CA 1
ATOM 6241 C C . ALA C 1 26 ? 38.627 3.702 15.680 1.00 23.66 26 ALA C C 1
ATOM 6242 O O . ALA C 1 26 ? 38.733 2.844 16.569 1.00 22.42 26 ALA C O 1
ATOM 6244 N N A ASP C 1 27 ? 39.592 3.978 14.823 0.43 21.43 27 ASP C N 1
ATOM 6245 N N B ASP C 1 27 ? 39.598 3.946 14.788 0.57 21.61 27 ASP C N 1
ATOM 6246 C CA A ASP C 1 27 ? 40.847 3.262 14.869 0.43 19.72 27 ASP C CA 1
ATOM 6247 C CA B ASP C 1 27 ? 40.908 3.298 14.826 0.57 19.74 27 ASP C CA 1
ATOM 6248 C C A ASP C 1 27 ? 41.887 3.941 15.755 0.43 23.69 27 ASP C C 1
ATOM 6249 C C B ASP C 1 27 ? 41.988 4.168 15.469 0.57 22.51 27 ASP C C 1
ATOM 6250 O O A ASP C 1 27 ? 42.945 3.350 15.998 0.43 27.66 27 ASP C O 1
ATOM 6251 O O B ASP C 1 27 ? 43.176 3.981 15.195 0.57 24.53 27 ASP C O 1
ATOM 6260 N N . SER C 1 28 ? 41.596 5.137 16.275 1.00 21.48 28 SER C N 1
ATOM 6261 C CA . SER C 1 28 ? 42.494 5.832 17.185 1.00 20.43 28 SER C CA 1
ATOM 6262 C C . SER C 1 28 ? 41.633 6.389 18.308 1.00 19.89 28 SER C C 1
ATOM 6263 O O . SER C 1 28 ? 40.401 6.362 18.237 1.00 20.07 28 SER C O 1
ATOM 6266 N N . ALA C 1 29 ? 42.293 6.890 19.351 1.00 22.01 29 ALA C N 1
ATOM 6267 C CA . ALA C 1 29 ? 41.577 7.375 20.530 1.00 19.60 29 ALA C CA 1
ATOM 6268 C C . ALA C 1 29 ? 40.637 8.539 20.220 1.00 20.44 29 ALA C C 1
ATOM 6269 O O . ALA C 1 29 ? 40.843 9.331 19.289 1.00 18.61 29 ALA C O 1
ATOM 6271 N N . CYS C 1 30 ? 39.588 8.651 21.042 1.00 17.18 30 CYS C N 1
ATOM 6272 C CA . CYS C 1 30 ? 38.668 9.782 20.932 1.00 15.48 30 CYS C CA 1
ATOM 6273 C C . CYS C 1 30 ? 39.426 11.081 21.104 1.00 19.22 30 CYS C C 1
ATOM 6274 O O . CYS C 1 30 ? 40.099 11.293 22.120 1.00 18.64 30 CYS C O 1
ATOM 6277 N N . ASP C 1 31 ? 39.324 11.959 20.109 1.00 16.73 31 ASP C N 1
ATOM 6278 C CA . ASP C 1 31 ? 40.117 13.175 20.056 1.00 17.39 31 ASP C CA 1
ATOM 6279 C C . ASP C 1 31 ? 39.550 14.037 18.935 1.00 17.34 31 ASP C C 1
ATOM 6280 O O . ASP C 1 31 ? 38.715 13.584 18.149 1.00 19.04 31 ASP C O 1
ATOM 6285 N N . ALA C 1 32 ? 40.026 15.277 18.850 1.00 17.14 32 ALA C N 1
ATOM 6286 C CA . ALA C 1 32 ? 39.519 16.139 17.793 1.00 17.28 32 ALA C CA 1
ATOM 6287 C C . ALA C 1 32 ? 39.836 15.554 16.419 1.00 21.80 32 ALA C C 1
ATOM 6288 O O . ALA C 1 32 ? 39.020 15.629 15.488 1.00 19.56 32 ALA C O 1
ATOM 6290 N N . HIS C 1 33 ? 41.051 15.050 16.253 1.00 18.28 33 HIS C N 1
ATOM 6291 C CA . HIS C 1 33 ? 41.480 14.404 15.016 1.00 18.68 33 HIS C CA 1
ATOM 6292 C C . HIS C 1 33 ? 41.569 12.918 15.289 1.00 24.25 33 HIS C C 1
ATOM 6293 O O . HIS C 1 33 ? 42.246 12.512 16.243 1.00 23.93 33 HIS C O 1
ATOM 6300 N N . MET C 1 34 ? 40.917 12.118 14.446 1.00 20.69 34 MET C N 1
ATOM 6301 C CA . MET C 1 34 ? 40.785 10.684 14.692 1.00 22.05 34 MET C CA 1
ATOM 6302 C C . MET C 1 34 ? 40.858 9.934 13.387 1.00 23.61 34 MET C C 1
ATOM 6303 O O . MET C 1 34 ? 40.564 10.483 12.326 1.00 22.52 34 MET C O 1
ATOM 6308 N N . THR C 1 35 ? 41.183 8.644 13.486 1.00 21.36 35 THR C N 1
ATOM 6309 C CA . THR C 1 35 ? 41.066 7.725 12.369 1.00 21.89 35 THR C CA 1
ATOM 6310 C C . THR C 1 35 ? 39.732 7.018 12.511 1.00 25.66 35 THR C C 1
ATOM 6311 O O . THR C 1 35 ? 39.502 6.325 13.506 1.00 24.78 35 THR C O 1
ATOM 6315 N N . VAL C 1 36 ? 38.853 7.189 11.536 1.00 24.03 36 VAL C N 1
ATOM 6316 C CA . VAL C 1 36 ? 37.517 6.605 11.645 1.00 24.59 36 VAL C CA 1
ATOM 6317 C C . VAL C 1 36 ? 37.218 5.910 10.334 1.00 28.02 36 VAL C C 1
ATOM 6318 O O . VAL C 1 36 ? 37.311 6.527 9.260 1.00 28.58 36 VAL C O 1
ATOM 6322 N N . ASN C 1 37 ? 36.838 4.634 10.423 1.00 24.92 37 ASN C N 1
ATOM 6323 C CA . ASN C 1 37 ? 36.693 3.798 9.225 1.00 26.23 37 ASN C CA 1
ATOM 6324 C C . ASN C 1 37 ? 37.928 3.929 8.346 1.00 29.72 37 ASN C C 1
ATOM 6325 O O . ASN C 1 37 ? 37.845 3.985 7.118 1.00 27.94 37 ASN C O 1
ATOM 6330 N N . GLY C 1 38 ? 39.101 3.957 8.973 1.00 25.84 38 GLY C N 1
ATOM 6331 C CA . GLY C 1 38 ? 40.316 3.971 8.176 1.00 29.52 38 GLY C CA 1
ATOM 6332 C C . GLY C 1 38 ? 40.701 5.303 7.545 1.00 35.81 38 GLY C C 1
ATOM 6333 O O . GLY C 1 38 ? 41.685 5.341 6.794 1.00 37.46 38 GLY C O 1
ATOM 6334 N N . ARG C 1 39 ? 39.984 6.401 7.812 1.00 29.67 39 ARG C N 1
ATOM 6335 C CA . ARG C 1 39 ? 40.325 7.695 7.221 1.00 33.68 39 ARG C CA 1
ATOM 6336 C C . ARG C 1 39 ? 40.577 8.735 8.317 1.00 26.87 39 ARG C C 1
ATOM 6337 O O . ARG C 1 39 ? 40.037 8.633 9.410 1.00 26.12 39 ARG C O 1
ATOM 6339 N N . GLU C 1 40 ? 41.421 9.732 8.028 1.00 29.28 40 GLU C N 1
ATOM 6340 C CA . GLU C 1 40 ? 41.674 10.805 8.994 1.00 26.76 40 GLU C CA 1
ATOM 6341 C C . GLU C 1 40 ? 40.569 11.851 8.924 1.00 23.13 40 GLU C C 1
ATOM 6342 O O . GLU C 1 40 ? 40.352 12.461 7.873 1.00 27.65 40 GLU C O 1
ATOM 6348 N N . ILE C 1 41 ? 39.909 12.110 10.049 1.00 21.60 41 ILE C N 1
ATOM 6349 C CA . ILE C 1 41 ? 38.789 13.038 10.082 1.00 21.59 41 ILE C CA 1
ATOM 6350 C C . ILE C 1 41 ? 38.980 14.005 11.241 1.00 24.47 41 ILE C C 1
ATOM 6351 O O . ILE C 1 41 ? 39.770 13.772 12.164 1.00 22.97 41 ILE C O 1
ATOM 6356 N N . VAL C 1 42 ? 38.249 15.105 11.165 1.00 20.22 42 VAL C N 1
ATOM 6357 C CA . VAL C 1 42 ? 38.011 15.967 12.312 1.00 19.56 42 VAL C CA 1
ATOM 6358 C C . VAL C 1 42 ? 36.620 15.623 12.818 1.00 20.98 42 VAL C C 1
ATOM 6359 O O . VAL C 1 42 ? 35.644 15.755 12.072 1.00 20.77 42 VAL C O 1
ATOM 6363 N N . GLY C 1 43 ? 36.534 15.139 14.056 1.00 17.53 43 GLY C N 1
ATOM 6364 C CA . GLY C 1 43 ? 35.276 14.634 14.604 1.00 18.49 43 GLY C CA 1
ATOM 6365 C C . GLY C 1 43 ? 34.594 15.645 15.506 1.00 19.05 43 GLY C C 1
ATOM 6366 O O . GLY C 1 43 ? 35.217 16.204 16.411 1.00 18.99 43 GLY C O 1
ATOM 6367 N N . PHE C 1 44 ? 33.289 15.849 15.264 1.00 15.91 44 PHE C N 1
ATOM 6368 C CA . PHE C 1 44 ? 32.407 16.636 16.121 1.00 14.95 44 PHE C CA 1
ATOM 6369 C C . PHE C 1 44 ? 31.256 15.796 16.654 1.00 16.96 44 PHE C C 1
ATOM 6370 O O . PHE C 1 44 ? 30.171 16.314 16.941 1.00 17.01 44 PHE C O 1
ATOM 6378 N N . ALA C 1 45 ? 31.486 14.491 16.811 1.00 15.95 45 ALA C N 1
ATOM 6379 C CA . ALA C 1 45 ? 30.405 13.573 17.171 1.00 15.51 45 ALA C CA 1
ATOM 6380 C C . ALA C 1 45 ? 30.352 13.284 18.660 1.00 21.26 45 ALA C C 1
ATOM 6381 O O . ALA C 1 45 ? 29.256 13.114 19.194 1.00 28.56 45 ALA C O 1
ATOM 6383 N N . SER C 1 46 ? 31.488 13.324 19.348 1.00 16.17 46 SER C N 1
ATOM 6384 C CA . SER C 1 46 ? 31.587 12.811 20.719 1.00 15.04 46 SER C CA 1
ATOM 6385 C C . SER C 1 46 ? 31.089 13.821 21.745 1.00 17.06 46 SER C C 1
ATOM 6386 O O . SER C 1 46 ? 30.856 14.994 21.439 1.00 22.92 46 SER C O 1
ATOM 6389 N N . ASN C 1 47 ? 30.931 13.357 22.997 1.00 14.32 47 ASN C N 1
ATOM 6390 C CA . ASN C 1 47 ? 30.617 14.235 24.117 1.00 13.87 47 ASN C CA 1
ATOM 6391 C C . ASN C 1 47 ? 31.832 14.512 24.984 1.00 14.06 47 ASN C C 1
ATOM 6392 O O . ASN C 1 47 ? 31.696 14.831 26.173 1.00 14.38 47 ASN C O 1
ATOM 6397 N N . ASP C 1 48 ? 33.022 14.452 24.383 1.00 13.45 48 ASP C N 1
ATOM 6398 C CA . ASP C 1 48 ? 34.286 14.572 25.099 1.00 13.72 48 ASP C CA 1
ATOM 6399 C C . ASP C 1 48 ? 34.644 16.052 25.268 1.00 14.62 48 ASP C C 1
ATOM 6400 O O . ASP C 1 48 ? 35.647 16.528 24.754 1.00 15.26 48 ASP C O 1
ATOM 6405 N N . TYR C 1 49 ? 33.793 16.772 26.014 1.00 13.39 49 TYR C N 1
ATOM 6406 C CA . TYR C 1 49 ? 33.769 18.238 25.960 1.00 13.62 49 TYR C CA 1
ATOM 6407 C C . TYR C 1 49 ? 35.075 18.858 26.418 1.00 13.32 49 TYR C C 1
ATOM 6408 O O . TYR C 1 49 ? 35.402 19.968 25.978 1.00 14.83 49 TYR C O 1
ATOM 6417 N N . LEU C 1 50 ? 35.809 18.205 27.331 1.00 14.33 50 LEU C N 1
ATOM 6418 C CA . LEU C 1 50 ? 37.071 18.775 27.801 1.00 14.08 50 LEU C CA 1
ATOM 6419 C C . LEU C 1 50 ? 38.297 18.157 27.132 1.00 13.02 50 LEU C C 1
ATOM 6420 O O . LEU C 1 50 ? 39.423 18.495 27.515 1.00 16.19 50 LEU C O 1
ATOM 6425 N N . GLY C 1 51 ? 38.119 17.271 26.152 1.00 14.86 51 GLY C N 1
ATOM 6426 C CA . GLY C 1 51 ? 39.260 16.631 25.525 1.00 16.14 51 GLY C CA 1
ATOM 6427 C C . GLY C 1 51 ? 40.015 15.683 26.433 1.00 16.10 51 GLY C C 1
ATOM 6428 O O . GLY C 1 51 ? 41.221 15.499 26.259 1.00 16.15 51 GLY C O 1
ATOM 6429 N N . LEU C 1 52 ? 39.331 15.084 27.399 1.00 14.72 52 LEU C N 1
ATOM 6430 C CA . LEU C 1 52 ? 40.026 14.248 28.370 1.00 14.88 52 LEU C CA 1
ATOM 6431 C C . LEU C 1 52 ? 40.022 12.770 28.009 1.00 16.12 52 LEU C C 1
ATOM 6432 O O . LEU C 1 52 ? 40.792 12.028 28.614 1.00 15.25 52 LEU C O 1
ATOM 6437 N N . ALA C 1 53 ? 39.203 12.317 27.049 1.00 16.41 53 ALA C N 1
ATOM 6438 C CA . ALA C 1 53 ? 39.128 10.874 26.785 1.00 13.85 53 ALA C CA 1
ATOM 6439 C C . ALA C 1 53 ? 40.484 10.274 26.412 1.00 15.39 53 ALA C C 1
ATOM 6440 O O . ALA C 1 53 ? 40.700 9.087 26.637 1.00 19.84 53 ALA C O 1
ATOM 6442 N N . ALA C 1 54 ? 41.395 11.061 25.846 1.00 15.80 54 ALA C N 1
ATOM 6443 C CA . ALA C 1 54 ? 42.717 10.578 25.458 1.00 17.55 54 ALA C CA 1
ATOM 6444 C C . ALA C 1 54 ? 43.833 11.072 26.385 1.00 19.56 54 ALA C C 1
ATOM 6445 O O . ALA C 1 54 ? 45.021 10.988 26.022 1.00 20.37 54 ALA C O 1
ATOM 6447 N N . HIS C 1 55 ? 43.485 11.585 27.559 1.00 17.31 55 HIS C N 1
ATOM 6448 C CA . HIS C 1 55 ? 44.439 12.321 28.378 1.00 17.36 55 HIS C CA 1
ATOM 6449 C C . HIS C 1 55 ? 45.452 11.360 28.992 1.00 19.60 55 HIS C C 1
ATOM 6450 O O . HIS C 1 55 ? 45.056 10.318 29.535 1.00 19.20 55 HIS C O 1
ATOM 6457 N N . PRO C 1 56 ? 46.747 11.669 28.930 1.00 19.43 56 PRO C N 1
ATOM 6458 C CA . PRO C 1 56 ? 47.753 10.727 29.452 1.00 19.31 56 PRO C CA 1
ATOM 6459 C C . PRO C 1 56 ? 47.595 10.410 30.936 1.00 20.30 56 PRO C C 1
ATOM 6460 O O . PRO C 1 56 ? 47.955 9.307 31.358 1.00 22.31 56 PRO C O 1
ATOM 6464 N N . LYS C 1 57 ? 47.110 11.339 31.753 1.00 17.73 57 LYS C N 1
ATOM 6465 C CA . LYS C 1 57 ? 46.963 11.022 33.173 1.00 19.89 57 LYS C CA 1
ATOM 6466 C C . LYS C 1 57 ? 45.871 9.991 33.413 1.00 24.07 57 LYS C C 1
ATOM 6467 O O . LYS C 1 57 ? 45.975 9.182 34.358 1.00 21.63 57 LYS C O 1
ATOM 6473 N N . LEU C 1 58 ? 44.814 10.029 32.596 1.00 18.85 58 LEU C N 1
ATOM 6474 C CA . LEU C 1 58 ? 43.739 9.055 32.714 1.00 15.03 58 LEU C CA 1
ATOM 6475 C C . LEU C 1 58 ? 44.199 7.694 32.205 1.00 19.46 58 LEU C C 1
ATOM 6476 O O . LEU C 1 58 ? 43.906 6.659 32.825 1.00 17.95 58 LEU C O 1
ATOM 6481 N N . VAL C 1 59 ? 44.951 7.683 31.101 1.00 18.12 59 VAL C N 1
ATOM 6482 C CA . VAL C 1 59 ? 45.535 6.454 30.577 1.00 19.02 59 VAL C CA 1
ATOM 6483 C C . VAL C 1 59 ? 46.440 5.817 31.620 1.00 19.38 59 VAL C C 1
ATOM 6484 O O . VAL C 1 59 ? 46.396 4.598 31.865 1.00 20.20 59 VAL C O 1
ATOM 6488 N N . ALA C 1 60 ? 47.292 6.627 32.244 1.00 19.27 60 ALA C N 1
ATOM 6489 C CA . ALA C 1 60 ? 48.183 6.087 33.262 1.00 22.15 60 ALA C CA 1
ATOM 6490 C C . ALA C 1 60 ? 47.399 5.557 34.454 1.00 22.34 60 ALA C C 1
ATOM 6491 O O . ALA C 1 60 ? 47.794 4.559 35.065 1.00 21.40 60 ALA C O 1
ATOM 6493 N N . ALA C 1 61 ? 46.283 6.203 34.798 1.00 21.62 61 ALA C N 1
ATOM 6494 C CA . ALA C 1 61 ? 45.507 5.743 35.948 1.00 20.17 61 ALA C CA 1
ATOM 6495 C C . ALA C 1 61 ? 44.856 4.394 35.683 1.00 19.47 61 ALA C C 1
ATOM 6496 O O . ALA C 1 61 ? 44.623 3.626 36.620 1.00 20.23 61 ALA C O 1
ATOM 6498 N N . PHE C 1 62 ? 44.501 4.094 34.435 1.00 17.28 62 PHE C N 1
ATOM 6499 C CA . PHE C 1 62 ? 43.993 2.751 34.168 1.00 19.09 62 PHE C CA 1
ATOM 6500 C C . PHE C 1 62 ? 45.029 1.698 34.536 1.00 19.54 62 PHE C C 1
ATOM 6501 O O . PHE C 1 62 ? 44.697 0.666 35.140 1.00 18.95 62 PHE C O 1
ATOM 6509 N N . ALA C 1 63 ? 46.287 1.916 34.129 1.00 20.86 63 ALA C N 1
ATOM 6510 C CA . ALA C 1 63 ? 47.341 0.963 34.442 1.00 19.61 63 ALA C CA 1
ATOM 6511 C C . ALA C 1 63 ? 47.520 0.853 35.948 1.00 21.48 63 ALA C C 1
ATOM 6512 O O . ALA C 1 63 ? 47.520 -0.247 36.518 1.00 21.40 63 ALA C O 1
ATOM 6514 N N . GLU C 1 64 ? 47.638 2.000 36.613 1.00 19.18 64 GLU C N 1
ATOM 6515 C CA . GLU C 1 64 ? 47.909 1.997 38.042 1.00 20.15 64 GLU C CA 1
ATOM 6516 C C . GLU C 1 64 ? 46.745 1.407 38.813 1.00 23.65 64 GLU C C 1
ATOM 6517 O O . GLU C 1 64 ? 46.942 0.654 39.790 1.00 21.03 64 GLU C O 1
ATOM 6523 N N . GLY C 1 65 ? 45.531 1.734 38.380 1.00 18.20 65 GLY C N 1
ATOM 6524 C CA . GLY C 1 65 ? 44.347 1.262 39.072 1.00 18.76 65 GLY C CA 1
ATOM 6525 C C . GLY C 1 65 ? 44.186 -0.243 38.983 1.00 20.01 65 GLY C C 1
ATOM 6526 O O . GLY C 1 65 ? 43.851 -0.895 39.975 1.00 18.46 65 GLY C O 1
ATOM 6527 N N . ALA C 1 66 ? 44.434 -0.820 37.802 1.00 17.01 66 ALA C N 1
ATOM 6528 C CA . ALA C 1 66 ? 44.332 -2.276 37.689 1.00 17.36 66 ALA C CA 1
ATOM 6529 C C . ALA C 1 66 ? 45.429 -2.971 38.500 1.00 18.21 66 ALA C C 1
ATOM 6530 O O . ALA C 1 66 ? 45.201 -4.042 39.073 1.00 19.76 66 ALA C O 1
ATOM 6532 N N . GLN C 1 67 ? 46.641 -2.406 38.533 1.00 17.88 67 GLN C N 1
ATOM 6533 C CA A GLN C 1 67 ? 47.716 -2.994 39.331 0.56 20.76 67 GLN C CA 1
ATOM 6534 C CA B GLN C 1 67 ? 47.687 -3.043 39.326 0.44 20.74 67 GLN C CA 1
ATOM 6535 C C . GLN C 1 67 ? 47.361 -3.003 40.815 1.00 24.31 67 GLN C C 1
ATOM 6536 O O . GLN C 1 67 ? 47.704 -3.947 41.546 1.00 24.54 67 GLN C O 1
ATOM 6547 N N . ARG C 1 68 ? 46.685 -1.952 41.277 1.00 20.59 68 ARG C N 1
ATOM 6548 C CA . ARG C 1 68 ? 46.398 -1.820 42.698 1.00 23.46 68 ARG C CA 1
ATOM 6549 C C . ARG C 1 68 ? 45.172 -2.630 43.098 1.00 22.83 68 ARG C C 1
ATOM 6550 O O . ARG C 1 68 ? 45.145 -3.233 44.184 1.00 23.32 68 ARG C O 1
ATOM 6558 N N . TYR C 1 69 ? 44.147 -2.647 42.242 1.00 19.83 69 TYR C N 1
ATOM 6559 C CA . TYR C 1 69 ? 42.846 -3.112 42.659 1.00 18.52 69 TYR C CA 1
ATOM 6560 C C . TYR C 1 69 ? 42.370 -4.357 41.927 1.00 18.78 69 TYR C C 1
ATOM 6561 O O . TYR C 1 69 ? 41.283 -4.838 42.233 1.00 20.50 69 TYR C O 1
ATOM 6570 N N . GLY C 1 70 ? 43.102 -4.821 40.914 1.00 16.98 70 GLY C N 1
ATOM 6571 C CA . GLY C 1 70 ? 42.692 -5.948 40.090 1.00 17.91 70 GLY C CA 1
ATOM 6572 C C . GLY C 1 70 ? 41.915 -5.497 38.871 1.00 17.29 70 GLY C C 1
ATOM 6573 O O . GLY C 1 70 ? 41.729 -4.307 38.594 1.00 19.03 70 GLY C O 1
ATOM 6574 N N . SER C 1 71 ? 41.432 -6.489 38.129 1.00 15.76 71 SER C N 1
ATOM 6575 C CA . SER C 1 71 ? 40.692 -6.257 36.886 1.00 15.81 71 SER C CA 1
ATOM 6576 C C . SER C 1 71 ? 39.199 -6.102 37.139 1.00 18.96 71 SER C C 1
ATOM 6577 O O . SER C 1 71 ? 38.589 -5.139 36.682 1.00 19.18 71 SER C O 1
ATOM 6580 N N . GLY C 1 72 ? 38.589 -7.083 37.779 1.00 16.52 72 GLY C N 1
ATOM 6581 C CA . GLY C 1 72 ? 37.149 -7.109 37.983 1.00 13.79 72 GLY C CA 1
ATOM 6582 C C . GLY C 1 72 ? 36.770 -6.886 39.435 1.00 17.99 72 GLY C C 1
ATOM 6583 O O . GLY C 1 72 ? 37.529 -7.215 40.354 1.00 17.06 72 GLY C O 1
ATOM 6584 N N . SER C 1 73 ? 35.568 -6.333 39.639 1.00 16.61 73 SER C N 1
ATOM 6585 C CA A SER C 1 73 ? 35.023 -6.180 40.985 0.66 16.24 73 SER C CA 1
ATOM 6586 C CA B SER C 1 73 ? 35.077 -6.193 41.000 0.34 16.09 73 SER C CA 1
ATOM 6587 C C . SER C 1 73 ? 34.534 -7.513 41.530 1.00 17.30 73 SER C C 1
ATOM 6588 O O . SER C 1 73 ? 34.535 -7.726 42.741 1.00 19.49 73 SER C O 1
ATOM 6593 N N . GLY C 1 74 ? 34.080 -8.397 40.644 1.00 15.69 74 GLY C N 1
ATOM 6594 C CA . GLY C 1 74 ? 33.593 -9.697 41.032 1.00 17.32 74 GLY C CA 1
ATOM 6595 C C . GLY C 1 74 ? 32.157 -9.741 41.485 1.00 18.37 74 GLY C C 1
ATOM 6596 O O . GLY C 1 74 ? 31.632 -10.831 41.686 1.00 20.36 74 GLY C O 1
ATOM 6597 N N . GLY C 1 75 ? 31.473 -8.613 41.636 1.00 17.09 75 GLY C N 1
ATOM 6598 C CA . GLY C 1 75 ? 30.077 -8.725 42.010 1.00 20.15 75 GLY C CA 1
ATOM 6599 C C . GLY C 1 75 ? 29.464 -7.374 42.309 1.00 14.93 75 GLY C C 1
ATOM 6600 O O . GLY C 1 75 ? 30.075 -6.329 42.092 1.00 15.81 75 GLY C O 1
ATOM 6601 N N . SER C 1 76 ? 28.229 -7.440 42.803 1.00 13.98 76 SER C N 1
ATOM 6602 C CA . SER C 1 76 ? 27.454 -6.257 43.198 1.00 14.41 76 SER C CA 1
ATOM 6603 C C . SER C 1 76 ? 28.165 -5.461 44.282 1.00 15.91 76 SER C C 1
ATOM 6604 O O . SER C 1 76 ? 28.867 -6.019 45.130 1.00 14.99 76 SER C O 1
ATOM 6607 N N . HIS C 1 77 ? 27.916 -4.152 44.303 1.00 14.30 77 HIS C N 1
ATOM 6608 C CA . HIS C 1 77 ? 28.379 -3.359 45.434 1.00 14.07 77 HIS C CA 1
ATOM 6609 C C . HIS C 1 77 ? 27.820 -3.863 46.749 1.00 17.10 77 HIS C C 1
ATOM 6610 O O . HIS C 1 77 ? 28.399 -3.558 47.805 1.00 17.45 77 HIS C O 1
ATOM 6617 N N . LEU C 1 78 ? 26.707 -4.608 46.731 1.00 13.82 78 LEU C N 1
ATOM 6618 C CA A LEU C 1 78 ? 26.128 -5.115 47.967 0.23 16.99 78 LEU C CA 1
ATOM 6619 C CA B LEU C 1 78 ? 26.132 -5.119 47.980 0.77 15.75 78 LEU C CA 1
ATOM 6620 C C . LEU C 1 78 ? 26.539 -6.548 48.251 1.00 20.56 78 LEU C C 1
ATOM 6621 O O . LEU C 1 78 ? 26.087 -7.131 49.248 1.00 23.98 78 LEU C O 1
ATOM 6630 N N A LEU C 1 79 ? 27.347 -7.152 47.401 0.51 16.88 79 LEU C N 1
ATOM 6631 N N B LEU C 1 79 ? 27.413 -7.108 47.418 0.49 15.89 79 LEU C N 1
ATOM 6632 C CA A LEU C 1 79 ? 28.014 -8.407 47.740 0.51 16.94 79 LEU C CA 1
ATOM 6633 C CA B LEU C 1 79 ? 27.807 -8.511 47.554 0.49 19.41 79 LEU C CA 1
ATOM 6634 C C A LEU C 1 79 ? 29.512 -8.130 47.782 0.51 17.41 79 LEU C C 1
ATOM 6635 C C B LEU C 1 79 ? 29.265 -8.706 47.145 0.49 19.96 79 LEU C C 1
ATOM 6636 O O A LEU C 1 79 ? 29.907 -7.125 48.380 0.51 17.97 79 LEU C O 1
ATOM 6637 O O B LEU C 1 79 ? 29.594 -9.549 46.304 0.49 21.91 79 LEU C O 1
ATOM 6646 N N A GLY C 1 80 ? 30.352 -8.938 47.155 0.51 18.21 80 GLY C N 1
ATOM 6647 N N B GLY C 1 80 ? 30.149 -7.903 47.719 0.49 18.03 80 GLY C N 1
ATOM 6648 C CA A GLY C 1 80 ? 31.768 -8.706 47.261 0.51 16.69 80 GLY C CA 1
ATOM 6649 C CA B GLY C 1 80 ? 31.567 -8.180 47.675 0.49 19.59 80 GLY C CA 1
ATOM 6650 C C A GLY C 1 80 ? 32.392 -7.744 46.270 0.51 20.20 80 GLY C C 1
ATOM 6651 C C B GLY C 1 80 ? 32.338 -7.446 46.608 0.49 18.88 80 GLY C C 1
ATOM 6652 O O A GLY C 1 80 ? 33.596 -7.877 46.042 0.51 20.72 80 GLY C O 1
ATOM 6653 O O B GLY C 1 80 ? 33.575 -7.501 46.616 0.49 16.01 80 GLY C O 1
ATOM 6654 N N . GLY C 1 81 ? 31.650 -6.778 45.691 1.00 15.66 81 GLY C N 1
ATOM 6655 C CA . GLY C 1 81 ? 32.249 -6.014 44.613 1.00 16.24 81 GLY C CA 1
ATOM 6656 C C . GLY C 1 81 ? 32.601 -4.572 44.937 1.00 17.26 81 GLY C C 1
ATOM 6657 O O . GLY C 1 81 ? 33.109 -3.857 44.068 1.00 18.16 81 GLY C O 1
ATOM 6658 N N . HIS C 1 82 ? 32.346 -4.106 46.160 1.00 15.50 82 HIS C N 1
ATOM 6659 C CA . HIS C 1 82 ? 32.586 -2.698 46.481 1.00 15.49 82 HIS C CA 1
ATOM 6660 C C . HIS C 1 82 ? 34.046 -2.527 46.869 1.00 18.01 82 HIS C C 1
ATOM 6661 O O . HIS C 1 82 ? 34.467 -3.005 47.925 1.00 19.81 82 HIS C O 1
ATOM 6668 N N . SER C 1 83 ? 34.816 -1.850 46.029 1.00 17.39 83 SER C N 1
ATOM 6669 C CA . SER C 1 83 ? 36.264 -1.716 46.203 1.00 14.86 83 SER C CA 1
ATOM 6670 C C . SER C 1 83 ? 36.555 -0.423 46.936 1.00 15.89 83 SER C C 1
ATOM 6671 O O . SER C 1 83 ? 35.786 0.532 46.869 1.00 16.63 83 SER C O 1
ATOM 6674 N N . ARG C 1 84 ? 37.703 -0.396 47.611 1.00 17.16 84 ARG C N 1
ATOM 6675 C CA . ARG C 1 84 ? 38.229 0.877 48.098 1.00 17.06 84 ARG C CA 1
ATOM 6676 C C . ARG C 1 84 ? 38.264 1.925 46.984 1.00 19.28 84 ARG C C 1
ATOM 6677 O O . ARG C 1 84 ? 38.063 3.125 47.241 1.00 18.42 84 ARG C O 1
ATOM 6685 N N . ALA C 1 85 ? 38.521 1.510 45.740 1.00 15.68 85 ALA C N 1
ATOM 6686 C CA . ALA C 1 85 ? 38.516 2.485 44.644 1.00 15.69 85 ALA C CA 1
ATOM 6687 C C . ALA C 1 85 ? 37.163 3.178 44.518 1.00 17.18 85 ALA C C 1
ATOM 6688 O O . ALA C 1 85 ? 37.092 4.383 44.224 1.00 16.22 85 ALA C O 1
ATOM 6690 N N . HIS C 1 86 ? 36.078 2.419 44.675 1.00 15.49 86 HIS C N 1
ATOM 6691 C CA . HIS C 1 86 ? 34.743 2.993 44.608 1.00 14.22 86 HIS C CA 1
ATOM 6692 C C . HIS C 1 86 ? 34.485 3.890 45.811 1.00 16.38 86 HIS C C 1
ATOM 6693 O O . HIS C 1 86 ? 33.882 4.969 45.669 1.00 15.99 86 HIS C O 1
ATOM 6700 N N . ALA C 1 87 ? 34.890 3.431 47.007 1.00 16.86 87 ALA C N 1
ATOM 6701 C CA . ALA C 1 87 ? 34.663 4.211 48.219 1.00 16.30 87 ALA C CA 1
ATOM 6702 C C . ALA C 1 87 ? 35.390 5.540 48.148 1.00 16.05 87 ALA C C 1
ATOM 6703 O O . ALA C 1 87 ? 34.818 6.586 48.478 1.00 17.86 87 ALA C O 1
ATOM 6705 N N . LYS C 1 88 ? 36.647 5.527 47.683 1.00 18.02 88 LYS C N 1
ATOM 6706 C CA . LYS C 1 88 ? 37.397 6.780 47.552 1.00 17.21 88 LYS C CA 1
ATOM 6707 C C . LYS C 1 88 ? 36.736 7.710 46.540 1.00 17.38 88 LYS C C 1
ATOM 6708 O O . LYS C 1 88 ? 36.571 8.904 46.803 1.00 16.58 88 LYS C O 1
ATOM 6714 N N . LEU C 1 89 ? 36.314 7.175 45.394 1.00 14.71 89 LEU C N 1
ATOM 6715 C CA . LEU C 1 89 ? 35.673 8.010 44.379 1.00 13.41 89 LEU C CA 1
ATOM 6716 C C . LEU C 1 89 ? 34.366 8.619 44.900 1.00 15.91 89 LEU C C 1
ATOM 6717 O O . LEU C 1 89 ? 34.081 9.796 44.657 1.00 15.75 89 LEU C O 1
ATOM 6722 N N . GLU C 1 90 ? 33.579 7.848 45.649 1.00 15.71 90 GLU C N 1
ATOM 6723 C CA . GLU C 1 90 ? 32.349 8.397 46.227 1.00 16.17 90 GLU C CA 1
ATOM 6724 C C . GLU C 1 90 ? 32.654 9.545 47.176 1.00 16.44 90 GLU C C 1
ATOM 6725 O O . GLU C 1 90 ? 31.954 10.561 47.162 1.00 17.60 90 GLU C O 1
ATOM 6731 N N A ASP C 1 91 ? 33.682 9.397 48.015 0.63 15.46 91 ASP C N 1
ATOM 6732 N N B ASP C 1 91 ? 33.708 9.423 47.978 0.37 15.26 91 ASP C N 1
ATOM 6733 C CA A ASP C 1 91 ? 34.108 10.502 48.867 0.63 14.28 91 ASP C CA 1
ATOM 6734 C CA B ASP C 1 91 ? 34.067 10.522 48.862 0.37 17.06 91 ASP C CA 1
ATOM 6735 C C A ASP C 1 91 ? 34.466 11.716 48.016 0.63 17.01 91 ASP C C 1
ATOM 6736 C C B ASP C 1 91 ? 34.535 11.733 48.062 0.37 17.25 91 ASP C C 1
ATOM 6737 O O A ASP C 1 91 ? 34.044 12.836 48.303 0.63 17.29 91 ASP C O 1
ATOM 6738 O O B ASP C 1 91 ? 34.254 12.876 48.433 0.37 18.22 91 ASP C O 1
ATOM 6747 N N . GLU C 1 92 ? 35.255 11.495 46.963 1.00 17.32 92 GLU C N 1
ATOM 6748 C CA . GLU C 1 92 ? 35.719 12.609 46.137 1.00 16.31 92 GLU C CA 1
ATOM 6749 C C . GLU C 1 92 ? 34.566 13.302 45.440 1.00 17.46 92 GLU C C 1
ATOM 6750 O O . GLU C 1 92 ? 34.571 14.533 45.303 1.00 18.55 92 GLU C O 1
ATOM 6756 N N . LEU C 1 93 ? 33.604 12.523 44.945 1.00 15.25 93 LEU C N 1
ATOM 6757 C CA . LEU C 1 93 ? 32.459 13.105 44.249 1.00 14.39 93 LEU C CA 1
ATOM 6758 C C . LEU C 1 93 ? 31.589 13.920 45.193 1.00 16.36 93 LEU C C 1
ATOM 6759 O O . LEU C 1 93 ? 31.110 15.008 44.829 1.00 16.44 93 LEU C O 1
ATOM 6764 N N . ALA C 1 94 ? 31.369 13.410 46.416 1.00 16.77 94 ALA C N 1
ATOM 6765 C CA . ALA C 1 94 ? 30.601 14.166 47.398 1.00 15.41 94 ALA C CA 1
ATOM 6766 C C . ALA C 1 94 ? 31.296 15.479 47.733 1.00 18.21 94 ALA C C 1
ATOM 6767 O O . ALA C 1 94 ? 30.642 16.516 47.870 1.00 18.71 94 ALA C O 1
ATOM 6769 N N . GLY C 1 95 ? 32.626 15.450 47.837 1.00 15.71 95 GLY C N 1
ATOM 6770 C CA . GLY C 1 95 ? 33.365 16.660 48.140 1.00 16.13 95 GLY C CA 1
ATOM 6771 C C . GLY C 1 95 ? 33.377 17.645 46.992 1.00 20.82 95 GLY C C 1
ATOM 6772 O O . GLY C 1 95 ? 33.497 18.850 47.223 1.00 21.98 95 GLY C O 1
ATOM 6773 N N . PHE C 1 96 ? 33.323 17.152 45.753 1.00 17.33 96 PHE C N 1
ATOM 6774 C CA . PHE C 1 96 ? 33.451 18.011 44.568 1.00 15.29 96 PHE C CA 1
ATOM 6775 C C . PHE C 1 96 ? 32.109 18.609 44.150 1.00 17.02 96 PHE C C 1
ATOM 6776 O O . PHE C 1 96 ? 32.014 19.820 43.916 1.00 18.80 96 PHE C O 1
ATOM 6784 N N . ALA C 1 97 ? 31.071 17.780 44.070 1.00 18.12 97 ALA C N 1
ATOM 6785 C CA . ALA C 1 97 ? 29.770 18.146 43.515 1.00 16.54 97 ALA C CA 1
ATOM 6786 C C . ALA C 1 97 ? 28.689 18.282 44.569 1.00 16.22 97 ALA C C 1
ATOM 6787 O O . ALA C 1 97 ? 27.516 18.512 44.227 1.00 20.36 97 ALA C O 1
ATOM 6789 N N . GLY C 1 98 ? 29.041 18.145 45.838 1.00 17.08 98 GLY C N 1
ATOM 6790 C CA . GLY C 1 98 ? 28.069 18.156 46.908 1.00 18.57 98 GLY C CA 1
ATOM 6791 C C . GLY C 1 98 ? 27.837 19.485 47.572 1.00 19.35 98 GLY C C 1
ATOM 6792 O O . GLY C 1 98 ? 27.209 19.526 48.637 1.00 18.24 98 GLY C O 1
ATOM 6793 N N . GLY C 1 99 ? 28.285 20.593 46.973 1.00 16.97 99 GLY C N 1
ATOM 6794 C CA . GLY C 1 99 ? 28.131 21.882 47.640 1.00 20.43 99 GLY C CA 1
ATOM 6795 C C . GLY C 1 99 ? 26.700 22.292 47.930 1.00 19.78 99 GLY C C 1
ATOM 6796 O O . GLY C 1 99 ? 26.470 23.072 48.868 1.00 21.27 99 GLY C O 1
ATOM 6797 N N . PHE C 1 100 ? 25.730 21.770 47.174 1.00 19.13 100 PHE C N 1
ATOM 6798 C CA . PHE C 1 100 ? 24.330 22.111 47.393 1.00 19.62 100 PHE C CA 1
ATOM 6799 C C . PHE C 1 100 ? 23.763 21.485 48.668 1.00 19.35 100 PHE C C 1
ATOM 6800 O O . PHE C 1 100 ? 22.670 21.875 49.092 1.00 20.98 100 PHE C O 1
ATOM 6808 N N . SER C 1 101 ? 24.468 20.547 49.279 1.00 18.33 101 SER C N 1
ATOM 6809 C CA . SER C 1 101 ? 23.954 19.744 50.380 1.00 18.08 101 SER C CA 1
ATOM 6810 C C . SER C 1 101 ? 24.684 20.036 51.682 1.00 20.39 101 SER C C 1
ATOM 6811 O O . SER C 1 101 ? 25.897 20.260 51.692 1.00 21.88 101 SER C O 1
ATOM 6814 N N . ASP C 1 102 ? 23.946 20.016 52.788 1.00 22.63 102 ASP C N 1
ATOM 6815 C CA . ASP C 1 102 ? 24.560 20.092 54.108 1.00 23.86 102 ASP C CA 1
ATOM 6816 C C . ASP C 1 102 ? 25.097 18.757 54.612 1.00 23.96 102 ASP C C 1
ATOM 6817 O O . ASP C 1 102 ? 25.752 18.726 55.662 1.00 29.05 102 ASP C O 1
ATOM 6822 N N . ALA C 1 103 ? 24.810 17.649 53.930 1.00 21.74 103 ALA C N 1
ATOM 6823 C CA . ALA C 1 103 ? 25.353 16.380 54.367 1.00 24.01 103 ALA C CA 1
ATOM 6824 C C . ALA C 1 103 ? 25.553 15.530 53.126 1.00 22.84 103 ALA C C 1
ATOM 6825 O O . ALA C 1 103 ? 24.897 14.497 52.969 1.00 24.76 103 ALA C O 1
ATOM 6827 N N . PRO C 1 104 ? 26.433 15.946 52.220 1.00 22.79 104 PRO C N 1
ATOM 6828 C CA . PRO C 1 104 ? 26.498 15.281 50.919 1.00 18.25 104 PRO C CA 1
ATOM 6829 C C . PRO C 1 104 ? 27.073 13.875 51.012 1.00 17.15 104 PRO C C 1
ATOM 6830 O O . PRO C 1 104 ? 28.017 13.607 51.752 1.00 19.58 104 PRO C O 1
ATOM 6834 N N . ARG C 1 105 ? 26.489 12.984 50.217 1.00 19.16 105 ARG C N 1
ATOM 6835 C CA A ARG C 1 105 ? 27.060 11.663 49.973 0.60 15.55 105 ARG C CA 1
ATOM 6836 C CA B ARG C 1 105 ? 27.016 11.648 49.986 0.40 17.51 105 ARG C CA 1
ATOM 6837 C C . ARG C 1 105 ? 26.858 11.353 48.508 1.00 16.18 105 ARG C C 1
ATOM 6838 O O . ARG C 1 105 ? 25.977 11.909 47.860 1.00 16.99 105 ARG C O 1
ATOM 6853 N N . ALA C 1 106 ? 27.694 10.448 47.989 1.00 15.93 106 ALA C N 1
ATOM 6854 C CA . ALA C 1 106 ? 27.627 10.121 46.578 1.00 13.64 106 ALA C CA 1
ATOM 6855 C C . ALA C 1 106 ? 27.562 8.617 46.403 1.00 14.82 106 ALA C C 1
ATOM 6856 O O . ALA C 1 106 ? 28.093 7.849 47.206 1.00 16.21 106 ALA C O 1
ATOM 6858 N N . LEU C 1 107 ? 26.955 8.208 45.292 1.00 14.13 107 LEU C N 1
ATOM 6859 C CA . LEU C 1 107 ? 26.753 6.792 45.018 1.00 14.79 107 LEU C CA 1
ATOM 6860 C C . LEU C 1 107 ? 27.174 6.565 43.583 1.00 13.48 107 LEU C C 1
ATOM 6861 O O . LEU C 1 107 ? 26.614 7.181 42.667 1.00 15.54 107 LEU C O 1
ATOM 6866 N N . TYR C 1 108 ? 28.161 5.692 43.383 1.00 13.75 108 TYR C N 1
ATOM 6867 C CA . TYR C 1 108 ? 28.735 5.463 42.060 1.00 14.79 108 TYR C CA 1
ATOM 6868 C C . TYR C 1 108 ? 28.049 4.298 41.342 1.00 15.30 108 TYR C C 1
ATOM 6869 O O . TYR C 1 108 ? 27.868 3.222 41.917 1.00 17.94 108 TYR C O 1
ATOM 6878 N N . PHE C 1 109 ? 27.647 4.543 40.086 1.00 13.22 109 PHE C N 1
ATOM 6879 C CA . PHE C 1 109 ? 26.971 3.594 39.191 1.00 13.74 109 PHE C CA 1
ATOM 6880 C C . PHE C 1 109 ? 27.815 3.300 37.951 1.00 14.74 109 PHE C C 1
ATOM 6881 O O . PHE C 1 109 ? 28.637 4.116 37.534 1.00 16.18 109 PHE C O 1
ATOM 6889 N N . SER C 1 110 ? 27.580 2.146 37.325 1.00 14.79 110 SER C N 1
ATOM 6890 C CA . SER C 1 110 ? 28.421 1.804 36.175 1.00 16.37 110 SER C CA 1
ATOM 6891 C C . SER C 1 110 ? 28.058 2.628 34.940 1.00 17.61 110 SER C C 1
ATOM 6892 O O . SER C 1 110 ? 28.902 2.774 34.043 1.00 20.40 110 SER C O 1
ATOM 6895 N N A THR C 1 111 ? 26.869 3.198 34.892 0.51 16.52 111 THR C N 1
ATOM 6896 N N B THR C 1 111 ? 26.805 3.096 34.848 0.49 16.09 111 THR C N 1
ATOM 6897 C CA A THR C 1 111 ? 26.563 4.083 33.774 0.51 19.28 111 THR C CA 1
ATOM 6898 C CA B THR C 1 111 ? 26.295 3.927 33.744 0.49 19.94 111 THR C CA 1
ATOM 6899 C C A THR C 1 111 ? 25.363 4.952 34.139 0.51 19.09 111 THR C C 1
ATOM 6900 C C B THR C 1 111 ? 25.365 5.020 34.257 0.49 19.80 111 THR C C 1
ATOM 6901 O O A THR C 1 111 ? 24.554 4.595 35.000 0.51 19.52 111 THR C O 1
ATOM 6902 O O B THR C 1 111 ? 24.669 4.853 35.269 0.49 13.97 111 THR C O 1
ATOM 6909 N N . GLY C 1 112 ? 25.298 6.133 33.508 1.00 15.81 112 GLY C N 1
ATOM 6910 C CA . GLY C 1 112 ? 24.271 7.115 33.826 1.00 15.61 112 GLY C CA 1
ATOM 6911 C C . GLY C 1 112 ? 22.879 6.594 33.607 1.00 14.31 112 GLY C C 1
ATOM 6912 O O . GLY C 1 112 ? 21.947 6.949 34.349 1.00 15.79 112 GLY C O 1
ATOM 6913 N N . TYR C 1 113 ? 22.717 5.747 32.579 1.00 17.83 113 TYR C N 1
ATOM 6914 C CA . TYR C 1 113 ? 21.435 5.133 32.317 1.00 20.37 113 TYR C CA 1
ATOM 6915 C C . TYR C 1 113 ? 20.925 4.483 33.584 1.00 18.69 113 TYR C C 1
ATOM 6916 O O . TYR C 1 113 ? 19.790 4.702 34.001 1.00 18.96 113 TYR C O 1
ATOM 6925 N N . MET C 1 114 ? 21.802 3.736 34.255 1.00 19.33 114 MET C N 1
ATOM 6926 C CA A MET C 1 114 ? 21.431 3.002 35.465 0.53 19.31 114 MET C CA 1
ATOM 6927 C CA C MET C 1 114 ? 21.311 3.039 35.428 0.47 19.20 114 MET C CA 1
ATOM 6928 C C . MET C 1 114 ? 21.210 3.929 36.660 1.00 19.62 114 MET C C 1
ATOM 6929 O O . MET C 1 114 ? 20.356 3.672 37.505 1.00 18.40 114 MET C O 1
ATOM 6938 N N . ALA C 1 115 ? 22.034 4.978 36.793 1.00 15.06 115 ALA C N 1
ATOM 6939 C CA . ALA C 1 115 ? 21.862 5.935 37.879 1.00 13.45 115 ALA C CA 1
ATOM 6940 C C . ALA C 1 115 ? 20.503 6.623 37.793 1.00 17.27 115 ALA C C 1
ATOM 6941 O O . ALA C 1 115 ? 19.837 6.830 38.800 1.00 16.92 115 ALA C O 1
ATOM 6943 N N . ASN C 1 116 ? 20.078 6.972 36.583 1.00 18.20 116 ASN C N 1
ATOM 6944 C CA . ASN C 1 116 ? 18.764 7.597 36.412 1.00 17.27 116 ASN C CA 1
ATOM 6945 C C . ASN C 1 116 ? 17.634 6.637 36.776 1.00 16.33 116 ASN C C 1
ATOM 6946 O O . ASN C 1 116 ? 16.673 7.042 37.449 1.00 19.78 116 ASN C O 1
ATOM 6951 N N . LEU C 1 117 ? 17.713 5.379 36.332 1.00 18.95 117 LEU C N 1
ATOM 6952 C CA . LEU C 1 117 ? 16.683 4.417 36.717 1.00 16.83 117 LEU C CA 1
ATOM 6953 C C . LEU C 1 117 ? 16.583 4.358 38.240 1.00 22.16 117 LEU C C 1
ATOM 6954 O O . LEU C 1 117 ? 15.486 4.283 38.797 1.00 21.42 117 LEU C O 1
ATOM 6959 N N . ALA C 1 118 ? 17.729 4.367 38.923 1.00 20.56 118 ALA C N 1
ATOM 6960 C CA . ALA C 1 118 ? 17.752 4.215 40.383 1.00 19.72 118 ALA C CA 1
ATOM 6961 C C . ALA C 1 118 ? 17.126 5.410 41.084 1.00 22.88 118 ALA C C 1
ATOM 6962 O O . ALA C 1 118 ? 16.312 5.252 42.008 1.00 23.53 118 ALA C O 1
ATOM 6964 N N . ALA C 1 119 ? 17.518 6.621 40.683 1.00 20.85 119 ALA C N 1
ATOM 6965 C CA . ALA C 1 119 ? 17.003 7.812 41.347 1.00 20.09 119 ALA C CA 1
ATOM 6966 C C . ALA C 1 119 ? 15.498 7.927 41.172 1.00 23.70 119 ALA C C 1
ATOM 6967 O O . ALA C 1 119 ? 14.772 8.232 42.125 1.00 24.89 119 ALA C O 1
ATOM 6969 N N . VAL C 1 120 ? 15.003 7.662 39.965 1.00 18.33 120 VAL C N 1
ATOM 6970 C CA . VAL C 1 120 ? 13.576 7.832 39.724 1.00 19.70 120 VAL C CA 1
ATOM 6971 C C . VAL C 1 120 ? 12.780 6.714 40.380 1.00 24.01 120 VAL C C 1
ATOM 6972 O O . VAL C 1 120 ? 11.785 6.974 41.058 1.00 25.66 120 VAL C O 1
ATOM 6976 N N . THR C 1 121 ? 13.191 5.448 40.194 1.00 21.11 121 THR C N 1
ATOM 6977 C CA . THR C 1 121 ? 12.356 4.371 40.717 1.00 21.20 121 THR C CA 1
ATOM 6978 C C . THR C 1 121 ? 12.402 4.311 42.244 1.00 23.43 121 THR C C 1
ATOM 6979 O O . THR C 1 121 ? 11.406 3.941 42.867 1.00 26.43 121 THR C O 1
ATOM 6983 N N . ALA C 1 122 ? 13.539 4.645 42.860 1.00 21.82 122 ALA C N 1
ATOM 6984 C CA . ALA C 1 122 ? 13.627 4.503 44.316 1.00 19.31 122 ALA C CA 1
ATOM 6985 C C . ALA C 1 122 ? 12.872 5.605 45.046 1.00 21.43 122 ALA C C 1
ATOM 6986 O O . ALA C 1 122 ? 12.362 5.374 46.149 1.00 24.64 122 ALA C O 1
ATOM 6988 N N . LEU C 1 123 ? 12.773 6.781 44.451 1.00 23.13 123 LEU C N 1
ATOM 6989 C CA . LEU C 1 123 ? 12.120 7.892 45.125 1.00 23.74 123 LEU C CA 1
ATOM 6990 C C . LEU C 1 123 ? 10.654 8.040 44.763 1.00 27.69 123 LEU C C 1
ATOM 6991 O O . LEU C 1 123 ? 9.924 8.702 45.513 1.00 27.06 123 LEU C O 1
ATOM 6996 N N . ALA C 1 124 ? 10.185 7.391 43.692 1.00 23.36 124 ALA C N 1
ATOM 6997 C CA . ALA C 1 124 ? 8.798 7.542 43.237 1.00 21.43 124 ALA C CA 1
ATOM 6998 C C . ALA C 1 124 ? 8.142 6.177 43.142 1.00 30.44 124 ALA C C 1
ATOM 6999 O O . ALA C 1 124 ? 8.411 5.418 42.207 1.00 36.08 124 ALA C O 1
ATOM 7001 N N . GLY C 1 125 ? 7.257 5.884 44.093 1.00 35.29 125 GLY C N 1
ATOM 7002 C CA . GLY C 1 125 ? 6.524 4.638 44.113 1.00 39.09 125 GLY C CA 1
ATOM 7003 C C . GLY C 1 125 ? 5.100 4.804 43.604 1.00 39.96 125 GLY C C 1
ATOM 7004 O O . GLY C 1 125 ? 4.727 5.821 43.018 1.00 38.28 125 GLY C O 1
ATOM 7005 N N A LYS C 1 126 ? 4.287 3.765 43.825 0.55 41.02 126 LYS C N 1
ATOM 7006 N N B LYS C 1 126 ? 4.309 3.755 43.827 0.45 41.32 126 LYS C N 1
ATOM 7007 C CA A LYS C 1 126 ? 2.955 3.714 43.214 0.55 43.31 126 LYS C CA 1
ATOM 7008 C CA B LYS C 1 126 ? 2.863 3.883 43.764 0.45 43.93 126 LYS C CA 1
ATOM 7009 C C A LYS C 1 126 ? 2.050 4.871 43.648 0.55 41.18 126 LYS C C 1
ATOM 7010 C C B LYS C 1 126 ? 2.428 4.994 44.709 0.45 44.14 126 LYS C C 1
ATOM 7011 O O A LYS C 1 126 ? 1.105 5.206 42.927 0.55 43.40 126 LYS C O 1
ATOM 7012 O O B LYS C 1 126 ? 3.005 5.171 45.788 0.45 45.60 126 LYS C O 1
ATOM 7015 N N A ASP C 1 127 ? 2.350 5.491 44.790 0.55 43.38 127 ASP C N 1
ATOM 7016 N N B ASP C 1 127 ? 1.423 5.759 44.284 0.45 43.42 127 ASP C N 1
ATOM 7017 C CA A ASP C 1 127 ? 1.625 6.568 45.462 0.55 42.76 127 ASP C CA 1
ATOM 7018 C CA B ASP C 1 127 ? 0.948 6.952 44.984 0.45 43.23 127 ASP C CA 1
ATOM 7019 C C A ASP C 1 127 ? 1.999 7.964 44.964 0.55 41.69 127 ASP C C 1
ATOM 7020 C C B ASP C 1 127 ? 1.973 8.092 44.955 0.45 41.27 127 ASP C C 1
ATOM 7021 O O A ASP C 1 127 ? 1.461 8.965 45.455 0.55 43.15 127 ASP C O 1
ATOM 7022 O O B ASP C 1 127 ? 1.919 9.024 45.780 0.45 36.96 127 ASP C O 1
ATOM 7031 N N . ALA C 1 128 ? 2.920 8.052 44.026 1.00 32.33 128 ALA C N 1
ATOM 7032 C CA . ALA C 1 128 ? 3.667 9.254 43.709 1.00 25.17 128 ALA C CA 1
ATOM 7033 C C . ALA C 1 128 ? 3.259 9.759 42.340 1.00 24.15 128 ALA C C 1
ATOM 7034 O O . ALA C 1 128 ? 2.679 9.026 41.540 1.00 26.07 128 ALA C O 1
ATOM 7036 N N . THR C 1 129 ? 3.572 11.028 42.070 1.00 20.96 129 THR C N 1
ATOM 7037 C CA . THR C 1 129 ? 3.477 11.582 40.728 1.00 20.22 129 THR C CA 1
ATOM 7038 C C . THR C 1 129 ? 4.829 12.152 40.360 1.00 21.60 129 THR C C 1
ATOM 7039 O O . THR C 1 129 ? 5.461 12.850 41.168 1.00 19.80 129 THR C O 1
ATOM 7043 N N . ILE C 1 130 ? 5.288 11.813 39.158 1.00 18.87 130 ILE C N 1
ATOM 7044 C CA . ILE C 1 130 ? 6.511 12.349 38.595 1.00 16.88 130 ILE C CA 1
ATOM 7045 C C . ILE C 1 130 ? 6.125 13.423 37.600 1.00 17.82 130 ILE C C 1
ATOM 7046 O O . ILE C 1 130 ? 5.223 13.214 36.782 1.00 20.31 130 ILE C O 1
ATOM 7051 N N . PHE C 1 131 ? 6.793 14.565 37.673 1.00 16.09 131 PHE C N 1
ATOM 7052 C CA . PHE C 1 131 ? 6.618 15.641 36.706 1.00 16.17 131 PHE C CA 1
ATOM 7053 C C . PHE C 1 131 ? 7.900 15.729 35.892 1.00 17.11 131 PHE C C 1
ATOM 7054 O O . PHE C 1 131 ? 8.952 16.052 36.445 1.00 17.87 131 PHE C O 1
ATOM 7062 N N . SER C 1 132 ? 7.802 15.539 34.569 1.00 16.13 132 SER C N 1
ATOM 7063 C CA A SER C 1 132 ? 8.974 15.324 33.713 0.76 15.47 132 SER C CA 1
ATOM 7064 C CA B SER C 1 132 ? 9.001 15.377 33.753 0.24 15.84 132 SER C CA 1
ATOM 7065 C C . SER C 1 132 ? 8.998 16.332 32.570 1.00 16.58 132 SER C C 1
ATOM 7066 O O . SER C 1 132 ? 7.989 16.486 31.879 1.00 17.69 132 SER C O 1
ATOM 7071 N N . ASP C 1 133 ? 10.147 16.984 32.355 1.00 14.15 133 ASP C N 1
ATOM 7072 C CA . ASP C 1 133 ? 10.267 17.891 31.213 1.00 15.64 133 ASP C CA 1
ATOM 7073 C C . ASP C 1 133 ? 10.073 17.129 29.905 1.00 16.63 133 ASP C C 1
ATOM 7074 O O . ASP C 1 133 ? 10.637 16.050 29.717 1.00 16.46 133 ASP C O 1
ATOM 7079 N N . ALA C 1 134 ? 9.250 17.695 29.010 1.00 17.10 134 ALA C N 1
ATOM 7080 C CA . ALA C 1 134 ? 8.938 17.049 27.737 1.00 18.27 134 ALA C CA 1
ATOM 7081 C C . ALA C 1 134 ? 10.168 16.613 26.953 1.00 19.08 134 ALA C C 1
ATOM 7082 O O . ALA C 1 134 ? 10.104 15.620 26.219 1.00 22.25 134 ALA C O 1
ATOM 7084 N N . LEU C 1 135 ? 11.304 17.321 27.084 1.00 16.95 135 LEU C N 1
ATOM 7085 C CA . LEU C 1 135 ? 12.478 17.004 26.275 1.00 21.19 135 LEU C CA 1
ATOM 7086 C C . LEU C 1 135 ? 13.555 16.224 27.039 1.00 19.12 135 LEU C C 1
ATOM 7087 O O . LEU C 1 135 ? 14.697 16.123 26.569 1.00 19.32 135 LEU C O 1
ATOM 7092 N N . ASN C 1 136 ? 13.211 15.587 28.168 1.00 17.73 136 ASN C N 1
ATOM 7093 C CA . ASN C 1 136 ? 14.181 14.780 28.910 1.00 16.26 136 ASN C CA 1
ATOM 7094 C C . ASN C 1 136 ? 14.794 13.639 28.074 1.00 18.02 136 ASN C C 1
ATOM 7095 O O . ASN C 1 136 ? 14.162 13.093 27.157 1.00 20.58 136 ASN C O 1
ATOM 7100 N N . HIS C 1 137 ? 16.023 13.250 28.468 1.00 18.62 137 HIS C N 1
ATOM 7101 C CA . HIS C 1 137 ? 16.769 12.114 27.899 1.00 20.94 137 HIS C CA 1
ATOM 7102 C C . HIS C 1 137 ? 15.993 10.800 28.015 1.00 21.95 137 HIS C C 1
ATOM 7103 O O . HIS C 1 137 ? 15.241 10.580 28.959 1.00 22.40 137 HIS C O 1
ATOM 7110 N N . ALA C 1 138 ? 16.271 9.878 27.084 1.00 20.37 138 ALA C N 1
ATOM 7111 C CA . ALA C 1 138 ? 15.594 8.580 27.072 1.00 20.00 138 ALA C CA 1
ATOM 7112 C C . ALA C 1 138 ? 15.736 7.814 28.385 1.00 20.41 138 ALA C C 1
ATOM 7113 O O . ALA C 1 138 ? 14.807 7.112 28.795 1.00 23.78 138 ALA C O 1
ATOM 7115 N N . SER C 1 139 ? 16.901 7.851 29.021 1.00 21.21 139 SER C N 1
ATOM 7116 C CA . SER C 1 139 ? 17.044 7.067 30.248 1.00 22.55 139 SER C CA 1
ATOM 7117 C C . SER C 1 139 ? 16.165 7.603 31.371 1.00 27.39 139 SER C C 1
ATOM 7118 O O . SER C 1 139 ? 15.661 6.819 32.183 1.00 21.82 139 SER C O 1
ATOM 7121 N N . LEU C 1 140 ? 15.986 8.933 31.459 1.00 19.90 140 LEU C N 1
ATOM 7122 C CA . LEU C 1 140 ? 15.040 9.467 32.437 1.00 22.39 140 LEU C CA 1
ATOM 7123 C C . LEU C 1 140 ? 13.633 8.997 32.143 1.00 22.19 140 LEU C C 1
ATOM 7124 O O . LEU C 1 140 ? 12.883 8.649 33.059 1.00 23.29 140 LEU C O 1
ATOM 7129 N N A ILE C 1 141 ? 13.245 9.025 30.862 0.41 20.11 141 ILE C N 1
ATOM 7130 N N B ILE C 1 141 ? 13.245 8.995 30.869 0.59 19.98 141 ILE C N 1
ATOM 7131 C CA A ILE C 1 141 ? 11.933 8.532 30.440 0.41 22.52 141 ILE C CA 1
ATOM 7132 C CA B ILE C 1 141 ? 11.908 8.535 30.495 0.59 22.57 141 ILE C CA 1
ATOM 7133 C C A ILE C 1 141 ? 11.759 7.077 30.848 0.41 24.12 141 ILE C C 1
ATOM 7134 C C B ILE C 1 141 ? 11.736 7.058 30.821 0.59 24.45 141 ILE C C 1
ATOM 7135 O O A ILE C 1 141 ? 10.729 6.689 31.415 0.41 26.39 141 ILE C O 1
ATOM 7136 O O B ILE C 1 141 ? 10.690 6.638 31.336 0.59 26.57 141 ILE C O 1
ATOM 7145 N N . ASP C 1 142 ? 12.761 6.240 30.547 1.00 22.04 142 ASP C N 1
ATOM 7146 C CA . ASP C 1 142 ? 12.688 4.834 30.931 1.00 22.51 142 ASP C CA 1
ATOM 7147 C C . ASP C 1 142 ? 12.563 4.690 32.442 1.00 21.17 142 ASP C C 1
ATOM 7148 O O . ASP C 1 142 ? 11.818 3.834 32.934 1.00 23.22 142 ASP C O 1
ATOM 7153 N N . GLY C 1 143 ? 13.274 5.514 33.195 1.00 21.89 143 GLY C N 1
ATOM 7154 C CA . GLY C 1 143 ? 13.100 5.491 34.637 1.00 22.44 143 GLY C CA 1
ATOM 7155 C C . GLY C 1 143 ? 11.680 5.795 35.063 1.00 22.96 143 GLY C C 1
ATOM 7156 O O . GLY C 1 143 ? 11.124 5.120 35.933 1.00 23.84 143 GLY C O 1
ATOM 7157 N N . THR C 1 144 ? 11.059 6.815 34.449 1.00 21.92 144 THR C N 1
ATOM 7158 C CA . THR C 1 144 ? 9.685 7.129 34.827 1.00 23.48 144 THR C CA 1
ATOM 7159 C C . THR C 1 144 ? 8.733 5.991 34.471 1.00 28.06 144 THR C C 1
ATOM 7160 O O . THR C 1 144 ? 7.752 5.749 35.188 1.00 28.65 144 THR C O 1
ATOM 7164 N N A ARG C 1 145 ? 9.012 5.263 33.383 0.52 26.04 145 ARG C N 1
ATOM 7165 N N B ARG C 1 145 ? 9.031 5.227 33.414 0.48 26.26 145 ARG C N 1
ATOM 7166 C CA A ARG C 1 145 ? 8.171 4.125 33.028 0.52 28.86 145 ARG C CA 1
ATOM 7167 C CA B ARG C 1 145 ? 8.145 4.129 33.038 0.48 28.85 145 ARG C CA 1
ATOM 7168 C C A ARG C 1 145 ? 8.336 2.997 34.030 0.52 27.92 145 ARG C C 1
ATOM 7169 C C B ARG C 1 145 ? 8.355 2.895 33.901 0.48 27.81 145 ARG C C 1
ATOM 7170 O O A ARG C 1 145 ? 7.350 2.434 34.512 0.52 28.14 145 ARG C O 1
ATOM 7171 O O B ARG C 1 145 ? 7.399 2.156 34.156 0.48 28.45 145 ARG C O 1
ATOM 7186 N N . LEU C 1 146 ? 9.584 2.654 34.366 1.00 23.87 146 LEU C N 1
ATOM 7187 C CA . LEU C 1 146 ? 9.799 1.559 35.301 1.00 23.92 146 LEU C CA 1
ATOM 7188 C C . LEU C 1 146 ? 9.223 1.872 36.666 1.00 25.57 146 LEU C C 1
ATOM 7189 O O . LEU C 1 146 ? 8.824 0.957 37.394 1.00 29.53 146 LEU C O 1
ATOM 7194 N N A SER C 1 147 ? 9.183 3.152 37.025 0.63 24.89 147 SER C N 1
ATOM 7195 N N B SER C 1 147 ? 9.199 3.142 37.056 0.37 25.21 147 SER C N 1
ATOM 7196 C CA A SER C 1 147 ? 8.547 3.566 38.261 0.63 26.46 147 SER C CA 1
ATOM 7197 C CA B SER C 1 147 ? 8.617 3.490 38.341 0.37 26.24 147 SER C CA 1
ATOM 7198 C C A SER C 1 147 ? 7.081 3.148 38.270 0.63 29.32 147 SER C C 1
ATOM 7199 C C B SER C 1 147 ? 7.113 3.256 38.307 0.37 29.26 147 SER C C 1
ATOM 7200 O O A SER C 1 147 ? 6.428 3.046 37.227 0.63 31.29 147 SER C O 1
ATOM 7201 O O B SER C 1 147 ? 6.463 3.394 37.266 0.37 30.77 147 SER C O 1
ATOM 7206 N N . ARG C 1 148 ? 6.552 2.899 39.458 1.00 27.27 148 ARG C N 1
ATOM 7207 C CA . ARG C 1 148 ? 5.116 2.675 39.513 1.00 33.74 148 ARG C CA 1
ATOM 7208 C C . ARG C 1 148 ? 4.307 3.977 39.513 1.00 34.14 148 ARG C C 1
ATOM 7209 O O . ARG C 1 148 ? 3.071 3.910 39.461 1.00 31.76 148 ARG C O 1
ATOM 7211 N N . ALA C 1 149 ? 4.969 5.137 39.521 1.00 31.19 149 ALA C N 1
ATOM 7212 C CA . ALA C 1 149 ? 4.318 6.433 39.711 1.00 27.98 149 ALA C CA 1
ATOM 7213 C C . ALA C 1 149 ? 3.481 6.842 38.501 1.00 30.32 149 ALA C C 1
ATOM 7214 O O . ALA C 1 149 ? 3.704 6.401 37.379 1.00 32.93 149 ALA C O 1
ATOM 7216 N N . THR C 1 150 ? 2.509 7.721 38.749 1.00 24.98 150 THR C N 1
ATOM 7217 C CA . THR C 1 150 ? 1.840 8.444 37.680 1.00 25.57 150 THR C CA 1
ATOM 7218 C C . THR C 1 150 ? 2.820 9.464 37.114 1.00 24.37 150 THR C C 1
ATOM 7219 O O . THR C 1 150 ? 3.588 10.067 37.858 1.00 24.29 150 THR C O 1
ATOM 7223 N N . VAL C 1 151 ? 2.826 9.638 35.795 1.00 25.01 151 VAL C N 1
ATOM 7224 C CA . VAL C 1 151 ? 3.766 10.549 35.146 1.00 22.03 151 VAL C CA 1
ATOM 7225 C C . VAL C 1 151 ? 2.986 11.662 34.471 1.00 22.39 151 VAL C C 1
ATOM 7226 O O . VAL C 1 151 ? 2.077 11.395 33.680 1.00 27.12 151 VAL C O 1
ATOM 7230 N N . GLN C 1 152 ? 3.318 12.900 34.809 1.00 19.65 152 GLN C N 1
ATOM 7231 C CA . GLN C 1 152 ? 2.768 14.099 34.180 1.00 19.43 152 GLN C CA 1
ATOM 7232 C C . GLN C 1 152 ? 3.904 14.799 33.446 1.00 24.67 152 GLN C C 1
ATOM 7233 O O . GLN C 1 152 ? 4.899 15.186 34.064 1.00 25.34 152 GLN C O 1
ATOM 7239 N N . VAL C 1 153 ? 3.748 15.011 32.158 1.00 21.53 153 VAL C N 1
ATOM 7240 C CA . VAL C 1 153 ? 4.790 15.675 31.383 1.00 19.82 153 VAL C CA 1
ATOM 7241 C C . VAL C 1 153 ? 4.490 17.162 31.333 1.00 19.98 153 VAL C C 1
ATOM 7242 O O . VAL C 1 153 ? 3.377 17.566 30.973 1.00 23.84 153 VAL C O 1
ATOM 7246 N N . TYR C 1 154 ? 5.499 17.994 31.687 1.00 18.45 154 TYR C N 1
ATOM 7247 C CA . TYR C 1 154 ? 5.264 19.425 31.549 1.00 18.08 154 TYR C CA 1
ATOM 7248 C C . TYR C 1 154 ? 6.002 19.975 30.324 1.00 19.59 154 TYR C C 1
ATOM 7249 O O . TYR C 1 154 ? 7.020 19.415 29.880 1.00 18.48 154 TYR C O 1
ATOM 7258 N N . PRO C 1 155 ? 5.454 21.003 29.677 1.00 19.35 155 PRO C N 1
ATOM 7259 C CA . PRO C 1 155 ? 6.092 21.529 28.463 1.00 19.11 155 PRO C CA 1
ATOM 7260 C C . PRO C 1 155 ? 7.495 22.011 28.781 1.00 18.03 155 PRO C C 1
ATOM 7261 O O . PRO C 1 155 ? 7.779 22.468 29.888 1.00 17.82 155 PRO C O 1
ATOM 7265 N N . HIS C 1 156 ? 8.372 21.902 27.789 1.00 19.01 156 HIS C N 1
ATOM 7266 C CA . HIS C 1 156 ? 9.788 22.164 28.003 1.00 17.80 156 HIS C CA 1
ATOM 7267 C C . HIS C 1 156 ? 10.022 23.495 28.705 1.00 17.92 156 HIS C C 1
ATOM 726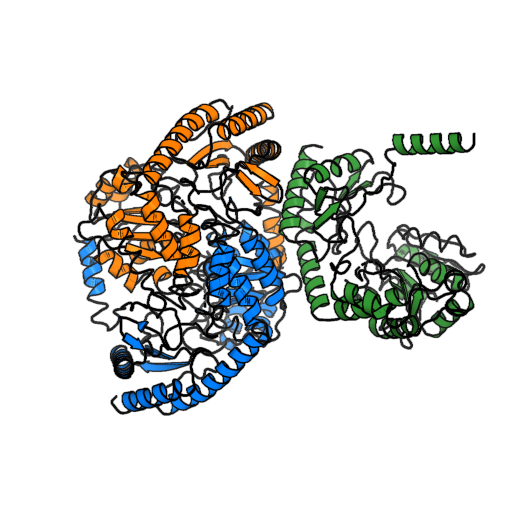8 O O . HIS C 1 156 ? 9.559 24.547 28.239 1.00 18.51 156 HIS C O 1
ATOM 7275 N N . ALA C 1 157 ? 10.729 23.416 29.839 1.00 18.03 157 ALA C N 1
ATOM 7276 C CA . ALA C 1 157 ? 11.178 24.552 30.648 1.00 18.00 157 ALA C CA 1
ATOM 7277 C C . ALA C 1 157 ? 10.033 25.437 31.146 1.00 20.18 157 ALA C C 1
ATOM 7278 O O . ALA C 1 157 ? 10.274 26.577 31.583 1.00 21.09 157 ALA C O 1
ATOM 7280 N N . ASP C 1 158 ? 8.788 24.941 31.148 1.00 18.70 158 ASP C N 1
ATOM 7281 C CA . ASP C 1 158 ? 7.610 25.782 31.410 1.00 18.96 158 ASP C CA 1
ATOM 7282 C C . ASP C 1 158 ? 7.264 25.696 32.890 1.00 20.99 158 ASP C C 1
ATOM 7283 O O . ASP C 1 158 ? 6.431 24.882 33.312 1.00 20.12 158 ASP C O 1
ATOM 7288 N N . THR C 1 159 ? 7.892 26.567 33.688 1.00 20.03 159 THR C N 1
ATOM 7289 C CA . THR C 1 159 ? 7.694 26.502 35.127 1.00 17.44 159 THR C CA 1
ATOM 7290 C C . THR C 1 159 ? 6.338 27.039 35.540 1.00 20.12 159 THR C C 1
ATOM 7291 O O . THR C 1 159 ? 5.795 26.602 36.552 1.00 21.81 159 THR C O 1
ATOM 7295 N N . ALA C 1 160 ? 5.764 27.973 34.774 1.00 19.27 160 ALA C N 1
ATOM 7296 C CA . ALA C 1 160 ? 4.408 28.422 35.068 1.00 21.97 160 ALA C CA 1
ATOM 7297 C C . ALA C 1 160 ? 3.418 27.260 34.995 1.00 24.43 160 ALA C C 1
ATOM 7298 O O . ALA C 1 160 ? 2.625 27.044 35.916 1.00 23.90 160 ALA C O 1
ATOM 7300 N N . THR C 1 161 ? 3.472 26.477 33.918 1.00 22.05 161 THR C N 1
ATOM 7301 C CA . THR C 1 161 ? 2.577 25.332 33.807 1.00 20.55 161 THR C CA 1
ATOM 7302 C C . THR C 1 161 ? 2.887 24.290 34.877 1.00 20.83 161 THR C C 1
ATOM 7303 O O . THR C 1 161 ? 1.973 23.731 35.498 1.00 20.87 161 THR C O 1
ATOM 7307 N N . LEU C 1 162 ? 4.170 23.983 35.082 1.00 20.35 162 LEU C N 1
ATOM 7308 C CA . LEU C 1 162 ? 4.535 23.005 36.104 1.00 19.27 162 LEU C CA 1
ATOM 7309 C C . LEU C 1 162 ? 3.985 23.396 37.469 1.00 20.27 162 LEU C C 1
ATOM 7310 O O . LEU C 1 162 ? 3.470 22.550 38.210 1.00 19.25 162 LEU C O 1
ATOM 7315 N N . GLY C 1 163 ? 4.081 24.674 37.822 1.00 19.74 163 GLY C N 1
ATOM 7316 C CA . GLY C 1 163 ? 3.541 25.097 39.101 1.00 20.63 163 GLY C CA 1
ATOM 7317 C C . GLY C 1 163 ? 2.057 24.811 39.215 1.00 22.19 163 GLY C C 1
ATOM 7318 O O . GLY C 1 163 ? 1.584 24.357 40.257 1.00 21.64 163 GLY C O 1
ATOM 7319 N N . ALA C 1 164 ? 1.301 25.054 38.133 1.00 20.21 164 ALA C N 1
ATOM 7320 C CA . ALA C 1 164 ? -0.129 24.768 38.188 1.00 19.92 164 ALA C CA 1
ATOM 7321 C C . ALA C 1 164 ? -0.378 23.276 38.360 1.00 20.85 164 ALA C C 1
ATOM 7322 O O . ALA C 1 164 ? -1.303 22.885 39.087 1.00 22.63 164 ALA C O 1
ATOM 7324 N N . LEU C 1 165 ? 0.427 22.433 37.685 1.00 19.99 165 LEU C N 1
ATOM 7325 C CA . LEU C 1 165 ? 0.262 20.985 37.835 1.00 21.84 165 LEU C CA 1
ATOM 7326 C C . LEU C 1 165 ? 0.619 20.533 39.251 1.00 19.52 165 LEU C C 1
ATOM 7327 O O . LEU C 1 165 ? -0.072 19.691 39.825 1.00 21.79 165 LEU C O 1
ATOM 7332 N N . LEU C 1 166 ? 1.695 21.071 39.834 1.00 20.64 166 LEU C N 1
ATOM 7333 C CA . LEU C 1 166 ? 2.040 20.697 41.207 1.00 20.24 166 LEU C CA 1
ATOM 7334 C C . LEU C 1 166 ? 0.948 21.089 42.184 1.00 22.02 166 LEU C C 1
ATOM 7335 O O . LEU C 1 166 ? 0.602 20.317 43.087 1.00 24.43 166 LEU C O 1
ATOM 7340 N N . GLU C 1 167 ? 0.401 22.294 42.026 1.00 23.48 167 GLU C N 1
ATOM 7341 C CA . GLU C 1 167 ? -0.636 22.754 42.941 1.00 23.90 167 GLU C CA 1
ATOM 7342 C C . GLU C 1 167 ? -1.866 21.855 42.878 1.00 27.12 167 GLU C C 1
ATOM 7343 O O . GLU C 1 167 ? -2.501 21.578 43.903 1.00 30.84 167 GLU C O 1
ATOM 7349 N N . ALA C 1 168 ? -2.206 21.367 41.686 1.00 24.59 168 ALA C N 1
ATOM 7350 C CA . ALA C 1 168 ? -3.384 20.523 41.498 1.00 26.52 168 ALA C CA 1
ATOM 7351 C C . ALA C 1 168 ? -3.170 19.069 41.898 1.00 27.24 168 ALA C C 1
ATOM 7352 O O . ALA C 1 168 ? -4.154 18.326 42.025 1.00 29.10 168 ALA C O 1
ATOM 7354 N N . CYS C 1 169 ? -1.930 18.653 42.125 1.00 23.39 169 CYS C N 1
ATOM 7355 C CA . CYS C 1 169 ? -1.627 17.251 42.351 1.00 26.70 169 CYS C CA 1
ATOM 7356 C C . CYS C 1 169 ? -1.897 16.900 43.806 1.00 29.64 169 CYS C C 1
ATOM 7357 O O . CYS C 1 169 ? -1.477 17.621 44.717 1.00 31.10 169 CYS C O 1
ATOM 7360 N N . THR C 1 170 ? -2.577 15.778 44.026 1.00 31.01 170 THR C N 1
ATOM 7361 C CA . THR C 1 170 ? -2.925 15.354 45.374 1.00 30.49 170 THR C CA 1
ATOM 7362 C C . THR C 1 170 ? -2.029 14.236 45.897 1.00 31.61 170 THR C C 1
ATOM 7363 O O . THR C 1 170 ? -2.329 13.662 46.952 1.00 33.83 170 THR C O 1
ATOM 7367 N N . SER C 1 171 ? -0.944 13.906 45.194 1.00 29.22 171 SER C N 1
ATOM 7368 C CA . SER C 1 171 ? -0.072 12.839 45.657 1.00 28.83 171 SER C CA 1
ATOM 7369 C C . SER C 1 171 ? 0.729 13.262 46.881 1.00 29.21 171 SER C C 1
ATOM 7370 O O . SER C 1 171 ? 1.218 14.394 46.958 1.00 33.30 171 SER C O 1
ATOM 7373 N N . GLN C 1 172 ? 0.931 12.315 47.808 1.00 30.40 172 GLN C N 1
ATOM 7374 C CA . GLN C 1 172 ? 1.809 12.586 48.945 1.00 33.14 172 GLN C CA 1
ATOM 7375 C C . GLN C 1 172 ? 3.243 12.810 48.494 1.00 32.35 172 GLN C C 1
ATOM 7376 O O . GLN C 1 172 ? 3.918 13.729 48.977 1.00 35.83 172 GLN C O 1
ATOM 7378 N N . THR C 1 173 ? 3.718 12.019 47.532 1.00 26.90 173 THR C N 1
ATOM 7379 C CA . THR C 1 173 ? 5.082 12.131 47.027 1.00 24.16 173 THR C CA 1
ATOM 7380 C C . THR C 1 173 ? 5.063 12.710 45.618 1.00 23.68 173 THR C C 1
ATOM 7381 O O . THR C 1 173 ? 4.325 12.231 44.754 1.00 24.62 173 THR C O 1
ATOM 7385 N N . LYS C 1 174 ? 5.833 13.770 45.405 1.00 23.37 174 LYS C N 1
ATOM 7386 C CA . LYS C 1 174 ? 5.978 14.388 44.097 1.00 21.93 174 LYS C CA 1
ATOM 7387 C C . LYS C 1 174 ? 7.453 14.484 43.752 1.00 23.58 174 LYS C C 1
ATOM 7388 O O . LYS C 1 174 ? 8.279 14.777 44.613 1.00 22.67 174 LYS C O 1
ATOM 7394 N N A LEU C 1 175 ? 7.783 14.274 42.482 0.61 17.38 175 LEU C N 1
ATOM 7395 N N B LEU C 1 175 ? 7.770 14.170 42.494 0.39 17.80 175 LEU C N 1
ATOM 7396 C CA A LEU C 1 175 ? 9.173 14.314 42.043 0.61 18.37 175 LEU C CA 1
ATOM 7397 C CA B LEU C 1 175 ? 9.106 14.287 41.928 0.39 18.58 175 LEU C CA 1
ATOM 7398 C C A LEU C 1 175 ? 9.207 15.042 40.709 0.61 18.08 175 LEU C C 1
ATOM 7399 C C B LEU C 1 175 ? 9.038 15.219 40.734 0.39 18.53 175 LEU C C 1
ATOM 7400 O O A LEU C 1 175 ? 8.476 14.665 39.793 0.61 19.45 175 LEU C O 1
ATOM 7401 O O B LEU C 1 175 ? 8.107 15.134 39.927 0.39 19.50 175 LEU C O 1
ATOM 7410 N N . ILE C 1 176 ? 10.021 16.107 40.621 1.00 15.28 176 ILE C N 1
ATOM 7411 C CA . ILE C 1 176 ? 10.272 16.840 39.386 1.00 15.45 176 ILE C CA 1
ATOM 7412 C C . ILE C 1 176 ? 11.579 16.308 38.839 1.00 16.08 176 ILE C C 1
ATOM 7413 O O . ILE C 1 176 ? 12.574 16.275 39.573 1.00 17.96 176 ILE C O 1
ATOM 7418 N N . VAL C 1 177 ? 11.608 15.942 37.557 1.00 14.09 177 VAL C N 1
ATOM 7419 C CA A VAL C 1 177 ? 12.821 15.375 36.979 0.62 12.83 177 VAL C CA 1
ATOM 7420 C CA B VAL C 1 177 ? 12.776 15.315 36.934 0.38 15.30 177 VAL C CA 1
ATOM 7421 C C . VAL C 1 177 ? 13.127 16.072 35.658 1.00 14.38 177 VAL C C 1
ATOM 7422 O O . VAL C 1 177 ? 12.259 16.232 34.785 1.00 16.44 177 VAL C O 1
ATOM 7429 N N . THR C 1 178 ? 14.379 16.518 35.520 1.00 14.09 178 THR C N 1
ATOM 7430 C CA . THR C 1 178 ? 14.751 17.291 34.334 1.00 12.51 178 THR C CA 1
ATOM 7431 C C . THR C 1 178 ? 16.235 17.081 34.000 1.00 12.76 178 THR C C 1
ATOM 7432 O O . THR C 1 178 ? 17.072 16.965 34.900 1.00 14.82 178 THR C O 1
ATOM 7436 N N . ASP C 1 179 ? 16.566 17.082 32.708 1.00 13.14 179 ASP C N 1
ATOM 7437 C CA . ASP C 1 179 ? 17.941 17.356 32.300 1.00 14.81 179 ASP C CA 1
ATOM 7438 C C . ASP C 1 179 ? 18.324 18.748 32.816 1.00 14.58 179 ASP C C 1
ATOM 7439 O O . ASP C 1 179 ? 17.468 19.624 32.945 1.00 16.97 179 ASP C O 1
ATOM 7444 N N . THR C 1 180 ? 19.622 18.986 33.023 1.00 12.12 180 THR C N 1
ATOM 7445 C CA . THR C 1 180 ? 20.079 20.388 33.186 1.00 11.43 180 THR C CA 1
ATOM 7446 C C . THR C 1 180 ? 20.364 20.956 31.798 1.00 15.05 180 THR C C 1
ATOM 7447 O O . THR C 1 180 ? 19.573 21.737 31.266 1.00 20.58 180 THR C O 1
ATOM 7451 N N . VAL C 1 181 ? 21.434 20.501 31.175 1.00 16.74 181 VAL C N 1
ATOM 7452 C CA . VAL C 1 181 ? 21.726 20.831 29.781 1.00 16.91 181 VAL C CA 1
ATOM 7453 C C . VAL C 1 181 ? 21.036 19.788 28.922 1.00 17.87 181 VAL C C 1
ATOM 7454 O O . VAL C 1 181 ? 21.262 18.581 29.103 1.00 18.21 181 VAL C O 1
ATOM 7458 N N . PHE C 1 182 ? 20.219 20.238 27.982 1.00 14.67 182 PHE C N 1
ATOM 7459 C CA . PHE C 1 182 ? 19.475 19.304 27.133 1.00 15.48 182 PHE C CA 1
ATOM 7460 C C . PHE C 1 182 ? 20.360 18.818 25.978 1.00 19.23 182 PHE C C 1
ATOM 7461 O O . PHE C 1 182 ? 20.897 19.632 25.236 1.00 20.31 182 PHE C O 1
ATOM 7469 N N A SER C 1 183 ? 20.521 17.489 25.842 0.64 20.51 183 SER C N 1
ATOM 7470 N N B SER C 1 183 ? 20.483 17.482 25.843 0.36 20.55 183 SER C N 1
ATOM 7471 C CA A SER C 1 183 ? 21.645 16.909 25.088 0.64 22.52 183 SER C CA 1
ATOM 7472 C CA B SER C 1 183 ? 21.579 16.850 25.097 0.36 22.40 183 SER C CA 1
ATOM 7473 C C A SER C 1 183 ? 21.626 17.240 23.599 0.64 22.06 183 SER C C 1
ATOM 7474 C C B SER C 1 183 ? 21.611 17.242 23.625 0.36 22.06 183 SER C C 1
ATOM 7475 O O A SER C 1 183 ? 22.683 17.201 22.943 0.64 21.63 183 SER C O 1
ATOM 7476 O O B SER C 1 183 ? 22.686 17.261 23.009 0.36 23.65 183 SER C O 1
ATOM 7481 N N . MET C 1 184 ? 20.450 17.503 23.031 1.00 20.29 184 MET C N 1
ATOM 7482 C CA . MET C 1 184 ? 20.333 17.704 21.596 1.00 21.51 184 MET C CA 1
ATOM 7483 C C . MET C 1 184 ? 20.004 19.139 21.227 1.00 19.67 184 MET C C 1
ATOM 7484 O O . MET C 1 184 ? 19.903 19.453 20.037 1.00 23.62 184 MET C O 1
ATOM 7489 N N . ASP C 1 185 ? 19.951 20.021 22.194 1.00 22.42 185 ASP C N 1
ATOM 7490 C CA . ASP C 1 185 ? 19.549 21.419 22.050 1.00 22.52 185 ASP C CA 1
ATOM 7491 C C . ASP C 1 185 ? 20.554 22.391 22.641 1.00 20.06 185 ASP C C 1
ATOM 7492 O O . ASP C 1 185 ? 20.724 23.491 22.101 1.00 23.05 185 ASP C O 1
ATOM 7497 N N . GLY C 1 186 ? 21.132 22.065 23.794 1.00 19.16 186 GLY C N 1
ATOM 7498 C CA . GLY C 1 186 ? 22.180 22.867 24.378 1.00 20.97 186 GLY C CA 1
ATOM 7499 C C . GLY C 1 186 ? 21.700 23.918 25.353 1.00 19.75 186 GLY C C 1
ATOM 7500 O O . GLY C 1 186 ? 22.537 24.617 25.941 1.00 20.74 186 GLY C O 1
ATOM 7501 N N . ASP C 1 187 ? 20.381 24.086 25.507 1.00 17.91 187 ASP C N 1
ATOM 7502 C CA . ASP C 1 187 ? 19.877 25.018 26.512 1.00 16.07 187 ASP C CA 1
ATOM 7503 C C . ASP C 1 187 ? 19.911 24.394 27.896 1.00 18.92 187 ASP C C 1
ATOM 7504 O O . ASP C 1 187 ? 20.086 23.187 28.052 1.00 18.74 187 ASP C O 1
ATOM 7509 N N . ILE C 1 188 ? 19.775 25.252 28.911 1.00 17.74 188 ILE C N 1
ATOM 7510 C CA . ILE C 1 188 ? 19.892 24.850 30.312 1.00 15.56 188 ILE C CA 1
ATOM 7511 C C . ILE C 1 188 ? 18.553 25.074 31.000 1.00 18.66 188 ILE C C 1
ATOM 7512 O O . ILE C 1 188 ? 17.943 26.147 30.865 1.00 18.85 188 ILE C O 1
ATOM 7517 N N . ALA C 1 189 ? 18.114 24.069 31.749 1.00 17.15 189 ALA C N 1
ATOM 7518 C CA . ALA C 1 189 ? 16.844 24.124 32.461 1.00 17.85 189 ALA C CA 1
ATOM 7519 C C . ALA C 1 189 ? 16.820 25.297 33.441 1.00 18.10 189 ALA C C 1
ATOM 7520 O O . ALA C 1 189 ? 17.869 25.719 33.957 1.00 18.40 189 ALA C O 1
ATOM 7522 N N . PRO C 1 190 ? 15.615 25.828 33.749 1.00 17.18 190 PRO C N 1
ATOM 7523 C CA . PRO C 1 190 ? 15.497 26.960 34.705 1.00 14.91 190 PRO C CA 1
ATOM 7524 C C . PRO C 1 190 ? 15.560 26.456 36.145 1.00 18.74 190 PRO C C 1
ATOM 7525 O O . PRO C 1 190 ? 14.565 26.386 36.863 1.00 17.72 190 PRO C O 1
ATOM 7529 N N . LEU C 1 191 ? 16.779 26.110 36.577 1.00 16.96 191 LEU C N 1
ATOM 7530 C CA . LEU C 1 191 ? 16.933 25.339 37.805 1.00 14.78 191 LEU C CA 1
ATOM 7531 C C . LEU C 1 191 ? 16.506 26.127 39.042 1.00 16.88 191 LEU C C 1
ATOM 7532 O O . LEU C 1 191 ? 15.906 25.552 39.941 1.00 17.58 191 LEU C O 1
ATOM 7537 N N . ALA C 1 192 ? 16.800 27.430 39.114 1.00 16.95 192 ALA C N 1
ATOM 7538 C CA . ALA C 1 192 ? 16.393 28.183 40.304 1.00 17.21 192 ALA C CA 1
ATOM 7539 C C . ALA C 1 192 ? 14.883 28.171 40.457 1.00 20.66 192 ALA C C 1
ATOM 7540 O O . ALA C 1 192 ? 14.361 27.953 41.565 1.00 20.25 192 ALA C O 1
ATOM 7542 N N . GLU C 1 193 ? 14.161 28.383 39.345 1.00 19.20 193 GLU C N 1
ATOM 7543 C CA A GLU C 1 193 ? 12.698 28.395 39.392 0.50 23.10 193 GLU C CA 1
ATOM 7544 C CA B GLU C 1 193 ? 12.702 28.398 39.415 0.50 23.07 193 GLU C CA 1
ATOM 7545 C C . GLU C 1 193 ? 12.157 27.015 39.733 1.00 18.97 193 GLU C C 1
ATOM 7546 O O . GLU C 1 193 ? 11.176 26.889 40.482 1.00 21.49 193 GLU C O 1
ATOM 7557 N N . LEU C 1 194 ? 12.773 25.967 39.167 1.00 15.99 194 LEU C N 1
ATOM 7558 C CA . LEU C 1 194 ? 12.365 24.596 39.475 1.00 14.92 194 LEU C CA 1
ATOM 7559 C C . LEU C 1 194 ? 12.578 24.272 40.950 1.00 15.92 194 LEU C C 1
ATOM 7560 O O . LEU C 1 194 ? 11.726 23.628 41.565 1.00 18.20 194 LEU C O 1
ATOM 7565 N N . LEU C 1 195 ? 13.696 24.723 41.537 1.00 16.71 195 LEU C N 1
ATOM 7566 C CA . LEU C 1 195 ? 13.952 24.447 42.955 1.00 15.95 195 LEU C CA 1
ATOM 7567 C C . LEU C 1 195 ? 12.951 25.194 43.832 1.00 19.29 195 LEU C C 1
ATOM 7568 O O . LEU C 1 195 ? 12.438 24.640 44.815 1.00 20.80 195 LEU C O 1
ATOM 7573 N N . ALA C 1 196 ? 12.629 26.440 43.467 1.00 19.52 196 ALA C N 1
ATOM 7574 C CA . ALA C 1 196 ? 11.626 27.177 44.225 1.00 20.84 196 ALA C CA 1
ATOM 7575 C C . ALA C 1 196 ? 10.281 26.446 44.203 1.00 21.48 196 ALA C C 1
ATOM 7576 O O . ALA C 1 196 ? 9.577 26.395 45.219 1.00 22.65 196 ALA C O 1
ATOM 7578 N N . LEU C 1 197 ? 9.920 25.865 43.053 1.00 21.36 197 LEU C N 1
ATOM 7579 C CA . LEU C 1 197 ? 8.688 25.083 42.967 1.00 20.65 197 LEU C CA 1
ATOM 7580 C C . LEU C 1 197 ? 8.771 23.821 43.817 1.00 20.90 197 LEU C C 1
ATOM 7581 O O . LEU C 1 197 ? 7.793 23.441 44.473 1.00 20.67 197 LEU C O 1
ATOM 7586 N N . ALA C 1 198 ? 9.921 23.146 43.782 1.00 18.55 198 ALA C N 1
ATOM 7587 C CA . ALA C 1 198 ? 10.086 21.930 44.570 1.00 18.04 198 ALA C CA 1
ATOM 7588 C C . ALA C 1 198 ? 9.928 22.224 46.058 1.00 21.16 198 ALA C C 1
ATOM 7589 O O . ALA C 1 198 ? 9.290 21.450 46.788 1.00 21.55 198 ALA C O 1
ATOM 7591 N N . GLU C 1 199 ? 10.506 23.335 46.524 1.00 19.56 199 GLU C N 1
ATOM 7592 C CA . GLU C 1 199 ? 10.417 23.662 47.943 1.00 22.76 199 GLU C CA 1
ATOM 7593 C C . GLU C 1 199 ? 9.006 24.093 48.311 1.00 26.03 199 GLU C C 1
ATOM 7594 O O . GLU C 1 199 ? 8.499 23.736 49.379 1.00 26.09 199 GLU C O 1
ATOM 7600 N N . ARG C 1 200 ? 8.349 24.841 47.430 1.00 22.00 200 ARG C N 1
ATOM 7601 C CA . ARG C 1 200 ? 6.986 25.277 47.701 1.00 25.63 200 ARG C CA 1
ATOM 7602 C C . ARG C 1 200 ? 6.037 24.093 47.782 1.00 23.99 200 ARG C C 1
ATOM 7603 O O . ARG C 1 200 ? 5.119 24.080 48.610 1.00 27.54 200 ARG C O 1
ATOM 7611 N N . HIS C 1 201 ? 6.266 23.074 46.956 1.00 23.47 201 HIS C N 1
ATOM 7612 C CA . HIS C 1 201 ? 5.312 21.991 46.789 1.00 23.72 201 HIS C CA 1
ATOM 7613 C C . HIS C 1 201 ? 5.770 20.685 47.423 1.00 28.03 201 HIS C C 1
ATOM 7614 O O . HIS C 1 201 ? 5.125 19.660 47.218 1.00 27.16 201 HIS C O 1
ATOM 7621 N N . GLY C 1 202 ? 6.836 20.702 48.215 1.00 25.03 202 GLY C N 1
ATOM 7622 C CA . GLY C 1 202 ? 7.254 19.475 48.901 1.00 24.31 202 GLY C CA 1
ATOM 7623 C C . GLY C 1 202 ? 7.684 18.362 47.969 1.00 24.40 202 GLY C C 1
ATOM 7624 O O . GLY C 1 202 ? 7.398 17.181 48.234 1.00 26.92 202 GLY C O 1
ATOM 7625 N N . ALA C 1 203 ? 8.397 18.706 46.901 1.00 20.90 203 ALA C N 1
ATOM 7626 C CA . ALA C 1 203 ? 8.809 17.743 45.882 1.00 19.70 203 ALA C CA 1
ATOM 7627 C C . ALA C 1 203 ? 10.311 17.515 45.886 1.00 18.31 203 ALA C C 1
ATOM 7628 O O . ALA C 1 203 ? 11.092 18.408 46.210 1.00 20.84 203 ALA C O 1
ATOM 7630 N N . TRP C 1 204 ? 10.715 16.303 45.506 1.00 19.67 204 TRP C N 1
ATOM 7631 C CA . TRP C 1 204 ? 12.096 16.096 45.115 1.00 16.93 204 TRP C CA 1
ATOM 7632 C C . TRP C 1 204 ? 12.371 16.789 43.788 1.00 16.39 204 TRP C C 1
ATOM 7633 O O . TRP C 1 204 ? 11.498 16.886 42.924 1.00 21.22 204 TRP C O 1
ATOM 7644 N N . LEU C 1 205 ? 13.596 17.266 43.620 1.00 16.86 205 LEU C N 1
ATOM 7645 C CA . LEU C 1 205 ? 14.037 17.802 42.326 1.00 15.21 205 LEU C CA 1
ATOM 7646 C C . LEU C 1 205 ? 15.253 17.006 41.877 1.00 15.76 205 LEU C C 1
ATOM 7647 O O . LEU C 1 205 ? 16.352 17.190 42.417 1.00 15.17 205 LEU C O 1
ATOM 7652 N N . VAL C 1 206 ? 15.048 16.116 40.896 1.00 14.81 206 VAL C N 1
ATOM 7653 C CA . VAL C 1 206 ? 16.096 15.249 40.383 1.00 14.04 206 VAL C CA 1
ATOM 7654 C C . VAL C 1 206 ? 16.618 15.915 39.124 1.00 14.76 206 VAL C C 1
ATOM 7655 O O . VAL C 1 206 ? 15.844 16.141 38.190 1.00 16.52 206 VAL C O 1
ATOM 7659 N N . VAL C 1 207 ? 17.909 16.221 39.084 1.00 15.05 207 VAL C N 1
ATOM 7660 C CA . VAL C 1 207 ? 18.477 16.920 37.926 1.00 13.33 207 VAL C CA 1
ATOM 7661 C C . VAL C 1 207 ? 19.574 16.062 37.327 1.00 16.04 207 VAL C C 1
ATOM 7662 O O . VAL C 1 207 ? 20.428 15.542 38.056 1.00 18.83 207 VAL C O 1
ATOM 7666 N N . ASP C 1 208 ? 19.527 15.886 36.004 1.00 13.38 208 ASP C N 1
ATOM 7667 C CA . ASP C 1 208 ? 20.484 15.044 35.295 1.00 13.83 208 ASP C CA 1
ATOM 7668 C C . ASP C 1 208 ? 21.468 15.981 34.606 1.00 12.78 208 ASP C C 1
ATOM 7669 O O . ASP C 1 208 ? 21.144 16.594 33.583 1.00 14.16 208 ASP C O 1
ATOM 7674 N N . ASP C 1 209 ? 22.667 16.108 35.175 1.00 12.59 209 ASP C N 1
ATOM 7675 C CA . ASP C 1 209 ? 23.684 17.047 34.695 1.00 12.80 209 ASP C CA 1
ATOM 7676 C C . ASP C 1 209 ? 24.753 16.335 33.847 1.00 13.77 209 ASP C C 1
ATOM 7677 O O . ASP C 1 209 ? 25.927 16.733 33.849 1.00 13.96 209 ASP C O 1
ATOM 7682 N N . ALA C 1 210 ? 24.349 15.306 33.097 1.00 13.74 210 ALA C N 1
ATOM 7683 C CA . ALA C 1 210 ? 25.291 14.594 32.223 1.00 16.07 210 ALA C CA 1
ATOM 7684 C C . ALA C 1 210 ? 26.121 15.534 31.337 1.00 16.80 210 ALA C C 1
ATOM 7685 O O . ALA C 1 210 ? 27.317 15.294 31.142 1.00 18.51 210 ALA C O 1
ATOM 7687 N N . HIS C 1 211 ? 25.506 16.578 30.761 1.00 14.49 211 HIS C N 1
ATOM 7688 C CA . HIS C 1 211 ? 26.208 17.486 29.841 1.00 15.71 211 HIS C CA 1
ATOM 7689 C C . HIS C 1 211 ? 26.666 18.784 30.496 1.00 19.90 211 HIS C C 1
ATOM 7690 O O . HIS C 1 211 ? 27.206 19.657 29.798 1.00 22.28 211 HIS C O 1
ATOM 7697 N N . GLY C 1 212 ? 26.479 18.933 31.808 1.00 14.31 212 GLY C N 1
ATOM 7698 C CA . GLY C 1 212 ? 27.018 20.094 32.500 1.00 13.78 212 GLY C CA 1
ATOM 7699 C C . GLY C 1 212 ? 28.159 19.746 33.449 1.00 15.96 212 GLY C C 1
ATOM 7700 O O . GLY C 1 212 ? 28.998 20.590 33.767 1.00 15.79 212 GLY C O 1
ATOM 7701 N N . PHE C 1 213 ? 28.196 18.515 33.960 1.00 13.83 213 PHE C N 1
ATOM 7702 C CA . PHE C 1 213 ? 29.264 18.157 34.894 1.00 13.13 213 PHE C CA 1
ATOM 7703 C C . PHE C 1 213 ? 30.636 18.311 34.235 1.00 14.94 213 PHE C C 1
ATOM 7704 O O . PHE C 1 213 ? 30.852 17.844 33.116 1.00 16.84 213 PHE C O 1
ATOM 7712 N N . GLY C 1 214 ? 31.554 18.997 34.925 1.00 13.76 214 GLY C N 1
ATOM 7713 C CA . GLY C 1 214 ? 32.884 19.241 34.395 1.00 13.87 214 GLY C CA 1
ATOM 7714 C C . GLY C 1 214 ? 33.025 20.507 33.576 1.00 18.08 214 GLY C C 1
ATOM 7715 O O . GLY C 1 214 ? 34.160 20.992 33.414 1.00 16.90 214 GLY C O 1
ATOM 7716 N N . VAL C 1 215 ? 31.917 21.049 33.053 1.00 16.03 215 VAL C N 1
ATOM 7717 C CA A VAL C 1 215 ? 32.005 22.191 32.145 0.67 16.43 215 VAL C CA 1
ATOM 7718 C CA B VAL C 1 215 ? 31.935 22.160 32.107 0.33 16.88 215 VAL C CA 1
ATOM 7719 C C . VAL C 1 215 ? 31.273 23.421 32.655 1.00 20.87 215 VAL C C 1
ATOM 7720 O O . VAL C 1 215 ? 31.619 24.539 32.248 1.00 30.07 215 VAL C O 1
ATOM 7727 N N . LEU C 1 216 ? 30.295 23.278 33.517 1.00 15.58 216 LEU C N 1
ATOM 7728 C CA . LEU C 1 216 ? 29.602 24.408 34.117 1.00 16.43 216 LEU C CA 1
ATOM 7729 C C . LEU C 1 216 ? 30.058 24.596 35.552 1.00 18.49 216 LEU C C 1
ATOM 7730 O O . LEU C 1 216 ? 30.477 23.647 36.223 1.00 18.22 216 LEU C O 1
ATOM 7735 N N . GLY C 1 217 ? 29.949 25.831 36.027 1.00 19.34 217 GLY C N 1
ATOM 7736 C CA . GLY C 1 217 ? 30.137 26.105 37.434 1.00 22.40 217 GLY C CA 1
ATOM 7737 C C . GLY C 1 217 ? 31.578 26.292 37.837 1.00 18.97 217 GLY C C 1
ATOM 7738 O O . GLY C 1 217 ? 32.513 25.997 37.079 1.00 18.68 217 GLY C O 1
ATOM 7739 N N . PRO C 1 218 ? 31.792 26.762 39.068 1.00 21.43 218 PRO C N 1
ATOM 7740 C CA . PRO C 1 218 ? 33.163 26.947 39.552 1.00 18.48 218 PRO C CA 1
ATOM 7741 C C . PRO C 1 218 ? 33.919 25.631 39.503 1.00 20.50 218 PRO C C 1
ATOM 7742 O O . PRO C 1 218 ? 33.421 24.595 39.956 1.00 21.42 218 PRO C O 1
ATOM 7746 N N . GLN C 1 219 ? 35.113 25.671 38.906 1.00 19.08 219 GLN C N 1
ATOM 7747 C CA . GLN C 1 219 ? 35.978 24.508 38.749 1.00 17.07 219 GLN C CA 1
ATOM 7748 C C . GLN C 1 219 ? 35.285 23.321 38.057 1.00 15.42 219 GLN C C 1
ATOM 7749 O O . GLN C 1 219 ? 35.711 22.171 38.205 1.00 17.62 219 GLN C O 1
ATOM 7755 N N . GLY C 1 220 ? 34.221 23.565 37.297 1.00 16.07 220 GLY C N 1
ATOM 7756 C CA . GLY C 1 220 ? 33.550 22.439 36.641 1.00 16.55 220 GLY C CA 1
ATOM 7757 C C . GLY C 1 220 ? 32.643 21.630 37.534 1.00 14.59 220 GLY C C 1
ATOM 7758 O O . GLY C 1 220 ? 32.273 20.508 37.170 1.00 15.62 220 GLY C O 1
ATOM 7759 N N . ARG C 1 221 ? 32.230 22.180 38.678 1.00 16.42 221 ARG C N 1
ATOM 7760 C CA . ARG C 1 221 ? 31.408 21.415 39.633 1.00 16.06 221 ARG C CA 1
ATOM 7761 C C . ARG C 1 221 ? 29.971 21.190 39.175 1.00 20.08 221 ARG C C 1
ATOM 7762 O O . ARG C 1 221 ? 29.259 20.426 39.831 1.00 19.39 221 ARG C O 1
ATOM 7770 N N . GLY C 1 222 ? 29.513 21.830 38.114 1.00 15.39 222 GLY C N 1
ATOM 7771 C CA . GLY C 1 222 ? 28.249 21.450 37.504 1.00 16.57 222 GLY C CA 1
ATOM 7772 C C . GLY C 1 222 ? 27.190 22.532 37.564 1.00 17.08 222 GLY C C 1
ATOM 7773 O O . GLY C 1 222 ? 27.415 23.658 38.023 1.00 16.40 222 GLY C O 1
ATOM 7774 N N . ALA C 1 223 ? 25.994 22.160 37.102 1.00 15.62 223 ALA C N 1
ATOM 7775 C CA . ALA C 1 223 ? 24.918 23.139 36.911 1.00 17.90 223 ALA C CA 1
ATOM 7776 C C . ALA C 1 223 ? 24.383 23.675 38.235 1.00 18.38 223 ALA C C 1
ATOM 7777 O O . ALA C 1 223 ? 23.956 24.837 38.294 1.00 18.93 223 ALA C O 1
ATOM 7779 N N . LEU C 1 224 ? 24.347 22.846 39.292 1.00 15.03 224 LEU C N 1
ATOM 7780 C CA . LEU C 1 224 ? 23.876 23.352 40.580 1.00 16.42 224 LEU C CA 1
ATOM 7781 C C . LEU C 1 224 ? 24.873 24.326 41.191 1.00 20.88 224 LEU C C 1
ATOM 7782 O O . LEU C 1 224 ? 24.479 25.367 41.734 1.00 20.97 224 LEU C O 1
ATOM 7787 N N . ALA C 1 225 ? 26.169 24.018 41.083 1.00 17.95 225 ALA C N 1
ATOM 7788 C CA . ALA C 1 225 ? 27.192 24.938 41.555 1.00 19.65 225 ALA C CA 1
ATOM 7789 C C . ALA C 1 225 ? 27.156 26.227 40.764 1.00 20.14 225 ALA C C 1
ATOM 7790 O O . ALA C 1 225 ? 27.319 27.315 41.334 1.00 23.01 225 ALA C O 1
ATOM 7792 N N . ALA C 1 226 ? 26.941 26.124 39.447 1.00 18.39 226 ALA C N 1
ATOM 7793 C CA . ALA C 1 226 ? 26.883 27.330 38.619 1.00 17.14 226 ALA C CA 1
ATOM 7794 C C . ALA C 1 226 ? 25.781 28.268 39.085 1.00 21.10 226 ALA C C 1
ATOM 7795 O O . ALA C 1 226 ? 25.955 29.499 39.083 1.00 24.38 226 ALA C O 1
ATOM 7797 N N . ALA C 1 227 ? 24.619 27.707 39.414 1.00 20.96 227 ALA C N 1
ATOM 7798 C CA . ALA C 1 227 ? 23.459 28.468 39.858 1.00 21.74 227 ALA C CA 1
ATOM 7799 C C . ALA C 1 227 ? 23.496 28.786 41.345 1.00 22.43 227 ALA C C 1
ATOM 7800 O O . ALA C 1 227 ? 22.599 29.481 41.831 1.00 22.36 227 ALA C O 1
ATOM 7802 N N . ALA C 1 228 ? 24.490 28.260 42.063 1.00 20.25 228 ALA C N 1
ATOM 7803 C CA . ALA C 1 228 ? 24.679 28.474 43.501 1.00 19.48 228 ALA C CA 1
ATOM 7804 C C . ALA C 1 228 ? 23.411 28.118 44.266 1.00 21.37 228 ALA C C 1
ATOM 7805 O O . ALA C 1 228 ? 22.940 28.850 45.141 1.00 23.34 228 ALA C O 1
ATOM 7807 N N . LEU C 1 229 ? 22.867 26.946 43.941 1.00 19.36 229 LEU C N 1
ATOM 7808 C CA . LEU C 1 229 ? 21.637 26.472 44.555 1.00 18.29 229 LEU C CA 1
ATOM 7809 C C . LEU C 1 229 ? 21.970 25.493 45.678 1.00 18.85 229 LEU C C 1
ATOM 7810 O O . LEU C 1 229 ? 22.902 24.693 45.568 1.00 20.27 229 LEU C O 1
ATOM 7815 N N . ARG C 1 230 ? 21.207 25.568 46.760 1.00 21.30 230 ARG C N 1
ATOM 7816 C CA . ARG C 1 230 ? 21.393 24.680 47.900 1.00 20.21 230 ARG C CA 1
ATOM 7817 C C . ARG C 1 230 ? 20.018 24.258 48.389 1.00 21.62 230 ARG C C 1
ATOM 7818 O O . ARG C 1 230 ? 19.140 25.111 48.545 1.00 22.37 230 ARG C O 1
ATOM 7826 N N . SER C 1 231 ? 19.832 22.943 48.641 1.00 19.98 231 SER C N 1
ATOM 7827 C CA . SER C 1 231 ? 18.564 22.443 49.176 1.00 20.40 231 SER C CA 1
ATOM 7828 C C . SER C 1 231 ? 18.657 20.966 49.513 1.00 19.86 231 SER C C 1
ATOM 7829 O O . SER C 1 231 ? 19.250 20.210 48.740 1.00 19.97 231 SER C O 1
ATOM 7832 N N . PRO C 1 232 ? 18.018 20.508 50.594 1.00 20.13 232 PRO C N 1
ATOM 7833 C CA . PRO C 1 232 ? 17.875 19.051 50.801 1.00 22.78 232 PRO C CA 1
ATOM 7834 C C . PRO C 1 232 ? 16.953 18.397 49.776 1.00 22.36 232 PRO C C 1
ATOM 7835 O O . PRO C 1 232 ? 16.981 17.168 49.642 1.00 23.05 232 PRO C O 1
ATOM 7839 N N . HIS C 1 233 ? 16.156 19.178 49.037 1.00 23.05 233 HIS C N 1
ATOM 7840 C CA . HIS C 1 233 ? 15.279 18.610 48.015 1.00 24.39 233 HIS C CA 1
ATOM 7841 C C . HIS C 1 233 ? 16.043 18.141 46.785 1.00 20.23 233 HIS C C 1
ATOM 7842 O O . HIS C 1 233 ? 15.469 17.433 45.957 1.00 19.35 233 HIS C O 1
ATOM 7849 N N . LEU C 1 234 ? 17.290 18.578 46.595 1.00 18.16 234 LEU C N 1
ATOM 7850 C CA . LEU C 1 234 ? 17.994 18.321 45.340 1.00 15.34 234 LEU C CA 1
ATOM 7851 C C . LEU C 1 234 ? 18.605 16.920 45.306 1.00 16.68 234 LEU C C 1
ATOM 7852 O O . LEU C 1 234 ? 19.209 16.466 46.284 1.00 17.79 234 LEU C O 1
ATOM 7857 N N . VAL C 1 235 ? 18.456 16.254 44.166 1.00 14.96 235 VAL C N 1
ATOM 7858 C CA . VAL C 1 235 ? 19.069 14.937 43.908 1.00 14.69 235 VAL C CA 1
ATOM 7859 C C . VAL C 1 235 ? 19.832 15.107 42.608 1.00 14.94 235 VAL C C 1
ATOM 7860 O O . VAL C 1 235 ? 19.218 15.316 41.554 1.00 15.48 235 VAL C O 1
ATOM 7864 N N . TYR C 1 236 ? 21.163 15.035 42.668 1.00 13.91 236 TYR C N 1
ATOM 7865 C CA . TYR C 1 236 ? 22.020 15.408 41.547 1.00 13.09 236 TYR C CA 1
ATOM 7866 C C . TYR C 1 236 ? 22.546 14.150 40.869 1.00 13.27 236 TYR C C 1
ATOM 7867 O O . TYR C 1 236 ? 23.169 13.319 41.532 1.00 16.70 236 TYR C O 1
ATOM 7876 N N . VAL C 1 237 ? 22.311 14.008 39.551 1.00 12.19 237 VAL C N 1
ATOM 7877 C CA . VAL C 1 237 ? 22.863 12.882 38.790 1.00 13.92 237 VAL C CA 1
ATOM 7878 C C . VAL C 1 237 ? 23.914 13.445 37.848 1.00 15.78 237 VAL C C 1
ATOM 7879 O O . VAL C 1 237 ? 23.624 14.351 37.052 1.00 16.37 237 VAL C O 1
ATOM 7883 N N . GLY C 1 238 ? 25.146 12.941 37.964 1.00 16.25 238 GLY C N 1
ATOM 7884 C CA . GLY C 1 238 ? 26.182 13.324 37.011 1.00 17.32 238 GLY C CA 1
ATOM 7885 C C . GLY C 1 238 ? 26.649 12.099 36.262 1.00 18.27 238 GLY C C 1
ATOM 7886 O O . GLY C 1 238 ? 26.407 10.983 36.707 1.00 17.05 238 GLY C O 1
ATOM 7887 N N . THR C 1 239 ? 27.301 12.255 35.121 1.00 19.37 239 THR C N 1
ATOM 7888 C CA A THR C 1 239 ? 27.903 11.091 34.496 0.72 17.98 239 THR C CA 1
ATOM 7889 C CA B THR C 1 239 ? 27.878 11.135 34.392 0.28 18.80 239 THR C CA 1
ATOM 7890 C C . THR C 1 239 ? 29.365 11.381 34.225 1.00 16.49 239 THR C C 1
ATOM 7891 O O . THR C 1 239 ? 29.850 12.515 34.355 1.00 18.44 239 THR C O 1
ATOM 7898 N N . LEU C 1 240 ? 30.090 10.308 33.957 1.00 14.41 240 LEU C N 1
ATOM 7899 C CA . LEU C 1 240 ? 31.537 10.390 33.938 1.00 15.39 240 LEU C CA 1
ATOM 7900 C C . LEU C 1 240 ? 32.101 9.987 32.594 1.00 14.80 240 LEU C C 1
ATOM 7901 O O . LEU C 1 240 ? 33.321 9.942 32.445 1.00 16.60 240 LEU C O 1
ATOM 7906 N N . GLY C 1 241 ? 31.243 9.751 31.603 1.00 14.43 241 GLY C N 1
ATOM 7907 C CA . GLY C 1 241 ? 31.676 9.378 30.266 1.00 15.03 241 GLY C CA 1
ATOM 7908 C C . GLY C 1 241 ? 31.581 10.435 29.170 1.00 16.80 241 GLY C C 1
ATOM 7909 O O . GLY C 1 241 ? 31.772 10.157 27.975 1.00 18.26 241 GLY C O 1
ATOM 7938 N N . ALA C 1 243 ? 32.071 14.935 29.679 1.00 14.95 243 ALA C N 1
ATOM 7939 C CA . ALA C 1 243 ? 33.301 15.695 29.921 1.00 16.03 243 ALA C CA 1
ATOM 7940 C C . ALA C 1 243 ? 34.400 14.999 30.710 1.00 14.34 243 ALA C C 1
ATOM 7941 O O . ALA C 1 243 ? 35.574 15.326 30.544 1.00 15.81 243 ALA C O 1
ATOM 7943 N N . ALA C 1 244 ? 34.038 14.080 31.626 1.00 13.07 244 ALA C N 1
ATOM 7944 C CA . ALA C 1 244 ? 35.070 13.498 32.473 1.00 14.10 244 ALA C CA 1
ATOM 7945 C C . ALA C 1 244 ? 35.951 12.488 31.738 1.00 15.00 244 ALA C C 1
ATOM 7946 O O . ALA C 1 244 ? 36.987 12.097 32.272 1.00 15.84 244 ALA C O 1
ATOM 7948 N N . GLY C 1 245 ? 35.573 12.051 30.540 1.00 12.81 245 GLY C N 1
ATOM 7949 C CA . GLY C 1 245 ? 36.496 11.279 29.723 1.00 14.62 245 GLY C CA 1
ATOM 7950 C C . GLY C 1 245 ? 36.725 9.835 30.133 1.00 15.67 245 GLY C C 1
ATOM 7951 O O . GLY C 1 245 ? 37.721 9.243 29.700 1.00 14.09 245 GLY C O 1
ATOM 7952 N N . VAL C 1 246 ? 35.851 9.260 30.963 1.00 16.90 246 VAL C N 1
ATOM 7953 C CA . VAL C 1 246 ? 35.988 7.839 31.325 1.00 14.80 246 VAL C CA 1
ATOM 7954 C C . VAL C 1 246 ? 34.615 7.190 31.095 1.00 14.06 246 VAL C C 1
ATOM 7955 O O . VAL C 1 246 ? 34.119 7.172 29.962 1.00 15.92 246 VAL C O 1
ATOM 7959 N N . ALA C 1 247 ? 34.001 6.673 32.162 1.00 17.26 247 ALA C N 1
ATOM 7960 C CA . ALA C 1 247 ? 32.648 6.114 32.095 1.00 14.53 247 ALA C CA 1
ATOM 7961 C C . ALA C 1 247 ? 32.130 6.021 33.519 1.00 12.55 247 ALA C C 1
ATOM 7962 O O . ALA C 1 247 ? 32.896 6.092 34.477 1.00 17.60 247 ALA C O 1
ATOM 7964 N N . GLY C 1 248 ? 30.827 5.803 33.630 1.00 17.44 248 GLY C N 1
ATOM 7965 C CA . GLY C 1 248 ? 30.197 5.659 34.934 1.00 15.21 248 GLY C CA 1
ATOM 7966 C C . GLY C 1 248 ? 29.295 6.851 35.213 1.00 14.18 248 GLY C C 1
ATOM 7967 O O . GLY C 1 248 ? 29.086 7.730 34.374 1.00 15.40 248 GLY C O 1
ATOM 7968 N N . ALA C 1 249 ? 28.723 6.850 36.417 1.00 13.73 249 ALA C N 1
ATOM 7969 C CA . ALA C 1 249 ? 27.845 7.959 36.773 1.00 12.92 249 ALA C CA 1
ATOM 7970 C C . ALA C 1 249 ? 27.703 7.969 38.273 1.00 14.92 249 ALA C C 1
ATOM 7971 O O . ALA C 1 249 ? 28.227 7.101 38.960 1.00 15.20 249 ALA C O 1
ATOM 7973 N N . PHE C 1 250 ? 27.022 8.983 38.782 1.00 13.60 250 PHE C N 1
ATOM 7974 C CA . PHE C 1 250 ? 26.925 9.072 40.230 1.00 12.99 250 PHE C CA 1
ATOM 7975 C C . PHE C 1 250 ? 25.706 9.890 40.599 1.00 15.05 250 PHE C C 1
ATOM 7976 O O . PHE C 1 250 ? 25.264 10.734 39.828 1.00 16.95 250 PHE C O 1
ATOM 7984 N N . VAL C 1 251 ? 25.166 9.614 41.784 1.00 12.86 251 VAL C N 1
ATOM 7985 C CA . VAL C 1 251 ? 24.108 10.410 42.383 1.00 13.28 251 VAL C CA 1
ATOM 7986 C C . VAL C 1 251 ? 24.711 11.070 43.612 1.00 16.55 251 VAL C C 1
ATOM 7987 O O . VAL C 1 251 ? 25.388 10.407 44.399 1.00 15.90 251 VAL C O 1
ATOM 7991 N N . VAL C 1 252 ? 24.497 12.374 43.770 1.00 14.20 252 VAL C N 1
ATOM 7992 C CA . VAL C 1 252 ? 24.866 13.094 44.991 1.00 14.60 252 VAL C CA 1
ATOM 7993 C C . VAL C 1 252 ? 23.579 13.609 45.601 1.00 14.72 252 VAL C C 1
ATOM 7994 O O . VAL C 1 252 ? 22.739 14.173 44.890 1.00 15.03 252 VAL C O 1
ATOM 7998 N N . ALA C 1 253 ? 23.421 13.420 46.904 1.00 15.25 253 ALA C N 1
ATOM 7999 C CA . ALA C 1 253 ? 22.224 13.855 47.610 1.00 16.45 253 ALA C CA 1
ATOM 8000 C C . ALA C 1 253 ? 22.537 13.851 49.092 1.00 17.94 253 ALA C C 1
ATOM 8001 O O . ALA C 1 253 ? 23.623 13.448 49.518 1.00 17.77 253 ALA C O 1
ATOM 8003 N N . HIS C 1 254 ? 21.561 14.277 49.878 1.00 17.55 254 HIS C N 1
ATOM 8004 C CA . HIS C 1 254 ? 21.645 14.105 51.317 1.00 19.11 254 HIS C CA 1
ATOM 8005 C C . HIS C 1 254 ? 21.933 12.646 51.664 1.00 19.95 254 HIS C C 1
ATOM 8006 O O . HIS C 1 254 ? 21.431 11.717 51.016 1.00 20.72 254 HIS C O 1
ATOM 8013 N N . GLU C 1 255 ? 22.718 12.457 52.721 1.00 21.35 255 GLU C N 1
ATOM 8014 C CA . GLU C 1 255 ? 23.102 11.112 53.138 1.00 22.12 255 GLU C CA 1
ATOM 8015 C C . GLU C 1 255 ? 21.899 10.169 53.263 1.00 21.53 255 GLU C C 1
ATOM 8016 O O . GLU C 1 255 ? 21.998 8.976 52.936 1.00 22.93 255 GLU C O 1
ATOM 8022 N N . THR C 1 256 ? 20.752 10.683 53.711 1.00 21.25 256 THR C N 1
ATOM 8023 C CA . THR C 1 256 ? 19.561 9.852 53.873 1.00 22.73 256 THR C CA 1
ATOM 8024 C C . THR C 1 256 ? 19.015 9.383 52.525 1.00 23.96 256 THR C C 1
ATOM 8025 O O . THR C 1 256 ? 18.510 8.256 52.411 1.00 23.43 256 THR C O 1
ATOM 8029 N N . VAL C 1 257 ? 19.061 10.251 51.510 1.00 19.50 257 VAL C N 1
ATOM 8030 C CA . VAL C 1 257 ? 18.606 9.856 50.175 1.00 18.23 257 VAL C CA 1
ATOM 8031 C C . VAL C 1 257 ? 19.495 8.749 49.637 1.00 19.12 257 VAL C C 1
ATOM 8032 O O . VAL C 1 257 ? 19.018 7.758 49.064 1.00 20.37 257 VAL C O 1
ATOM 8036 N N . ILE C 1 258 ? 20.816 8.920 49.778 1.00 17.14 258 ILE C N 1
ATOM 8037 C CA . ILE C 1 258 ? 21.746 7.922 49.250 1.00 16.31 258 ILE C CA 1
ATOM 8038 C C . ILE C 1 258 ? 21.539 6.589 49.954 1.00 17.96 258 ILE C C 1
ATOM 8039 O O . ILE C 1 258 ? 21.553 5.526 49.316 1.00 18.75 258 ILE C O 1
ATOM 8044 N N . GLU C 1 259 ? 21.322 6.620 51.269 1.00 19.89 259 GLU C N 1
ATOM 8045 C CA . GLU C 1 259 ? 21.063 5.379 51.998 1.00 21.55 259 GLU C CA 1
ATOM 8046 C C . GLU C 1 259 ? 19.822 4.664 51.466 1.00 21.10 259 GLU C C 1
ATOM 8047 O O . GLU C 1 259 ? 19.819 3.436 51.330 1.00 21.92 259 GLU C O 1
ATOM 8053 N N . TRP C 1 260 ? 18.761 5.415 51.147 1.00 22.36 260 TRP C N 1
ATOM 8054 C CA . TRP C 1 260 ? 17.562 4.809 50.565 1.00 19.66 260 TRP C CA 1
ATOM 8055 C C . TRP C 1 260 ? 17.869 4.154 49.208 1.00 20.52 260 TRP C C 1
ATOM 8056 O O . TRP C 1 260 ? 17.386 3.047 48.941 1.00 22.79 260 TRP C O 1
ATOM 8067 N N . LEU C 1 261 ? 18.666 4.814 48.346 1.00 18.34 261 LEU C N 1
ATOM 8068 C CA . LEU C 1 261 ? 19.009 4.200 47.060 1.00 20.02 261 LEU C CA 1
ATOM 8069 C C . LEU C 1 261 ? 19.789 2.912 47.275 1.00 21.25 261 LEU C C 1
ATOM 8070 O O . LEU C 1 261 ? 19.595 1.919 46.550 1.00 20.62 261 LEU C O 1
ATOM 8075 N N . ILE C 1 262 ? 20.708 2.913 48.245 1.00 19.10 262 ILE C N 1
ATOM 8076 C CA . ILE C 1 262 ? 21.492 1.698 48.506 1.00 18.19 262 ILE C CA 1
ATOM 8077 C C . ILE C 1 262 ? 20.582 0.547 48.905 1.00 21.40 262 ILE C C 1
ATOM 8078 O O . ILE C 1 262 ? 20.799 -0.606 48.509 1.00 23.16 262 ILE C O 1
ATOM 8083 N N . GLN C 1 263 ? 19.555 0.840 49.701 1.00 19.87 263 GLN C N 1
ATOM 8084 C CA . GLN C 1 263 ? 18.641 -0.179 50.204 1.00 23.78 263 GLN C CA 1
ATOM 8085 C C . GLN C 1 263 ? 17.666 -0.695 49.160 1.00 22.87 263 GLN C C 1
ATOM 8086 O O . GLN C 1 263 ? 17.192 -1.834 49.295 1.00 26.11 263 GLN C O 1
ATOM 8092 N N . ARG C 1 264 ? 17.300 0.135 48.178 1.00 23.15 264 ARG C N 1
ATOM 8093 C CA . ARG C 1 264 ? 16.104 -0.101 47.360 1.00 27.17 264 ARG C CA 1
ATOM 8094 C C . ARG C 1 264 ? 16.318 -0.130 45.841 1.00 25.79 264 ARG C C 1
ATOM 8095 O O . ARG C 1 264 ? 15.556 -0.792 45.126 1.00 26.98 264 ARG C O 1
ATOM 8103 N N . ALA C 1 265 ? 17.311 0.581 45.329 1.00 21.54 265 ALA C N 1
ATOM 8104 C CA . ALA C 1 265 ? 17.394 0.798 43.885 1.00 18.31 265 ALA C CA 1
ATOM 8105 C C . ALA C 1 265 ? 17.863 -0.487 43.172 1.00 21.67 265 ALA C C 1
ATOM 8106 O O . ALA C 1 265 ? 18.989 -0.945 43.388 1.00 19.67 265 ALA C O 1
ATOM 8108 N N . ARG C 1 266 ? 17.003 -1.051 42.311 1.00 19.68 266 ARG C N 1
ATOM 8109 C CA . ARG C 1 266 ? 17.337 -2.300 41.624 1.00 18.46 266 ARG C CA 1
ATOM 8110 C C . ARG C 1 266 ? 18.543 -2.148 40.702 1.00 18.62 266 ARG C C 1
ATOM 8111 O O . ARG C 1 266 ? 19.344 -3.077 40.569 1.00 19.73 266 ARG C O 1
ATOM 8119 N N . SER C 1 267 ? 18.676 -1.008 40.026 1.00 16.87 267 SER C N 1
ATOM 8120 C CA . SER C 1 267 ? 19.827 -0.834 39.148 1.00 17.28 267 SER C CA 1
ATOM 8121 C C . SER C 1 267 ? 21.070 -0.398 39.891 1.00 18.14 267 SER C C 1
ATOM 8122 O O . SER C 1 267 ? 22.112 -0.189 39.260 1.00 19.86 267 SER C O 1
ATOM 8125 N N . TYR C 1 268 ? 20.986 -0.245 41.221 1.00 18.97 268 TYR C N 1
ATOM 8126 C CA . TYR C 1 268 ? 22.199 -0.176 42.019 1.00 20.41 268 TYR C CA 1
ATOM 8127 C C . TYR C 1 268 ? 22.579 -1.560 42.532 1.00 19.33 268 TYR C C 1
ATOM 8128 O O . TYR C 1 268 ? 23.753 -1.952 42.444 1.00 20.87 268 TYR C O 1
ATOM 8137 N N . ILE C 1 269 ? 21.592 -2.307 43.050 1.00 16.79 269 ILE C N 1
ATOM 8138 C CA . ILE C 1 269 ? 21.874 -3.540 43.782 1.00 17.65 269 ILE C CA 1
ATOM 8139 C C . ILE C 1 269 ? 22.202 -4.675 42.830 1.00 25.36 269 ILE C C 1
ATOM 8140 O O . ILE C 1 269 ? 23.193 -5.394 43.015 1.00 22.89 269 ILE C O 1
ATOM 8145 N N . PHE C 1 270 ? 21.369 -4.872 41.815 1.00 18.58 270 PHE C N 1
ATOM 8146 C CA . PHE C 1 270 ? 21.373 -6.148 41.084 1.00 17.39 270 PHE C CA 1
ATOM 8147 C C . PHE C 1 270 ? 22.208 -6.064 39.796 1.00 24.62 270 PHE C C 1
ATOM 8148 O O . PHE C 1 270 ? 21.769 -6.414 38.681 1.00 22.34 270 PHE C O 1
ATOM 8156 N N . THR C 1 271 ? 23.452 -5.627 39.963 1.00 21.59 271 THR C N 1
ATOM 8157 C CA . THR C 1 271 ? 24.381 -5.457 38.848 1.00 22.03 271 THR C CA 1
ATOM 8158 C C . THR C 1 271 ? 25.806 -5.436 39.387 1.00 24.20 271 THR C C 1
ATOM 8159 O O . THR C 1 271 ? 26.036 -5.110 40.554 1.00 21.43 271 THR C O 1
ATOM 8163 N N . THR C 1 272 ? 26.744 -5.843 38.541 1.00 19.69 272 THR C N 1
ATOM 8164 C CA . THR C 1 272 ? 28.164 -5.907 38.889 1.00 19.10 272 THR C CA 1
ATOM 8165 C C . THR C 1 272 ? 28.765 -4.510 39.059 1.00 17.06 272 THR C C 1
ATOM 8166 O O . THR C 1 272 ? 28.570 -3.615 38.228 1.00 18.95 272 THR C O 1
ATOM 8170 N N . ALA C 1 273 ? 29.517 -4.306 40.135 1.00 15.15 273 ALA C N 1
ATOM 8171 C CA . ALA C 1 273 ? 30.257 -3.060 40.273 1.00 14.49 273 ALA C CA 1
ATOM 8172 C C . ALA C 1 273 ? 31.248 -2.906 39.124 1.00 14.51 273 ALA C C 1
ATOM 8173 O O . ALA C 1 273 ? 31.868 -3.876 38.689 1.00 15.92 273 ALA C O 1
ATOM 8175 N N . ALA C 1 274 ? 31.400 -1.669 38.652 1.00 14.15 274 ALA C N 1
ATOM 8176 C CA . ALA C 1 274 ? 32.306 -1.416 37.527 1.00 15.84 274 ALA C CA 1
ATOM 8177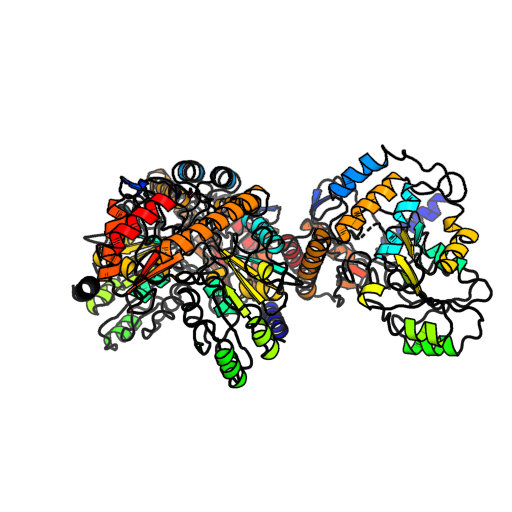 C C . ALA C 1 274 ? 33.746 -1.755 37.924 1.00 15.41 274 ALA C C 1
ATOM 8178 O O . ALA C 1 274 ? 34.092 -1.770 39.109 1.00 16.07 274 ALA C O 1
ATOM 8180 N N . PRO C 1 275 ? 34.602 -2.057 36.955 1.00 14.14 275 PRO C N 1
ATOM 8181 C CA . PRO C 1 275 ? 36.005 -2.419 37.272 1.00 14.54 275 PRO C CA 1
ATOM 8182 C C . PRO C 1 275 ? 36.674 -1.326 38.080 1.00 14.69 275 PRO C C 1
ATOM 8183 O O . PRO C 1 275 ? 36.510 -0.137 37.772 1.00 15.87 275 PRO C O 1
ATOM 8187 N N . PRO C 1 276 ? 37.389 -1.667 39.149 1.00 13.26 276 PRO C N 1
ATOM 8188 C CA . PRO C 1 276 ? 37.935 -0.605 40.016 1.00 15.32 276 PRO C CA 1
ATOM 8189 C C . PRO C 1 276 ? 38.958 0.268 39.310 1.00 16.96 276 PRO C C 1
ATOM 8190 O O . PRO C 1 276 ? 39.127 1.427 39.719 1.00 17.37 276 PRO C O 1
ATOM 8194 N N . ALA C 1 277 ? 39.615 -0.226 38.249 1.00 15.46 277 ALA C N 1
ATOM 8195 C CA . ALA C 1 277 ? 40.513 0.648 37.468 1.00 17.17 277 ALA C CA 1
ATOM 8196 C C . ALA C 1 277 ? 39.764 1.808 36.827 1.00 16.77 277 ALA C C 1
ATOM 8197 O O . ALA C 1 277 ? 40.319 2.912 36.703 1.00 16.98 277 ALA C O 1
ATOM 8199 N N . VAL C 1 278 ? 38.503 1.588 36.429 1.00 14.58 278 VAL C N 1
ATOM 8200 C CA . VAL C 1 278 ? 37.688 2.677 35.887 1.00 14.00 278 VAL C CA 1
ATOM 8201 C C . VAL C 1 278 ? 37.465 3.747 36.954 1.00 16.13 278 VAL C C 1
ATOM 8202 O O . VAL C 1 278 ? 37.594 4.947 36.679 1.00 14.86 278 VAL C O 1
ATOM 8206 N N . ALA C 1 279 ? 37.106 3.336 38.176 1.00 14.67 279 ALA C N 1
ATOM 8207 C CA . ALA C 1 279 ? 36.960 4.315 39.250 1.00 13.38 279 ALA C CA 1
ATOM 8208 C C . ALA C 1 279 ? 38.266 5.064 39.493 1.00 16.40 279 ALA C C 1
ATOM 8209 O O . ALA C 1 279 ? 38.254 6.284 39.724 1.00 15.98 279 ALA C O 1
ATOM 8211 N N . HIS C 1 280 ? 39.394 4.352 39.464 1.00 15.29 280 HIS C N 1
ATOM 8212 C CA . HIS C 1 280 ? 40.685 5.018 39.691 1.00 17.30 280 HIS C CA 1
ATOM 8213 C C . HIS C 1 280 ? 40.952 6.068 38.620 1.00 16.63 280 HIS C C 1
ATOM 8214 O O . HIS C 1 280 ? 41.505 7.151 38.907 1.00 16.99 280 HIS C O 1
ATOM 8221 N N . ALA C 1 281 ? 40.610 5.747 37.377 1.00 15.82 281 ALA C N 1
ATOM 8222 C CA . ALA C 1 281 ? 40.796 6.711 36.288 1.00 14.88 281 ALA C CA 1
ATOM 8223 C C . ALA C 1 281 ? 39.880 7.920 36.464 1.00 16.65 281 ALA C C 1
ATOM 8224 O O . ALA C 1 281 ? 40.288 9.052 36.173 1.00 16.80 281 ALA C O 1
ATOM 8226 N N . VAL C 1 282 ? 38.644 7.714 36.949 1.00 15.10 282 VAL C N 1
ATOM 8227 C CA . VAL C 1 282 ? 37.772 8.859 37.242 1.00 14.20 282 VAL C CA 1
ATOM 8228 C C . VAL C 1 282 ? 38.390 9.725 38.332 1.00 13.97 282 VAL C C 1
ATOM 8229 O O . VAL C 1 282 ? 38.333 10.959 38.265 1.00 15.99 282 VAL C O 1
ATOM 8233 N N . SER C 1 283 ? 38.967 9.101 39.368 1.00 13.69 283 SER C N 1
ATOM 8234 C CA . SER C 1 283 ? 39.622 9.884 40.410 1.00 14.60 283 SER C CA 1
ATOM 8235 C C . SER C 1 283 ? 40.706 10.767 39.810 1.00 16.43 283 SER C C 1
ATOM 8236 O O . SER C 1 283 ? 40.852 11.940 40.200 1.00 17.60 283 SER C O 1
ATOM 8239 N N . ALA C 1 284 ? 41.452 10.232 38.838 1.00 17.17 284 ALA C N 1
ATOM 8240 C CA . ALA C 1 284 ? 42.475 11.039 38.170 1.00 16.95 284 ALA C CA 1
ATOM 8241 C C . ALA C 1 284 ? 41.839 12.162 37.361 1.00 18.21 284 ALA C C 1
ATOM 8242 O O . ALA C 1 284 ? 42.342 13.297 37.345 1.00 18.09 284 ALA C O 1
ATOM 8244 N N . SER C 1 285 ? 40.742 11.857 36.682 1.00 15.63 285 SER C N 1
ATOM 8245 C CA . SER C 1 285 ? 40.036 12.859 35.893 1.00 16.41 285 SER C CA 1
ATOM 8246 C C . SER C 1 285 ? 39.532 13.997 36.766 1.00 18.06 285 SER C C 1
ATOM 8247 O O . SER C 1 285 ? 39.627 15.167 36.376 1.00 16.31 285 SER C O 1
ATOM 8250 N N . LEU C 1 286 ? 38.981 13.688 37.946 1.00 15.53 286 LEU C N 1
ATOM 8251 C CA . LEU C 1 286 ? 38.455 14.767 38.783 1.00 15.22 286 LEU C CA 1
ATOM 8252 C C . LEU C 1 286 ? 39.552 15.763 39.145 1.00 16.91 286 LEU C C 1
ATOM 8253 O O . LEU C 1 286 ? 39.285 16.963 39.263 1.00 17.80 286 LEU C O 1
ATOM 8258 N N . LYS C 1 287 ? 40.783 15.283 39.342 1.00 16.69 287 LYS C N 1
ATOM 8259 C CA . LYS C 1 287 ? 41.879 16.192 39.647 1.00 16.03 287 LYS C CA 1
ATOM 8260 C C . LYS C 1 287 ? 42.186 17.086 38.454 1.00 19.95 287 LYS C C 1
ATOM 8261 O O . LYS C 1 287 ? 42.447 18.281 38.629 1.00 21.17 287 LYS C O 1
ATOM 8267 N N . VAL C 1 288 ? 42.151 16.529 37.235 1.00 17.22 288 VAL C N 1
ATOM 8268 C CA . VAL C 1 288 ? 42.362 17.364 36.047 1.00 16.71 288 VAL C CA 1
ATOM 8269 C C . VAL C 1 288 ? 41.228 18.368 35.898 1.00 17.79 288 VAL C C 1
ATOM 8270 O O . VAL C 1 288 ? 41.458 19.564 35.669 1.00 17.75 288 VAL C O 1
ATOM 8274 N N . ILE C 1 289 ? 39.985 17.907 36.041 1.00 15.54 289 ILE C N 1
ATOM 8275 C CA . ILE C 1 289 ? 38.822 18.779 35.856 1.00 15.26 289 ILE C CA 1
ATOM 8276 C C . ILE C 1 289 ? 38.877 19.970 36.790 1.00 19.00 289 ILE C C 1
ATOM 8277 O O . ILE C 1 289 ? 38.583 21.111 36.395 1.00 17.13 289 ILE C O 1
ATOM 8282 N N . ALA C 1 290 ? 39.231 19.722 38.058 1.00 18.29 290 ALA C N 1
ATOM 8283 C CA . ALA C 1 290 ? 39.109 20.740 39.098 1.00 17.05 290 ALA C CA 1
ATOM 8284 C C . ALA C 1 290 ? 40.242 21.749 39.089 1.00 20.38 290 ALA C C 1
ATOM 8285 O O . ALA C 1 290 ? 40.082 22.840 39.664 1.00 23.22 290 ALA C O 1
ATOM 8287 N N . GLY C 1 291 ? 41.384 21.425 38.488 1.00 17.99 291 GLY C N 1
ATOM 8288 C CA . GLY C 1 291 ? 42.579 22.239 38.606 1.00 19.97 291 GLY C CA 1
ATOM 8289 C C . GLY C 1 291 ? 42.802 23.196 37.443 1.00 25.02 291 GLY C C 1
ATOM 8290 O O . GLY C 1 291 ? 41.883 23.517 36.680 1.00 20.96 291 GLY C O 1
ATOM 8291 N N . ASP C 1 292 ? 44.054 23.677 37.332 1.00 25.62 292 ASP C N 1
ATOM 8292 C CA . ASP C 1 292 ? 44.399 24.680 36.320 1.00 22.32 292 ASP C CA 1
ATOM 8293 C C . ASP C 1 292 ? 44.155 24.184 34.916 1.00 21.61 292 ASP C C 1
ATOM 8294 O O . ASP C 1 292 ? 43.824 24.973 34.030 1.00 22.71 292 ASP C O 1
ATOM 8299 N N . GLU C 1 293 ? 44.444 22.916 34.668 1.00 24.21 293 GLU C N 1
ATOM 8300 C CA . GLU C 1 293 ? 44.245 22.412 33.320 1.00 21.22 293 GLU C CA 1
ATOM 8301 C C . GLU C 1 293 ? 42.762 22.390 32.984 1.00 18.63 293 GLU C C 1
ATOM 8302 O O . GLU C 1 293 ? 42.378 22.725 31.864 1.00 20.05 293 GLU C O 1
ATOM 8308 N N . GLY C 1 294 ? 41.923 21.992 33.949 1.00 19.69 294 GLY C N 1
ATOM 8309 C CA . GLY C 1 294 ? 40.479 22.038 33.722 1.00 18.04 294 GLY C CA 1
ATOM 8310 C C . GLY C 1 294 ? 40.003 23.453 33.449 1.00 18.08 294 GLY C C 1
ATOM 8311 O O . GLY C 1 294 ? 39.179 23.682 32.561 1.00 17.58 294 GLY C O 1
ATOM 8312 N N . ASP C 1 295 ? 40.524 24.424 34.191 1.00 18.52 295 ASP C N 1
ATOM 8313 C CA . ASP C 1 295 ? 40.152 25.817 33.934 1.00 18.41 295 ASP C CA 1
ATOM 8314 C C . ASP C 1 295 ? 40.557 26.256 32.538 1.00 21.86 295 ASP C C 1
ATOM 8315 O O . ASP C 1 295 ? 39.797 26.947 31.858 1.00 19.89 295 ASP C O 1
ATOM 8320 N N . ALA C 1 296 ? 41.760 25.891 32.107 1.00 18.93 296 ALA C N 1
ATOM 8321 C CA . ALA C 1 296 ? 42.217 26.289 30.775 1.00 19.91 296 ALA C CA 1
ATOM 8322 C C . ALA C 1 296 ? 41.397 25.621 29.689 1.00 19.64 296 ALA C C 1
ATOM 8323 O O . ALA C 1 296 ? 41.080 26.260 28.665 1.00 18.21 296 ALA C O 1
ATOM 8325 N N . ARG C 1 297 ? 41.072 24.326 29.875 1.00 18.28 297 ARG C N 1
ATOM 8326 C CA . ARG C 1 297 ? 40.263 23.629 28.876 1.00 15.72 297 ARG C CA 1
ATOM 8327 C C . ARG C 1 297 ? 38.863 24.240 28.799 1.00 17.12 297 ARG C C 1
ATOM 8328 O O . ARG C 1 297 ? 38.324 24.416 27.702 1.00 16.31 297 ARG C O 1
ATOM 8336 N N . ARG C 1 298 ? 38.271 24.582 29.952 1.00 16.34 298 ARG C N 1
ATOM 8337 C CA . ARG C 1 298 ? 36.944 25.208 29.919 1.00 17.20 298 ARG C CA 1
ATOM 8338 C C . ARG C 1 298 ? 36.994 26.551 29.222 1.00 16.49 298 ARG C C 1
ATOM 8339 O O . ARG C 1 298 ? 36.041 26.930 28.529 1.00 15.98 298 ARG C O 1
ATOM 8347 N N . ALA C 1 299 ? 38.061 27.317 29.468 1.00 15.43 299 ALA C N 1
ATOM 8348 C CA . ALA C 1 299 ? 38.179 28.633 28.838 1.00 15.68 299 ALA C CA 1
ATOM 8349 C C . ALA C 1 299 ? 38.343 28.497 27.340 1.00 15.88 299 ALA C C 1
ATOM 8350 O O . ALA C 1 299 ? 37.757 29.265 26.576 1.00 15.86 299 ALA C O 1
ATOM 8352 N N . HIS C 1 300 ? 39.137 27.535 26.903 1.00 14.98 300 HIS C N 1
ATOM 8353 C CA . HIS C 1 300 ? 39.264 27.319 25.460 1.00 17.06 300 HIS C CA 1
ATOM 8354 C C . HIS C 1 300 ? 37.943 26.850 24.866 1.00 15.19 300 HIS C C 1
ATOM 8355 O O . HIS C 1 300 ? 37.572 27.277 23.762 1.00 15.70 300 HIS C O 1
ATOM 8362 N N . LEU C 1 301 ? 37.229 25.950 25.567 1.00 15.72 301 LEU C N 1
ATOM 8363 C CA . LEU C 1 301 ? 35.898 25.539 25.102 1.00 15.40 301 LEU C CA 1
ATOM 8364 C C . LEU C 1 301 ? 34.960 26.733 24.972 1.00 16.51 301 LEU C C 1
ATOM 8365 O O . LEU C 1 301 ? 34.231 26.856 23.977 1.00 13.79 301 LEU C O 1
ATOM 8370 N N . ALA C 1 302 ? 35.006 27.664 25.930 1.00 14.95 302 ALA C N 1
ATOM 8371 C CA . ALA C 1 302 ? 34.158 28.848 25.821 1.00 14.26 302 ALA C CA 1
ATOM 8372 C C . ALA C 1 302 ? 34.516 29.674 24.588 1.00 15.81 302 ALA C C 1
ATOM 8373 O O . ALA C 1 302 ? 33.630 30.231 23.938 1.00 15.34 302 ALA C O 1
ATOM 8375 N N . ALA C 1 303 ? 35.810 29.790 24.274 1.00 14.53 303 ALA C N 1
ATOM 8376 C CA . ALA C 1 303 ? 36.224 30.509 23.075 1.00 14.87 303 ALA C CA 1
ATOM 8377 C C . ALA C 1 303 ? 35.719 29.814 21.809 1.00 14.40 303 ALA C C 1
ATOM 8378 O O . ALA C 1 303 ? 35.279 30.492 20.866 1.00 15.92 303 ALA C O 1
ATOM 8380 N N . LEU C 1 304 ? 35.813 28.479 21.770 1.00 15.41 304 LEU C N 1
ATOM 8381 C CA . LEU C 1 304 ? 35.293 27.732 20.624 1.00 14.21 304 LEU C CA 1
ATOM 8382 C C . LEU C 1 304 ? 33.790 27.943 20.492 1.00 16.32 304 LEU C C 1
ATOM 8383 O O . LEU C 1 304 ? 33.260 28.075 19.377 1.00 17.26 304 LEU C O 1
ATOM 8388 N N . ILE C 1 305 ? 33.094 28.015 21.618 1.00 14.56 305 ILE C N 1
ATOM 8389 C CA . ILE C 1 305 ? 31.645 28.223 21.559 1.00 15.69 305 ILE C CA 1
ATOM 8390 C C . ILE C 1 305 ? 31.332 29.599 20.959 1.00 17.07 305 ILE C C 1
ATOM 8391 O O . ILE C 1 305 ? 30.411 29.742 20.135 1.00 16.52 305 ILE C O 1
ATOM 8396 N N . GLU C 1 306 ? 32.074 30.640 21.364 1.00 16.95 306 GLU C N 1
ATOM 8397 C CA . GLU C 1 306 ? 31.839 31.961 20.788 1.00 15.88 306 GLU C CA 1
ATOM 8398 C C . GLU C 1 306 ? 32.007 31.937 19.273 1.00 17.80 306 GLU C C 1
ATOM 8399 O O . GLU C 1 306 ? 31.183 32.500 18.544 1.00 19.97 306 GLU C O 1
ATOM 8405 N N . ARG C 1 307 ? 33.073 31.291 18.788 1.00 15.96 307 ARG C N 1
ATOM 8406 C CA A ARG C 1 307 ? 33.328 31.233 17.350 0.41 18.27 307 ARG C CA 1
ATOM 8407 C CA B ARG C 1 307 ? 33.312 31.263 17.343 0.59 18.21 307 ARG C CA 1
ATOM 8408 C C . ARG C 1 307 ? 32.237 30.446 16.638 1.00 18.00 307 ARG C C 1
ATOM 8409 O O . ARG C 1 307 ? 31.804 30.813 15.529 1.00 18.22 307 ARG C O 1
ATOM 8424 N N . THR C 1 308 ? 31.808 29.352 17.256 1.00 17.85 308 THR C N 1
ATOM 8425 C CA . THR C 1 308 ? 30.879 28.428 16.602 1.00 18.61 308 THR C CA 1
ATOM 8426 C C . THR C 1 308 ? 29.489 29.024 16.544 1.00 20.12 308 THR C C 1
ATOM 8427 O O . THR C 1 308 ? 28.760 28.823 15.563 1.00 18.94 308 THR C O 1
ATOM 8431 N N . ARG C 1 309 ? 29.098 29.766 17.583 1.00 18.96 309 ARG C N 1
ATOM 8432 C CA . ARG C 1 309 ? 27.801 30.439 17.546 1.00 18.10 309 ARG C CA 1
ATOM 8433 C C . ARG C 1 309 ? 27.652 31.285 16.292 1.00 22.53 309 ARG C C 1
ATOM 8434 O O . ARG C 1 309 ? 26.580 31.323 15.679 1.00 23.23 309 ARG C O 1
ATOM 8442 N N . ALA C 1 310 ? 28.708 32.009 15.914 1.00 21.60 310 ALA C N 1
ATOM 8443 C CA . ALA C 1 310 ? 28.638 32.851 14.728 1.00 23.12 310 ALA C CA 1
ATOM 8444 C C . ALA C 1 310 ? 28.597 32.027 13.445 1.00 23.44 310 ALA C C 1
ATOM 8445 O O . ALA C 1 310 ? 27.793 32.309 12.548 1.00 24.86 310 ALA C O 1
ATOM 8447 N N . LEU C 1 311 ? 29.475 31.029 13.313 1.00 22.67 311 LEU C N 1
ATOM 8448 C CA . LEU C 1 311 ? 29.552 30.334 12.028 1.00 25.29 311 LEU C CA 1
ATOM 8449 C C . LEU C 1 311 ? 28.297 29.505 11.767 1.00 22.69 311 LEU C C 1
ATOM 8450 O O . LEU C 1 311 ? 27.923 29.304 10.604 1.00 25.49 311 LEU C O 1
ATOM 8455 N N A LEU C 1 312 ? 27.632 29.061 12.837 0.57 20.34 312 LEU C N 1
ATOM 8456 N N B LEU C 1 312 ? 27.626 29.022 12.815 0.43 20.60 312 LEU C N 1
ATOM 8457 C CA A LEU C 1 312 ? 26.393 28.291 12.745 0.57 21.06 312 LEU C CA 1
ATOM 8458 C CA B LEU C 1 312 ? 26.408 28.240 12.600 0.43 20.96 312 LEU C CA 1
ATOM 8459 C C A LEU C 1 312 ? 25.271 29.073 12.079 0.57 23.96 312 LEU C C 1
ATOM 8460 C C B LEU C 1 312 ? 25.256 29.074 12.056 0.43 23.93 312 LEU C C 1
ATOM 8461 O O A LEU C 1 312 ? 24.290 28.464 11.626 0.57 25.62 312 LEU C O 1
ATOM 8462 O O B LEU C 1 312 ? 24.228 28.495 11.679 0.43 25.31 312 LEU C O 1
ATOM 8471 N N . ARG C 1 313 ? 25.403 30.397 11.997 1.00 21.55 313 ARG C N 1
ATOM 8472 C CA . ARG C 1 313 ? 24.392 31.284 11.412 1.00 28.47 313 ARG C CA 1
ATOM 8473 C C . ARG C 1 313 ? 24.592 31.503 9.914 1.00 29.57 313 ARG C C 1
ATOM 8474 O O . ARG C 1 313 ? 23.835 32.267 9.299 1.00 28.54 313 ARG C O 1
ATOM 8482 N N . ARG C 1 314 ? 25.581 30.853 9.304 1.00 24.43 314 ARG C N 1
ATOM 8483 C CA . ARG C 1 314 ? 25.989 31.216 7.953 1.00 27.73 314 ARG C CA 1
ATOM 8484 C C . ARG C 1 314 ? 25.426 30.292 6.883 1.00 35.87 314 ARG C C 1
ATOM 8485 O O . ARG C 1 314 ? 25.906 30.334 5.750 1.00 38.06 314 ARG C O 1
ATOM 8493 N N . THR C 1 315 ? 24.432 29.462 7.199 1.00 28.25 315 THR C N 1
ATOM 8494 C CA . THR C 1 315 ? 23.861 28.559 6.199 1.00 28.61 315 THR C CA 1
ATOM 8495 C C . THR C 1 315 ? 22.389 28.871 5.993 1.00 28.91 315 THR C C 1
ATOM 8496 O O . THR C 1 315 ? 21.817 29.750 6.641 1.00 33.23 315 THR C O 1
ATOM 8500 N N . ARG C 1 316 ? 21.774 28.127 5.065 1.00 26.72 316 ARG C N 1
ATOM 8501 C CA . ARG C 1 316 ? 20.348 28.243 4.821 1.00 28.41 316 ARG C CA 1
ATOM 8502 C C . ARG C 1 316 ? 19.513 27.597 5.921 1.00 31.79 316 ARG C C 1
ATOM 8503 O O . ARG C 1 316 ? 18.286 27.738 5.900 1.00 34.07 316 ARG C O 1
ATOM 8511 N N . TRP C 1 317 ? 20.147 26.934 6.886 1.00 29.23 317 TRP C N 1
ATOM 8512 C CA . TRP C 1 317 ? 19.478 26.125 7.896 1.00 28.31 317 TRP C CA 1
ATOM 8513 C C . TRP C 1 317 ? 19.321 26.952 9.174 1.00 35.42 317 TRP C C 1
ATOM 8514 O O . TRP C 1 317 ? 19.690 28.130 9.224 1.00 37.94 317 TRP C O 1
ATOM 8525 N N . GLN C 1 318 ? 18.703 26.346 10.199 1.00 31.30 318 GLN C N 1
ATOM 8526 C CA . GLN C 1 318 ? 18.269 27.071 11.394 1.00 27.69 318 GLN C CA 1
ATOM 8527 C C . GLN C 1 318 ? 19.140 26.723 12.587 1.00 27.54 318 GLN C C 1
ATOM 8528 O O . GLN C 1 318 ? 18.990 25.628 13.163 1.00 25.91 318 GLN C O 1
ATOM 8530 N N . PRO C 1 319 ? 20.020 27.617 13.028 1.00 27.28 319 PRO C N 1
ATOM 8531 C CA . PRO C 1 319 ? 20.823 27.307 14.207 1.00 23.84 319 PRO C CA 1
ATOM 8532 C C . PRO C 1 319 ? 19.969 27.371 15.458 1.00 24.98 319 PRO C C 1
ATOM 8533 O O . PRO C 1 319 ? 19.056 28.189 15.570 1.00 29.45 319 PRO C O 1
ATOM 8537 N N . VAL C 1 320 ? 20.231 26.463 16.375 1.00 23.11 320 VAL C N 1
ATOM 8538 C CA . VAL C 1 320 ? 19.682 26.565 17.720 1.00 29.24 320 VAL C CA 1
ATOM 8539 C C . VAL C 1 320 ? 20.642 27.418 18.534 1.00 29.03 320 VAL C C 1
ATOM 8540 O O . VAL C 1 320 ? 21.856 27.171 18.519 1.00 26.23 320 VAL C O 1
ATOM 8544 N N . ASP C 1 321 ? 20.086 28.359 19.298 1.00 26.72 321 ASP C N 1
ATOM 8545 C CA . ASP C 1 321 ? 20.805 29.334 20.125 1.00 30.86 321 ASP C CA 1
ATOM 8546 C C . ASP C 1 321 ? 21.324 28.650 21.382 1.00 28.24 321 ASP C C 1
ATOM 8547 O O . ASP C 1 321 ? 20.538 28.272 22.257 1.00 29.52 321 ASP C O 1
ATOM 8552 N N . SER C 1 322 ? 22.621 28.347 21.410 1.00 21.10 322 SER C N 1
ATOM 8553 C CA . SER C 1 322 ? 23.211 27.609 22.517 1.00 20.86 322 SER C CA 1
ATOM 8554 C C . SER C 1 322 ? 24.464 28.311 23.018 1.00 17.54 322 SER C C 1
ATOM 8555 O O . SER C 1 322 ? 25.277 28.786 22.222 1.00 20.20 322 SER C O 1
ATOM 8558 N N . HIS C 1 323 ? 24.627 28.362 24.336 1.00 19.52 323 HIS C N 1
ATOM 8559 C CA . HIS C 1 323 ? 25.871 28.830 24.926 1.00 19.89 323 HIS C CA 1
ATOM 8560 C C . HIS C 1 323 ? 26.700 27.692 25.519 1.00 19.27 323 HIS C C 1
ATOM 8561 O O . HIS C 1 323 ? 27.653 27.959 26.269 1.00 19.39 323 HIS C O 1
ATOM 8568 N N . THR C 1 324 ? 26.367 26.431 25.207 1.00 17.85 324 THR C N 1
ATOM 8569 C CA . THR C 1 324 ? 27.120 25.260 25.654 1.00 15.96 324 THR C CA 1
ATOM 8570 C C . THR C 1 324 ? 27.843 24.610 24.472 1.00 16.00 324 THR C C 1
ATOM 8571 O O . THR C 1 324 ? 27.754 25.051 23.321 1.00 16.52 324 THR C O 1
ATOM 8575 N N . ALA C 1 325 ? 28.580 23.534 24.761 1.00 15.61 325 ALA C N 1
ATOM 8576 C CA . ALA C 1 325 ? 29.328 22.851 23.708 1.00 15.37 325 ALA C CA 1
ATOM 8577 C C . ALA C 1 325 ? 28.439 22.175 22.674 1.00 16.46 325 ALA C C 1
ATOM 8578 O O . ALA C 1 325 ? 28.944 21.798 21.617 1.00 18.50 325 ALA C O 1
ATOM 8580 N N . VAL C 1 326 ? 27.163 21.996 22.971 1.00 15.69 326 VAL C N 1
ATOM 8581 C CA . VAL C 1 326 ? 26.217 21.409 22.024 1.00 16.38 326 VAL C CA 1
ATOM 8582 C C . VAL C 1 326 ? 25.724 22.520 21.100 1.00 15.63 326 VAL C C 1
ATOM 8583 O O . VAL C 1 326 ? 25.068 23.457 21.548 1.00 18.54 326 VAL C O 1
ATOM 8587 N N . GLN C 1 327 ? 26.034 22.418 19.803 1.00 17.93 327 GLN C N 1
ATOM 8588 C CA . GLN C 1 327 ? 25.731 23.480 18.834 1.00 15.85 327 GLN C CA 1
ATOM 8589 C C . GLN C 1 327 ? 24.904 22.879 17.706 1.00 17.85 327 GLN C C 1
ATOM 8590 O O . GLN C 1 327 ? 25.469 22.389 16.717 1.00 17.48 327 GLN C O 1
ATOM 8596 N N . PRO C 1 328 ? 23.580 22.816 17.850 1.00 18.05 328 PRO C N 1
ATOM 8597 C CA . PRO C 1 328 ? 22.753 22.104 16.873 1.00 17.71 328 PRO C CA 1
ATOM 8598 C C . PRO C 1 328 ? 22.391 23.001 15.707 1.00 20.83 328 PRO C C 1
ATOM 8599 O O . PRO C 1 328 ? 22.168 24.204 15.850 1.00 22.25 328 PRO C O 1
ATOM 8603 N N . LEU C 1 329 ? 22.295 22.381 14.542 1.00 18.03 329 LEU C N 1
ATOM 8604 C CA . LEU C 1 329 ? 21.887 23.068 13.325 1.00 20.00 329 LEU C CA 1
ATOM 8605 C C . LEU C 1 329 ? 20.739 22.291 12.701 1.00 20.50 329 LEU C C 1
ATOM 8606 O O . LEU C 1 329 ? 20.951 21.194 12.162 1.00 21.04 329 LEU C O 1
ATOM 8611 N N . VAL C 1 330 ? 19.529 22.843 12.794 1.00 19.42 330 VAL C N 1
ATOM 8612 C CA . VAL C 1 330 ? 18.338 22.101 12.381 1.00 22.00 330 VAL C CA 1
ATOM 8613 C C . VAL C 1 330 ? 18.162 22.214 10.881 1.00 28.11 330 VAL C C 1
ATOM 8614 O O . VAL C 1 330 ? 18.113 23.321 10.318 1.00 26.16 330 VAL C O 1
ATOM 8618 N N . ILE C 1 331 ? 18.010 21.066 10.233 1.00 21.68 331 ILE C N 1
ATOM 8619 C CA . ILE C 1 331 ? 17.890 20.995 8.795 1.00 24.12 331 ILE C CA 1
ATOM 8620 C C . ILE C 1 331 ? 16.483 20.613 8.362 1.00 30.29 331 ILE C C 1
ATOM 8621 O O . ILE C 1 331 ? 15.940 21.213 7.434 1.00 31.16 331 ILE C O 1
ATOM 8626 N N . GLY C 1 332 ? 15.848 19.677 9.062 1.00 25.69 332 GLY C N 1
ATOM 8627 C CA . GLY C 1 332 ? 14.457 19.388 8.795 1.00 28.95 332 GLY C CA 1
ATOM 8628 C C . GLY C 1 332 ? 14.218 17.914 8.574 1.00 30.70 332 GLY C C 1
ATOM 8629 O O . GLY C 1 332 ? 14.042 17.173 9.545 1.00 28.29 332 GLY C O 1
ATOM 8630 N N . SER C 1 333 ? 14.228 17.474 7.318 1.00 26.92 333 SER C N 1
ATOM 8631 C CA . SER C 1 333 ? 13.908 16.083 7.021 1.00 27.39 333 SER C CA 1
ATOM 8632 C C . SER C 1 333 ? 15.102 15.169 7.322 1.00 25.72 333 SER C C 1
ATOM 8633 O O . SER C 1 333 ? 16.257 15.603 7.388 1.00 26.03 333 SER C O 1
ATOM 8636 N N . ASN C 1 334 ? 14.812 13.868 7.429 1.00 31.08 334 ASN C N 1
ATOM 8637 C CA . ASN C 1 334 ? 15.899 12.907 7.608 1.00 29.63 334 ASN C CA 1
ATOM 8638 C C . ASN C 1 334 ? 16.864 12.926 6.424 1.00 29.71 334 ASN C C 1
ATOM 8639 O O . ASN C 1 334 ? 18.087 12.927 6.609 1.00 29.28 334 ASN C O 1
ATOM 8644 N N A GLU C 1 335 ? 16.333 12.963 5.200 0.51 31.79 335 GLU C N 1
ATOM 8645 N N B GLU C 1 335 ? 16.338 12.935 5.195 0.49 31.85 335 GLU C N 1
ATOM 8646 C CA A GLU C 1 335 ? 17.203 12.824 4.035 0.51 34.48 335 GLU C CA 1
ATOM 8647 C CA B GLU C 1 335 ? 17.229 12.830 4.039 0.49 34.43 335 GLU C CA 1
ATOM 8648 C C A GLU C 1 335 ? 18.030 14.085 3.796 0.51 33.81 335 GLU C C 1
ATOM 8649 C C B GLU C 1 335 ? 18.063 14.092 3.861 0.49 33.77 335 GLU C C 1
ATOM 8650 O O A GLU C 1 335 ? 19.191 13.997 3.381 0.51 31.80 335 GLU C O 1
ATOM 8651 O O B GLU C 1 335 ? 19.255 14.013 3.545 0.49 31.02 335 GLU C O 1
ATOM 8662 N N . ALA C 1 336 ? 17.465 15.266 4.066 1.00 30.39 336 ALA C N 1
ATOM 8663 C CA . ALA C 1 336 ? 18.240 16.491 3.929 1.00 30.87 336 ALA C CA 1
ATOM 8664 C C . ALA C 1 336 ? 19.333 16.574 4.995 1.00 25.44 336 ALA C C 1
ATOM 8665 O O . ALA C 1 336 ? 20.419 17.112 4.738 1.00 28.02 336 ALA C O 1
ATOM 8667 N N . THR C 1 337 ? 19.061 16.056 6.190 1.00 27.80 337 THR C N 1
ATOM 8668 C CA . THR C 1 337 ? 20.077 16.050 7.239 1.00 24.96 337 THR C CA 1
ATOM 8669 C C . THR C 1 337 ? 21.192 15.072 6.907 1.00 23.73 337 THR C C 1
ATOM 8670 O O . THR C 1 337 ? 22.377 15.378 7.109 1.00 23.47 337 THR C O 1
ATOM 8674 N N . LEU C 1 338 ? 20.835 13.885 6.413 1.00 25.18 338 LEU C N 1
ATOM 8675 C CA . LEU C 1 338 ? 21.858 12.931 6.001 1.00 24.71 338 LEU C CA 1
ATOM 8676 C C . LEU C 1 338 ? 22.698 13.486 4.864 1.00 27.53 338 LEU C C 1
ATOM 8677 O O . LEU C 1 338 ? 23.921 13.323 4.853 1.00 25.28 338 LEU C O 1
ATOM 8682 N N . ALA C 1 339 ? 22.064 14.161 3.897 1.00 28.94 339 ALA C N 1
ATOM 8683 C CA . ALA C 1 339 ? 22.832 14.715 2.786 1.00 29.14 339 ALA C CA 1
ATOM 8684 C C . ALA C 1 339 ? 23.843 15.736 3.275 1.00 28.01 339 ALA C C 1
ATOM 8685 O O . ALA C 1 339 ? 24.991 15.773 2.804 1.00 27.65 339 ALA C O 1
ATOM 8687 N N . ALA C 1 340 ? 23.443 16.576 4.233 1.00 25.54 340 ALA C N 1
ATOM 8688 C CA . ALA C 1 340 ? 24.369 17.560 4.767 1.00 24.79 340 ALA C CA 1
ATOM 8689 C C . ALA C 1 340 ? 25.518 16.880 5.500 1.00 24.36 340 ALA C C 1
ATOM 8690 O O . ALA C 1 340 ? 26.682 17.278 5.352 1.00 26.46 340 ALA C O 1
ATOM 8692 N N . MET C 1 341 ? 25.209 15.828 6.263 1.00 22.93 341 MET C N 1
ATOM 8693 C CA . MET C 1 341 ? 26.266 15.086 6.945 1.00 22.35 341 MET C CA 1
ATOM 8694 C C . MET C 1 341 ? 27.249 14.508 5.938 1.00 21.75 341 MET C C 1
ATOM 8695 O O . MET C 1 341 ? 28.469 14.620 6.109 1.00 24.05 341 MET C O 1
ATOM 8700 N N . ARG C 1 342 ? 26.728 13.901 4.865 1.00 23.19 342 ARG C N 1
ATOM 8701 C CA A ARG C 1 342 ? 27.578 13.274 3.851 0.57 28.17 342 ARG C CA 1
ATOM 8702 C CA B ARG C 1 342 ? 27.622 13.272 3.904 0.43 28.00 342 ARG C CA 1
ATOM 8703 C C . ARG C 1 342 ? 28.428 14.308 3.124 1.00 30.33 342 ARG C C 1
ATOM 8704 O O . ARG C 1 342 ? 29.572 14.029 2.740 1.00 28.53 342 ARG C O 1
ATOM 8719 N N . ALA C 1 343 ? 27.876 15.506 2.909 1.00 26.26 343 ALA C N 1
ATOM 8720 C CA . ALA C 1 343 ? 28.663 16.565 2.285 1.00 29.41 343 ALA C CA 1
ATOM 8721 C C . ALA C 1 343 ? 29.857 16.933 3.162 1.00 27.51 343 ALA C C 1
ATOM 8722 O O . ALA C 1 343 ? 30.975 17.139 2.658 1.00 30.27 343 ALA C O 1
ATOM 8724 N N . LEU C 1 344 ? 29.641 16.994 4.484 1.00 26.43 344 LEU C N 1
ATOM 8725 C CA . LEU C 1 344 ? 30.730 17.304 5.400 1.00 21.79 344 LEU C CA 1
ATOM 8726 C C . LEU C 1 344 ? 31.722 16.144 5.471 1.00 24.98 344 LEU C C 1
ATOM 8727 O O . LEU C 1 344 ? 32.932 16.370 5.555 1.00 25.21 344 LEU C O 1
ATOM 8732 N N . ASP C 1 345 ? 31.225 14.896 5.465 1.00 23.73 345 ASP C N 1
ATOM 8733 C CA . ASP C 1 345 ? 32.120 13.731 5.419 1.00 24.71 345 ASP C CA 1
ATOM 8734 C C . ASP C 1 345 ? 33.061 13.830 4.229 1.00 28.76 345 ASP C C 1
ATOM 8735 O O . ASP C 1 345 ? 34.190 13.336 4.281 1.00 29.57 345 ASP C O 1
ATOM 8740 N N . ALA C 1 346 ? 32.592 14.412 3.117 1.00 28.54 346 ALA C N 1
ATOM 8741 C CA . ALA C 1 346 ? 33.455 14.546 1.956 1.00 34.87 346 ALA C CA 1
ATOM 8742 C C . ALA C 1 346 ? 34.549 15.588 2.161 1.00 34.44 346 ALA C C 1
ATOM 8743 O O . ALA C 1 346 ? 35.530 15.583 1.411 1.00 44.54 346 ALA C O 1
ATOM 8745 N N . HIS C 1 347 ? 34.398 16.487 3.127 1.00 32.87 347 HIS C N 1
ATOM 8746 C CA . HIS C 1 347 ? 35.432 17.437 3.523 1.00 32.45 347 HIS C CA 1
ATOM 8747 C C . HIS C 1 347 ? 36.275 16.925 4.687 1.00 29.91 347 HIS C C 1
ATOM 8748 O O . HIS C 1 347 ? 36.979 17.724 5.317 1.00 29.99 347 HIS C O 1
ATOM 8755 N N . GLY C 1 348 ? 36.167 15.638 5.032 1.00 28.19 348 GLY C N 1
ATOM 8756 C CA . GLY C 1 348 ? 36.934 15.098 6.143 1.00 25.06 348 GLY C CA 1
ATOM 8757 C C . GLY C 1 348 ? 36.433 15.457 7.521 1.00 24.58 348 GLY C C 1
ATOM 8758 O O . GLY C 1 348 ? 37.203 15.374 8.482 1.00 20.77 348 GLY C O 1
ATOM 8759 N N . LEU C 1 349 ? 35.162 15.841 7.658 1.00 19.62 349 LEU C N 1
ATOM 8760 C CA . LEU C 1 349 ? 34.582 16.257 8.922 1.00 20.40 349 LEU C CA 1
ATOM 8761 C C . LEU C 1 349 ? 33.427 15.332 9.260 1.00 19.82 349 LEU C C 1
ATOM 8762 O O . LEU C 1 349 ? 32.631 14.996 8.394 1.00 23.85 349 LEU C O 1
ATOM 8767 N N . TRP C 1 350 ? 33.321 14.943 10.524 1.00 16.98 350 TRP C N 1
ATOM 8768 C CA . TRP C 1 350 ? 32.176 14.135 10.948 1.00 16.77 350 TRP C CA 1
ATOM 8769 C C . TRP C 1 350 ? 31.311 14.976 11.867 1.00 18.28 350 TRP C C 1
ATOM 8770 O O . TRP C 1 350 ? 31.682 15.227 13.021 1.00 17.78 350 TRP C O 1
ATOM 8781 N N . VAL C 1 351 ? 30.163 15.404 11.362 1.00 17.55 351 VAL C N 1
ATOM 8782 C CA . VAL C 1 351 ? 29.163 16.085 12.185 1.00 19.38 351 VAL C CA 1
ATOM 8783 C C . VAL C 1 351 ? 27.901 15.248 12.059 1.00 17.93 351 VAL C C 1
ATOM 8784 O O . VAL C 1 351 ? 27.313 15.155 10.958 1.00 18.35 351 VAL C O 1
ATOM 8788 N N . PRO C 1 352 ? 27.477 14.576 13.127 1.00 17.50 352 PRO C N 1
ATOM 8789 C CA . PRO C 1 352 ? 26.469 13.533 12.975 1.00 17.50 352 PRO C CA 1
ATOM 8790 C C . PRO C 1 352 ? 25.074 14.086 12.767 1.00 17.30 352 PRO C C 1
ATOM 8791 O O . PRO C 1 352 ? 24.695 15.100 13.356 1.00 19.28 352 PRO C O 1
ATOM 8795 N N . ALA C 1 353 ? 24.332 13.403 11.898 1.00 18.62 353 ALA C N 1
ATOM 8796 C CA . ALA C 1 353 ? 22.893 13.588 11.782 1.00 20.40 353 ALA C CA 1
ATOM 8797 C C . ALA C 1 353 ? 22.195 12.999 13.002 1.00 22.97 353 ALA C C 1
ATOM 8798 O O . ALA C 1 353 ? 22.519 11.890 13.448 1.00 24.46 353 ALA C O 1
ATOM 8800 N N . ILE C 1 354 ? 21.231 13.744 13.537 1.00 18.34 354 ILE C N 1
ATOM 8801 C CA . ILE C 1 354 ? 20.377 13.312 14.640 1.00 18.18 354 ILE C CA 1
ATOM 8802 C C . ILE C 1 354 ? 18.954 13.326 14.107 1.00 21.22 354 ILE C C 1
ATOM 8803 O O . ILE C 1 354 ? 18.536 14.316 13.505 1.00 20.38 354 ILE C O 1
ATOM 8808 N N . ARG C 1 355 ? 18.211 12.223 14.325 1.00 19.73 355 ARG C N 1
ATOM 8809 C CA . ARG C 1 355 ? 16.905 11.999 13.738 1.00 21.05 355 ARG C CA 1
ATOM 8810 C C . ARG C 1 355 ? 15.954 11.458 14.794 1.00 23.27 355 ARG C C 1
ATOM 8811 O O . ARG C 1 355 ? 16.400 11.037 15.867 1.00 22.94 355 ARG C O 1
ATOM 8819 N N . PRO C 1 356 ? 14.658 11.438 14.531 1.00 24.61 356 PRO C N 1
ATOM 8820 C CA . PRO C 1 356 ? 13.741 10.668 15.390 1.00 23.91 356 PRO C CA 1
ATOM 8821 C C . PRO C 1 356 ? 14.271 9.260 15.602 1.00 32.91 356 PRO C C 1
ATOM 8822 O O . PRO C 1 356 ? 14.921 8.691 14.714 1.00 26.78 356 PRO C O 1
ATOM 8826 N N . PRO C 1 357 ? 14.012 8.656 16.763 1.00 32.19 357 PRO C N 1
ATOM 8827 C CA . PRO C 1 357 ? 13.148 9.182 17.823 1.00 29.21 357 PRO C CA 1
ATOM 8828 C C . PRO C 1 357 ? 13.854 10.139 18.792 1.00 29.83 357 PRO C C 1
ATOM 8829 O O . PRO C 1 357 ? 13.231 10.588 19.769 1.00 30.22 357 PRO C O 1
ATOM 8833 N N . THR C 1 358 ? 15.142 10.444 18.538 1.00 22.14 358 THR C N 1
ATOM 8834 C CA . THR C 1 358 ? 15.906 11.266 19.453 1.00 21.04 358 THR C CA 1
ATOM 8835 C C . THR C 1 358 ? 15.351 12.682 19.510 1.00 30.26 358 THR C C 1
ATOM 8836 O O . THR C 1 358 ? 15.393 13.330 20.559 1.00 27.47 358 THR C O 1
ATOM 8840 N N . VAL C 1 359 ? 14.918 13.203 18.369 1.00 26.79 359 VAL C N 1
ATOM 8841 C CA . VAL C 1 359 ? 14.401 14.568 18.284 1.00 22.32 359 VAL C CA 1
ATOM 8842 C C . VAL C 1 359 ? 13.053 14.508 17.586 1.00 23.08 359 VAL C C 1
ATOM 8843 O O . VAL C 1 359 ? 12.706 13.501 16.948 1.00 24.47 359 VAL C O 1
ATOM 8847 N N . PRO C 1 360 ? 12.247 15.558 17.723 1.00 25.54 360 PRO C N 1
ATOM 8848 C CA . PRO C 1 360 ? 10.914 15.549 17.115 1.00 32.17 360 PRO C CA 1
ATOM 8849 C C . PRO C 1 360 ? 10.968 15.482 15.594 1.00 25.77 360 PRO C C 1
ATOM 8850 O O . PRO C 1 360 ? 11.875 16.020 14.956 1.00 29.57 360 PRO C O 1
ATOM 8854 N N . ALA C 1 361 ? 9.986 14.800 15.014 1.00 31.11 361 ALA C N 1
ATOM 8855 C CA . ALA C 1 361 ? 9.884 14.734 13.565 1.00 33.30 361 ALA C CA 1
ATOM 8856 C C . ALA C 1 361 ? 9.892 16.140 12.984 1.00 35.32 361 ALA C C 1
ATOM 8857 O O . ALA C 1 361 ? 9.284 17.059 13.535 1.00 33.68 361 ALA C O 1
ATOM 8859 N N . GLY C 1 362 ? 10.600 16.304 11.873 1.00 33.37 362 GLY C N 1
ATOM 8860 C CA . GLY C 1 362 ? 10.716 17.598 11.244 1.00 33.32 362 GLY C CA 1
ATOM 8861 C C . GLY C 1 362 ? 11.801 18.482 11.796 1.00 32.50 362 GLY C C 1
ATOM 8862 O O . GLY C 1 362 ? 11.986 19.598 11.278 1.00 30.48 362 GLY C O 1
ATOM 8863 N N . THR C 1 363 ? 12.545 18.022 12.820 1.00 26.05 363 THR C N 1
ATOM 8864 C CA . THR C 1 363 ? 13.651 18.781 13.373 1.00 23.40 363 THR C CA 1
ATOM 8865 C C . THR C 1 363 ? 14.947 17.983 13.333 1.00 21.99 363 THR C C 1
ATOM 8866 O O . THR C 1 363 ? 15.816 18.169 14.176 1.00 21.41 363 THR C O 1
ATOM 8870 N N . SER C 1 364 ? 15.091 17.085 12.361 1.00 22.60 364 SER C N 1
ATOM 8871 C CA . SER C 1 364 ? 16.370 16.397 12.219 1.00 22.05 364 SER C CA 1
ATOM 8872 C C . SER C 1 364 ? 17.463 17.435 11.991 1.00 22.69 364 SER C C 1
ATOM 8873 O O . SER C 1 364 ? 17.223 18.501 11.421 1.00 21.66 364 SER C O 1
ATOM 8876 N N . ARG C 1 365 ? 18.660 17.155 12.505 1.00 19.13 365 ARG C N 1
ATOM 8877 C CA . ARG C 1 365 ? 19.617 18.234 12.702 1.00 18.31 365 ARG C CA 1
ATOM 8878 C C . ARG C 1 365 ? 21.024 17.664 12.706 1.00 22.68 365 ARG C C 1
ATOM 8879 O O . ARG C 1 365 ? 21.233 16.484 12.992 1.00 20.71 365 ARG C O 1
ATOM 8887 N N . LEU C 1 366 ? 21.988 18.525 12.392 1.00 19.82 366 LEU C N 1
ATOM 8888 C CA . LEU C 1 366 ? 23.384 18.208 12.637 1.00 17.58 366 LEU C CA 1
ATOM 8889 C C . LEU C 1 366 ? 23.699 18.610 14.062 1.00 15.29 366 LEU C C 1
ATOM 8890 O O . LEU C 1 366 ? 23.263 19.674 14.521 1.00 20.22 366 LEU C O 1
ATOM 8895 N N . ARG C 1 367 ? 24.433 17.754 14.781 1.00 15.05 367 ARG C N 1
ATOM 8896 C CA . ARG C 1 367 ? 24.828 18.078 16.155 1.00 15.68 367 ARG C CA 1
ATOM 8897 C C . ARG C 1 367 ? 26.320 18.331 16.182 1.00 18.47 367 ARG C C 1
ATOM 8898 O O . ARG C 1 367 ? 27.112 17.384 16.202 1.00 19.00 367 ARG C O 1
ATOM 8906 N N A ILE C 1 368 ? 26.714 19.607 16.128 0.65 16.87 368 ILE C N 1
ATOM 8907 N N B ILE C 1 368 ? 26.714 19.606 16.177 0.35 16.82 368 ILE C N 1
ATOM 8908 C CA A ILE C 1 368 ? 28.115 19.940 16.337 0.65 14.55 368 ILE C CA 1
ATOM 8909 C CA B ILE C 1 368 ? 28.123 19.960 16.306 0.35 15.04 368 ILE C CA 1
ATOM 8910 C C A ILE C 1 368 ? 28.364 19.853 17.830 0.65 15.86 368 ILE C C 1
ATOM 8911 C C B ILE C 1 368 ? 28.442 19.974 17.796 0.35 16.28 368 ILE C C 1
ATOM 8912 O O A ILE C 1 368 ? 27.768 20.609 18.602 0.65 16.76 368 ILE C O 1
ATOM 8913 O O B ILE C 1 368 ? 28.050 20.895 18.513 0.35 17.54 368 ILE C O 1
ATOM 8922 N N A SER C 1 369 ? 29.229 18.938 18.237 0.65 16.57 369 SER C N 1
ATOM 8923 N N B SER C 1 369 ? 29.143 18.955 18.269 0.35 16.70 369 SER C N 1
ATOM 8924 C CA A SER C 1 369 ? 29.609 18.814 19.643 0.65 12.24 369 SER C CA 1
ATOM 8925 C CA B SER C 1 369 ? 29.528 18.889 19.674 0.35 13.40 369 SER C CA 1
ATOM 8926 C C A SER C 1 369 ? 31.046 19.306 19.754 0.65 15.70 369 SER C C 1
ATOM 8927 C C B SER C 1 369 ? 30.994 19.293 19.788 0.35 15.41 369 SER C C 1
ATOM 8928 O O A SER C 1 369 ? 31.956 18.709 19.168 0.65 16.56 369 SER C O 1
ATOM 8929 O O B SER C 1 369 ? 31.874 18.617 19.244 0.35 15.63 369 SER C O 1
ATOM 8934 N N . LEU C 1 370 ? 31.245 20.411 20.466 1.00 15.08 370 LEU C N 1
ATOM 8935 C CA . LEU C 1 370 ? 32.593 20.946 20.609 1.00 13.83 370 LEU C CA 1
ATOM 8936 C C . LEU C 1 370 ? 33.356 20.283 21.749 1.00 14.94 370 LEU C C 1
ATOM 8937 O O . LEU C 1 370 ? 32.783 19.898 22.779 1.00 16.47 370 LEU C O 1
ATOM 8942 N N . SER C 1 371 ? 34.678 20.225 21.571 1.00 13.37 371 SER C N 1
ATOM 8943 C CA . SER C 1 371 ? 35.619 19.674 22.549 1.00 13.77 371 SER C CA 1
ATOM 8944 C C . SER C 1 371 ? 36.754 20.672 22.738 1.00 16.73 371 SER C C 1
ATOM 8945 O O . SER C 1 371 ? 37.198 21.306 21.771 1.00 16.36 371 SER C O 1
ATOM 8948 N N . ALA C 1 372 ? 37.266 20.769 23.976 1.00 14.96 372 ALA C N 1
ATOM 8949 C CA . ALA C 1 372 ? 38.463 21.579 24.181 1.00 14.64 372 ALA C CA 1
ATOM 8950 C C . ALA C 1 372 ? 39.637 21.078 23.334 1.00 14.52 372 ALA C C 1
ATOM 8951 O O . ALA C 1 372 ? 40.624 21.797 23.155 1.00 16.71 372 ALA C O 1
ATOM 8953 N N . ALA C 1 373 ? 39.556 19.849 22.795 1.00 15.47 373 ALA C N 1
ATOM 8954 C CA . ALA C 1 373 ? 40.610 19.406 21.889 1.00 16.76 373 ALA C CA 1
ATOM 8955 C C . ALA C 1 373 ? 40.546 20.069 20.509 1.00 16.57 373 ALA C C 1
ATOM 8956 O O . ALA C 1 373 ? 41.548 20.012 19.776 1.00 17.47 373 ALA C O 1
ATOM 8958 N N . HIS C 1 374 ? 39.401 20.649 20.135 1.00 16.05 374 HIS C N 1
ATOM 8959 C CA . HIS C 1 374 ? 39.271 21.300 18.833 1.00 16.73 374 HIS C CA 1
ATOM 8960 C C . HIS C 1 374 ? 40.100 22.565 18.780 1.00 18.16 374 HIS C C 1
ATOM 8961 O O . HIS C 1 374 ? 40.304 23.226 19.785 1.00 17.45 374 HIS C O 1
ATOM 8968 N N . SER C 1 375 ? 40.558 22.900 17.587 1.00 15.68 375 SER C N 1
ATOM 8969 C CA . SER C 1 375 ? 41.284 24.142 17.326 1.00 16.03 375 SER C CA 1
ATOM 8970 C C . SER C 1 375 ? 40.434 25.144 16.550 1.00 18.18 375 SER C C 1
ATOM 8971 O O . SER C 1 375 ? 39.405 24.808 15.968 1.00 17.24 375 SER C O 1
ATOM 8974 N N . PHE C 1 376 ? 40.895 26.401 16.495 1.00 18.70 376 PHE C N 1
ATOM 8975 C CA . PHE C 1 376 ? 40.222 27.342 15.591 1.00 17.31 376 PHE C CA 1
ATOM 8976 C C . PHE C 1 376 ? 40.394 26.950 14.127 1.00 18.80 376 PHE C C 1
ATOM 8977 O O . PHE C 1 376 ? 39.501 27.221 13.305 1.00 20.16 376 PHE C O 1
ATOM 8985 N N . ASP C 1 377 ? 41.493 26.260 13.794 1.00 19.69 377 ASP C N 1
ATOM 8986 C CA . ASP C 1 377 ? 41.624 25.703 12.449 1.00 20.37 377 ASP C CA 1
ATOM 8987 C C . ASP C 1 377 ? 40.516 24.701 12.157 1.00 18.38 377 ASP C C 1
ATOM 8988 O O . ASP C 1 377 ? 39.992 24.668 11.030 1.00 20.48 377 ASP C O 1
ATOM 8993 N N . ASP C 1 378 ? 40.207 23.828 13.124 1.00 18.30 378 ASP C N 1
ATOM 8994 C CA . ASP C 1 378 ? 39.098 22.899 12.953 1.00 17.06 378 ASP C CA 1
ATOM 8995 C C . ASP C 1 378 ? 37.807 23.653 12.696 1.00 18.15 378 ASP C C 1
ATOM 8996 O O . ASP C 1 378 ? 37.022 23.274 11.825 1.00 18.55 378 ASP C O 1
ATOM 9001 N N . LEU C 1 379 ? 37.557 24.727 13.454 1.00 18.37 379 LEU C N 1
ATOM 9002 C CA . LEU C 1 379 ? 36.336 25.497 13.219 1.00 18.43 379 LEU C CA 1
ATOM 9003 C C . LEU C 1 379 ? 36.342 26.202 11.862 1.00 17.95 379 LEU C C 1
ATOM 9004 O O . LEU C 1 379 ? 35.270 26.368 11.272 1.00 18.78 379 LEU C O 1
ATOM 9009 N N . ALA C 1 380 ? 37.509 26.636 11.366 1.00 17.71 380 ALA C N 1
ATOM 9010 C CA . ALA C 1 380 ? 37.573 27.231 10.031 1.00 22.71 380 ALA C CA 1
ATOM 9011 C C . ALA C 1 380 ? 37.207 26.205 8.969 1.00 21.71 380 ALA C C 1
ATOM 9012 O O . ALA C 1 380 ? 36.437 26.508 8.052 1.00 21.09 380 ALA C O 1
ATOM 9014 N N . ARG C 1 381 ? 37.699 24.966 9.117 1.00 20.58 381 ARG C N 1
ATOM 9015 C CA . ARG C 1 381 ? 37.307 23.898 8.190 1.00 23.45 381 ARG C CA 1
ATOM 9016 C C . ARG C 1 381 ? 35.822 23.631 8.258 1.00 20.19 381 ARG C C 1
ATOM 9017 O O . ARG C 1 381 ? 35.171 23.431 7.227 1.00 22.61 381 ARG C O 1
ATOM 9025 N N . LEU C 1 382 ? 35.273 23.605 9.472 1.00 18.23 382 LEU C N 1
ATOM 9026 C CA . LEU C 1 382 ? 33.842 23.398 9.642 1.00 18.26 382 LEU C CA 1
ATOM 9027 C C . LEU C 1 382 ? 33.043 24.494 8.951 1.00 20.80 382 LEU C C 1
ATOM 9028 O O . LEU C 1 382 ? 32.050 24.211 8.281 1.00 22.70 382 LEU C O 1
ATOM 9033 N N . GLU C 1 383 ? 33.436 25.754 9.140 1.00 20.11 383 GLU C N 1
ATOM 9034 C CA . GLU C 1 383 ? 32.713 26.863 8.514 1.00 20.79 383 GLU C CA 1
ATOM 9035 C C . GLU C 1 383 ? 32.739 26.742 6.992 1.00 24.51 383 GLU C C 1
ATOM 9036 O O . GLU C 1 383 ? 31.710 26.882 6.321 1.00 25.86 383 GLU C O 1
ATOM 9042 N N . THR C 1 384 ? 33.912 26.474 6.434 1.00 22.76 384 THR C N 1
ATOM 9043 C CA . THR C 1 384 ? 34.032 26.354 4.979 1.00 23.16 384 THR C CA 1
ATOM 9044 C C . THR C 1 384 ? 33.163 25.219 4.443 1.00 22.46 384 THR C C 1
ATOM 9045 O O . THR C 1 384 ? 32.467 25.374 3.427 1.00 27.44 384 THR C O 1
ATOM 9049 N N . ALA C 1 385 ? 33.223 24.056 5.095 1.00 22.66 385 ALA C N 1
ATOM 9050 C CA . ALA C 1 385 ? 32.439 22.912 4.646 1.00 24.02 385 ALA C CA 1
ATOM 9051 C C . ALA C 1 385 ? 30.951 23.197 4.756 1.00 22.87 385 ALA C C 1
ATOM 9052 O O . ALA C 1 385 ? 30.176 22.814 3.875 1.00 27.11 385 ALA C O 1
ATOM 9054 N N . LEU C 1 386 ? 30.525 23.853 5.842 1.00 25.30 386 LEU C N 1
ATOM 9055 C CA . LEU C 1 386 ? 29.105 24.149 5.993 1.00 27.04 386 LEU C CA 1
ATOM 9056 C C . LEU C 1 386 ? 28.628 25.108 4.914 1.00 27.23 386 LEU C C 1
ATOM 9057 O O . LEU C 1 386 ? 27.514 24.961 4.409 1.00 29.38 386 LEU C O 1
ATOM 9062 N N . LEU C 1 387 ? 29.453 26.100 4.562 1.00 26.15 387 LEU C N 1
ATOM 9063 C CA . LEU C 1 387 ? 29.106 27.011 3.475 1.00 27.75 387 LEU C CA 1
ATOM 9064 C C . LEU C 1 387 ? 28.927 26.261 2.160 1.00 32.22 387 LEU C C 1
ATOM 9065 O O . LEU C 1 387 ? 27.991 26.536 1.401 1.00 32.42 387 LEU C O 1
ATOM 9070 N N . ARG C 1 388 ? 29.810 25.301 1.874 1.00 26.22 388 ARG C N 1
ATOM 9071 C CA . ARG C 1 388 ? 29.671 24.538 0.640 1.00 26.97 388 ARG C CA 1
ATOM 9072 C C . ARG C 1 388 ? 28.467 23.601 0.704 1.00 26.71 388 ARG C C 1
ATOM 9073 O O . ARG C 1 388 ? 27.714 23.495 -0.275 1.00 29.74 388 ARG C O 1
ATOM 9081 N N . ALA C 1 389 ? 28.281 22.911 1.834 1.00 28.39 389 ALA C N 1
ATOM 9082 C CA . ALA C 1 389 ? 27.122 22.024 1.990 1.00 27.61 389 ALA C CA 1
ATOM 9083 C C . ALA C 1 389 ? 25.818 22.789 1.827 1.00 31.41 389 ALA C C 1
ATOM 9084 O O . ALA C 1 389 ? 24.876 22.299 1.192 1.00 32.26 389 ALA C O 1
ATOM 9086 N N . SER C 1 390 ? 25.746 24.003 2.379 1.00 29.17 390 SER C N 1
ATOM 9087 C CA . SER C 1 390 ? 24.545 24.811 2.198 1.00 28.43 390 SER C CA 1
ATOM 9088 C C . SER C 1 390 ? 24.363 25.218 0.740 1.00 30.26 390 SER C C 1
ATOM 9089 O O . SER C 1 390 ? 23.243 25.179 0.216 1.00 32.31 390 SER C O 1
ATOM 9092 N N . GLU C 1 391 ? 25.457 25.571 0.044 1.00 33.09 391 GLU C N 1
ATOM 9093 C CA . GLU C 1 391 ? 25.352 25.949 -1.365 1.00 34.77 391 GLU C CA 1
ATOM 9094 C C . GLU C 1 391 ? 24.808 24.793 -2.197 1.00 32.19 391 GLU C C 1
ATOM 9095 O O . GLU C 1 391 ? 23.948 24.983 -3.064 1.00 33.96 391 GLU C O 1
ATOM 9101 N N . GLU C 1 392 ? 25.290 23.583 -1.911 1.00 33.47 392 GLU C N 1
ATOM 9102 C CA . GLU C 1 392 ? 24.940 22.379 -2.651 1.00 37.73 392 GLU C CA 1
ATOM 9103 C C . GLU C 1 392 ? 23.503 21.931 -2.410 1.00 35.18 392 GLU C C 1
ATOM 9104 O O . GLU C 1 392 ? 22.947 21.225 -3.257 1.00 41.68 392 GLU C O 1
ATOM 9110 N N . ALA C 1 393 ? 22.909 22.288 -1.273 1.00 35.53 393 ALA C N 1
ATOM 9111 C CA . ALA C 1 393 ? 21.550 21.848 -0.935 1.00 39.59 393 ALA C CA 1
ATOM 9112 C C . ALA C 1 393 ? 20.494 22.506 -1.821 1.00 51.21 393 ALA C C 1
ATOM 9113 O O . ALA C 1 393 ? 20.508 23.723 -2.018 1.00 62.10 393 ALA C O 1
#

Radius of gyration: 33.14 Å; Cα contacts (8 Å, |Δi|>4): 3014; chains: 3; bounding box: 90×91×77 Å

Foldseek 3Di:
DVVVVVVVVVQVVCVVQLNDDDDWAWPAWDFQWTAINNRTFREQADLLALRCQPPVLLVVLLVVQCVVFNFFLPFACVPRSVDPLQVVLQVVLCVLQVVQEPAKTKHWAQALLLVLLLLLQLQAAQQEEEEEEPQADPSNVVSPVPHNHHYHYDYHLCLVRVLVVLVVDDGPEYEYEYEQQRQQAAHGHPVVSVVVSCVVRVYAYEYEFQSQQLQAAQLRSGDCNNVVHHDQSYKYKYFQVVLNFGIIMIMHHPVSVVSSVVDGCSNGHDTDHTSSRSSSSVSSSVCSRDPNVVVSSVLSQVVLVLLVVLLVVFPFDWRPHSGQWIKTWDFGSVLQVLLQVLVVVLRYGFDWDAPPSDDHRGIITTRGHHSSDDVVNVVSVSVSRNVSRVVD/DVVVVVVVVQVVCVVQLNDDDDWAWPDWDFQWTQINNRTFGEQADLLALRCLPPVLLVVLLVVQCVVFNFFLPFACVPRRVDPLQVVLQVVLCVLQVPQEPAKTKDWAQALLLVLLLLLQLQAALQEEEEEEPQADPSNVVSPVPHNYHYHYDYHLCLVRVLVVLVVDDGPEYEYEYEQQRQQAAHGHPVVSVVVSCVVRVYAYEYEFASQQLQAAQLSSGDCNNVVHHDQSYKYKYFCVVLNFGIIMIMHHPVSVVSSVVDGCSNGHDTDHTSSRSSSSVSSSVCSRDPNVVVSSVLSQVVLVVLVVLLVVFPFDWRPHSGQWIKTWDFGSVLQVLLQVLLVVLRYGFDWDAPPSDDHRRIITTRGHHSSDDVVSVVSVSVSRNVSRVVD/DVVVVVVVVQVVCVVQLNDDDDWDWPDWDFQWTQINNRTFGEQDDLLALRCLPPVLLVVLLVVQCVVWNFFLPFACVPRSVTPLQVVLQVVLCVQQVPQEPAKTKDWAQALLQVLLLLLQLQAAPLEEEEEEPQADPSNVVSPVPHNHHYHYDYHLCLVVVLVVLVPDPGPAYEYEYEQQRQQFAHGHPVVSVVVSCVVRVYAYEYEFQSQQLQAAQLRSGDCNNVVHHDQSYKYKYFCVVLNAGIIMIMHHPVSVVSSVVDGCSNGHDTDHTSSSSSSSVSSSVCSRDPNVVVSSVLSQVVLVLLQVLLVQFPWAWRDHSGQWTKTWDFGSVLQVLLQVLLVVLRYGFDWDAPPSDDHRGTITTRGHHSSDDVVNVVSVSVSRNVSRVVD

Sequence (1174 aa):
MNLLDTLQRGLADDLDDAQGLRRVRRTADDSACDAHMMTVNGREIVGFASNDYLGLAAHPKLVAAFAEGAQQRYYGSGSGGSHLLLLGGGHSRAHAKLEDELAGFAGGFSDAPRALYFSTTGYMMANLAAVTALAGKDATIFSSDALNHASLIIDGTRRLSRATVQQVYPHADTATLGALLEACTSQTKLLIVVTDTVFSSMDGDIAPLAEELLALAERHGAWLVVDDAHGFGVLGPQGRGALAAAALRSPHLVYVGTLGAAGVAGAFVVAHETVIEWLIQRARSYIFTTAAPPAVAHAVSASLKVIAGDEGDARRAHLAALIERTRALLRRTRWQPVDSHTAVQPLVIGSNEATLAAMRALDAHGLWVPAIRPPTVPAGTSRLRISSLSAAHSFDDDLARLETALLRASEEEANLLDTLQRGLADDLDAQGLRRVRRTADDSACDAHMTVNGREIVGFASNDYLGLAAHPKLVAAFAEGAQQRYYGSGSGGSHLLLLGGGHSRAHAKKLEDDELAGFAGGFSDAPRRALYFSTTGYMMANLAAVTALAGKKDDATIFSSDALNHASLIIDGTRRLSSRRATVQQVYPHADTATLGALLEACTSQTKLLIVVTDTVFSMDGDIAPLAEELLALAERHGAWLVVDDAHGFGVLGPQGRGALAAAALRSPHLVYVGTLGAAGVAGAFVVAHETVIEWLIQRARSYIFTTAAPPAVAHAVSASLKVIAGDEGDARRAHLAALIERTRALLRRRTRWQPVDSHTAVQPLVIGSNEATLAAMRALDAHGLWVPAIRPPTVPAGTSRLRISLSAAHSFDDDLARLETALLRASEEANLLDTLQRGLADLDAQGLRRVRRTADDSACDAHMTVNGREIVGFASNDYLGLAAHPKLVAAFAEGAQQRYGSGSSGGSHLLLLGGGHSRAHAKLEDDELAGFAGGFSDAPRRALYFSTTGYMMANLAAVTALAGKKDDATIFSSDALNHASLIIDGTRRLSSRATVQVYPHADTATLGALLEACTSQTKLLIVVTDTVFSSMDGDIAPLAEELLALAERHGAWLVVDDAHGFGVVLGPQGRGALAAAALRSPHLVYVGTTLGAAGVAGAFVVAHETVIEWLIQRARSYIFTTAAPPAVAHAVSASLKVIAGDEGDARRAHLAALIERRTRALLLRRTRWQPVDSHTAVQPLVIGSNEEATLAAMRRALDAHGLWVPAIRPPTVPAGTSRLRIISSLSAAHSFDDLARLETALLRASEEA

Organism: Burkholderia multivorans (strain ATCC 17616 / 249) (NCBI:txid395019)

B-factor: mean 23.55, std 10.85, range [9.28, 116.42]

InterPro domains:
  IPR004723 8-amino-7-oxononanoate synthase, Archaea/Proteobacteria type [TIGR00858] (20-386)
  IPR004839 Aminotransferase, class I/classII, large domain [PF00155] (40-382)
  IPR015421 Pyridoxal phosphate-dependent transferase, major domain [G3DSA:3.40.640.10] (57-291)
  IPR015422 Pyridoxal phosphate-dependent transferase, small domain [G3DSA:3.90.1150.10] (37-382)
  IPR015424 Pyridoxal phosphate-dependent transferase [SSF53383] (3-388)
  IPR022834 8-amino-7-oxononanoate synthase, Proteobacteria [MF_01693] (3-390)
  IPR050087 8-amino-7-oxononanoate synthase class-II [PTHR13693] (38-386)

Secondary structure (DSSP, 8-state):
-HHHHHHHHHHHHHHHTT-------BSS-SSSEEEETTEEEEE--S--TTS-TT-HHHHHHHHHHHHHH-S---SBTTTT--BHHHHHHHHHHHHHH-TT-SSEEEEEES-HHHHHHHHHHHH--TT-EEEEETT--HHHHHHHHHSSSEEEEE-TT-HHHHHHHHHH---SSEEEEEESB-TTT--B--HHHHHHHHHHHTEEEEEE-TTTTTTSSGGG--HHHHHT---TTEEEEEE----SS--EEEEEEHHHHHHHHHH-HHHHSSBPPPHHHHHHHHHHHHHHHSHHHHHHHHHHHHHHHHHHHHHTTSSSEE----SSEEEEEEESHHHHHHHHHHHHTTTEE--EE-TTSS-TT-EEEEEE--TT--HHHHHHHHHHHHHHHHH-/-HHHHHHHHHHHHHHHT-------BSS-SSSEEEETTEEEEE--S--TTS-TT-HHHHHHHHHHHHHH-S---S-TTTT--BHHHHHHHHHHHHHH-TT-SSEEEEEES-HHHHHHHHHHHH--TTEEEEEETT--HHHHHHHHHH-SEEEEE-TT-HHHHHHHHHH---SEEEEEEESB-TTT--B--HHHHHHHHHHHTEEEEEE-TTTTTTSSGGG--HHHHHT---TTEEEEEE----SS--EEEEEEHHHHHHHHHH-HHHHSSPPPPHHHHHHHHHHHHHHHSHHHHHHHHHHHHHHHHHHHHHTTSSSEE----SSEEEEEEESHHHHHHHHHHHHTTTEE--EE-TTSS-TT-EEEEEE--TT--HHHHHHHHHHHHHHHHH-/-HHHHHHHHHHHHHHTT-------BSS-SSSEEEETTEEEEE--S--TTS-TT-HHHHHHHHHHHHHH-S---SBTTTTT--HHHHHHHHHHHHHH-TT-SSEEEEEES-HHHHHHHHHHHH--TTEEEEEETT--HHHHHHHHHSSSEEEEE-TT-HHHHHHHHHH---SEEEEEEESB-TTT--B--HHHHHHHHHHHTEEEEEE-TTTTTTSSGGG--HHHHHT---TTEEEEEE----SS--EEEEEEHHHHHHHHHH-HHHHSSBPPPHHHHHHHHHHHHHHHSHHHHHHHHHHHHHHHHHHHHTTSSSSEE---SSSEEEEEEESHHHHHHHHHHHHTTTEE--EE-TTSS-TT-EEEEEE--TT--HHHHHHHHHHHHHHHHH-

Nearest PDB structures (foldseek):
  5vnx-assembly2_B  TM=1.003E+00  e=1.327E-83  Burkholderia multivorans ATCC 17616
  6onn-assembly1_A  TM=9.823E-01  e=7.876E-66  Paraburkholderia phymatum STM815
  7v5i-assembly1_B  TM=9.496E-01  e=7.337E-41  Vibrio proteolyticus NBRC 13287
  1fc4-assembly1_B  TM=9.548E-01  e=1.150E-39  Escherichia coli
  7bxp-assembly1_B  TM=9.511E-01  e=3.637E-38  Cupriavidus necator

CATH classification: 3.90.1150.10 (+1 more: 3.40.640.10)